Protein 1OZB (pdb70)

Radius of gyration: 33.84 Å; Cα contacts (8 Å, |Δi|>4): 2452; chains: 10; bounding box: 98×102×74 Å

Foldseek 3Di:
DDKFWDDKDWDDKDKDAPDPDCVVVDDQQKDKDKDWDKDWDADDQQKIKIKIWIKMWIAHPVVRHTRMIIITIIITIMRHDDDDPLRVLCCRQFVRNQVRVQVVQVVVQVRCVVSVDPGDRDDHDHRSVVSVVVVVVVVVVVPD/DKDKFFDDKDWPDKDKDAPDPPVVVVDPQAKDKDKDWDKDKDAPDQQKMKIWIKIWIWIAHPVPRHTRMIIITIIITIMRTDDDDPLRVLCCRQAVVNLVRVVVVQVVVQVRCVVSVDPGDRDDRDRRVVVSVVVVD/DDKFFDFKDWDDKDKDAPDPPVVVVDPQAKDKDKDWDKDWDAPDQQKIKIWIWIWMWIAHPVPRHTGMIIITIIITIMRHDDDDPLRVLCCRQAVRNQVRVVVVQVVVQVSCVVSVDPGDRDDHDRRSVVSVVVVD/DKDWDFKDWDDKDKDAPDPDVVVVDDQQKDKDKDWDKDWDAPDQQKIKIWIWIKMWIAHPVVRHTRMIIITIIITIMRHDDDDPLRVLCCRQPVRNQVRVVVVQVVVQVSCVVSVHPGDRDDRDHRVVVSVVVVD/DFKFWDDKDWPDKDKDAPDPPVVVVPDPAKDKDKDWDKDWDAPDQQKIKIWIWIWIWIAHPVVRHTGMIIITIIITIIRHDDDDPLRVLCCRQFVRVQVRVVVVQVVVQVSCVVSVHPGDRDDRDGRSVVSVVVVVVVVD/DWDKFFDFKDWPDKDKDAPDPPCVVVDPPQKDKDKDWDKDWDAPDQQKIKIWIKIWMWIAHPVVRHTRMIIITIIITIMRTDDDDPLRVLCCRQFVRNQVRVVVVQVVVQVRVVVSVDPGDRDDHDHRVVRSVVVVVVVVPVVVVVVD/DDDPPDADPDPWDKFWDDKDWPDKDKDAPDPPCVVVDDAAKDKDKDKDKDWDAPDQQKIKIWIWIKMWIAHPVPRHTRMIIITIIITIIRGGRDDPLRVLCCRQAVRVQVRVQVVQVVVQVSCVVSVHPGDRDDRDHSSVVSVVVVD/DDKFWDDKDWPDKDKDAPDPPVVVVDPQQKDKDKDWDKDWDAPDQQKIKIWIWIWIWIAHPVPRHTRMIIITIIITIIRHDDDDPLRVLCCRQFVRNQVRVVVVQVVVQVRCVVSVHPGDRDDRDHRVVVSVVVVD/DDQQPQCPPPPSDGCCRPVNPDDD/DDQQPQDPPPPRDRCCVPVNPPPD

Structure (mmCIF, N/CA/C/O backbone):
data_1OZB
#
_entry.id   1OZB
#
_cell.length_a   114.500
_cell.length_b   114.500
_cell.length_c   286.100
_cell.angle_alpha   90.00
_cell.angle_beta   90.00
_cell.angle_gamma   90.00
#
_symmetry.space_group_name_H-M   'P 41 21 2'
#
loop_
_entity.id
_entity.type
_entity.pdbx_description
1 polymer 'Protein-export protein secB'
2 polymer 'Preprotein translocase secA subunit'
3 non-polymer 'ZINC ION'
#
loop_
_atom_site.group_PDB
_atom_site.id
_atom_site.type_symbol
_atom_site.label_atom_id
_atom_site.label_alt_id
_atom_site.label_comp_id
_atom_site.label_asym_id
_atom_site.label_entity_id
_atom_site.label_seq_id
_atom_site.pdbx_PDB_ins_code
_atom_site.Cartn_x
_atom_site.Cartn_y
_atom_site.Cartn_z
_atom_site.occupancy
_atom_site.B_iso_or_equiv
_atom_site.auth_seq_id
_atom_site.auth_comp_id
_atom_site.auth_asym_id
_atom_site.auth_atom_id
_atom_site.pdbx_PDB_model_num
ATOM 1 N N . PRO A 1 16 ? 115.894 56.017 -282.212 1.00 78.71 16 PRO A N 1
ATOM 2 C CA . PRO A 1 16 ? 114.436 56.277 -282.391 1.00 78.71 16 PRO A CA 1
ATOM 3 C C . PRO A 1 16 ? 113.966 56.167 -283.854 1.00 78.71 16 PRO A C 1
ATOM 4 O O . PRO A 1 16 ? 112.893 55.610 -284.110 1.00 78.71 16 PRO A O 1
ATOM 6 N N . VAL A 1 17 ? 114.748 56.688 -284.808 1.00 70.39 17 VAL A N 1
ATOM 7 C CA . VAL A 1 17 ? 114.353 56.618 -286.224 1.00 70.39 17 VAL A CA 1
ATOM 8 C C . VAL A 1 17 ? 115.439 56.390 -287.294 1.00 70.39 17 VAL A C 1
ATOM 9 O O . VAL A 1 17 ? 116.446 57.102 -287.351 1.00 70.39 17 VAL A O 1
ATOM 13 N N . LEU A 1 18 ? 115.188 55.388 -288.144 1.00 76.42 18 LEU A N 1
ATOM 14 C CA . LEU A 1 18 ? 116.059 54.985 -289.255 1.00 76.42 18 LEU A CA 1
ATOM 15 C C . LEU A 1 18 ? 115.172 54.655 -290.452 1.00 76.42 18 LEU A C 1
ATOM 16 O O . LEU A 1 18 ? 114.521 53.609 -290.497 1.00 76.42 18 LEU A O 1
ATOM 21 N N . GLN A 1 19 ? 115.160 55.558 -291.421 1.00 52.48 19 GLN A N 1
ATOM 22 C CA . GLN A 1 19 ? 114.328 55.405 -292.602 1.00 52.48 19 GLN A CA 1
ATOM 23 C C . GLN A 1 19 ? 115.134 55.548 -293.882 1.00 52.48 19 GLN A C 1
ATOM 24 O O . GLN A 1 19 ? 116.024 56.389 -293.974 1.00 52.48 19 GLN A O 1
ATOM 30 N N . ILE A 1 20 ? 114.805 54.736 -294.878 1.00 54.45 20 ILE A N 1
ATOM 31 C CA . ILE A 1 20 ? 115.506 54.794 -296.151 1.00 54.45 20 ILE A CA 1
ATOM 32 C C . ILE A 1 20 ? 114.730 55.731 -297.089 1.00 54.45 20 ILE A C 1
ATOM 33 O O . ILE A 1 20 ? 113.551 55.516 -297.377 1.00 54.45 20 ILE A O 1
ATOM 38 N N . GLN A 1 21 ? 115.394 56.801 -297.516 1.00 57.00 21 GLN A N 1
ATOM 39 C CA . GLN A 1 21 ? 114.782 57.795 -298.388 1.00 57.00 21 GLN A CA 1
ATOM 40 C C . GLN A 1 21 ? 114.925 57.511 -299.871 1.00 57.00 21 GLN A C 1
ATOM 41 O O . GLN A 1 21 ? 113.967 57.642 -300.630 1.00 57.00 21 GLN A O 1
ATOM 47 N N . ARG A 1 22 ? 116.122 57.142 -300.299 1.00 41.46 22 ARG A N 1
ATOM 48 C CA . ARG A 1 22 ? 116.343 56.877 -301.708 1.00 41.46 22 ARG A CA 1
ATOM 49 C C . ARG A 1 22 ? 117.570 55.988 -301.896 1.00 41.46 22 ARG A C 1
ATOM 50 O O . ARG A 1 22 ? 118.567 56.144 -301.188 1.00 41.46 22 ARG A O 1
ATOM 58 N N . ILE A 1 23 ? 117.473 55.043 -302.833 1.00 31.59 23 ILE A N 1
ATOM 59 C CA . ILE A 1 23 ? 118.563 54.115 -303.154 1.00 31.59 23 ILE A CA 1
ATOM 60 C C . ILE A 1 23 ? 118.962 54.383 -304.606 1.00 31.59 23 ILE A C 1
ATOM 61 O O . ILE A 1 23 ? 118.134 54.258 -305.501 1.00 31.59 23 ILE A O 1
ATOM 66 N N . TYR A 1 24 ? 120.220 54.741 -304.842 1.00 28.20 24 TYR A N 1
ATOM 67 C CA . TYR A 1 24 ? 120.679 55.043 -306.191 1.00 28.20 24 TYR A CA 1
ATOM 68 C C . TYR A 1 24 ? 122.146 54.706 -306.375 1.00 28.20 24 TYR A C 1
ATOM 69 O O . TYR A 1 24 ? 122.881 54.516 -305.404 1.00 28.20 24 TYR A O 1
ATOM 78 N N . VAL A 1 25 ? 122.572 54.655 -307.629 1.00 32.97 25 VAL A N 1
ATOM 79 C CA . VAL A 1 25 ? 123.942 54.333 -307.979 1.00 32.97 25 VAL A CA 1
ATOM 80 C C . VAL A 1 25 ? 124.649 55.638 -308.335 1.00 32.97 25 VAL A C 1
ATOM 81 O O . VAL A 1 25 ? 124.121 56.429 -309.114 1.00 32.97 25 VAL A O 1
ATOM 85 N N . LYS A 1 26 ? 125.833 55.879 -307.783 1.00 42.34 26 LYS A N 1
ATOM 86 C CA . LYS A 1 26 ? 126.555 57.115 -308.090 1.00 42.34 26 LYS A CA 1
ATOM 87 C C . LYS A 1 26 ? 127.572 56.908 -309.202 1.00 42.34 26 LYS A C 1
ATOM 88 O O . LYS A 1 26 ? 127.842 57.816 -309.996 1.00 42.34 26 LYS A O 1
ATOM 94 N N . ASP A 1 27 ? 128.135 55.707 -309.264 1.00 35.50 27 ASP A N 1
ATOM 95 C CA . ASP A 1 27 ? 129.145 55.390 -310.270 1.00 35.50 27 ASP A CA 1
ATOM 96 C C . ASP A 1 27 ? 129.135 53.894 -310.570 1.00 35.50 27 ASP A C 1
ATOM 97 O O . ASP A 1 27 ? 128.999 53.067 -309.657 1.00 35.50 27 ASP A O 1
ATOM 102 N N . VAL A 1 28 ? 129.277 53.551 -311.847 1.00 29.68 28 VAL A N 1
ATOM 103 C CA . VAL A 1 28 ? 129.302 52.158 -312.259 1.00 29.68 28 VAL A CA 1
ATOM 104 C C . VAL A 1 28 ? 130.344 51.969 -313.341 1.00 29.68 28 VAL A C 1
ATOM 105 O O . VAL A 1 28 ? 130.484 52.814 -314.231 1.00 29.68 28 VAL A O 1
ATOM 109 N N . SER A 1 29 ? 131.059 50.853 -313.294 1.00 25.28 29 SER A N 1
ATOM 110 C CA . SER A 1 29 ? 132.055 50.586 -314.311 1.00 25.28 29 SER A CA 1
ATOM 111 C C . SER A 1 29 ? 132.223 49.088 -314.473 1.00 25.28 29 SER A C 1
ATOM 112 O O . SER A 1 29 ? 132.321 48.357 -313.482 1.00 25.28 29 SER A O 1
ATOM 115 N N . PHE A 1 30 ? 132.227 48.628 -315.721 1.00 23.47 30 PHE A N 1
ATOM 116 C CA . PHE A 1 30 ? 132.411 47.213 -316.001 1.00 23.47 30 PHE A CA 1
ATOM 117 C C . PHE A 1 30 ? 133.239 47.114 -317.260 1.00 23.47 30 PHE A C 1
ATOM 118 O O . PHE A 1 30 ? 132.885 47.712 -318.291 1.00 23.47 30 PHE A O 1
ATOM 126 N N . GLU A 1 31 ? 134.336 46.365 -317.195 1.00 52.77 31 GLU A N 1
ATOM 127 C CA . GLU A 1 31 ? 135.178 46.221 -318.364 1.00 52.77 31 GLU A CA 1
ATOM 128 C C . GLU A 1 31 ? 135.644 44.794 -318.567 1.00 52.77 31 GLU A C 1
ATOM 129 O O . GLU A 1 31 ? 135.984 44.096 -317.616 1.00 52.77 31 GLU A O 1
ATOM 135 N N . ALA A 1 32 ? 135.605 44.354 -319.821 1.00 31.36 32 ALA A N 1
ATOM 136 C CA . ALA A 1 32 ? 136.048 43.021 -320.203 1.00 31.36 32 ALA A CA 1
ATOM 137 C C . ALA A 1 32 ? 136.920 43.275 -321.427 1.00 31.36 32 ALA A C 1
ATOM 138 O O . ALA A 1 32 ? 136.493 43.087 -322.575 1.00 31.36 32 ALA A O 1
ATOM 140 N N . PRO A 1 33 ? 138.166 43.710 -321.187 1.00 47.30 33 PRO A N 1
ATOM 141 C CA . PRO A 1 33 ? 139.152 44.024 -322.221 1.00 47.30 33 PRO A CA 1
ATOM 142 C C . PRO A 1 33 ? 139.572 42.919 -323.161 1.00 47.30 33 PRO A C 1
ATOM 143 O O . PRO A 1 33 ? 139.805 43.189 -324.335 1.00 47.30 33 PRO A O 1
ATOM 147 N N . ASN A 1 34 ? 139.634 41.684 -322.673 1.00 47.57 34 ASN A N 1
ATOM 148 C CA . ASN A 1 34 ? 140.079 40.580 -323.505 1.00 47.57 34 ASN A CA 1
ATOM 149 C C . ASN A 1 34 ? 139.000 39.736 -324.186 1.00 47.57 34 ASN A C 1
ATOM 150 O O . ASN A 1 34 ? 139.121 38.516 -324.269 1.00 47.57 34 ASN A O 1
ATOM 155 N N . LEU A 1 35 ? 137.947 40.378 -324.679 1.00 48.99 35 LEU A N 1
ATOM 156 C CA . LEU A 1 35 ? 136.906 39.642 -325.384 1.00 48.99 35 LEU A CA 1
ATOM 157 C C . LEU A 1 35 ? 137.085 39.826 -326.890 1.00 48.99 35 LEU A C 1
ATOM 158 O O . LEU A 1 35 ? 137.586 40.858 -327.349 1.00 48.99 35 LEU A O 1
ATOM 163 N N . PRO A 1 36 ? 136.667 38.827 -327.678 1.00 51.87 36 PRO A N 1
ATOM 164 C CA . PRO A 1 36 ? 136.047 37.572 -327.256 1.00 51.87 36 PRO A CA 1
ATOM 165 C C . PRO A 1 36 ? 136.988 36.388 -327.026 1.00 51.87 36 PRO A C 1
ATOM 166 O O . PRO A 1 36 ? 136.542 35.334 -326.566 1.00 51.87 36 PRO A O 1
ATOM 170 N N . HIS A 1 37 ? 138.272 36.547 -327.344 1.00 46.53 37 HIS A N 1
ATOM 171 C CA . HIS A 1 37 ? 139.235 35.458 -327.184 1.00 46.53 37 HIS A CA 1
ATOM 172 C C . HIS A 1 37 ? 139.380 34.860 -325.788 1.00 46.53 37 HIS A C 1
ATOM 173 O O . HIS A 1 37 ? 139.687 33.676 -325.653 1.00 46.53 37 HIS A O 1
ATOM 180 N N . ILE A 1 38 ? 139.154 35.654 -324.748 1.00 35.82 38 ILE A N 1
ATOM 181 C CA . ILE A 1 38 ? 139.290 35.139 -323.388 1.00 35.82 38 ILE A CA 1
ATOM 182 C C . ILE A 1 38 ? 138.369 33.946 -323.163 1.00 35.82 38 ILE A C 1
ATOM 183 O O . ILE A 1 38 ? 138.600 33.139 -322.265 1.00 35.82 38 ILE A O 1
ATOM 188 N N . PHE A 1 39 ? 137.322 33.831 -323.969 1.00 63.38 39 PHE A N 1
ATOM 189 C CA . PHE A 1 39 ? 136.401 32.724 -323.788 1.00 63.38 39 PHE A CA 1
ATOM 190 C C . PHE A 1 39 ? 136.942 31.417 -324.312 1.00 63.38 39 PHE A C 1
ATOM 191 O O . PHE A 1 39 ? 136.294 30.380 -324.203 1.00 63.38 39 PHE A O 1
ATOM 199 N N . GLN A 1 40 ? 138.150 31.476 -324.858 1.00 58.07 40 GLN A N 1
ATOM 200 C CA . GLN A 1 40 ? 138.831 30.306 -325.400 1.00 58.07 40 GLN A CA 1
ATOM 201 C C . GLN A 1 40 ? 139.713 29.659 -324.350 1.00 58.07 40 GLN A C 1
ATOM 202 O O . GLN A 1 40 ? 140.172 28.534 -324.522 1.00 58.07 40 GLN A O 1
ATOM 208 N N . GLN A 1 41 ? 139.983 30.391 -323.280 1.00 59.17 41 GLN A N 1
ATOM 209 C CA . GLN A 1 41 ? 140.817 29.887 -322.209 1.00 59.17 41 GLN A CA 1
ATOM 210 C C . GLN A 1 41 ? 139.997 29.057 -321.227 1.00 59.17 41 GLN A C 1
ATOM 211 O O . GLN A 1 41 ? 138.764 29.132 -321.218 1.00 59.17 41 GLN A O 1
ATOM 217 N N . GLU A 1 42 ? 140.682 28.262 -320.410 1.00 49.49 42 GLU A N 1
ATOM 218 C CA . GLU A 1 42 ? 140.017 27.423 -319.415 1.00 49.49 42 GLU A CA 1
ATOM 219 C C . GLU A 1 42 ? 139.465 28.318 -318.316 1.00 49.49 42 GLU A C 1
ATOM 220 O O . GLU A 1 42 ? 140.222 29.071 -317.708 1.00 49.49 42 GLU A O 1
ATOM 226 N N . TRP A 1 43 ? 138.167 28.232 -318.042 1.00 55.96 43 TRP A N 1
ATOM 227 C CA . TRP A 1 43 ? 137.615 29.073 -317.010 1.00 55.96 43 TRP A CA 1
ATOM 228 C C . TRP A 1 43 ? 138.050 28.668 -315.589 1.00 55.96 43 TRP A C 1
ATOM 229 O O . TRP A 1 43 ? 137.331 27.984 -314.868 1.00 55.96 43 TRP A O 1
ATOM 240 N N . LYS A 1 44 ? 139.253 29.090 -315.214 1.00 46.87 44 LYS A N 1
ATOM 241 C CA . LYS A 1 44 ? 139.820 28.853 -313.881 1.00 46.87 44 LYS A CA 1
ATOM 242 C C . LYS A 1 44 ? 139.937 30.259 -313.274 1.00 46.87 44 LYS A C 1
ATOM 243 O O . LYS A 1 44 ? 141.015 30.855 -313.253 1.00 46.87 44 LYS A O 1
ATOM 249 N N . PRO A 1 45 ? 138.826 30.799 -312.770 1.00 40.55 45 PRO A N 1
ATOM 250 C CA . PRO A 1 45 ? 138.758 32.130 -312.177 1.00 40.55 45 PRO A CA 1
ATOM 251 C C . PRO A 1 45 ? 139.387 32.367 -310.824 1.00 40.55 45 PRO A C 1
ATOM 252 O O . PRO A 1 45 ? 139.301 31.533 -309.927 1.00 40.55 45 PRO A O 1
ATOM 256 N N . LYS A 1 46 ? 140.015 33.533 -310.695 1.00 47.80 46 LYS A N 1
ATOM 257 C CA . LYS A 1 46 ? 140.617 33.975 -309.452 1.00 47.80 46 LYS A CA 1
ATOM 258 C C . LYS A 1 46 ? 139.978 35.333 -309.198 1.00 47.80 46 LYS A C 1
ATOM 259 O O . LYS A 1 46 ? 140.213 36.291 -309.934 1.00 47.80 46 LYS A O 1
ATOM 265 N N . LEU A 1 47 ? 139.161 35.385 -308.149 1.00 34.28 47 LEU A N 1
ATOM 266 C CA . LEU A 1 47 ? 138.395 36.563 -307.773 1.00 34.28 47 LEU A CA 1
ATOM 267 C C . LEU A 1 47 ? 138.996 37.536 -306.754 1.00 34.28 47 LEU A C 1
ATOM 268 O O . LEU A 1 47 ? 139.318 37.148 -305.639 1.00 34.28 47 LEU A O 1
ATOM 273 N N . GLY A 1 48 ? 139.109 38.807 -307.140 1.00 44.53 48 GLY A N 1
ATOM 274 C CA . GLY A 1 48 ? 139.635 39.831 -306.251 1.00 44.53 48 GLY A CA 1
ATOM 275 C C . GLY A 1 48 ? 138.472 40.723 -305.861 1.00 44.53 48 GLY A C 1
ATOM 276 O O . GLY A 1 48 ? 137.838 41.310 -306.731 1.00 44.53 48 GLY A O 1
ATOM 277 N N . PHE A 1 49 ? 138.196 40.834 -304.564 1.00 38.50 49 PHE A N 1
ATOM 278 C CA . PHE A 1 49 ? 137.066 41.619 -304.062 1.00 38.50 49 PHE A CA 1
ATOM 279 C C . PHE A 1 49 ? 137.454 42.698 -303.069 1.00 38.50 49 PHE A C 1
ATOM 280 O O . PHE A 1 49 ? 137.919 42.391 -301.984 1.00 38.50 49 PHE A O 1
ATOM 288 N N . ASP A 1 50 ? 137.239 43.959 -303.419 1.00 58.93 50 ASP A N 1
ATOM 289 C CA . ASP A 1 50 ? 137.562 45.064 -302.521 1.00 58.93 50 ASP A CA 1
ATOM 290 C C . ASP A 1 50 ? 136.271 45.729 -302.080 1.00 58.93 50 ASP A C 1
ATOM 291 O O . ASP A 1 50 ? 135.328 45.829 -302.862 1.00 58.93 50 ASP A O 1
ATOM 296 N N . LEU A 1 51 ? 136.224 46.185 -300.833 1.00 43.23 51 LEU A N 1
ATOM 297 C CA . LEU A 1 51 ? 135.022 46.824 -300.310 1.00 43.23 51 LEU A CA 1
ATOM 298 C C . LEU A 1 51 ? 135.304 47.902 -299.279 1.00 43.23 51 LEU A C 1
ATOM 299 O O . LEU A 1 51 ? 136.252 47.797 -298.511 1.00 43.23 51 LEU A O 1
ATOM 304 N N . SER A 1 52 ? 134.473 48.940 -299.264 1.00 49.96 52 SER A N 1
ATOM 305 C CA . SER A 1 52 ? 134.623 50.037 -298.313 1.00 49.96 52 SER A CA 1
ATOM 306 C C . SER A 1 52 ? 133.364 50.874 -298.314 1.00 49.96 52 SER A C 1
ATOM 307 O O . SER A 1 52 ? 132.592 50.839 -299.269 1.00 49.96 52 SER A O 1
ATOM 310 N N . THR A 1 53 ? 133.167 51.631 -297.244 1.00 50.44 53 THR A N 1
ATOM 311 C CA . THR A 1 53 ? 132.005 52.490 -297.132 1.00 50.44 53 THR A CA 1
ATOM 312 C C . THR A 1 53 ? 132.416 53.904 -296.707 1.00 50.44 53 THR A C 1
ATOM 313 O O . THR A 1 53 ? 133.511 54.118 -296.203 1.00 50.44 53 THR A O 1
ATOM 317 N N . GLU A 1 54 ? 131.543 54.870 -296.944 1.00 45.12 54 GLU A N 1
ATOM 318 C CA . GLU A 1 54 ? 131.809 56.241 -296.563 1.00 45.12 54 GLU A CA 1
ATOM 319 C C . GLU A 1 54 ? 130.479 56.959 -296.381 1.00 45.12 54 GLU A C 1
ATOM 320 O O . GLU A 1 54 ? 129.526 56.683 -297.100 1.00 45.12 54 GLU A O 1
ATOM 326 N N . THR A 1 55 ? 130.411 57.857 -295.401 1.00 64.47 55 THR A N 1
ATOM 327 C CA . THR A 1 55 ? 129.183 58.588 -295.112 1.00 64.47 55 THR A CA 1
ATOM 328 C C . THR A 1 55 ? 129.335 60.090 -295.285 1.00 64.47 55 THR A C 1
ATOM 329 O O . THR A 1 55 ? 130.426 60.633 -295.182 1.00 64.47 55 THR A O 1
ATOM 333 N N . THR A 1 56 ? 128.221 60.757 -295.547 1.00 58.10 56 THR A N 1
ATOM 334 C CA . THR A 1 56 ? 128.208 62.195 -295.736 1.00 58.10 56 THR A CA 1
ATOM 335 C C . THR A 1 56 ? 126.874 62.717 -295.264 1.00 58.10 56 THR A C 1
ATOM 336 O O . THR A 1 56 ? 125.834 62.217 -295.681 1.00 58.10 56 THR A O 1
ATOM 340 N N . GLN A 1 57 ? 126.899 63.703 -294.377 1.00 59.64 57 GLN A N 1
ATOM 341 C CA . GLN A 1 57 ? 125.669 64.301 -293.894 1.00 59.64 57 GLN A CA 1
ATOM 342 C C . GLN A 1 57 ? 125.200 65.161 -295.056 1.00 59.64 57 GLN A C 1
ATOM 343 O O . GLN A 1 57 ? 125.966 65.978 -295.573 1.00 59.64 57 GLN A O 1
ATOM 349 N N . VAL A 1 58 ? 123.952 64.969 -295.472 1.00 45.80 58 VAL A N 1
ATOM 350 C CA . VAL A 1 58 ? 123.411 65.699 -296.606 1.00 45.80 58 VAL A CA 1
ATOM 351 C C . VAL A 1 58 ? 122.233 66.586 -296.232 1.00 45.80 58 VAL A C 1
ATOM 352 O O . VAL A 1 58 ? 121.645 67.252 -297.083 1.00 45.80 58 VAL A O 1
ATOM 356 N N . GLY A 1 59 ? 121.905 66.608 -294.948 1.00 43.69 59 GLY A N 1
ATOM 357 C CA . GLY A 1 59 ? 120.809 67.431 -294.482 1.00 43.69 59 GLY A CA 1
ATOM 358 C C . GLY A 1 59 ? 120.597 67.200 -293.004 1.00 43.69 59 GLY A C 1
ATOM 359 O O . GLY A 1 59 ? 121.396 66.524 -292.354 1.00 43.69 59 GLY A O 1
ATOM 360 N N . ASP A 1 60 ? 119.534 67.757 -292.447 1.00 79.66 60 ASP A N 1
ATOM 361 C CA . ASP A 1 60 ? 119.296 67.527 -291.038 1.00 79.66 60 ASP A CA 1
ATOM 362 C C . ASP A 1 60 ? 118.781 66.104 -290.876 1.00 79.66 60 ASP A C 1
ATOM 363 O O . ASP A 1 60 ? 117.733 65.737 -291.411 1.00 79.66 60 ASP A O 1
ATOM 368 N N . ASP A 1 61 ? 119.558 65.299 -290.159 1.00 62.61 61 ASP A N 1
ATOM 369 C CA . ASP A 1 61 ? 119.222 63.903 -289.923 1.00 62.61 61 ASP A CA 1
ATOM 370 C C . ASP A 1 61 ? 119.186 63.110 -291.228 1.00 62.61 61 ASP A C 1
ATOM 371 O O . ASP A 1 61 ? 118.661 61.995 -291.282 1.00 62.61 61 ASP A O 1
ATOM 376 N N . LEU A 1 62 ? 119.773 63.694 -292.270 1.00 63.43 62 LEU A N 1
ATOM 377 C CA . LEU A 1 62 ? 119.839 63.084 -293.593 1.00 63.43 62 LEU A CA 1
ATOM 378 C C . LEU A 1 62 ? 121.275 62.709 -293.902 1.00 63.43 62 LEU A C 1
ATOM 379 O O . LEU A 1 62 ? 122.143 63.579 -293.954 1.00 63.43 62 LEU A O 1
ATOM 384 N N . TYR A 1 63 ? 121.526 61.421 -294.120 1.00 51.63 63 TYR A N 1
ATOM 385 C CA . TYR A 1 63 ? 122.876 60.954 -294.416 1.00 51.63 63 TYR A CA 1
ATOM 386 C C . TYR A 1 63 ? 122.928 60.107 -295.665 1.00 51.63 63 TYR A C 1
ATOM 387 O O . TYR A 1 63 ? 122.065 59.268 -295.891 1.00 51.63 63 TYR A O 1
ATOM 396 N N . GLU A 1 64 ? 123.939 60.337 -296.488 1.00 42.80 64 GLU A N 1
ATOM 397 C CA . GLU A 1 64 ? 124.110 59.538 -297.686 1.00 42.80 64 GLU A CA 1
ATOM 398 C C . GLU A 1 64 ? 125.200 58.532 -297.365 1.00 42.80 64 GLU A C 1
ATOM 399 O O . GLU A 1 64 ? 126.335 58.921 -297.079 1.00 42.80 64 GLU A O 1
ATOM 405 N N . VAL A 1 65 ? 124.848 57.247 -297.375 1.00 46.37 65 VAL A N 1
ATOM 406 C CA . VAL A 1 65 ? 125.823 56.188 -297.123 1.00 46.37 65 VAL A CA 1
ATOM 407 C C . VAL A 1 65 ? 126.186 55.578 -298.470 1.00 46.37 65 VAL A C 1
ATOM 408 O O . VAL A 1 65 ? 125.312 55.213 -299.253 1.00 46.37 65 VAL A O 1
ATOM 412 N N . VAL A 1 66 ? 127.479 55.475 -298.740 1.00 33.60 66 VAL A N 1
ATOM 413 C CA . VAL A 1 66 ? 127.949 54.930 -300.001 1.00 33.60 66 VAL A CA 1
ATOM 414 C C . VAL A 1 66 ? 128.757 53.655 -299.807 1.00 33.60 66 VAL A C 1
ATOM 415 O O . VAL A 1 66 ? 129.697 53.616 -299.027 1.00 33.60 66 VAL A O 1
ATOM 419 N N . LEU A 1 67 ? 128.372 52.612 -300.526 1.00 34.49 67 LEU A N 1
ATOM 420 C CA . LEU A 1 67 ? 129.033 51.314 -300.475 1.00 34.49 67 LEU A CA 1
ATOM 421 C C . LEU A 1 67 ? 129.880 51.166 -301.740 1.00 34.49 67 LEU A C 1
ATOM 422 O O . LEU A 1 67 ? 129.356 51.162 -302.854 1.00 34.49 67 LEU A O 1
ATOM 427 N N . ASN A 1 68 ? 131.195 51.066 -301.565 1.00 31.08 68 ASN A N 1
ATOM 428 C CA . ASN A 1 68 ? 132.119 50.931 -302.686 1.00 31.08 68 ASN A CA 1
ATOM 429 C C . ASN A 1 68 ? 132.508 49.484 -302.837 1.00 31.08 68 ASN A C 1
ATOM 430 O O . ASN A 1 68 ? 133.054 48.893 -301.916 1.00 31.08 68 ASN A O 1
ATOM 435 N N . ILE A 1 69 ? 132.249 48.924 -304.010 1.00 25.30 69 ILE A N 1
ATOM 436 C CA . ILE A 1 69 ? 132.577 47.542 -304.277 1.00 25.30 69 ILE A CA 1
ATOM 437 C C . ILE A 1 69 ? 133.420 47.472 -305.535 1.00 25.30 69 ILE A C 1
ATOM 438 O O . ILE A 1 69 ? 133.097 48.089 -306.544 1.00 25.30 69 ILE A O 1
ATOM 443 N N . SER A 1 70 ? 134.514 46.724 -305.455 1.00 38.28 70 SER A N 1
ATOM 444 C CA . SER A 1 70 ? 135.416 46.544 -306.580 1.00 38.28 70 SER A CA 1
ATOM 445 C C . SER A 1 70 ? 135.624 45.053 -306.738 1.00 38.28 70 SER A C 1
ATOM 446 O O . SER A 1 70 ? 135.938 44.361 -305.775 1.00 38.28 70 SER A O 1
ATOM 449 N N . VAL A 1 71 ? 135.436 44.558 -307.953 1.00 32.46 71 VAL A N 1
ATOM 450 C CA . VAL A 1 71 ? 135.579 43.132 -308.217 1.00 32.46 71 VAL A CA 1
ATOM 451 C C . VAL A 1 71 ? 136.381 42.893 -309.479 1.00 32.46 71 VAL A C 1
ATOM 452 O O . VAL A 1 71 ? 136.089 43.465 -310.530 1.00 32.46 71 VAL A O 1
ATOM 456 N N . GLU A 1 72 ? 137.396 42.046 -309.370 1.00 43.18 72 GLU A N 1
ATOM 457 C CA . GLU A 1 72 ? 138.244 41.742 -310.507 1.00 43.18 72 GLU A CA 1
ATOM 458 C C . GLU A 1 72 ? 138.435 40.241 -310.613 1.00 43.18 72 GLU A C 1
ATOM 459 O O . GLU A 1 72 ? 138.790 39.588 -309.643 1.00 43.18 72 GLU A O 1
ATOM 465 N N . THR A 1 73 ? 138.189 39.697 -311.797 1.00 25.56 73 THR A N 1
ATOM 466 C CA . THR A 1 73 ? 138.340 38.264 -312.035 1.00 25.56 73 THR A CA 1
ATOM 467 C C . THR A 1 73 ? 139.394 38.032 -313.115 1.00 25.56 73 THR A C 1
ATOM 468 O O . THR A 1 73 ? 139.328 38.623 -314.205 1.00 25.56 73 THR A O 1
ATOM 472 N N . THR A 1 74 ? 140.355 37.164 -312.815 1.00 41.42 74 THR A N 1
ATOM 473 C CA . THR A 1 74 ? 141.390 36.834 -313.780 1.00 41.42 74 THR A CA 1
ATOM 474 C C . THR A 1 74 ? 141.443 35.318 -313.883 1.00 41.42 74 THR A C 1
ATOM 475 O O . THR A 1 74 ? 141.028 34.628 -312.947 1.00 41.42 74 THR A O 1
ATOM 479 N N . LEU A 1 75 ? 141.899 34.804 -315.029 1.00 41.81 75 LEU A N 1
ATOM 480 C CA . LEU A 1 75 ? 142.035 33.351 -315.228 1.00 41.81 75 LEU A CA 1
ATOM 481 C C . LEU A 1 75 ? 143.427 32.997 -314.734 1.00 41.81 75 LEU A C 1
ATOM 482 O O . LEU A 1 75 ? 144.401 33.619 -315.159 1.00 41.81 75 LEU A O 1
ATOM 487 N N . GLU A 1 76 ? 143.545 31.995 -313.865 1.00 58.47 76 GLU A N 1
ATOM 488 C CA . GLU A 1 76 ? 144.866 31.682 -313.336 1.00 58.47 76 GLU A CA 1
ATOM 489 C C . GLU A 1 76 ? 145.941 31.118 -314.255 1.00 58.47 76 GLU A C 1
ATOM 490 O O . GLU A 1 76 ? 147.076 31.558 -314.164 1.00 58.47 76 GLU A O 1
ATOM 496 N N . ASP A 1 77 ? 145.629 30.182 -315.146 1.00 68.70 77 ASP A N 1
ATOM 497 C CA . ASP A 1 77 ? 146.686 29.647 -316.012 1.00 68.70 77 ASP A CA 1
ATOM 498 C C . ASP A 1 77 ? 147.033 30.571 -317.174 1.00 68.70 77 ASP A C 1
ATOM 499 O O . ASP A 1 77 ? 147.391 30.120 -318.250 1.00 68.70 77 ASP A O 1
ATOM 504 N N . SER A 1 78 ? 146.958 31.873 -316.927 1.00 44.16 78 SER A N 1
ATOM 505 C CA . SER A 1 78 ? 147.250 32.884 -317.944 1.00 44.16 78 SER A CA 1
ATOM 506 C C . SER A 1 78 ? 147.385 34.292 -317.357 1.00 44.16 78 SER A C 1
ATOM 507 O O . SER A 1 78 ? 148.036 35.159 -317.938 1.00 44.16 78 SER A O 1
ATOM 510 N N . GLY A 1 79 ? 146.752 34.523 -316.213 1.00 44.37 79 GLY A N 1
ATOM 511 C CA . GLY A 1 79 ? 146.820 35.830 -315.594 1.00 44.37 79 GLY A CA 1
ATOM 512 C C . GLY A 1 79 ? 145.947 36.895 -316.253 1.00 44.37 79 GLY A C 1
ATOM 513 O O . GLY A 1 79 ? 145.770 37.971 -315.687 1.00 44.37 79 GLY A O 1
ATOM 514 N N . ASP A 1 80 ? 145.405 36.607 -317.441 1.00 33.86 80 ASP A N 1
ATOM 515 C CA . ASP A 1 80 ? 144.550 37.547 -318.159 1.00 33.86 80 ASP A CA 1
ATOM 516 C C . ASP A 1 80 ? 143.322 37.984 -317.364 1.00 33.86 80 ASP A C 1
ATOM 517 O O . ASP A 1 80 ? 142.726 37.189 -316.632 1.00 33.86 80 ASP A O 1
ATOM 522 N N . VAL A 1 81 ? 142.939 39.251 -317.505 1.00 32.87 81 VAL A N 1
ATOM 523 C CA . VAL A 1 81 ? 141.756 39.741 -316.801 1.00 32.87 81 VAL A CA 1
ATOM 524 C C . VAL A 1 81 ? 140.506 39.380 -317.592 1.00 32.87 81 VAL A C 1
ATOM 525 O O . VAL A 1 81 ? 140.399 39.683 -318.783 1.00 32.87 81 VAL A O 1
ATOM 529 N N . ALA A 1 82 ? 139.572 38.713 -316.922 1.00 29.07 82 ALA A N 1
ATOM 530 C CA . ALA A 1 82 ? 138.306 38.331 -317.544 1.00 29.07 82 ALA A CA 1
ATOM 531 C C . ALA A 1 82 ? 137.413 39.592 -317.523 1.00 29.07 82 ALA A C 1
ATOM 532 O O . ALA A 1 82 ? 136.899 40.030 -318.556 1.00 29.07 82 ALA A O 1
ATOM 534 N N . PHE A 1 83 ? 137.254 40.176 -316.340 1.00 23.58 83 PHE A N 1
ATOM 535 C CA . PHE A 1 83 ? 136.484 41.401 -316.201 1.00 23.58 83 PHE A CA 1
ATOM 536 C C . PHE A 1 83 ? 136.771 42.104 -314.871 1.00 23.58 83 PHE A C 1
ATOM 537 O O . PHE A 1 83 ? 137.183 41.478 -313.889 1.00 23.58 83 PHE A O 1
ATOM 545 N N . ILE A 1 84 ? 136.555 43.414 -314.861 1.00 40.64 84 ILE A N 1
ATOM 546 C CA . ILE A 1 84 ? 136.741 44.217 -313.670 1.00 40.64 84 ILE A CA 1
ATOM 547 C C . ILE A 1 84 ? 135.456 45.004 -313.522 1.00 40.64 84 ILE A C 1
ATOM 548 O O . ILE A 1 84 ? 134.943 45.576 -314.490 1.00 40.64 84 ILE A O 1
ATOM 553 N N . CYS A 1 85 ? 134.929 45.014 -312.308 1.00 20.08 85 CYS A N 1
ATOM 554 C CA . CYS A 1 85 ? 133.678 45.681 -312.036 1.00 20.08 85 CYS A CA 1
ATOM 555 C C . CYS A 1 85 ? 133.749 46.550 -310.783 1.00 20.08 85 CYS A C 1
ATOM 556 O O . CYS A 1 85 ? 134.061 46.063 -309.701 1.00 20.08 85 CYS A O 1
ATOM 559 N N . GLU A 1 86 ? 133.457 47.836 -310.933 1.00 31.12 86 GLU A N 1
ATOM 560 C CA . GLU A 1 86 ? 133.474 48.767 -309.809 1.00 31.12 86 GLU A CA 1
ATOM 561 C C . GLU A 1 86 ? 132.108 49.413 -309.652 1.00 31.12 86 GLU A C 1
ATOM 562 O O . GLU A 1 86 ? 131.535 49.935 -310.604 1.00 31.12 86 GLU A O 1
ATOM 568 N N . VAL A 1 87 ? 131.593 49.401 -308.440 1.00 25.43 87 VAL A N 1
ATOM 569 C CA . VAL A 1 87 ? 130.287 49.957 -308.220 1.00 25.43 87 VAL A CA 1
ATOM 570 C C . VAL A 1 87 ? 130.243 50.818 -306.978 1.00 25.43 87 VAL A C 1
ATOM 571 O O . VAL A 1 87 ? 130.875 50.499 -305.964 1.00 25.43 87 VAL A O 1
ATOM 575 N N . LYS A 1 88 ? 129.512 51.925 -307.082 1.00 32.22 88 LYS A N 1
ATOM 576 C CA . LYS A 1 88 ? 129.332 52.834 -305.971 1.00 32.22 88 LYS A CA 1
ATOM 577 C C . LYS A 1 88 ? 127.823 52.879 -305.733 1.00 32.22 88 LYS A C 1
ATOM 578 O O . LYS A 1 88 ? 127.108 53.655 -306.364 1.00 32.22 88 LYS A O 1
ATOM 584 N N . GLN A 1 89 ? 127.347 52.005 -304.845 1.00 42.41 89 GLN A N 1
ATOM 585 C CA . GLN A 1 89 ? 125.928 51.904 -304.507 1.00 42.41 89 GLN A CA 1
ATOM 586 C C . GLN A 1 89 ? 125.672 52.803 -303.322 1.00 42.41 89 GLN A C 1
ATOM 587 O O . GLN A 1 89 ? 126.363 52.695 -302.320 1.00 42.41 89 GLN A O 1
ATOM 593 N N . ALA A 1 90 ? 124.670 53.671 -303.417 1.00 27.63 90 ALA A N 1
ATOM 594 C CA . ALA A 1 90 ? 124.403 54.597 -302.332 1.00 27.63 90 ALA A CA 1
ATOM 595 C C . ALA A 1 90 ? 122.943 54.668 -301.921 1.00 27.63 90 ALA A C 1
ATOM 596 O O . ALA A 1 90 ? 122.061 54.206 -302.642 1.00 27.63 90 ALA A O 1
ATOM 598 N N . GLY A 1 91 ? 122.704 55.252 -300.748 1.00 28.39 91 GLY A N 1
ATOM 599 C CA . GLY A 1 91 ? 121.359 55.407 -300.245 1.00 28.39 91 GLY A CA 1
ATOM 600 C C . GLY A 1 91 ? 121.331 56.607 -299.327 1.00 28.39 91 GLY A C 1
ATOM 601 O O . GLY A 1 91 ? 122.331 56.908 -298.663 1.00 28.39 91 GLY A O 1
ATOM 602 N N . VAL A 1 92 ? 120.203 57.313 -299.303 1.00 50.81 92 VAL A N 1
ATOM 603 C CA . VAL A 1 92 ? 120.047 58.469 -298.437 1.00 50.81 92 VAL A CA 1
ATOM 604 C C . VAL A 1 92 ? 119.152 58.006 -297.304 1.00 50.81 92 VAL A C 1
ATOM 605 O O . VAL A 1 92 ? 118.049 57.523 -297.543 1.00 50.81 92 VAL A O 1
ATOM 609 N N . PHE A 1 93 ? 119.642 58.127 -296.075 1.00 39.17 93 PHE A N 1
ATOM 610 C CA . PHE A 1 93 ? 118.887 57.693 -294.900 1.00 39.17 93 PHE A CA 1
ATOM 611 C C . PHE A 1 93 ? 118.551 58.803 -293.931 1.00 39.17 93 PHE A C 1
ATOM 612 O O . PHE A 1 93 ? 119.300 59.767 -293.806 1.00 39.17 93 PHE A O 1
ATOM 620 N N . THR A 1 94 ? 117.424 58.651 -293.242 1.00 55.45 94 THR A N 1
ATOM 621 C CA . THR A 1 94 ? 117.012 59.600 -292.220 1.00 55.45 94 THR A CA 1
ATOM 622 C C . THR A 1 94 ? 117.369 58.878 -290.936 1.00 55.45 94 THR A C 1
ATOM 623 O O . THR A 1 94 ? 116.773 57.850 -290.621 1.00 55.45 94 THR A O 1
ATOM 627 N N . ILE A 1 95 ? 118.354 59.395 -290.212 1.00 55.72 95 ILE A N 1
ATOM 628 C CA . ILE A 1 95 ? 118.785 58.762 -288.969 1.00 55.72 95 ILE A CA 1
ATOM 629 C C . ILE A 1 95 ? 118.815 59.753 -287.815 1.00 55.72 95 ILE A C 1
ATOM 630 O O . ILE A 1 95 ? 119.350 60.852 -287.948 1.00 55.72 95 ILE A O 1
ATOM 635 N N . SER A 1 96 ? 118.238 59.371 -286.683 1.00 66.44 96 SER A N 1
ATOM 636 C CA . SER A 1 96 ? 118.259 60.248 -285.520 1.00 66.44 96 SER A CA 1
ATOM 637 C C . SER A 1 96 ? 117.890 59.542 -284.222 1.00 66.44 96 SER A C 1
ATOM 638 O O . SER A 1 96 ? 117.152 58.553 -284.225 1.00 66.44 96 SER A O 1
ATOM 641 N N . GLY A 1 97 ? 118.429 60.053 -283.118 1.00 91.09 97 GLY A N 1
ATOM 642 C CA . GLY A 1 97 ? 118.155 59.482 -281.813 1.00 91.09 97 GLY A CA 1
ATOM 643 C C . GLY A 1 97 ? 119.086 58.345 -281.453 1.00 91.09 97 GLY A C 1
ATOM 644 O O . GLY A 1 97 ? 118.655 57.344 -280.879 1.00 91.09 97 GLY A O 1
ATOM 645 N N . LEU A 1 98 ? 120.365 58.505 -281.779 1.00 58.86 98 LEU A N 1
ATOM 646 C CA . LEU A 1 98 ? 121.369 57.479 -281.505 1.00 58.86 98 LEU A CA 1
ATOM 647 C C . LEU A 1 98 ? 122.646 58.030 -280.868 1.00 58.86 98 LEU A C 1
ATOM 648 O O . LEU A 1 98 ? 123.174 59.053 -281.304 1.00 58.86 98 LEU A O 1
ATOM 653 N N . GLU A 1 99 ? 123.149 57.338 -279.851 1.00 89.36 99 GLU A N 1
ATOM 654 C CA . GLU A 1 99 ? 124.383 57.755 -279.195 1.00 89.36 99 GLU A CA 1
ATOM 655 C C . GLU A 1 99 ? 125.532 57.595 -280.195 1.00 89.36 99 GLU A C 1
ATOM 656 O O . GLU A 1 99 ? 125.431 56.817 -281.138 1.00 89.36 99 GLU A O 1
ATOM 662 N N . ASP A 1 100 ? 126.619 58.330 -279.988 1.00 50.60 100 ASP A N 1
ATOM 663 C CA . ASP A 1 100 ? 127.784 58.270 -280.870 1.00 50.60 100 ASP A CA 1
ATOM 664 C C . ASP A 1 100 ? 128.149 56.889 -281.403 1.00 50.60 100 ASP A C 1
ATOM 665 O O . ASP A 1 100 ? 128.405 56.728 -282.594 1.00 50.60 100 ASP A O 1
ATOM 670 N N . VAL A 1 101 ? 128.194 55.896 -280.524 1.00 61.76 101 VAL A N 1
ATOM 671 C CA . VAL A 1 101 ? 128.541 54.547 -280.946 1.00 61.76 101 VAL A CA 1
ATOM 672 C C . VAL A 1 101 ? 127.409 53.896 -281.742 1.00 61.76 101 VAL A C 1
ATOM 673 O O . VAL A 1 101 ? 127.660 53.314 -282.795 1.00 61.76 101 VAL A O 1
ATOM 677 N N . GLN A 1 102 ? 126.173 53.998 -281.252 1.00 88.59 102 GLN A N 1
ATOM 678 C CA . GLN A 1 102 ? 125.016 53.429 -281.954 1.00 88.59 102 GLN A CA 1
ATOM 679 C C . GLN A 1 102 ? 124.954 53.978 -283.382 1.00 88.59 102 GLN A C 1
ATOM 680 O O . GLN A 1 102 ? 124.649 53.252 -284.329 1.00 88.59 102 GLN A O 1
ATOM 686 N N . MET A 1 103 ? 125.235 55.273 -283.516 1.00 79.46 103 MET A N 1
ATOM 687 C CA . MET A 1 103 ? 125.224 55.965 -284.804 1.00 79.46 103 MET A CA 1
ATOM 688 C C . MET A 1 103 ? 126.345 55.464 -285.707 1.00 79.46 103 MET A C 1
ATOM 689 O O . MET A 1 103 ? 126.153 55.299 -286.910 1.00 79.46 103 MET A O 1
ATOM 694 N N . ALA A 1 104 ? 127.518 55.229 -285.128 1.00 46.57 104 ALA A N 1
ATOM 695 C CA . ALA A 1 104 ? 128.662 54.739 -285.897 1.00 46.57 104 ALA A CA 1
ATOM 696 C C . ALA A 1 104 ? 128.380 53.350 -286.433 1.00 46.57 104 ALA A C 1
ATOM 697 O O . ALA A 1 104 ? 128.767 53.015 -287.552 1.00 46.57 104 ALA A O 1
ATOM 699 N N . HIS A 1 105 ? 127.712 52.537 -285.629 1.00 48.76 105 HIS A N 1
ATOM 700 C CA . HIS A 1 105 ? 127.386 51.189 -286.053 1.00 48.76 105 HIS A CA 1
ATOM 701 C C . HIS A 1 105 ? 126.360 51.249 -287.174 1.00 48.76 105 HIS A C 1
ATOM 702 O O . HIS A 1 105 ? 126.433 50.484 -288.132 1.00 48.76 105 HIS A O 1
ATOM 709 N N . CYS A 1 106 ? 125.415 52.175 -287.053 1.00 51.68 106 CYS A N 1
ATOM 710 C CA . CYS A 1 106 ? 124.376 52.359 -288.053 1.00 51.68 106 CYS A CA 1
ATOM 711 C C . CYS A 1 106 ? 124.961 52.798 -289.405 1.00 51.68 106 CYS A C 1
ATOM 712 O O . CYS A 1 106 ? 124.569 52.286 -290.450 1.00 51.68 106 CYS A O 1
ATOM 715 N N . LEU A 1 107 ? 125.919 53.722 -289.384 1.00 47.20 107 LEU A N 1
ATOM 716 C CA . LEU A 1 107 ? 126.511 54.225 -290.623 1.00 47.20 107 LEU A CA 1
ATOM 717 C C . LEU A 1 107 ? 127.548 53.323 -291.280 1.00 47.20 107 LEU A C 1
ATOM 718 O O . LEU A 1 107 ? 127.759 53.399 -292.496 1.00 47.20 107 LEU A O 1
ATOM 723 N N . THR A 1 108 ? 128.207 52.477 -290.494 1.00 42.36 108 THR A N 1
ATOM 724 C CA . THR A 1 108 ? 129.240 51.596 -291.048 1.00 42.36 108 THR A CA 1
ATOM 725 C C . THR A 1 108 ? 128.847 50.131 -291.141 1.00 42.36 108 THR A C 1
ATOM 726 O O . THR A 1 108 ? 129.575 49.332 -291.729 1.00 42.36 108 THR A O 1
ATOM 730 N N . SER A 1 109 ? 127.704 49.780 -290.559 1.00 48.87 109 SER A N 1
ATOM 731 C CA . SER A 1 109 ? 127.228 48.399 -290.578 1.00 48.87 109 SER A CA 1
ATOM 732 C C . SER A 1 109 ? 125.779 48.240 -291.056 1.00 48.87 109 SER A C 1
ATOM 733 O O . SER A 1 109 ? 125.528 47.630 -292.091 1.00 48.87 109 SER A O 1
ATOM 736 N N . GLN A 1 110 ? 124.833 48.785 -290.293 1.00 43.68 110 GLN A N 1
ATOM 737 C CA . GLN A 1 110 ? 123.415 48.689 -290.625 1.00 43.68 110 GLN A CA 1
ATOM 738 C C . GLN A 1 110 ? 123.054 49.176 -292.019 1.00 43.68 110 GLN A C 1
ATOM 739 O O . GLN A 1 110 ? 122.459 48.433 -292.801 1.00 43.68 110 GLN A O 1
ATOM 745 N N . CYS A 1 111 ? 123.400 50.422 -292.326 1.00 31.29 111 CYS A N 1
ATOM 746 C CA . CYS A 1 111 ? 123.083 50.994 -293.625 1.00 31.29 111 CYS A CA 1
ATOM 747 C C . CYS A 1 111 ? 123.818 50.282 -294.777 1.00 31.29 111 CYS A C 1
ATOM 748 O O . CYS A 1 111 ? 123.197 49.893 -295.780 1.00 31.29 111 CYS A O 1
ATOM 751 N N . PRO A 1 112 ? 125.147 50.106 -294.655 1.00 43.39 112 PRO A N 1
ATOM 752 C CA . PRO A 1 112 ? 125.892 49.430 -295.717 1.00 43.39 112 PRO A CA 1
ATOM 753 C C . PRO A 1 112 ? 125.268 48.072 -295.983 1.00 43.39 112 PRO A C 1
ATOM 754 O O . PRO A 1 112 ? 125.204 47.609 -297.117 1.00 43.39 112 PRO A O 1
ATOM 758 N N . ASN A 1 113 ? 124.789 47.437 -294.925 1.00 42.55 113 ASN A N 1
ATOM 759 C CA . ASN A 1 113 ? 124.199 46.119 -295.070 1.00 42.55 113 ASN A CA 1
ATOM 760 C C . ASN A 1 113 ? 122.885 46.138 -295.842 1.00 42.55 113 ASN A C 1
ATOM 761 O O . ASN A 1 113 ? 122.546 45.164 -296.527 1.00 42.55 113 ASN A O 1
ATOM 766 N N . MET A 1 114 ? 122.138 47.232 -295.732 1.00 29.26 114 MET A N 1
ATOM 767 C CA . MET A 1 114 ? 120.887 47.335 -296.466 1.00 29.26 114 MET A CA 1
ATOM 768 C C . MET A 1 114 ? 121.201 47.544 -297.949 1.00 29.26 114 MET A C 1
ATOM 769 O O . MET A 1 114 ? 120.467 47.051 -298.820 1.00 29.26 114 MET A O 1
ATOM 774 N N . LEU A 1 115 ? 122.305 48.246 -298.228 1.00 35.94 115 LEU A N 1
ATOM 775 C CA . LEU A 1 115 ? 122.715 48.533 -299.599 1.00 35.94 115 LEU A CA 1
ATOM 776 C C . LEU A 1 115 ? 123.426 47.396 -300.318 1.00 35.94 115 LEU A C 1
ATOM 777 O O . LEU A 1 115 ? 123.439 47.360 -301.546 1.00 35.94 115 LEU A O 1
ATOM 782 N N . PHE A 1 116 ? 124.011 46.465 -299.571 1.00 42.08 116 PHE A N 1
ATOM 783 C CA . PHE A 1 116 ? 124.744 45.380 -300.205 1.00 42.08 116 PHE A CA 1
ATOM 784 C C . PHE A 1 116 ? 123.970 44.580 -301.246 1.00 42.08 116 PHE A C 1
ATOM 785 O O . PHE A 1 116 ? 124.414 44.451 -302.397 1.00 42.08 116 PHE A O 1
ATOM 793 N N . PRO A 1 117 ? 122.804 44.037 -300.867 1.00 33.94 117 PRO A N 1
ATOM 794 C CA . PRO A 1 117 ? 122.010 43.245 -301.811 1.00 33.94 117 PRO A CA 1
ATOM 795 C C . PRO A 1 117 ? 121.687 43.965 -303.119 1.00 33.94 117 PRO A C 1
ATOM 796 O O . PRO A 1 117 ? 121.527 43.332 -304.167 1.00 33.94 117 PRO A O 1
ATOM 800 N N . TYR A 1 118 ? 121.611 45.286 -303.074 1.00 27.93 118 TYR A N 1
ATOM 801 C CA . TYR A 1 118 ? 121.363 46.026 -304.296 1.00 27.93 118 TYR A CA 1
ATOM 802 C C . TYR A 1 118 ? 122.650 46.022 -305.122 1.00 27.93 118 TYR A C 1
ATOM 803 O O . TYR A 1 118 ? 122.610 45.819 -306.333 1.00 27.93 118 TYR A O 1
ATOM 812 N N . ALA A 1 119 ? 123.790 46.218 -304.466 1.00 24.07 119 ALA A N 1
ATOM 813 C CA . ALA A 1 119 ? 125.071 46.208 -305.159 1.00 24.07 119 ALA A CA 1
ATOM 814 C C . ALA A 1 119 ? 125.312 44.797 -305.714 1.00 24.07 119 ALA A C 1
ATOM 815 O O . ALA A 1 119 ? 125.839 44.614 -306.823 1.00 24.07 119 ALA A O 1
ATOM 817 N N . ARG A 1 120 ? 124.917 43.793 -304.937 1.00 37.90 120 ARG A N 1
ATOM 818 C CA . ARG A 1 120 ? 125.094 42.404 -305.363 1.00 37.90 120 ARG A CA 1
ATOM 819 C C . ARG A 1 120 ? 124.448 42.192 -306.711 1.00 37.90 120 ARG A C 1
ATOM 820 O O . ARG A 1 120 ? 125.079 41.718 -307.657 1.00 37.90 120 ARG A O 1
ATOM 828 N N . GLU A 1 121 ? 123.166 42.536 -306.774 1.00 17.56 121 GLU A N 1
ATOM 829 C CA . GLU A 1 121 ? 122.382 42.382 -308.001 1.00 17.56 121 GLU A CA 1
ATOM 830 C C . GLU A 1 121 ? 122.947 43.176 -309.168 1.00 17.56 121 GLU A C 1
ATOM 831 O O . GLU A 1 121 ? 122.879 42.709 -310.302 1.00 17.56 121 GLU A O 1
ATOM 837 N N . LEU A 1 122 ? 123.501 44.361 -308.893 1.00 19.79 122 LEU A N 1
ATOM 838 C CA . LEU A 1 122 ? 124.092 45.196 -309.933 1.00 19.79 122 LEU A CA 1
ATOM 839 C C . LEU A 1 122 ? 125.301 44.485 -310.517 1.00 19.79 122 LEU A C 1
ATOM 840 O O . LEU A 1 122 ? 125.419 44.379 -311.739 1.00 19.79 122 LEU A O 1
ATOM 845 N N . VAL A 1 123 ? 126.184 43.991 -309.646 1.00 31.94 123 VAL A N 1
ATOM 846 C CA . VAL A 1 123 ? 127.396 43.291 -310.079 1.00 31.94 123 VAL A CA 1
ATOM 847 C C . VAL A 1 123 ? 127.004 42.093 -310.924 1.00 31.94 123 VAL A C 1
ATOM 848 O O . VAL A 1 123 ? 127.561 41.850 -311.997 1.00 31.94 123 VAL A O 1
ATOM 852 N N . SER A 1 124 ? 126.027 41.358 -310.408 1.00 23.39 124 SER A N 1
ATOM 853 C CA . SER A 1 124 ? 125.492 40.154 -311.018 1.00 23.39 124 SER A CA 1
ATOM 854 C C . SER A 1 124 ? 125.006 40.451 -312.439 1.00 23.39 124 SER A C 1
ATOM 855 O O . SER A 1 124 ? 125.364 39.769 -313.417 1.00 23.39 124 SER A O 1
ATOM 858 N N . ASN A 1 125 ? 124.182 41.491 -312.536 1.00 28.82 125 ASN A N 1
ATOM 859 C CA . ASN A 1 125 ? 123.589 41.937 -313.792 1.00 28.82 125 ASN A CA 1
ATOM 860 C C . ASN A 1 125 ? 124.677 42.262 -314.827 1.00 28.82 125 ASN A C 1
ATOM 861 O O . ASN A 1 125 ? 124.616 41.787 -315.968 1.00 28.82 125 ASN A O 1
ATOM 866 N N . LEU A 1 126 ? 125.664 43.065 -314.428 1.00 36.88 126 LEU A N 1
ATOM 867 C CA . LEU A 1 126 ? 126.750 43.449 -315.321 1.00 36.88 126 LEU A CA 1
ATOM 868 C C . LEU A 1 126 ? 127.589 42.260 -315.771 1.00 36.88 126 LEU A C 1
ATOM 869 O O . LEU A 1 126 ? 127.915 42.153 -316.951 1.00 36.88 126 LEU A O 1
ATOM 874 N N . VAL A 1 127 ? 127.935 41.370 -314.841 1.00 32.65 127 VAL A N 1
ATOM 875 C CA . VAL A 1 127 ? 128.732 40.202 -315.190 1.00 32.65 127 VAL A CA 1
ATOM 876 C C . VAL A 1 127 ? 127.988 39.353 -316.222 1.00 32.65 127 VAL A C 1
ATOM 877 O O . VAL A 1 127 ? 128.573 38.857 -317.179 1.00 32.65 127 VAL A O 1
ATOM 881 N N . ASN A 1 128 ? 126.688 39.203 -316.038 1.00 42.06 128 ASN A N 1
ATOM 882 C CA . ASN A 1 128 ? 125.903 38.416 -316.967 1.00 42.06 128 ASN A CA 1
ATOM 883 C C . ASN A 1 128 ? 125.950 39.017 -318.379 1.00 42.06 128 ASN A C 1
ATOM 884 O O . ASN A 1 128 ? 125.965 38.289 -319.375 1.00 42.06 128 ASN A O 1
ATOM 889 N N . ARG A 1 129 ? 125.975 40.345 -318.457 1.00 48.03 129 ARG A N 1
ATOM 890 C CA . ARG A 1 129 ? 126.012 41.047 -319.733 1.00 48.03 129 ARG A CA 1
ATOM 891 C C . ARG A 1 129 ? 127.295 40.765 -320.500 1.00 48.03 129 ARG A C 1
ATOM 892 O O . ARG A 1 129 ? 127.367 40.976 -321.713 1.00 48.03 129 ARG A O 1
ATOM 900 N N . GLY A 1 130 ? 128.322 40.308 -319.794 1.00 38.46 130 GLY A N 1
ATOM 901 C CA . GLY A 1 130 ? 129.567 39.990 -320.461 1.00 38.46 130 GLY A CA 1
ATOM 902 C C . GLY A 1 130 ? 129.588 38.511 -320.801 1.00 38.46 130 GLY A C 1
ATOM 903 O O . GLY A 1 130 ? 130.571 38.003 -321.331 1.00 38.46 130 GLY A O 1
ATOM 904 N N . THR A 1 131 ? 128.477 37.832 -320.508 1.00 31.34 131 THR A N 1
ATOM 905 C CA . THR A 1 131 ? 128.301 36.392 -320.726 1.00 31.34 131 THR A CA 1
ATOM 906 C C . THR A 1 131 ? 129.290 35.551 -319.941 1.00 31.34 131 THR A C 1
ATOM 907 O O . THR A 1 131 ? 129.699 34.504 -320.399 1.00 31.34 131 THR A O 1
ATOM 911 N N . PHE A 1 132 ? 129.676 36.010 -318.756 1.00 32.45 132 PHE A N 1
ATOM 912 C CA . PHE A 1 132 ? 130.591 35.240 -317.908 1.00 32.45 132 PHE A CA 1
ATOM 913 C C . PHE A 1 132 ? 129.739 34.419 -316.946 1.00 32.45 132 PHE A C 1
ATOM 914 O O . PHE A 1 132 ? 128.582 34.750 -316.681 1.00 32.45 132 PHE A O 1
ATOM 922 N N . PRO A 1 133 ? 130.290 33.328 -316.416 1.00 38.86 133 PRO A N 1
ATOM 923 C CA . PRO A 1 133 ? 129.458 32.563 -315.488 1.00 38.86 133 PRO A CA 1
ATOM 924 C C . PRO A 1 133 ? 129.041 33.438 -314.308 1.00 38.86 133 PRO A C 1
ATOM 925 O O . PRO A 1 133 ? 129.798 34.280 -313.853 1.00 38.86 133 PRO A O 1
ATOM 929 N N . ALA A 1 134 ? 127.820 33.233 -313.836 1.00 34.08 134 ALA A N 1
ATOM 930 C CA . ALA A 1 134 ? 127.252 33.989 -312.725 1.00 34.08 134 ALA A CA 1
ATOM 931 C C . ALA A 1 134 ? 128.186 34.246 -311.555 1.00 34.08 134 ALA A C 1
ATOM 932 O O . ALA A 1 134 ? 128.931 33.380 -311.133 1.00 34.08 134 ALA A O 1
ATOM 934 N N . LEU A 1 135 ? 128.117 35.463 -311.040 1.00 41.91 135 LEU A N 1
ATOM 935 C CA . LEU A 1 135 ? 128.908 35.900 -309.898 1.00 41.91 135 LEU A CA 1
ATOM 936 C C . LEU A 1 135 ? 127.948 36.552 -308.915 1.00 41.91 135 LEU A C 1
ATOM 937 O O . LEU A 1 135 ? 127.489 37.676 -309.132 1.00 41.91 135 LEU A O 1
ATOM 942 N N . ASN A 1 136 ? 127.634 35.840 -307.840 1.00 37.77 136 ASN A N 1
ATOM 943 C CA . ASN A 1 136 ? 126.729 36.354 -306.819 1.00 37.77 136 ASN A CA 1
ATOM 944 C C . ASN A 1 136 ? 127.516 36.557 -305.545 1.00 37.77 136 ASN A C 1
ATOM 945 O O . ASN A 1 136 ? 127.701 35.620 -304.783 1.00 37.77 136 ASN A O 1
ATOM 950 N N . LEU A 1 137 ? 127.985 37.782 -305.327 1.00 34.42 137 LEU A N 1
ATOM 951 C CA . LEU A 1 137 ? 128.781 38.127 -304.154 1.00 34.42 137 LEU A CA 1
ATOM 952 C C . LEU A 1 137 ? 128.280 37.468 -302.883 1.00 34.42 137 LEU A C 1
ATOM 953 O O . LEU A 1 137 ? 127.096 37.544 -302.588 1.00 34.42 137 LEU A O 1
ATOM 958 N N . SER A 1 138 ? 129.171 36.822 -302.129 1.00 35.60 138 SER A N 1
ATOM 959 C CA . SER A 1 138 ? 128.775 36.177 -300.872 1.00 35.60 138 SER A CA 1
ATOM 960 C C . SER A 1 138 ? 128.483 37.240 -299.825 1.00 35.60 138 SER A C 1
ATOM 961 O O . SER A 1 138 ? 129.030 38.338 -299.873 1.00 35.60 138 SER A O 1
ATOM 964 N N . PRO A 1 139 ? 127.594 36.932 -298.876 1.00 37.03 139 PRO A N 1
ATOM 965 C CA . PRO A 1 139 ? 127.243 37.887 -297.828 1.00 37.03 139 PRO A CA 1
ATOM 966 C C . PRO A 1 139 ? 128.447 38.413 -297.102 1.00 37.03 139 PRO A C 1
ATOM 967 O O . PRO A 1 139 ? 129.418 37.694 -296.869 1.00 37.03 139 PRO A O 1
ATOM 971 N N . VAL A 1 140 ? 128.381 39.684 -296.745 1.00 67.13 140 VAL A N 1
ATOM 972 C CA . VAL A 1 140 ? 129.469 40.293 -296.017 1.00 67.13 140 VAL A CA 1
ATOM 973 C C . VAL A 1 140 ? 128.998 40.680 -294.628 1.00 67.13 140 VAL A C 1
ATOM 974 O O . VAL A 1 140 ? 127.866 41.131 -294.441 1.00 67.13 140 VAL A O 1
ATOM 978 N N . ASN A 1 141 ? 129.871 40.474 -293.650 1.00 49.67 141 ASN A N 1
ATOM 979 C CA . ASN A 1 141 ? 129.561 40.818 -292.276 1.00 49.67 141 ASN A CA 1
ATOM 980 C C . ASN A 1 141 ? 130.116 42.207 -292.073 1.00 49.67 141 ASN A C 1
ATOM 981 O O . ASN A 1 141 ? 131.335 42.400 -292.046 1.00 49.67 141 ASN A O 1
ATOM 986 N N . PHE A 1 142 ? 129.220 43.179 -291.957 1.00 65.84 142 PHE A N 1
ATOM 987 C CA . PHE A 1 142 ? 129.651 44.548 -291.776 1.00 65.84 142 PHE A CA 1
ATOM 988 C C . PHE A 1 142 ? 129.989 44.839 -290.329 1.00 65.84 142 PHE A C 1
ATOM 989 O O . PHE A 1 142 ? 130.801 45.721 -290.049 1.00 65.84 142 PHE A O 1
ATOM 997 N N . ASP A 1 143 ? 129.382 44.099 -289.405 1.00 63.23 143 ASP A N 1
ATOM 998 C CA . ASP A 1 143 ? 129.681 44.317 -288.002 1.00 63.23 143 ASP A CA 1
ATOM 999 C C . ASP A 1 143 ? 131.188 44.351 -287.863 1.00 63.23 143 ASP A C 1
ATOM 1000 O O . ASP A 1 143 ? 131.740 45.178 -287.146 1.00 63.23 143 ASP A O 1
ATOM 1005 N N . ALA A 1 144 ? 131.854 43.450 -288.567 1.00 55.94 144 ALA A N 1
ATOM 1006 C CA . ALA A 1 144 ? 133.298 43.387 -288.515 1.00 55.94 144 ALA A CA 1
ATOM 1007 C C . ALA A 1 144 ? 133.942 44.687 -289.000 1.00 55.94 144 ALA A C 1
ATOM 1008 O O . ALA A 1 144 ? 134.945 45.124 -288.436 1.00 55.94 144 ALA A O 1
ATOM 1010 N N . LEU A 1 145 ? 133.381 45.302 -290.042 1.00 60.36 145 LEU A N 1
ATOM 1011 C CA . LEU A 1 145 ? 133.929 46.562 -290.557 1.00 60.36 145 LEU A CA 1
ATOM 1012 C C . LEU A 1 145 ? 133.708 47.659 -289.529 1.00 60.36 145 LEU A C 1
ATOM 1013 O O . LEU A 1 145 ? 134.489 48.609 -289.437 1.00 60.36 145 LEU A O 1
ATOM 1018 N N . PHE A 1 146 ? 132.623 47.525 -288.772 1.00 67.79 146 PHE A N 1
ATOM 1019 C CA . PHE A 1 146 ? 132.276 48.479 -287.731 1.00 67.79 146 PHE A CA 1
ATOM 1020 C C . PHE A 1 146 ? 133.330 48.424 -286.639 1.00 67.79 146 PHE A C 1
ATOM 1021 O O . PHE A 1 146 ? 133.714 49.447 -286.083 1.00 67.79 146 PHE A O 1
ATOM 1029 N N . VAL A 1 147 ? 133.781 47.216 -286.327 1.00 52.45 147 VAL A N 1
ATOM 1030 C CA . VAL A 1 147 ? 134.806 47.018 -285.315 1.00 52.45 147 VAL A CA 1
ATOM 1031 C C . VAL A 1 147 ? 136.125 47.636 -285.767 1.00 52.45 147 VAL A C 1
ATOM 1032 O O . VAL A 1 147 ? 136.877 48.156 -284.951 1.00 52.45 147 VAL A O 1
ATOM 1036 N N . GLU A 1 148 ? 136.407 47.572 -287.064 1.00 53.76 148 GLU A N 1
ATOM 1037 C CA . GLU A 1 148 ? 137.633 48.153 -287.595 1.00 53.76 148 GLU A CA 1
ATOM 1038 C C . GLU A 1 148 ? 137.550 49.661 -287.415 1.00 53.76 148 GLU A C 1
ATOM 1039 O O . GLU A 1 148 ? 138.524 50.304 -287.029 1.00 53.76 148 GLU A O 1
ATOM 1045 N N . TYR A 1 149 ? 136.380 50.226 -287.689 1.00 76.74 149 TYR A N 1
ATOM 1046 C CA . TYR A 1 149 ? 136.203 51.664 -287.548 1.00 76.74 149 TYR A CA 1
ATOM 1047 C C . TYR A 1 149 ? 136.533 52.093 -286.125 1.00 76.74 149 TYR A C 1
ATOM 1048 O O . TYR A 1 149 ? 137.323 53.013 -285.909 1.00 76.74 149 TYR A O 1
ATOM 1057 N N . MET A 1 150 ? 135.920 51.420 -285.157 1.00 70.28 150 MET A N 1
ATOM 1058 C CA . MET A 1 150 ? 136.140 51.722 -283.751 1.00 70.28 150 MET A CA 1
ATOM 1059 C C . MET A 1 150 ? 137.624 51.681 -283.424 1.00 70.28 150 MET A C 1
ATOM 1060 O O . MET A 1 150 ? 138.210 52.690 -283.026 1.00 70.28 150 MET A O 1
ATOM 1065 N N . ASN A 1 151 ? 138.219 50.505 -283.602 1.00 90.55 151 ASN A N 1
ATOM 1066 C CA . ASN A 1 151 ? 139.632 50.286 -283.334 1.00 90.55 151 ASN A CA 1
ATOM 1067 C C . ASN A 1 151 ? 140.561 51.307 -283.990 1.00 90.55 151 ASN A C 1
ATOM 1068 O O . ASN A 1 151 ? 141.571 51.690 -283.401 1.00 90.55 151 ASN A O 1
ATOM 1073 N N . ARG A 1 152 ? 140.222 51.756 -285.195 1.00 69.31 152 ARG A N 1
ATOM 1074 C CA . ARG A 1 152 ? 141.047 52.740 -285.902 1.00 69.31 152 ARG A CA 1
ATOM 1075 C C . ARG A 1 152 ? 140.844 54.135 -285.323 1.00 69.31 152 ARG A C 1
ATOM 1076 O O . ARG A 1 152 ? 141.672 55.033 -285.511 1.00 69.31 152 ARG A O 1
ATOM 1078 N N . GLN A 1 153 ? 139.732 54.310 -284.620 1.00 96.96 153 GLN A N 1
ATOM 1079 C CA . GLN A 1 153 ? 139.407 55.590 -284.012 1.00 96.96 153 GLN A CA 1
ATOM 1080 C C . GLN A 1 153 ? 140.030 55.690 -282.625 1.00 96.96 153 GLN A C 1
ATOM 1081 O O . GLN A 1 153 ? 140.466 56.761 -282.205 1.00 96.96 153 GLN A O 1
ATOM 1087 N N . GLN A 1 154 ? 140.061 54.566 -281.916 1.00 90.28 154 GLN A N 1
ATOM 1088 C CA . GLN A 1 154 ? 140.648 54.514 -280.584 1.00 90.28 154 GLN A CA 1
ATOM 1089 C C . GLN A 1 154 ? 142.143 54.750 -280.773 1.00 90.28 154 GLN A C 1
ATOM 1090 O O . GLN A 1 154 ? 142.872 55.003 -279.813 1.00 90.28 154 GLN A O 1
ATOM 1096 N N . ALA A 1 155 ? 142.587 54.659 -282.025 1.00 114.26 155 ALA A N 1
ATOM 1097 C CA . ALA A 1 155 ? 143.990 54.850 -282.375 1.00 114.26 155 ALA A CA 1
ATOM 1098 C C . ALA A 1 155 ? 144.297 56.295 -282.756 1.00 114.26 155 ALA A C 1
ATOM 1099 O O . ALA A 1 155 ? 145.337 56.831 -282.374 1.00 114.26 155 ALA A O 1
ATOM 1101 N N . GLU A 1 156 ? 143.398 56.922 -283.511 1.00 133.37 156 GLU A N 1
ATOM 1102 C CA . GLU A 1 156 ? 143.591 58.310 -283.928 1.00 133.37 156 GLU A CA 1
ATOM 1103 C C . GLU A 1 156 ? 143.290 59.287 -282.784 1.00 133.37 156 GLU A C 1
ATOM 1104 O O . GLU A 1 156 ? 144.071 60.206 -282.527 1.00 133.37 156 GLU A O 1
ATOM 1106 N N . ASN A 1 157 ? 142.167 59.086 -282.094 1.00 146.14 157 ASN A N 1
ATOM 1107 C CA . ASN A 1 157 ? 141.789 59.959 -280.981 1.00 146.14 157 ASN A CA 1
ATOM 1108 C C . ASN A 1 157 ? 142.813 59.848 -279.856 1.00 146.14 157 ASN A C 1
ATOM 1109 O O . ASN A 1 157 ? 142.795 60.634 -278.909 1.00 146.14 157 ASN A O 1
ATOM 1111 N N . ALA A 1 158 ? 143.707 58.868 -279.969 1.00 119.14 158 ALA A N 1
ATOM 1112 C CA . ALA A 1 158 ? 144.747 58.651 -278.968 1.00 119.14 158 ALA A CA 1
ATOM 1113 C C . ALA A 1 158 ? 146.131 58.944 -279.545 1.00 119.14 158 ALA A C 1
ATOM 1114 O O . ALA A 1 158 ? 146.936 58.035 -279.745 1.00 119.14 158 ALA A O 1
ATOM 1116 N N . GLU A 1 159 ? 146.401 60.220 -279.806 1.00 147.60 159 GLU A N 1
ATOM 1117 C CA . GLU A 1 159 ? 147.685 60.635 -280.361 1.00 147.60 159 GLU A CA 1
ATOM 1118 C C . GLU A 1 159 ? 148.407 61.628 -279.441 1.00 147.60 159 GLU A C 1
ATOM 1119 O O . GLU A 1 159 ? 149.592 61.375 -279.127 1.00 147.60 159 GLU A O 1
ATOM 1121 N N . GLN B 1 15 ? 125.652 30.062 -350.678 1.00 72.26 15 GLN B N 1
ATOM 1122 C CA . GLN B 1 15 ? 124.485 30.819 -350.133 1.00 72.26 15 GLN B CA 1
ATOM 1123 C C . GLN B 1 15 ? 124.908 31.602 -348.895 1.00 72.26 15 GLN B C 1
ATOM 1124 O O . GLN B 1 15 ? 125.323 31.016 -347.892 1.00 72.26 15 GLN B O 1
ATOM 1126 N N . PRO B 1 16 ? 124.787 32.943 -348.947 1.00 75.31 16 PRO B N 1
ATOM 1127 C CA . PRO B 1 16 ? 125.151 33.853 -347.853 1.00 75.31 16 PRO B CA 1
ATOM 1128 C C . PRO B 1 16 ? 124.623 33.477 -346.479 1.00 75.31 16 PRO B C 1
ATOM 1129 O O . PRO B 1 16 ? 123.530 32.930 -346.343 1.00 75.31 16 PRO B O 1
ATOM 1133 N N . VAL B 1 17 ? 125.415 33.778 -345.459 1.00 59.87 17 VAL B N 1
ATOM 1134 C CA . VAL B 1 17 ? 125.020 33.479 -344.093 1.00 59.87 17 VAL B CA 1
ATOM 1135 C C . VAL B 1 17 ? 125.393 34.585 -343.104 1.00 59.87 17 VAL B C 1
ATOM 1136 O O . VAL B 1 17 ? 126.469 35.181 -343.173 1.00 59.87 17 VAL B O 1
ATOM 1140 N N . LEU B 1 18 ? 124.465 34.858 -342.197 1.00 49.39 18 LEU B N 1
ATOM 1141 C CA . LEU B 1 18 ? 124.628 35.871 -341.160 1.00 49.39 18 LEU B CA 1
ATOM 1142 C C . LEU B 1 18 ? 124.077 35.266 -339.883 1.00 49.39 18 LEU B C 1
ATOM 1143 O O . LEU B 1 18 ? 122.862 35.165 -339.710 1.00 49.39 18 LEU B O 1
ATOM 1148 N N . GLN B 1 19 ? 124.981 34.869 -338.995 1.00 48.71 19 GLN B N 1
ATOM 1149 C CA . GLN B 1 19 ? 124.611 34.240 -337.735 1.00 48.71 19 GLN B CA 1
ATOM 1150 C C . GLN B 1 19 ? 125.185 34.975 -336.526 1.00 48.71 19 GLN B C 1
ATOM 1151 O O . GLN B 1 19 ? 126.301 35.488 -336.566 1.00 48.71 19 GLN B O 1
ATOM 1157 N N . ILE B 1 20 ? 124.414 35.015 -335.449 1.00 44.95 20 ILE B N 1
ATOM 1158 C CA . ILE B 1 20 ? 124.847 35.667 -334.220 1.00 44.95 20 ILE B CA 1
ATOM 1159 C C . ILE B 1 20 ? 125.495 34.610 -333.332 1.00 44.95 20 ILE B C 1
ATOM 1160 O O . ILE B 1 20 ? 124.835 33.649 -332.941 1.00 44.95 20 ILE B O 1
ATOM 1165 N N . GLN B 1 21 ? 126.783 34.777 -333.025 1.00 35.14 21 GLN B N 1
ATOM 1166 C CA . GLN B 1 21 ? 127.503 33.823 -332.177 1.00 35.14 21 GLN B CA 1
ATOM 1167 C C . GLN B 1 21 ? 127.440 34.191 -330.699 1.00 35.14 21 GLN B C 1
ATOM 1168 O O . GLN B 1 21 ? 127.204 33.334 -329.844 1.00 35.14 21 GLN B O 1
ATOM 1174 N N . ARG B 1 22 ? 127.665 35.468 -330.400 1.00 48.37 22 ARG B N 1
ATOM 1175 C CA . ARG B 1 22 ? 127.639 35.932 -329.024 1.00 48.37 22 ARG B CA 1
ATOM 1176 C C . ARG B 1 22 ? 127.378 37.433 -328.934 1.00 48.37 22 ARG B C 1
ATOM 1177 O O . ARG B 1 22 ? 127.813 38.203 -329.784 1.00 48.37 22 ARG B O 1
ATOM 1185 N N . ILE B 1 23 ? 126.655 37.837 -327.897 1.00 22.72 23 ILE B N 1
ATOM 1186 C CA . ILE B 1 23 ? 126.364 39.239 -327.664 1.00 22.72 23 ILE B CA 1
ATOM 1187 C C . ILE B 1 23 ? 126.920 39.517 -326.273 1.00 22.72 23 ILE B C 1
ATOM 1188 O O . ILE B 1 23 ? 126.537 38.841 -325.318 1.00 22.72 23 ILE B O 1
ATOM 1193 N N . TYR B 1 24 ? 127.811 40.499 -326.145 1.00 33.70 24 TYR B N 1
ATOM 1194 C CA . TYR B 1 24 ? 128.399 40.811 -324.848 1.00 33.70 24 TYR B CA 1
ATOM 1195 C C . TYR B 1 24 ? 128.800 42.262 -324.743 1.00 33.70 24 TYR B C 1
ATOM 1196 O O . TYR B 1 24 ? 128.877 42.963 -325.746 1.00 33.70 24 TYR B O 1
ATOM 1205 N N . VAL B 1 25 ? 129.056 42.712 -323.521 1.00 33.73 25 VAL B N 1
ATOM 1206 C CA . VAL B 1 25 ? 129.463 44.085 -323.298 1.00 33.73 25 VAL B CA 1
ATOM 1207 C C . VAL B 1 25 ? 130.949 44.118 -323.010 1.00 33.73 25 VAL B C 1
ATOM 1208 O O . VAL B 1 25 ? 131.418 43.405 -322.135 1.00 33.73 25 VAL B O 1
ATOM 1212 N N . LYS B 1 26 ? 131.690 44.946 -323.740 1.00 30.90 26 LYS B N 1
ATOM 1213 C CA . LYS B 1 26 ? 133.132 45.042 -323.538 1.00 30.90 26 LYS B CA 1
ATOM 1214 C C . LYS B 1 26 ? 133.475 46.089 -322.488 1.00 30.90 26 LYS B C 1
ATOM 1215 O O . LYS B 1 26 ? 134.459 45.938 -321.760 1.00 30.90 26 LYS B O 1
ATOM 1221 N N . ASP B 1 27 ? 132.647 47.133 -322.394 1.00 32.72 27 ASP B N 1
ATOM 1222 C CA . ASP B 1 27 ? 132.882 48.216 -321.445 1.00 32.72 27 ASP B CA 1
ATOM 1223 C C . ASP B 1 27 ? 131.612 49.025 -321.122 1.00 32.72 27 ASP B C 1
ATOM 1224 O O . ASP B 1 27 ? 130.785 49.301 -321.994 1.00 32.72 27 ASP B O 1
ATOM 1229 N N . VAL B 1 28 ? 131.459 49.398 -319.855 1.00 26.05 28 VAL B N 1
ATOM 1230 C CA . VAL B 1 28 ? 130.305 50.182 -319.417 1.00 26.05 28 VAL B CA 1
ATOM 1231 C C . VAL B 1 28 ? 130.774 51.202 -318.406 1.00 26.05 28 VAL B C 1
ATOM 1232 O O . VAL B 1 28 ? 131.638 50.912 -317.576 1.00 26.05 28 VAL B O 1
ATOM 1236 N N . SER B 1 29 ? 130.159 52.377 -318.455 1.00 29.88 29 SER B N 1
ATOM 1237 C CA . SER B 1 29 ? 130.463 53.462 -317.534 1.00 29.88 29 SER B CA 1
ATOM 1238 C C . SER B 1 29 ? 129.205 54.262 -317.304 1.00 29.88 29 SER B C 1
ATOM 1239 O O . SER B 1 29 ? 128.491 54.586 -318.257 1.00 29.88 29 SER B O 1
ATOM 1242 N N . PHE B 1 30 ? 128.929 54.576 -316.045 1.00 27.17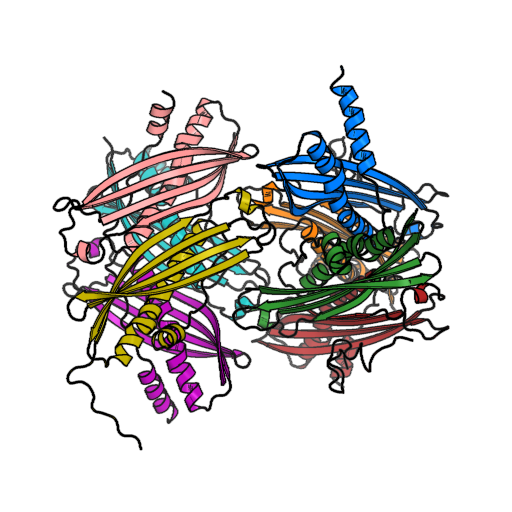 30 PHE B N 1
ATOM 1243 C CA . PHE B 1 30 ? 127.782 55.404 -315.717 1.00 27.17 30 PHE B CA 1
ATOM 1244 C C . PHE B 1 30 ? 128.194 56.223 -314.524 1.00 27.17 30 PHE B C 1
ATOM 1245 O O . PHE B 1 30 ? 128.610 55.666 -313.504 1.00 27.17 30 PHE B O 1
ATOM 1253 N N . GLU B 1 31 ? 128.074 57.540 -314.652 1.00 36.32 31 GLU B N 1
ATOM 1254 C CA . GLU B 1 31 ? 128.466 58.441 -313.585 1.00 36.32 31 GLU B CA 1
ATOM 1255 C C . GLU B 1 31 ? 127.405 59.476 -313.280 1.00 36.32 31 GLU B C 1
ATOM 1256 O O . GLU B 1 31 ? 126.840 60.082 -314.188 1.00 36.32 31 GLU B O 1
ATOM 1262 N N . ALA B 1 32 ? 127.149 59.668 -311.989 1.00 27.27 32 ALA B N 1
ATOM 1263 C CA . ALA B 1 32 ? 126.178 60.633 -311.505 1.00 27.27 32 ALA B CA 1
ATOM 1264 C C . ALA B 1 32 ? 126.900 61.446 -310.433 1.00 27.27 32 ALA B C 1
ATOM 1265 O O . ALA B 1 32 ? 126.690 61.246 -309.231 1.00 27.27 32 ALA B O 1
ATOM 1267 N N . PRO B 1 33 ? 127.735 62.401 -310.862 1.00 38.94 33 PRO B N 1
ATOM 1268 C CA . PRO B 1 33 ? 128.573 63.333 -310.093 1.00 38.94 33 PRO B CA 1
ATOM 1269 C C . PRO B 1 33 ? 127.900 64.106 -308.969 1.00 38.94 33 PRO B C 1
ATOM 1270 O O . PRO B 1 33 ? 128.351 64.085 -307.824 1.00 38.94 33 PRO B O 1
ATOM 1274 N N . ASN B 1 34 ? 126.822 64.798 -309.327 1.00 44.97 34 ASN B N 1
ATOM 1275 C CA . ASN B 1 34 ? 126.102 65.678 -308.413 1.00 44.97 34 ASN B CA 1
ATOM 1276 C C . ASN B 1 34 ? 124.936 65.119 -307.597 1.00 44.97 34 ASN B C 1
ATOM 1277 O O . ASN B 1 34 ? 123.925 65.797 -307.418 1.00 44.97 34 ASN B O 1
ATOM 1282 N N . LEU B 1 35 ? 125.063 63.896 -307.095 1.00 29.52 35 LEU B N 1
ATOM 1283 C CA . LEU B 1 35 ? 124.000 63.297 -306.277 1.00 29.52 35 LEU B CA 1
ATOM 1284 C C . LEU B 1 35 ? 124.340 63.460 -304.796 1.00 29.52 35 LEU B C 1
ATOM 1285 O O . LEU B 1 35 ? 125.508 63.434 -304.411 1.00 29.52 35 LEU B O 1
ATOM 1290 N N . PRO B 1 36 ? 123.328 63.626 -303.938 1.00 53.37 36 PRO B N 1
ATOM 1291 C CA . PRO B 1 36 ? 121.903 63.669 -304.269 1.00 53.37 36 PRO B CA 1
ATOM 1292 C C . PRO B 1 36 ? 121.316 65.055 -304.502 1.00 53.37 36 PRO B C 1
ATOM 1293 O O . PRO B 1 36 ? 120.136 65.169 -304.826 1.00 53.37 36 PRO B O 1
ATOM 1297 N N . HIS B 1 37 ? 122.115 66.105 -304.345 1.00 59.18 37 HIS B N 1
ATOM 1298 C CA . HIS B 1 37 ? 121.584 67.449 -304.526 1.00 59.18 37 HIS B CA 1
ATOM 1299 C C . HIS B 1 37 ? 120.982 67.766 -305.896 1.00 59.18 37 HIS B C 1
ATOM 1300 O O . HIS 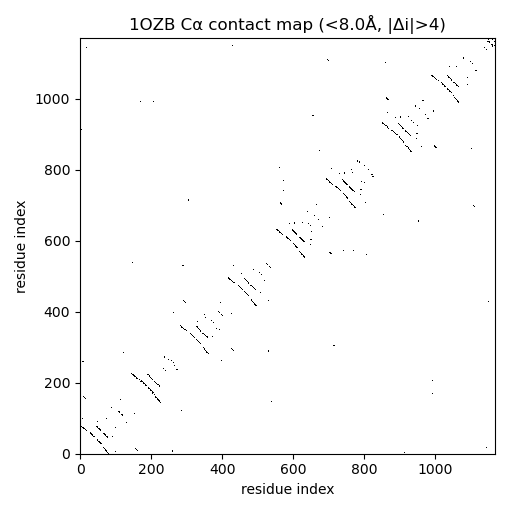B 1 37 ? 120.028 68.533 -305.976 1.00 59.18 37 HIS B O 1
ATOM 1307 N N . ILE B 1 38 ? 121.512 67.187 -306.969 1.00 51.27 38 ILE B N 1
ATOM 1308 C CA . ILE B 1 38 ? 120.975 67.463 -308.303 1.00 51.27 38 ILE B CA 1
ATOM 1309 C C . ILE B 1 38 ? 119.472 67.172 -308.341 1.00 51.27 38 ILE B C 1
ATOM 1310 O O . ILE B 1 38 ? 118.746 67.708 -309.188 1.00 51.27 38 ILE B O 1
ATOM 1315 N N . PHE B 1 39 ? 119.015 66.316 -307.427 1.00 59.91 39 PHE B N 1
ATOM 1316 C CA . PHE B 1 39 ? 117.603 65.936 -307.350 1.00 59.91 39 PHE B CA 1
ATOM 1317 C C . PHE B 1 39 ? 116.707 67.083 -306.909 1.00 59.91 39 PHE B C 1
ATOM 1318 O O . PHE B 1 39 ? 115.488 66.965 -306.952 1.00 59.91 39 PHE B O 1
ATOM 1326 N N . GLN B 1 40 ? 117.310 68.181 -306.466 1.00 60.08 40 GLN B N 1
ATOM 1327 C CA . GLN B 1 40 ? 116.555 69.339 -306.005 1.00 60.08 40 GLN B CA 1
ATOM 1328 C C . GLN B 1 40 ? 116.318 70.358 -307.093 1.00 60.08 40 GLN B C 1
ATOM 1329 O O . GLN B 1 40 ? 115.499 71.255 -306.932 1.00 60.08 40 GLN B O 1
ATOM 1335 N N . GLN B 1 41 ? 117.052 70.239 -308.188 1.00 44.64 41 GLN B N 1
ATOM 1336 C CA . GLN B 1 41 ? 116.895 71.162 -309.300 1.00 44.64 41 GLN B CA 1
ATOM 1337 C C . GLN B 1 41 ? 115.676 70.743 -310.106 1.00 44.64 41 GLN B C 1
ATOM 1338 O O . GLN B 1 41 ? 115.175 69.627 -309.958 1.00 44.64 41 GLN B O 1
ATOM 1344 N N . GLU B 1 42 ? 115.189 71.636 -310.954 1.00 56.13 42 GLU B N 1
ATOM 1345 C CA . GLU B 1 42 ? 114.041 71.292 -311.764 1.00 56.13 42 GLU B CA 1
ATOM 1346 C C . GLU B 1 42 ? 114.538 70.425 -312.898 1.00 56.13 42 GLU B C 1
ATOM 1347 O O . GLU B 1 42 ? 115.499 70.763 -313.584 1.00 56.13 42 GLU B O 1
ATOM 1353 N N . TRP B 1 43 ? 113.894 69.283 -313.067 1.00 42.00 43 TRP B N 1
ATOM 1354 C CA . TRP B 1 43 ? 114.273 68.356 -314.105 1.00 42.00 43 TRP B CA 1
ATOM 1355 C C . TRP B 1 43 ? 113.987 68.888 -315.509 1.00 42.00 43 TRP B C 1
ATOM 1356 O O . TRP B 1 43 ? 112.953 68.572 -316.098 1.00 42.00 43 TRP B O 1
ATOM 1367 N N . LYS B 1 44 ? 114.896 69.706 -316.032 1.00 48.56 44 LYS B N 1
ATOM 1368 C CA . LYS B 1 44 ? 114.766 70.248 -317.378 1.00 48.56 44 LYS B CA 1
ATOM 1369 C C . LYS B 1 44 ? 116.001 69.698 -318.088 1.00 48.56 44 LYS B C 1
ATOM 1370 O O . LYS B 1 44 ? 117.009 70.376 -318.223 1.00 48.56 44 LYS B O 1
ATOM 1376 N N . PRO B 1 45 ? 115.926 68.450 -318.556 1.00 49.95 45 PRO B N 1
ATOM 1377 C CA . PRO B 1 45 ? 117.015 67.752 -319.242 1.00 49.95 45 PRO B CA 1
ATOM 1378 C C . PRO B 1 45 ? 117.419 68.173 -320.633 1.00 49.95 45 PRO B C 1
ATOM 1379 O O . PRO B 1 45 ? 116.576 68.501 -321.458 1.00 49.95 45 PRO B O 1
ATOM 1383 N N . LYS B 1 46 ? 118.727 68.132 -320.873 1.00 47.79 46 LYS B N 1
ATOM 1384 C CA . LYS B 1 46 ? 119.334 68.447 -322.162 1.00 47.79 46 LYS B CA 1
ATOM 1385 C C . LYS B 1 46 ? 120.202 67.218 -322.459 1.00 47.79 46 LYS B C 1
ATOM 1386 O O . LYS B 1 46 ? 121.235 67.003 -321.812 1.00 47.79 46 LYS B O 1
ATOM 1392 N N . LEU B 1 47 ? 119.767 66.410 -323.427 1.00 43.58 47 LEU B N 1
ATOM 1393 C CA . LEU B 1 47 ? 120.450 65.171 -323.793 1.00 43.58 47 LEU B CA 1
ATOM 1394 C C . LEU B 1 47 ? 121.486 65.227 -324.918 1.00 43.58 47 LEU B C 1
ATOM 1395 O O . LEU B 1 47 ? 121.175 65.625 -326.035 1.00 43.58 47 LEU B O 1
ATOM 1400 N N . GLY B 1 48 ? 122.710 64.796 -324.614 1.00 51.55 48 GLY B N 1
ATOM 1401 C CA . GLY B 1 48 ? 123.777 64.743 -325.602 1.00 51.55 48 GLY B CA 1
ATOM 1402 C C . GLY B 1 48 ? 123.947 63.271 -325.941 1.00 51.55 48 GLY B C 1
ATOM 1403 O O . GLY B 1 48 ? 124.161 62.450 -325.041 1.00 51.55 48 GLY B O 1
ATOM 1404 N N . PHE B 1 49 ? 123.866 62.930 -327.226 1.00 40.96 49 PHE B N 1
ATOM 1405 C CA . PHE B 1 49 ? 123.947 61.537 -327.652 1.00 40.96 49 PHE B CA 1
ATOM 1406 C C . PHE B 1 49 ? 124.968 61.287 -328.765 1.00 40.96 49 PHE B C 1
ATOM 1407 O O . PHE B 1 49 ? 124.831 61.807 -329.864 1.00 40.96 49 PHE B O 1
ATOM 1415 N N . ASP B 1 50 ? 125.995 60.492 -328.483 1.00 54.68 50 ASP B N 1
ATOM 1416 C CA . ASP B 1 50 ? 127.000 60.189 -329.496 1.00 54.68 50 ASP B CA 1
ATOM 1417 C C . ASP B 1 50 ? 126.983 58.701 -329.825 1.00 54.68 50 ASP B C 1
ATOM 1418 O O . ASP B 1 50 ? 126.774 57.860 -328.946 1.00 54.68 50 ASP B O 1
ATOM 1423 N N . LEU B 1 51 ? 127.196 58.377 -331.096 1.00 36.61 51 LEU B N 1
ATOM 1424 C CA . LEU B 1 51 ? 127.180 56.987 -331.539 1.00 36.61 51 LEU B CA 1
ATOM 1425 C C . LEU B 1 51 ? 128.232 56.670 -332.616 1.00 36.61 51 LEU B C 1
ATOM 1426 O O . LEU B 1 51 ? 128.584 57.519 -333.448 1.00 36.61 51 LEU B O 1
ATOM 1431 N N . SER B 1 52 ? 128.734 55.441 -332.606 1.00 40.97 52 SER B N 1
ATOM 1432 C CA . SER B 1 52 ? 129.722 55.033 -333.595 1.00 40.97 52 SER B CA 1
ATOM 1433 C C . SER B 1 52 ? 129.899 53.525 -333.557 1.00 40.97 52 SER B C 1
ATOM 1434 O O . SER B 1 52 ? 129.603 52.885 -332.554 1.00 40.97 52 SER B O 1
ATOM 1437 N N . THR B 1 53 ? 130.384 52.962 -334.656 1.00 43.18 53 THR B N 1
ATOM 1438 C CA . THR B 1 53 ? 130.604 51.524 -334.719 1.00 43.18 53 THR B CA 1
ATOM 1439 C C . THR B 1 53 ? 131.980 51.198 -335.281 1.00 43.18 53 THR B C 1
ATOM 1440 O O . THR B 1 53 ? 132.610 52.021 -335.941 1.00 43.18 53 THR B O 1
ATOM 1444 N N . GLU B 1 54 ? 132.448 49.991 -335.002 1.00 47.83 54 GLU B N 1
ATOM 1445 C CA . GLU B 1 54 ? 133.750 49.549 -335.468 1.00 47.83 54 GLU B CA 1
ATOM 1446 C C . GLU B 1 54 ? 133.739 48.036 -335.542 1.00 47.83 54 GLU B C 1
ATOM 1447 O O . GLU B 1 54 ? 133.151 47.360 -334.697 1.00 47.83 54 GLU B O 1
ATOM 1453 N N . THR B 1 55 ? 134.401 47.507 -336.561 1.00 59.33 55 THR B N 1
ATOM 1454 C CA . THR B 1 55 ? 134.446 46.073 -336.768 1.00 59.33 55 THR B CA 1
ATOM 1455 C C . THR B 1 55 ? 135.864 45.528 -336.743 1.00 59.33 55 THR B C 1
ATOM 1456 O O . THR B 1 55 ? 136.828 46.254 -336.965 1.00 59.33 55 THR B O 1
ATOM 1460 N N . THR B 1 56 ? 135.980 44.242 -336.459 1.00 55.33 56 THR B N 1
ATOM 1461 C CA . THR B 1 56 ? 137.268 43.583 -336.418 1.00 55.33 56 THR B CA 1
ATOM 1462 C C . THR B 1 56 ? 137.056 42.113 -336.699 1.00 55.33 56 THR B C 1
ATOM 1463 O O . THR B 1 56 ? 136.201 41.476 -336.086 1.00 55.33 56 THR B O 1
ATOM 1467 N N . GLN B 1 57 ? 137.814 41.573 -337.648 1.00 48.86 57 GLN B N 1
ATOM 1468 C CA . GLN B 1 57 ? 137.673 40.162 -337.943 1.00 48.86 57 GLN B CA 1
ATOM 1469 C C . GLN B 1 57 ? 138.410 39.429 -336.836 1.00 48.86 57 GLN B C 1
ATOM 1470 O O . GLN B 1 57 ? 139.559 39.734 -336.517 1.00 48.86 57 GLN B O 1
ATOM 1476 N N . VAL B 1 58 ? 137.726 38.472 -336.235 1.00 63.91 58 VAL B N 1
ATOM 1477 C CA . VAL B 1 58 ? 138.296 37.729 -335.131 1.00 63.91 58 VAL B CA 1
ATOM 1478 C C . VAL B 1 58 ? 138.473 36.251 -335.471 1.00 63.91 58 VAL B C 1
ATOM 1479 O O . VAL B 1 58 ? 138.848 35.445 -334.616 1.00 63.91 58 VAL B O 1
ATOM 1483 N N . GLY B 1 59 ? 138.209 35.900 -336.726 1.00 52.54 59 GLY B N 1
ATOM 1484 C CA . GLY B 1 59 ? 138.342 34.517 -337.155 1.00 52.54 59 GLY B CA 1
ATOM 1485 C C . GLY B 1 59 ? 137.912 34.362 -338.598 1.00 52.54 59 GLY B C 1
ATOM 1486 O O . GLY B 1 59 ? 137.676 35.351 -339.285 1.00 52.54 59 GLY B O 1
ATOM 1487 N N . ASP B 1 60 ? 137.826 33.126 -339.071 1.00 70.56 60 ASP B N 1
ATOM 1488 C CA . ASP B 1 60 ? 137.392 32.887 -340.441 1.00 70.56 60 ASP B CA 1
ATOM 1489 C C . ASP B 1 60 ? 135.894 33.121 -340.483 1.00 70.56 60 ASP B C 1
ATOM 1490 O O . ASP B 1 60 ? 135.138 32.383 -339.849 1.00 70.56 60 ASP B O 1
ATOM 1495 N N . ASP B 1 61 ? 135.457 34.139 -341.216 1.00 68.22 61 ASP B N 1
ATOM 1496 C CA . ASP B 1 61 ? 134.026 34.429 -341.306 1.00 68.22 61 ASP B CA 1
ATOM 1497 C C . ASP B 1 61 ? 133.468 34.900 -339.968 1.00 68.22 61 ASP B C 1
ATOM 1498 O O . ASP B 1 61 ? 132.257 34.947 -339.794 1.00 68.22 61 ASP B O 1
ATOM 1503 N N . LEU B 1 62 ? 134.345 35.222 -339.022 1.00 40.88 62 LEU B N 1
ATOM 1504 C CA . LEU B 1 62 ? 133.920 35.683 -337.706 1.00 40.88 62 LEU B CA 1
ATOM 1505 C C . LEU B 1 62 ? 134.343 37.114 -337.501 1.00 40.88 62 LEU B C 1
ATOM 1506 O O . LEU B 1 62 ? 135.531 37.429 -337.558 1.00 40.88 62 LEU B O 1
ATOM 1511 N N . TYR B 1 63 ? 133.367 37.982 -337.261 1.00 50.32 63 TYR B N 1
ATOM 1512 C CA . TYR B 1 63 ? 133.653 39.389 -337.064 1.00 50.32 63 TYR B CA 1
ATOM 1513 C C . TYR B 1 63 ? 133.021 39.879 -335.782 1.00 50.32 63 TYR B C 1
ATOM 1514 O O . TYR B 1 63 ? 131.913 39.473 -335.433 1.00 50.32 63 TYR B O 1
ATOM 1523 N N . GLU B 1 64 ? 133.737 40.744 -335.075 1.00 53.47 64 GLU B N 1
ATOM 1524 C CA . GLU B 1 64 ? 133.221 41.318 -333.848 1.00 53.47 64 GLU B CA 1
ATOM 1525 C C . GLU B 1 64 ? 132.779 42.722 -334.201 1.00 53.47 64 GLU B C 1
ATOM 1526 O O . GLU B 1 64 ? 133.608 43.556 -334.576 1.00 53.47 64 GLU B O 1
ATOM 1532 N N . VAL B 1 65 ? 131.480 42.987 -334.110 1.00 46.63 65 VAL B N 1
ATOM 1533 C CA . VAL B 1 65 ? 130.998 44.324 -334.396 1.00 46.63 65 VAL B CA 1
ATOM 1534 C C . VAL B 1 65 ? 130.773 44.996 -333.049 1.00 46.63 65 VAL B C 1
ATOM 1535 O O . VAL B 1 65 ? 130.222 44.400 -332.123 1.00 46.63 65 VAL B O 1
ATOM 1539 N N . VAL B 1 66 ? 131.229 46.236 -332.940 1.00 42.15 66 VAL B N 1
ATOM 1540 C CA . VAL B 1 66 ? 131.119 46.981 -331.702 1.00 42.15 66 VAL B CA 1
ATOM 1541 C C . VAL B 1 66 ? 130.309 48.262 -331.877 1.00 42.15 66 VAL B C 1
ATOM 1542 O O . VAL B 1 66 ? 130.582 49.063 -332.755 1.00 42.15 66 VAL B O 1
ATOM 1546 N N . LEU B 1 67 ? 129.300 48.438 -331.034 1.00 28.55 67 LEU B N 1
ATOM 1547 C CA . LEU B 1 67 ? 128.455 49.625 -331.062 1.00 28.55 67 LEU B CA 1
ATOM 1548 C C . LEU B 1 67 ? 128.792 50.504 -329.871 1.00 28.55 67 LEU B C 1
ATOM 1549 O O . LEU B 1 67 ? 128.623 50.096 -328.728 1.00 28.55 67 LEU B O 1
ATOM 1554 N N . ASN B 1 68 ? 129.286 51.706 -330.140 1.00 36.74 68 ASN B N 1
ATOM 1555 C CA . ASN B 1 68 ? 129.639 52.633 -329.075 1.00 36.74 68 ASN B CA 1
ATOM 1556 C C . ASN B 1 68 ? 128.572 53.695 -328.922 1.00 36.74 68 ASN B C 1
ATOM 1557 O O . ASN B 1 68 ? 128.209 54.383 -329.872 1.00 36.74 68 ASN B O 1
ATOM 1562 N N . ILE B 1 69 ? 128.065 53.828 -327.711 1.00 24.71 69 ILE B N 1
ATOM 1563 C CA . ILE B 1 69 ? 127.041 54.808 -327.450 1.00 24.71 69 ILE B CA 1
ATOM 1564 C C . ILE B 1 69 ? 127.446 55.627 -326.242 1.00 24.71 69 ILE B C 1
ATOM 1565 O O . ILE B 1 69 ? 127.838 55.090 -325.208 1.00 24.71 69 ILE B O 1
ATOM 1570 N N . SER B 1 70 ? 127.372 56.941 -326.398 1.00 36.53 70 SER B N 1
ATOM 1571 C CA . SER B 1 70 ? 127.743 57.868 -325.345 1.00 36.53 70 SER B CA 1
ATOM 1572 C C . SER B 1 70 ? 126.544 58.768 -325.078 1.00 36.53 70 SER B C 1
ATOM 1573 O O . SER B 1 70 ? 125.975 59.341 -325.995 1.00 36.53 70 SER B O 1
ATOM 1576 N N . VAL B 1 71 ? 126.171 58.891 -323.813 1.00 41.65 71 VAL B N 1
ATOM 1577 C CA . VAL B 1 71 ? 125.028 59.691 -323.431 1.00 41.65 71 VAL B CA 1
ATOM 1578 C C . VAL B 1 71 ? 125.328 60.615 -322.261 1.00 41.65 71 VAL B C 1
ATOM 1579 O O . VAL B 1 71 ? 125.817 60.178 -321.228 1.00 41.65 71 VAL B O 1
ATOM 1583 N N . GLU B 1 72 ? 125.021 61.894 -322.425 1.00 34.89 72 GLU B N 1
ATOM 1584 C CA . GLU B 1 72 ? 125.253 62.882 -321.381 1.00 34.89 72 GLU B CA 1
ATOM 1585 C C . GLU B 1 72 ? 124.002 63.738 -321.190 1.00 34.89 72 GLU B C 1
ATOM 1586 O O . GLU B 1 72 ? 123.482 64.309 -322.131 1.00 34.89 72 GLU B O 1
ATOM 1592 N N . THR B 1 73 ? 123.509 63.830 -319.970 1.00 37.23 73 THR B N 1
ATOM 1593 C CA . THR B 1 73 ? 122.325 64.632 -319.729 1.00 37.23 73 THR B CA 1
ATOM 1594 C C . THR B 1 73 ? 122.620 65.715 -318.713 1.00 37.23 73 THR B C 1
ATOM 1595 O O . THR B 1 73 ? 123.134 65.442 -317.613 1.00 37.23 73 THR B O 1
ATOM 1599 N N . THR B 1 74 ? 122.299 66.947 -319.094 1.00 43.50 74 THR B N 1
ATOM 1600 C CA . THR B 1 74 ? 122.508 68.087 -318.216 1.00 43.50 74 THR B CA 1
ATOM 1601 C C . THR B 1 74 ? 121.189 68.792 -317.984 1.00 43.50 74 THR B C 1
ATOM 1602 O O . THR B 1 74 ? 120.273 68.685 -318.795 1.00 43.50 74 THR B O 1
ATOM 1606 N N . LEU B 1 75 ? 121.092 69.483 -316.853 1.00 45.87 75 LEU B N 1
ATOM 1607 C CA . LEU B 1 75 ? 119.913 70.261 -316.480 1.00 45.87 75 LEU B CA 1
ATOM 1608 C C . LEU B 1 75 ? 120.147 71.682 -317.040 1.00 45.87 75 LEU B C 1
ATOM 1609 O O . LEU B 1 75 ? 121.137 72.326 -316.693 1.00 45.87 75 LEU B O 1
ATOM 1614 N N . GLU B 1 76 ? 119.243 72.171 -317.885 1.00 60.51 76 GLU B N 1
ATOM 1615 C CA . GLU B 1 76 ? 119.398 73.483 -318.521 1.00 60.51 76 GLU B CA 1
ATOM 1616 C C . GLU B 1 76 ? 119.567 74.735 -317.672 1.00 60.51 76 GLU B C 1
ATOM 1617 O O . GLU B 1 76 ? 120.473 75.533 -317.918 1.00 60.51 76 GLU B O 1
ATOM 1623 N N . ASP B 1 77 ? 118.722 74.935 -316.676 1.00 86.63 77 ASP B N 1
ATOM 1624 C CA . ASP B 1 77 ? 118.875 76.152 -315.897 1.00 86.63 77 ASP B CA 1
ATOM 1625 C C . ASP B 1 77 ? 119.962 76.091 -314.826 1.00 86.63 77 ASP B C 1
ATOM 1626 O O . ASP B 1 77 ? 119.821 76.668 -313.746 1.00 86.63 77 ASP B O 1
ATOM 1631 N N . SER B 1 78 ? 121.056 75.396 -315.132 1.00 59.15 78 SER B N 1
ATOM 1632 C CA . SER B 1 78 ? 122.184 75.307 -314.202 1.00 59.15 78 SER B CA 1
ATOM 1633 C C . SER B 1 78 ? 123.422 74.742 -314.884 1.00 59.15 78 SER B C 1
ATOM 1634 O O . SER B 1 78 ? 124.547 74.983 -314.443 1.00 59.15 78 SER B O 1
ATOM 1637 N N . GLY B 1 79 ? 123.215 73.993 -315.961 1.00 61.48 79 GLY B N 1
ATOM 1638 C CA . GLY B 1 79 ? 124.340 73.418 -316.677 1.00 61.48 79 GLY B CA 1
ATOM 1639 C C . GLY B 1 79 ? 124.946 72.193 -316.011 1.00 61.48 79 GLY B C 1
ATOM 1640 O O . GLY B 1 79 ? 125.809 71.544 -316.599 1.00 61.48 79 GLY B O 1
ATOM 1641 N N . ASP B 1 80 ? 124.497 71.881 -314.793 1.00 51.56 80 ASP B N 1
ATOM 1642 C CA . ASP B 1 80 ? 124.981 70.720 -314.037 1.00 51.56 80 ASP B CA 1
ATOM 1643 C C . ASP B 1 80 ? 124.788 69.388 -314.763 1.00 51.56 80 ASP B C 1
ATOM 1644 O O . ASP B 1 80 ? 123.779 69.187 -315.443 1.00 51.56 80 ASP B O 1
ATOM 1649 N N . VAL B 1 81 ? 125.740 68.470 -314.598 1.00 37.90 81 VAL B N 1
ATOM 1650 C CA . VAL B 1 81 ? 125.622 67.156 -315.227 1.00 37.90 81 VAL B CA 1
ATOM 1651 C C . VAL B 1 81 ? 124.740 66.287 -314.353 1.00 37.90 81 VAL B C 1
ATOM 1652 O O . VAL B 1 81 ? 124.979 66.161 -313.154 1.00 37.90 81 VAL B O 1
ATOM 1656 N N . ALA B 1 82 ? 123.707 65.703 -314.948 1.00 32.57 82 ALA B N 1
ATOM 1657 C CA . ALA B 1 82 ? 122.816 64.828 -314.197 1.00 32.57 82 ALA B CA 1
ATOM 1658 C C . ALA B 1 82 ? 123.465 63.438 -314.199 1.00 32.57 82 ALA B C 1
ATOM 1659 O O . ALA B 1 82 ? 123.605 62.790 -313.149 1.00 32.57 82 ALA B O 1
ATOM 1661 N N . PHE B 1 83 ? 123.884 63.006 -315.389 1.00 23.29 83 PHE B N 1
ATOM 1662 C CA . PHE B 1 83 ? 124.545 61.723 -315.547 1.00 23.29 83 PHE B CA 1
ATOM 1663 C C . PHE B 1 83 ? 125.230 61.565 -316.914 1.00 23.29 83 PHE B C 1
ATOM 1664 O O . PHE B 1 83 ? 124.815 62.177 -317.912 1.00 23.29 83 PHE B O 1
ATOM 1672 N N . ILE B 1 84 ? 126.294 60.755 -316.928 1.00 43.04 84 ILE B N 1
ATOM 1673 C CA . ILE B 1 84 ? 127.046 60.449 -318.140 1.00 43.04 84 ILE B CA 1
ATOM 1674 C C . ILE B 1 84 ? 127.007 58.931 -318.237 1.00 43.04 84 ILE B C 1
ATOM 1675 O O . ILE B 1 84 ? 127.227 58.249 -317.240 1.00 43.04 84 ILE B O 1
ATOM 1680 N N . CYS B 1 85 ? 126.749 58.402 -319.427 1.00 25.45 85 CYS B N 1
ATOM 1681 C CA . CYS B 1 85 ? 126.708 56.965 -319.602 1.00 25.45 85 CYS B CA 1
ATOM 1682 C C . CYS B 1 85 ? 127.333 56.566 -320.931 1.00 25.45 85 CYS B C 1
ATOM 1683 O O . CYS B 1 85 ? 126.914 57.041 -321.986 1.00 25.45 85 CYS B O 1
ATOM 1686 N N . GLU B 1 86 ? 128.346 55.703 -320.874 1.00 46.68 86 GLU B N 1
ATOM 1687 C CA . GLU B 1 86 ? 129.019 55.225 -322.072 1.00 46.68 86 GLU B CA 1
ATOM 1688 C C . GLU B 1 86 ? 128.936 53.718 -322.090 1.00 46.68 86 GLU B C 1
ATOM 1689 O O . GLU B 1 86 ? 129.229 53.063 -321.093 1.00 46.68 86 GLU B O 1
ATOM 1695 N N . VAL B 1 87 ? 128.525 53.174 -323.228 1.00 35.38 87 VAL B N 1
ATOM 1696 C CA . VAL B 1 87 ? 128.387 51.734 -323.405 1.00 35.38 87 VAL B CA 1
ATOM 1697 C C . VAL B 1 87 ? 129.085 51.246 -324.671 1.00 35.38 87 VAL B C 1
ATOM 1698 O O . VAL B 1 87 ? 128.992 51.876 -325.733 1.00 35.38 87 VAL B O 1
ATOM 1702 N N . LYS B 1 88 ? 129.788 50.127 -324.552 1.00 44.37 88 LYS B N 1
ATOM 1703 C CA . LYS B 1 88 ? 130.480 49.532 -325.683 1.00 44.37 88 LYS B CA 1
ATOM 1704 C C . LYS B 1 88 ? 129.851 48.145 -325.832 1.00 44.37 88 LYS B C 1
ATOM 1705 O O . LYS B 1 88 ? 130.304 47.156 -325.254 1.00 44.37 88 LYS B O 1
ATOM 1711 N N . GLN B 1 89 ? 128.771 48.102 -326.596 1.00 31.60 89 GLN B N 1
ATOM 1712 C CA . GLN B 1 89 ? 128.024 46.882 -326.816 1.00 31.60 89 GLN B CA 1
ATOM 1713 C C . GLN B 1 89 ? 128.590 46.164 -328.028 1.00 31.60 89 GLN B C 1
ATOM 1714 O O . GLN B 1 89 ? 128.738 46.761 -329.085 1.00 31.60 89 GLN B O 1
ATOM 1720 N N . ALA B 1 90 ? 128.892 44.880 -327.884 1.00 23.04 90 ALA B N 1
ATOM 1721 C CA . ALA B 1 90 ? 129.465 44.130 -328.991 1.00 23.04 90 ALA B CA 1
ATOM 1722 C C . ALA B 1 90 ? 128.803 42.792 -329.273 1.00 23.04 90 ALA B C 1
ATOM 1723 O O . ALA B 1 90 ? 128.013 42.287 -328.471 1.00 23.04 90 ALA B O 1
ATOM 1725 N N . GLY B 1 91 ? 129.148 42.227 -330.427 1.00 49.08 91 GLY B N 1
ATOM 1726 C CA . GLY B 1 91 ? 128.618 40.939 -330.823 1.00 49.08 91 GLY B CA 1
ATOM 1727 C C . GLY B 1 91 ? 129.562 40.268 -331.801 1.00 49.08 91 GLY B C 1
ATOM 1728 O O . GLY B 1 91 ? 130.231 40.953 -332.568 1.00 49.08 91 GLY B O 1
ATOM 1729 N N . VAL B 1 92 ? 129.652 38.942 -331.749 1.00 43.87 92 VAL B N 1
ATOM 1730 C CA . VAL B 1 92 ? 130.493 38.194 -332.681 1.00 43.87 92 VAL B CA 1
ATOM 1731 C C . VAL B 1 92 ? 129.536 37.568 -333.685 1.00 43.87 92 VAL B C 1
ATOM 1732 O O . VAL B 1 92 ? 128.626 36.822 -333.306 1.00 43.87 92 VAL B O 1
ATOM 1736 N N . PHE B 1 93 ? 129.724 37.871 -334.965 1.00 55.29 93 PHE B N 1
ATOM 1737 C CA . PHE B 1 93 ? 128.841 37.320 -335.984 1.00 55.29 93 PHE B CA 1
ATOM 1738 C C . PHE B 1 93 ? 129.600 36.504 -337.001 1.00 55.29 93 PHE B C 1
ATOM 1739 O O . PHE B 1 93 ? 130.775 36.750 -337.256 1.00 55.29 93 PHE B O 1
ATOM 1747 N N . THR B 1 94 ? 128.903 35.528 -337.571 1.00 54.04 94 THR B N 1
ATOM 1748 C CA . THR B 1 94 ? 129.436 34.679 -338.620 1.00 54.04 94 THR B CA 1
ATOM 1749 C C . THR B 1 94 ? 128.852 35.268 -339.900 1.00 54.04 94 THR B C 1
ATOM 1750 O O . THR B 1 94 ? 127.645 35.212 -340.114 1.00 54.04 94 THR B O 1
ATOM 1754 N N . ILE B 1 95 ? 129.698 35.855 -340.737 1.00 55.36 95 ILE B N 1
ATOM 1755 C CA . ILE B 1 95 ? 129.219 36.441 -341.978 1.00 55.36 95 ILE B CA 1
ATOM 1756 C C . ILE B 1 95 ? 130.034 35.962 -343.176 1.00 55.36 95 ILE B C 1
ATOM 1757 O O . ILE B 1 95 ? 131.269 35.961 -343.151 1.00 55.36 95 ILE B O 1
ATOM 1762 N N . SER B 1 96 ? 129.336 35.560 -344.231 1.00 82.24 96 SER B N 1
ATOM 1763 C CA . SER B 1 96 ? 130.011 35.084 -345.427 1.00 82.24 96 SER B CA 1
ATOM 1764 C C . SER B 1 96 ? 129.096 35.092 -346.644 1.00 82.24 96 SER B C 1
ATOM 1765 O O . SER B 1 96 ? 127.881 34.964 -346.522 1.00 82.24 96 SER B O 1
ATOM 1768 N N . GLY B 1 97 ? 129.699 35.250 -347.818 1.00 61.83 97 GLY B N 1
ATOM 1769 C CA . GLY B 1 97 ? 128.943 35.249 -349.055 1.00 61.83 97 GLY B CA 1
ATOM 1770 C C . GLY B 1 97 ? 128.356 36.582 -349.457 1.00 61.83 97 GLY B C 1
ATOM 1771 O O . GLY B 1 97 ? 127.245 36.629 -349.962 1.00 61.83 97 GLY B O 1
ATOM 1772 N N . LEU B 1 98 ? 129.090 37.667 -349.250 1.00 83.08 98 LEU B N 1
ATOM 1773 C CA . LEU B 1 98 ? 128.579 38.984 -349.615 1.00 83.08 98 LEU B CA 1
ATOM 1774 C C . LEU B 1 98 ? 129.618 39.779 -350.379 1.00 83.08 98 LEU B C 1
ATOM 1775 O O . LEU B 1 98 ? 130.812 39.702 -350.082 1.00 83.08 98 LEU B O 1
ATOM 1780 N N . GLU B 1 99 ? 129.161 40.559 -351.351 1.00 58.56 99 GLU B N 1
ATOM 1781 C CA . GLU B 1 99 ? 130.073 41.376 -352.136 1.00 58.56 99 GLU B CA 1
ATOM 1782 C C . GLU B 1 99 ? 130.534 42.543 -351.273 1.00 58.56 99 GLU B C 1
ATOM 1783 O O . GLU B 1 99 ? 129.842 42.932 -350.340 1.00 58.56 99 GLU B O 1
ATOM 1789 N N . ASP B 1 100 ? 131.699 43.096 -351.583 1.00 115.88 100 ASP B N 1
ATOM 1790 C CA . ASP B 1 100 ? 132.256 44.198 -350.808 1.00 115.88 100 ASP B CA 1
ATOM 1791 C C . ASP B 1 100 ? 131.249 45.212 -350.263 1.00 115.88 100 ASP B C 1
ATOM 1792 O O . ASP B 1 100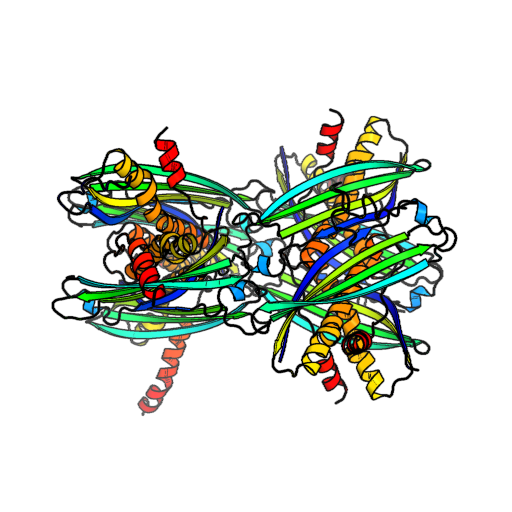 ? 131.317 45.589 -349.094 1.00 115.88 100 ASP B O 1
ATOM 1797 N N . VAL B 1 101 ? 130.315 45.644 -351.102 1.00 93.34 101 VAL B N 1
ATOM 1798 C CA . VAL B 1 101 ? 129.307 46.615 -350.692 1.00 93.34 101 VAL B CA 1
ATOM 1799 C C . VAL B 1 101 ? 128.299 45.994 -349.722 1.00 93.34 101 VAL B C 1
ATOM 1800 O O . VAL B 1 101 ? 127.969 46.584 -348.692 1.00 93.34 101 VAL B O 1
ATOM 1804 N N . GLN B 1 102 ? 127.810 44.807 -350.075 1.00 73.02 102 GLN B N 1
ATOM 1805 C CA . GLN B 1 102 ? 126.856 44.061 -349.259 1.00 73.02 102 GLN B CA 1
ATOM 1806 C C . GLN B 1 102 ? 127.417 43.865 -347.847 1.00 73.02 102 GLN B C 1
ATOM 1807 O O . GLN B 1 102 ? 126.734 44.085 -346.845 1.00 73.02 102 GLN B O 1
ATOM 1813 N N . MET B 1 103 ? 128.672 43.435 -347.782 1.00 67.48 103 MET B N 1
ATOM 1814 C CA . MET B 1 103 ? 129.333 43.188 -346.509 1.00 67.48 103 MET B CA 1
ATOM 1815 C C . MET B 1 103 ? 129.491 44.479 -345.701 1.00 67.48 103 MET B C 1
ATOM 1816 O O . MET B 1 103 ? 129.299 44.478 -344.489 1.00 67.48 103 MET B O 1
ATOM 1821 N N . ALA B 1 104 ? 129.833 45.577 -346.368 1.00 74.18 104 ALA B N 1
ATOM 1822 C CA . ALA B 1 104 ? 130.007 46.847 -345.673 1.00 74.18 104 ALA B CA 1
ATOM 1823 C C . ALA B 1 104 ? 128.703 47.300 -345.034 1.00 74.18 104 ALA B C 1
ATOM 1824 O O . ALA B 1 104 ? 128.707 47.881 -343.948 1.00 74.18 104 ALA B O 1
ATOM 1826 N N . HIS B 1 105 ? 127.589 47.039 -345.713 1.00 71.44 105 HIS B N 1
ATOM 1827 C CA . HIS B 1 105 ? 126.279 47.413 -345.194 1.00 71.44 105 HIS B CA 1
ATOM 1828 C C . HIS B 1 105 ? 125.954 46.542 -343.987 1.00 71.44 105 HIS B C 1
ATOM 1829 O O . HIS B 1 105 ? 125.396 47.011 -342.989 1.00 71.44 105 HIS B O 1
ATOM 1836 N N . CYS B 1 106 ? 126.326 45.271 -344.085 1.00 54.25 106 CYS B N 1
ATOM 1837 C CA . CYS B 1 106 ? 126.093 44.309 -343.018 1.00 54.25 106 CYS B CA 1
ATOM 1838 C C . CYS B 1 106 ? 126.889 44.648 -341.751 1.00 54.25 106 CYS B C 1
ATOM 1839 O O . CYS B 1 106 ? 126.394 44.497 -340.640 1.00 54.25 106 CYS B O 1
ATOM 1842 N N . LEU B 1 107 ? 128.113 45.132 -341.917 1.00 48.27 107 LEU B N 1
ATOM 1843 C CA . LEU B 1 107 ? 128.949 45.453 -340.767 1.00 48.27 107 LEU B CA 1
ATOM 1844 C C . LEU B 1 107 ? 128.734 46.831 -340.172 1.00 48.27 107 LEU B C 1
ATOM 1845 O O . LEU B 1 107 ? 129.034 47.037 -338.997 1.00 48.27 107 LEU B O 1
ATOM 1850 N N . THR B 1 108 ? 128.210 47.766 -340.962 1.00 55.37 108 THR B N 1
ATOM 1851 C CA . THR B 1 108 ? 127.986 49.130 -340.472 1.00 55.37 108 THR B CA 1
ATOM 1852 C C . THR B 1 108 ? 126.526 49.473 -340.221 1.00 55.37 108 THR B C 1
ATOM 1853 O O . THR B 1 108 ? 126.222 50.507 -339.632 1.00 55.37 108 THR B O 1
ATOM 1857 N N . SER B 1 109 ? 125.622 48.615 -340.669 1.00 63.42 109 SER B N 1
ATOM 1858 C CA . SER B 1 109 ? 124.207 48.874 -340.476 1.00 63.42 109 SER B CA 1
ATOM 1859 C C . SER B 1 109 ? 123.459 47.679 -339.907 1.00 63.42 109 SER B C 1
ATOM 1860 O O . SER B 1 109 ? 122.886 47.762 -338.821 1.00 63.42 109 SER B O 1
ATOM 1863 N N . GLN B 1 110 ? 123.460 46.571 -340.641 1.00 39.66 110 GLN B N 1
ATOM 1864 C CA . GLN B 1 110 ? 122.761 45.381 -340.184 1.00 39.66 110 GLN B CA 1
ATOM 1865 C C . GLN B 1 110 ? 123.111 44.961 -338.757 1.00 39.66 110 GLN B C 1
ATOM 1866 O O . GLN B 1 110 ? 122.241 44.894 -337.884 1.00 39.66 110 GLN B O 1
ATOM 1872 N N . CYS B 1 111 ? 124.385 44.653 -338.534 1.00 33.06 111 CYS B N 1
ATOM 1873 C CA . CYS B 1 111 ? 124.835 44.213 -337.229 1.00 33.06 111 CYS B CA 1
ATOM 1874 C C . CYS B 1 111 ? 124.636 45.253 -336.130 1.00 33.06 111 CYS B C 1
ATOM 1875 O O . CYS B 1 111 ? 124.057 44.953 -335.074 1.00 33.06 111 CYS B O 1
ATOM 1878 N N . PRO B 1 112 ? 125.109 46.488 -336.352 1.00 44.49 112 PRO B N 1
ATOM 1879 C CA . PRO B 1 112 ? 124.930 47.499 -335.317 1.00 44.49 112 PRO B CA 1
ATOM 1880 C C . PRO B 1 112 ? 123.465 47.598 -334.948 1.00 44.49 112 PRO B C 1
ATOM 1881 O O . PRO B 1 112 ? 123.108 47.796 -333.789 1.00 44.49 112 PRO B O 1
ATOM 1885 N N . ASN B 1 113 ? 122.608 47.436 -335.939 1.00 43.97 113 ASN B N 1
ATOM 1886 C CA . ASN B 1 113 ? 121.189 47.521 -335.688 1.00 43.97 113 ASN B CA 1
ATOM 1887 C C . ASN B 1 113 ? 120.698 46.393 -334.775 1.00 43.97 113 ASN B C 1
ATOM 1888 O O . ASN B 1 113 ? 119.785 46.585 -333.975 1.00 43.97 113 ASN B O 1
ATOM 1893 N N . MET B 1 114 ? 121.291 45.214 -334.894 1.00 33.12 114 MET B N 1
ATOM 1894 C CA . MET B 1 114 ? 120.890 44.101 -334.048 1.00 33.12 114 MET B CA 1
ATOM 1895 C C . MET B 1 114 ? 121.367 44.351 -332.613 1.00 33.12 114 MET B C 1
ATOM 1896 O O . MET B 1 114 ? 120.724 43.941 -331.641 1.00 33.12 114 MET B O 1
ATOM 1901 N N . LEU B 1 115 ? 122.490 45.048 -332.493 1.00 34.31 115 LEU B N 1
ATOM 1902 C CA . LEU B 1 115 ? 123.079 45.349 -331.199 1.00 34.31 115 LEU B CA 1
ATOM 1903 C C . LEU B 1 115 ? 122.411 46.502 -330.462 1.00 34.31 115 LEU B C 1
ATOM 1904 O O . LEU B 1 115 ? 122.397 46.539 -329.236 1.00 34.31 115 LEU B O 1
ATOM 1909 N N . PHE B 1 116 ? 121.857 47.442 -331.211 1.00 35.80 116 PHE B N 1
ATOM 1910 C CA . PHE B 1 116 ? 121.244 48.614 -330.616 1.00 35.80 116 PHE B CA 1
ATOM 1911 C C . PHE B 1 116 ? 120.272 48.355 -329.467 1.00 35.80 116 PHE B C 1
ATOM 1912 O O . PHE B 1 116 ? 120.469 48.850 -328.355 1.00 35.80 116 PHE B O 1
ATOM 1920 N N . PRO B 1 117 ? 119.204 47.585 -329.714 1.00 26.16 117 PRO B N 1
ATOM 1921 C CA . PRO B 1 117 ? 118.293 47.364 -328.594 1.00 26.16 117 PRO B CA 1
ATOM 1922 C C . PRO B 1 117 ? 118.968 46.866 -327.308 1.00 26.16 117 PRO B C 1
ATOM 1923 O O . PRO B 1 117 ? 118.514 47.190 -326.204 1.00 26.16 117 PRO B O 1
ATOM 1927 N N . TYR B 1 118 ? 120.050 46.102 -327.441 1.00 32.66 118 TYR B N 1
ATOM 1928 C CA . TYR B 1 118 ? 120.774 45.617 -326.273 1.00 32.66 118 TYR B CA 1
ATOM 1929 C C . TYR B 1 118 ? 121.397 46.800 -325.559 1.00 32.66 118 TYR B C 1
ATOM 1930 O O . TYR B 1 118 ? 121.296 46.936 -324.343 1.00 32.66 118 TYR B O 1
ATOM 1939 N N . ALA B 1 119 ? 122.060 47.656 -326.318 1.00 28.95 119 ALA B N 1
ATOM 1940 C CA . ALA B 1 119 ? 122.687 48.833 -325.741 1.00 28.95 119 ALA B CA 1
ATOM 1941 C C . ALA B 1 119 ? 121.646 49.757 -325.134 1.00 28.95 119 ALA B C 1
ATOM 1942 O O . ALA B 1 119 ? 121.872 50.349 -324.073 1.00 28.95 119 ALA B O 1
ATOM 1944 N N . ARG B 1 120 ? 120.513 49.890 -325.821 1.00 25.58 120 ARG B N 1
ATOM 1945 C CA . ARG B 1 120 ? 119.442 50.754 -325.353 1.00 25.58 120 ARG B CA 1
ATOM 1946 C C . ARG B 1 120 ? 118.998 50.327 -323.947 1.00 25.58 120 ARG B C 1
ATOM 1947 O O . ARG B 1 120 ? 118.895 51.162 -323.042 1.00 25.58 120 ARG B O 1
ATOM 1955 N N . GLU B 1 121 ? 118.764 49.022 -323.781 1.00 29.65 121 GLU B N 1
ATOM 1956 C CA . GLU B 1 121 ? 118.321 48.455 -322.514 1.00 29.65 121 GLU B CA 1
ATOM 1957 C C . GLU B 1 121 ? 119.373 48.652 -321.428 1.00 29.65 121 GLU B C 1
ATOM 1958 O O . GLU B 1 121 ? 119.025 48.844 -320.265 1.00 29.65 121 GLU B O 1
ATOM 1964 N N . LEU B 1 122 ? 120.656 48.604 -321.799 1.00 24.32 122 LEU B N 1
ATOM 1965 C CA . LEU B 1 122 ? 121.721 48.787 -320.812 1.00 24.32 122 LEU B CA 1
ATOM 1966 C C . LEU B 1 122 ? 121.731 50.221 -320.343 1.00 24.32 122 LEU B C 1
ATOM 1967 O O . LEU B 1 122 ? 121.891 50.488 -319.154 1.00 24.32 122 LEU B O 1
ATOM 1972 N N . VAL B 1 123 ? 121.563 51.150 -321.275 1.00 33.49 123 VAL B N 1
ATOM 1973 C CA . VAL B 1 123 ? 121.519 52.554 -320.900 1.00 33.49 123 VAL B CA 1
ATOM 1974 C C . VAL B 1 123 ? 120.308 52.810 -319.999 1.00 33.49 123 VAL B C 1
ATOM 1975 O O . VAL B 1 123 ? 120.442 53.438 -318.952 1.00 33.49 123 VAL B O 1
ATOM 1979 N N . SER B 1 124 ? 119.132 52.323 -320.388 1.00 24.81 124 SER B N 1
ATOM 1980 C CA . SER B 1 124 ? 117.951 52.541 -319.566 1.00 24.81 124 SER B CA 1
ATOM 1981 C C . SER B 1 124 ? 118.099 51.907 -318.175 1.00 24.81 124 SER B C 1
ATOM 1982 O O . SER B 1 124 ? 117.683 52.476 -317.158 1.00 24.81 124 SER B O 1
ATOM 1985 N N . ASN B 1 125 ? 118.706 50.735 -318.124 1.00 17.27 125 ASN B N 1
ATOM 1986 C CA . ASN B 1 125 ? 118.884 50.025 -316.874 1.00 17.27 125 ASN B CA 1
ATOM 1987 C C . ASN B 1 125 ? 119.719 50.871 -315.911 1.00 17.27 125 ASN B C 1
ATOM 1988 O O . ASN B 1 125 ? 119.315 51.117 -314.765 1.00 17.27 125 ASN B O 1
ATOM 1993 N N . LEU B 1 126 ? 120.874 51.334 -316.392 1.00 31.11 126 LEU B N 1
ATOM 1994 C CA . LEU B 1 126 ? 121.777 52.150 -315.585 1.00 31.11 126 LEU B CA 1
ATOM 1995 C C . LEU B 1 126 ? 121.168 53.480 -315.145 1.00 31.11 126 LEU B C 1
ATOM 1996 O O . LEU B 1 126 ? 121.325 53.888 -313.993 1.00 31.11 126 LEU B O 1
ATOM 2001 N N . VAL B 1 127 ? 120.479 54.166 -316.053 1.00 24.67 127 VAL B N 1
ATOM 2002 C CA . VAL B 1 127 ? 119.877 55.441 -315.686 1.00 24.67 127 VAL B CA 1
ATOM 2003 C C . VAL B 1 127 ? 118.851 55.235 -314.581 1.00 24.67 127 VAL B C 1
ATOM 2004 O O . VAL B 1 127 ? 118.829 55.982 -313.606 1.00 24.67 127 VAL B O 1
ATOM 2008 N N . ASN B 1 128 ? 118.018 54.206 -314.716 1.00 27.30 128 ASN B N 1
ATOM 2009 C CA . ASN B 1 128 ? 117.015 53.908 -313.701 1.00 27.30 128 ASN B CA 1
ATOM 2010 C C . ASN B 1 128 ? 117.697 53.649 -312.348 1.00 27.30 128 ASN B C 1
ATOM 2011 O O . ASN B 1 128 ? 117.144 53.986 -311.314 1.00 27.30 128 ASN B O 1
ATOM 2016 N N . ARG B 1 129 ? 118.894 53.066 -312.354 1.00 32.27 129 ARG B N 1
ATOM 2017 C CA . ARG B 1 129 ? 119.592 52.795 -311.107 1.00 32.27 129 ARG B CA 1
ATOM 2018 C C . ARG B 1 129 ? 120.053 54.076 -310.425 1.00 32.27 129 ARG B C 1
ATOM 2019 O O . ARG B 1 129 ? 120.330 54.080 -309.225 1.00 32.27 129 ARG B O 1
ATOM 2027 N N . GLY B 1 130 ? 120.130 55.164 -311.184 1.00 31.52 130 GLY B N 1
ATOM 2028 C CA . GLY B 1 130 ? 120.512 56.430 -310.587 1.00 31.52 130 GLY B CA 1
ATOM 2029 C C . GLY B 1 130 ? 119.250 57.186 -310.200 1.00 31.52 130 GLY B C 1
ATOM 2030 O O . GLY B 1 130 ? 119.307 58.338 -309.794 1.00 31.52 130 GLY B O 1
ATOM 2031 N N . THR B 1 131 ? 118.110 56.501 -310.316 1.00 25.63 131 THR B N 1
ATOM 2032 C CA . THR B 1 131 ? 116.774 57.028 -310.035 1.00 25.63 131 THR B CA 1
ATOM 2033 C C . THR B 1 131 ? 116.458 58.280 -310.828 1.00 25.63 131 THR B C 1
ATOM 2034 O O . THR B 1 131 ? 115.876 59.227 -310.319 1.00 25.63 131 THR B O 1
ATOM 2038 N N . PHE B 1 132 ? 116.849 58.285 -312.088 1.00 38.96 132 PHE B N 1
ATOM 2039 C CA . PHE B 1 132 ? 116.557 59.420 -312.938 1.00 38.96 132 PHE B CA 1
ATOM 2040 C C . PHE B 1 132 ? 115.351 59.001 -313.752 1.00 38.96 132 PHE B C 1
ATOM 2041 O O . PHE B 1 132 ? 115.091 57.813 -313.921 1.00 38.96 132 PHE B O 1
ATOM 2049 N N . PRO B 1 133 ? 114.578 59.965 -314.248 1.00 24.13 133 PRO B N 1
ATOM 2050 C CA . PRO B 1 133 ? 113.430 59.531 -315.043 1.00 24.13 133 PRO B CA 1
ATOM 2051 C C . PRO B 1 133 ? 113.872 58.740 -316.292 1.00 24.13 133 PRO B C 1
ATOM 2052 O O . PRO B 1 133 ? 114.893 59.035 -316.909 1.00 24.13 133 PRO B O 1
ATOM 2056 N N . ALA B 1 134 ? 113.097 57.721 -316.639 1.00 37.85 134 ALA B N 1
ATOM 2057 C CA . ALA B 1 134 ? 113.376 56.858 -317.791 1.00 37.85 134 ALA B CA 1
ATOM 2058 C C . ALA B 1 134 ? 113.978 57.517 -319.030 1.00 37.85 134 ALA B C 1
ATOM 2059 O O . ALA B 1 134 ? 113.565 58.593 -319.430 1.00 37.85 134 ALA B O 1
ATOM 2061 N N . LEU B 1 135 ? 114.966 56.854 -319.626 1.00 44.92 135 LEU B N 1
ATOM 2062 C CA . LEU B 1 135 ? 115.593 57.324 -320.854 1.00 44.92 135 LEU B CA 1
ATOM 2063 C C . LEU B 1 135 ? 115.713 56.142 -321.784 1.00 44.92 135 LEU B C 1
ATOM 2064 O O . LEU B 1 135 ? 116.579 55.285 -321.614 1.00 44.92 135 LEU B O 1
ATOM 2069 N N . ASN B 1 136 ? 114.820 56.087 -322.762 1.00 35.33 136 ASN B N 1
ATOM 2070 C CA . ASN B 1 136 ? 114.853 55.011 -323.736 1.00 35.33 136 ASN B CA 1
ATOM 2071 C C . ASN B 1 136 ? 115.254 55.621 -325.058 1.00 35.33 136 ASN B C 1
ATOM 2072 O O . ASN B 1 136 ? 114.437 56.262 -325.725 1.00 35.33 136 ASN B O 1
ATOM 2077 N N . LEU B 1 137 ? 116.520 55.435 -325.426 1.00 33.13 137 LEU B N 1
ATOM 2078 C CA . LEU B 1 137 ? 117.039 55.973 -326.679 1.00 33.13 137 LEU B CA 1
ATOM 2079 C C . LEU B 1 137 ? 116.106 55.719 -327.856 1.00 33.13 137 LEU B C 1
ATOM 2080 O O . LEU B 1 137 ? 115.599 54.616 -328.035 1.00 33.13 137 LEU B O 1
ATOM 2085 N N . SER B 1 138 ? 115.868 56.757 -328.649 1.00 43.35 138 SER B N 1
ATOM 2086 C CA . SER B 1 138 ? 115.005 56.645 -329.819 1.00 43.35 138 SER B CA 1
ATOM 2087 C C . SER B 1 138 ? 115.681 55.789 -330.876 1.00 43.35 138 SER B C 1
ATOM 2088 O O . SER B 1 138 ? 116.905 55.729 -330.944 1.00 43.35 138 SER B O 1
ATOM 2091 N N . PRO B 1 139 ? 114.887 55.129 -331.727 1.00 42.64 139 PRO B N 1
ATOM 2092 C CA . PRO B 1 139 ? 115.412 54.272 -332.792 1.00 42.64 139 PRO B CA 1
ATOM 2093 C C . PRO B 1 139 ? 116.447 55.002 -333.644 1.00 42.64 139 PRO B C 1
ATOM 2094 O O . PRO B 1 139 ? 116.309 56.193 -333.922 1.00 42.64 139 PRO B O 1
ATOM 2098 N N . VAL B 1 140 ? 117.490 54.284 -334.044 1.00 56.39 140 VAL B N 1
ATOM 2099 C CA . VAL B 1 140 ? 118.539 54.861 -334.871 1.00 56.39 140 VAL B CA 1
ATOM 2100 C C . VAL B 1 140 ? 118.487 54.227 -336.249 1.00 56.39 140 VAL B C 1
ATOM 2101 O O . VAL B 1 140 ? 118.423 53.005 -336.377 1.00 56.39 140 VAL B O 1
ATOM 2105 N N . ASN B 1 141 ? 118.475 55.069 -337.276 1.00 70.15 141 ASN B N 1
ATOM 2106 C CA . ASN B 1 141 ? 118.446 54.599 -338.652 1.00 70.15 141 ASN B CA 1
ATOM 2107 C C . ASN B 1 141 ? 119.906 54.438 -339.053 1.00 70.15 141 ASN B C 1
ATOM 2108 O O . ASN B 1 141 ? 120.556 55.411 -339.444 1.00 70.15 141 ASN B O 1
ATOM 2113 N N . PHE B 1 142 ? 120.422 53.215 -338.941 1.00 82.98 142 PHE B N 1
ATOM 2114 C CA . PHE B 1 142 ? 121.820 52.946 -339.259 1.00 82.98 142 PHE B CA 1
ATOM 2115 C C . PHE B 1 142 ? 122.193 53.049 -340.730 1.00 82.98 142 PHE B C 1
ATOM 2116 O O . PHE B 1 142 ? 123.377 53.074 -341.063 1.00 82.98 142 PHE B O 1
ATOM 2124 N N . ASP B 1 143 ? 121.201 53.098 -341.615 1.00 93.28 143 ASP B N 1
ATOM 2125 C CA . ASP B 1 143 ? 121.504 53.219 -343.036 1.00 93.28 143 ASP B CA 1
ATOM 2126 C C . ASP B 1 143 ? 122.128 54.589 -343.291 1.00 93.28 143 ASP B C 1
ATOM 2127 O O . ASP B 1 143 ? 122.889 54.769 -344.242 1.00 93.28 143 ASP B O 1
ATOM 2132 N N . ALA B 1 144 ? 121.809 55.552 -342.431 1.00 154.65 144 ALA B N 1
ATOM 2133 C CA . ALA B 1 144 ? 122.373 56.888 -342.559 1.00 154.65 144 ALA B CA 1
ATOM 2134 C C . ALA B 1 144 ? 123.870 56.744 -342.322 1.00 154.65 144 ALA B C 1
ATOM 2135 O O . ALA B 1 144 ? 124.677 57.442 -342.934 1.00 154.65 144 ALA B O 1
ATOM 2137 N N . LEU B 1 145 ? 124.227 55.821 -341.431 1.00 112.19 145 LEU B N 1
ATOM 2138 C CA . LEU B 1 145 ? 125.627 55.560 -341.101 1.00 112.19 145 LEU B CA 1
ATOM 2139 C C . LEU B 1 145 ? 126.329 54.743 -342.181 1.00 112.19 145 LEU B C 1
ATOM 2140 O O . LEU B 1 145 ? 127.553 54.616 -342.169 1.00 112.19 145 LEU B O 1
ATOM 2145 N N . PHE B 1 146 ? 125.556 54.177 -343.103 1.00 165.09 146 PHE B N 1
ATOM 2146 C CA . PHE B 1 146 ? 126.126 53.383 -344.187 1.00 165.09 146 PHE B CA 1
ATOM 2147 C C . PHE B 1 146 ? 126.518 54.311 -345.327 1.00 165.09 146 PHE B C 1
ATOM 2148 O O . PHE B 1 146 ? 127.609 54.203 -345.887 1.00 165.09 146 PHE B O 1
ATOM 2156 N N . VAL B 1 147 ? 125.613 55.224 -345.660 1.00 130.93 147 VAL B N 1
ATOM 2157 C CA . VAL B 1 147 ? 125.843 56.190 -346.722 1.00 130.93 147 VAL B CA 1
ATOM 2158 C C . VAL B 1 147 ? 127.110 56.991 -346.431 1.00 130.93 147 VAL B C 1
ATOM 2159 O O . VAL B 1 147 ? 127.877 57.308 -347.339 1.00 130.93 147 VAL B O 1
ATOM 2163 N N . GLU B 1 148 ? 127.326 57.305 -345.158 1.00 120.14 148 GLU B N 1
ATOM 2164 C CA . GLU B 1 148 ? 128.501 58.057 -344.734 1.00 120.14 148 GLU B CA 1
ATOM 2165 C C . GLU B 1 148 ? 129.766 57.224 -344.912 1.00 120.14 148 GLU B C 1
ATOM 2166 O O . GLU B 1 148 ? 130.784 57.721 -345.391 1.00 120.14 148 GLU B O 1
ATOM 2172 N N . TYR B 1 149 ? 129.693 55.957 -344.517 1.00 114.69 149 TYR B N 1
ATOM 2173 C CA . TYR B 1 149 ? 130.828 55.045 -344.620 1.00 114.69 149 TYR B CA 1
ATOM 2174 C C . TYR B 1 149 ? 131.308 54.842 -346.049 1.00 114.69 149 TYR B C 1
ATOM 2175 O O . TYR B 1 149 ? 132.509 54.761 -346.299 1.00 114.69 149 TYR B O 1
ATOM 2184 N N . MET B 1 150 ? 130.367 54.740 -346.981 1.00 162.57 150 MET B N 1
ATOM 2185 C CA . MET B 1 150 ? 130.704 54.527 -348.381 1.00 162.57 150 MET B CA 1
ATOM 2186 C C . MET B 1 150 ? 131.611 55.609 -348.955 1.00 162.57 150 MET B C 1
ATOM 2187 O O . MET B 1 150 ? 132.614 55.308 -349.606 1.00 162.57 150 MET B O 1
ATOM 2192 N N . ASN B 1 151 ? 131.263 56.867 -348.711 1.00 142.28 151 ASN B N 1
ATOM 2193 C CA . ASN B 1 151 ? 132.056 57.976 -349.220 1.00 142.28 151 ASN B CA 1
ATOM 2194 C C . ASN B 1 151 ? 133.436 57.997 -348.572 1.00 142.28 151 ASN B C 1
ATOM 2195 O O . ASN B 1 151 ? 134.426 57.701 -349.276 1.00 142.28 151 ASN B O 1
ATOM 2200 N N . PRO C 1 16 ? 127.803 26.714 -288.828 1.00 73.81 16 PRO C N 1
ATOM 2201 C CA . PRO C 1 16 ? 126.914 27.851 -289.206 1.00 73.81 16 PRO C CA 1
ATOM 2202 C C . PRO C 1 16 ? 127.253 28.327 -290.625 1.00 73.81 16 PRO C C 1
ATOM 2203 O O . PRO C 1 16 ? 128.338 28.860 -290.858 1.00 73.81 16 PRO C O 1
ATOM 2205 N N . VAL C 1 17 ? 126.331 28.136 -291.573 1.00 72.32 17 VAL C N 1
ATOM 2206 C CA . VAL C 1 17 ? 126.579 28.536 -292.967 1.00 72.32 17 VAL C CA 1
ATOM 2207 C C . VAL C 1 17 ? 125.405 29.142 -293.754 1.00 72.32 17 VAL C C 1
ATOM 2208 O O . VAL C 1 17 ? 124.234 28.838 -293.506 1.00 72.32 17 VAL C O 1
ATOM 2212 N N . LEU C 1 18 ? 125.745 29.987 -294.726 1.00 50.33 18 LEU C N 1
ATOM 2213 C CA . LEU C 1 18 ? 124.750 30.634 -295.580 1.00 50.33 18 LEU C CA 1
ATOM 2214 C C . LEU C 1 18 ? 125.407 31.075 -296.869 1.00 50.33 18 LEU C C 1
ATOM 2215 O O . LEU C 1 18 ? 126.060 32.117 -296.907 1.00 50.33 18 LEU C O 1
ATOM 2220 N N . GLN C 1 19 ? 125.225 30.278 -297.919 1.00 58.09 19 GLN C N 1
ATOM 2221 C CA . GLN C 1 19 ? 125.813 30.562 -299.226 1.00 58.09 19 GLN C CA 1
ATOM 2222 C C . GLN C 1 19 ? 124.774 30.579 -300.346 1.00 58.09 19 GLN C C 1
ATOM 2223 O O . GLN C 1 19 ? 123.797 29.825 -300.327 1.00 58.09 19 GLN C O 1
ATOM 2229 N N . ILE C 1 20 ? 124.998 31.450 -301.323 1.00 41.12 20 ILE C N 1
ATOM 2230 C CA . ILE C 1 20 ? 124.101 31.557 -302.463 1.00 41.12 20 ILE C CA 1
ATOM 2231 C C . ILE C 1 20 ? 124.642 30.671 -303.571 1.00 41.12 20 ILE C C 1
ATOM 2232 O O . ILE C 1 20 ? 125.744 30.896 -304.063 1.00 41.12 20 ILE C O 1
ATOM 2237 N N . GLN C 1 21 ? 123.872 29.658 -303.953 1.00 30.06 21 GLN C N 1
ATOM 2238 C CA . GLN C 1 21 ? 124.274 28.738 -305.020 1.00 30.06 21 GLN C CA 1
ATOM 2239 C C . GLN C 1 21 ? 123.845 29.214 -306.396 1.00 30.06 21 GLN C C 1
ATOM 2240 O O . GLN C 1 21 ? 124.614 29.139 -307.348 1.00 30.06 21 GLN C O 1
ATOM 2246 N N . ARG C 1 22 ? 122.610 29.694 -306.505 1.00 45.05 22 ARG C N 1
ATOM 2247 C CA . ARG C 1 22 ? 122.109 30.146 -307.787 1.00 45.05 22 ARG C CA 1
ATOM 2248 C C . ARG C 1 22 ? 120.890 31.043 -307.604 1.00 45.05 22 ARG C C 1
ATOM 2249 O O . ARG C 1 22 ? 120.085 30.830 -306.708 1.00 45.05 22 ARG C O 1
ATOM 2257 N N . ILE C 1 23 ? 120.775 32.064 -308.444 1.00 29.97 23 ILE C N 1
ATOM 2258 C CA . ILE C 1 23 ? 119.630 32.964 -308.401 1.00 29.97 23 ILE C CA 1
ATOM 2259 C C . ILE C 1 23 ? 119.010 32.977 -309.802 1.00 29.97 23 ILE C C 1
ATOM 2260 O O . ILE C 1 23 ? 119.697 33.252 -310.784 1.00 29.97 23 ILE C O 1
ATOM 2265 N N . TYR C 1 24 ? 117.722 32.659 -309.895 1.00 35.16 24 TYR C N 1
ATOM 2266 C CA . TYR C 1 24 ? 117.058 32.591 -311.194 1.00 35.16 24 TYR C CA 1
ATOM 2267 C C . TYR C 1 24 ? 115.568 32.857 -311.077 1.00 35.16 24 TYR C C 1
ATOM 2268 O O . TYR C 1 24 ? 115.020 32.870 -309.971 1.00 35.16 24 TYR C O 1
ATOM 2277 N N . VAL C 1 25 ? 114.913 33.070 -312.215 1.00 29.34 25 VAL C N 1
ATOM 2278 C CA . VAL C 1 25 ? 113.486 33.305 -312.191 1.00 29.34 25 VAL C CA 1
ATOM 2279 C C . VAL C 1 25 ? 112.769 32.050 -312.645 1.00 29.34 25 VAL C C 1
ATOM 2280 O O . VAL C 1 25 ? 113.170 31.413 -313.619 1.00 29.34 25 VAL C O 1
ATOM 2284 N N . LYS C 1 26 ? 111.710 31.684 -311.938 1.00 29.96 26 LYS C N 1
ATOM 2285 C CA . LYS C 1 26 ? 110.959 30.493 -312.299 1.00 29.96 26 LYS C CA 1
ATOM 2286 C C . LYS C 1 26 ? 109.749 30.858 -313.149 1.00 29.96 26 LYS C C 1
ATOM 2287 O O . LYS C 1 26 ? 109.341 30.089 -314.016 1.00 29.96 26 LYS C O 1
ATOM 2293 N N . ASP C 1 27 ? 109.188 32.040 -312.923 1.00 39.21 27 ASP C N 1
ATOM 2294 C CA . ASP C 1 27 ? 108.021 32.455 -313.686 1.00 39.21 27 ASP C CA 1
ATOM 2295 C C . ASP C 1 27 ? 107.926 33.974 -313.773 1.00 39.21 27 ASP C C 1
ATOM 2296 O O . ASP C 1 27 ? 108.186 34.676 -312.796 1.00 39.21 27 ASP C O 1
ATOM 2301 N N . VAL C 1 28 ? 107.564 34.478 -314.950 1.00 26.35 28 VAL C N 1
ATOM 2302 C CA . VAL C 1 28 ? 107.423 35.909 -315.141 1.00 26.35 28 VAL C CA 1
ATOM 2303 C C . VAL C 1 28 ? 106.246 36.196 -316.058 1.00 26.35 28 VAL C C 1
ATOM 2304 O O . VAL C 1 28 ? 106.020 35.471 -317.044 1.00 26.35 28 VAL C O 1
ATOM 2308 N N . SER C 1 29 ? 105.512 37.264 -315.737 1.00 25.03 29 SER C N 1
ATOM 2309 C CA . SER C 1 29 ? 104.356 37.706 -316.528 1.00 25.03 29 SER C CA 1
ATOM 2310 C C . SER C 1 29 ? 104.202 39.229 -316.502 1.00 25.03 29 SER C C 1
ATOM 2311 O O . SER C 1 29 ? 104.234 39.851 -315.439 1.00 25.03 29 SER C O 1
ATOM 2314 N N . PHE C 1 30 ? 104.042 39.830 -317.674 1.00 33.68 30 PHE C N 1
ATOM 2315 C CA . PHE C 1 30 ? 103.804 41.266 -317.760 1.00 33.68 30 PHE C CA 1
ATOM 2316 C C . PHE C 1 30 ? 102.709 41.443 -318.799 1.00 33.68 30 PHE C C 1
ATOM 2317 O O . PHE C 1 30 ? 102.808 40.891 -319.902 1.00 33.68 30 PHE C O 1
ATOM 2325 N N . GLU C 1 31 ? 101.664 42.193 -318.443 1.00 39.12 31 GLU C N 1
ATOM 2326 C CA . GLU C 1 31 ? 100.553 42.438 -319.357 1.00 39.12 31 GLU C CA 1
ATOM 2327 C C . GLU C 1 31 ? 100.127 43.888 -319.344 1.00 39.12 31 GLU C C 1
ATOM 2328 O O . GLU C 1 31 ? 99.982 44.499 -318.286 1.00 39.12 31 GLU C O 1
ATOM 2334 N N . ALA C 1 32 ? 99.917 44.423 -320.539 1.00 32.71 32 ALA C N 1
ATOM 2335 C CA . ALA C 1 32 ? 99.470 45.797 -320.743 1.00 32.71 32 ALA C CA 1
ATOM 2336 C C . ALA C 1 32 ? 98.328 45.691 -321.751 1.00 32.71 32 ALA C C 1
ATOM 2337 O O . ALA C 1 32 ? 98.512 45.978 -322.940 1.00 32.71 32 ALA C O 1
ATOM 2339 N N . PRO C 1 33 ? 97.136 45.278 -321.286 1.00 47.44 33 PRO C N 1
ATOM 2340 C CA . PRO C 1 33 ? 95.893 45.081 -322.044 1.00 47.44 33 PRO C CA 1
ATOM 2341 C C . PRO C 1 33 ? 95.402 46.248 -322.893 1.00 47.44 33 PRO C C 1
ATOM 2342 O O . PRO C 1 33 ? 95.094 46.084 -324.071 1.00 47.44 33 PRO C O 1
ATOM 2346 N N . ASN C 1 34 ? 95.338 47.428 -322.291 1.00 44.63 34 ASN C N 1
ATOM 2347 C CA . ASN C 1 34 ? 94.808 48.591 -322.976 1.00 44.63 34 ASN C CA 1
ATOM 2348 C C . ASN C 1 34 ? 95.771 49.516 -323.686 1.00 44.63 34 ASN C C 1
ATOM 2349 O O . ASN C 1 34 ? 95.660 50.738 -323.584 1.00 44.63 34 ASN C O 1
ATOM 2354 N N . LEU C 1 35 ? 96.706 48.940 -324.424 1.00 32.42 35 LEU C N 1
ATOM 2355 C CA . LEU C 1 35 ? 97.662 49.756 -325.171 1.00 32.42 35 LEU C CA 1
ATOM 2356 C C . LEU C 1 35 ? 97.251 49.747 -326.638 1.00 32.42 35 LEU C C 1
ATOM 2357 O O . LEU C 1 35 ? 96.716 48.754 -327.128 1.00 32.42 35 LEU C O 1
ATOM 2362 N N . PRO C 1 36 ? 97.503 50.842 -327.365 1.00 41.44 36 PRO C N 1
ATOM 2363 C CA . PRO C 1 36 ? 98.146 52.080 -326.916 1.00 41.44 36 PRO C CA 1
ATOM 2364 C C . PRO C 1 36 ? 97.258 53.198 -326.354 1.00 41.44 36 PRO C C 1
ATOM 2365 O O . PRO C 1 36 ? 97.778 54.180 -325.811 1.00 41.44 36 PRO C O 1
ATOM 2369 N N . HIS C 1 37 ? 95.939 53.060 -326.463 1.00 50.90 37 HIS C N 1
ATOM 2370 C CA . HIS C 1 37 ? 95.036 54.105 -325.979 1.00 50.90 37 HIS C CA 1
ATOM 2371 C C . HIS C 1 37 ? 95.167 54.539 -324.519 1.00 50.90 37 HIS C C 1
ATOM 2372 O O . HIS C 1 37 ? 94.949 55.705 -324.210 1.00 50.90 37 HIS C O 1
ATOM 2379 N N . ILE C 1 38 ? 95.525 53.629 -323.621 1.00 33.44 38 ILE C N 1
ATOM 2380 C CA . ILE C 1 38 ? 95.662 53.988 -322.208 1.00 33.44 38 ILE C CA 1
ATOM 2381 C C . ILE C 1 38 ? 96.656 55.145 -322.055 1.00 33.44 38 ILE C C 1
ATOM 2382 O O . ILE C 1 38 ? 96.616 55.885 -321.072 1.00 33.44 38 ILE C O 1
ATOM 2387 N N . PHE C 1 39 ? 97.551 55.286 -323.030 1.00 57.88 39 PHE C N 1
ATOM 2388 C CA . PHE C 1 39 ? 98.554 56.350 -323.021 1.00 57.88 39 PHE C CA 1
ATOM 2389 C C . PHE C 1 39 ? 97.949 57.733 -323.158 1.00 57.88 39 PHE C C 1
ATOM 2390 O O . PHE C 1 39 ? 98.643 58.734 -323.000 1.00 57.88 39 PHE C O 1
ATOM 2398 N N . GLN C 1 40 ? 96.664 57.798 -323.482 1.00 55.37 40 GLN C N 1
ATOM 2399 C CA . GLN C 1 40 ? 96.007 59.087 -323.641 1.00 55.37 40 GLN C CA 1
ATOM 2400 C C . GLN C 1 40 ? 95.294 59.555 -322.378 1.00 55.37 40 GLN C C 1
ATOM 2401 O O . GLN C 1 40 ? 94.876 60.705 -322.293 1.00 55.37 40 GLN C O 1
ATOM 2407 N N . GLN C 1 41 ? 95.156 58.669 -321.398 1.00 47.48 41 GLN C N 1
ATOM 2408 C CA . GLN C 1 41 ? 94.515 59.043 -320.146 1.00 47.48 41 GLN C CA 1
ATOM 2409 C C . GLN C 1 41 ? 95.526 59.787 -319.292 1.00 47.48 41 GLN C C 1
ATOM 2410 O O . GLN C 1 41 ? 96.721 59.743 -319.567 1.00 47.48 41 GLN C O 1
ATOM 2416 N N . GLU C 1 42 ? 95.059 60.475 -318.261 1.00 56.97 42 GLU C N 1
ATOM 2417 C CA . GLU C 1 42 ? 95.980 61.184 -317.391 1.00 56.97 42 GLU C CA 1
ATOM 2418 C C . GLU C 1 42 ? 96.622 60.140 -316.489 1.00 56.97 42 GLU C C 1
ATOM 2419 O O . GLU C 1 42 ? 95.928 59.323 -315.881 1.00 56.97 42 GLU C O 1
ATOM 2425 N N . TRP C 1 43 ? 97.949 60.162 -316.415 1.00 45.99 43 TRP C N 1
ATOM 2426 C CA . TRP C 1 43 ? 98.685 59.212 -315.597 1.00 45.99 43 TRP C CA 1
ATOM 2427 C C . TRP C 1 43 ? 98.516 59.467 -314.120 1.00 45.99 43 TRP C C 1
ATOM 2428 O O . TRP C 1 43 ? 99.357 60.103 -313.499 1.00 45.99 43 TRP C O 1
ATOM 2439 N N . LYS C 1 44 ? 97.422 58.971 -313.562 1.00 44.84 44 LYS C N 1
ATOM 2440 C CA . LYS C 1 44 ? 97.151 59.103 -312.139 1.00 44.84 44 LYS C CA 1
ATOM 2441 C C . LYS C 1 44 ? 97.073 57.652 -311.648 1.00 44.84 44 LYS C C 1
ATOM 2442 O O . LYS C 1 44 ? 95.997 57.078 -311.503 1.00 44.84 44 LYS C O 1
ATOM 2448 N N . PRO C 1 45 ? 98.240 57.038 -311.413 1.00 46.43 45 PRO C N 1
ATOM 2449 C CA . PRO C 1 45 ? 98.427 55.656 -310.956 1.00 46.43 45 PRO C CA 1
ATOM 2450 C C . PRO C 1 45 ? 97.994 55.237 -309.561 1.00 46.43 45 PRO C C 1
ATOM 2451 O O . PRO C 1 45 ? 98.223 55.951 -308.595 1.00 46.43 45 PRO C O 1
ATOM 2455 N N . LYS C 1 46 ? 97.392 54.050 -309.488 1.00 41.64 46 LYS C N 1
ATOM 2456 C CA . LYS C 1 46 ? 96.948 53.416 -308.244 1.00 41.64 46 LYS C CA 1
ATOM 2457 C C . LYS C 1 46 ? 97.659 52.054 -308.241 1.00 41.64 46 LYS C C 1
ATOM 2458 O O . LYS C 1 46 ? 97.315 51.159 -309.002 1.00 41.64 46 LYS C O 1
ATOM 2464 N N . LEU C 1 47 ? 98.652 51.893 -307.383 1.00 33.82 47 LEU C N 1
ATOM 2465 C CA . LEU C 1 47 ? 99.407 50.655 -307.354 1.00 33.82 47 LEU C CA 1
ATOM 2466 C C . LEU C 1 47 ? 98.969 49.603 -306.357 1.00 33.82 47 LEU C C 1
ATOM 2467 O O . LEU C 1 47 ? 98.812 49.885 -305.179 1.00 33.82 47 LEU C O 1
ATOM 2472 N N . GLY C 1 48 ? 98.807 48.378 -306.842 1.00 41.21 48 GLY C N 1
ATOM 2473 C CA . GLY C 1 48 ? 98.435 47.269 -305.984 1.00 41.21 48 GLY C CA 1
ATOM 2474 C C . GLY C 1 48 ? 99.660 46.381 -305.919 1.00 41.21 48 GLY C C 1
ATOM 2475 O O . GLY C 1 48 ? 100.161 45.964 -306.954 1.00 41.21 48 GLY C O 1
ATOM 2476 N N . PHE C 1 49 ? 100.142 46.084 -304.719 1.00 42.80 49 PHE C N 1
ATOM 2477 C CA . PHE C 1 49 ? 101.351 45.285 -304.562 1.00 42.80 49 PHE C CA 1
ATOM 2478 C C . PHE C 1 49 ? 101.171 44.112 -303.607 1.00 42.80 49 PHE C C 1
ATOM 2479 O O . PHE C 1 49 ? 100.870 44.307 -302.440 1.00 42.80 49 PHE C O 1
ATOM 2487 N N . ASP C 1 50 ? 101.355 42.895 -304.110 1.00 48.30 50 ASP C N 1
ATOM 2488 C CA . ASP C 1 50 ? 101.216 41.688 -303.296 1.00 48.30 50 ASP C CA 1
ATOM 2489 C C . ASP C 1 50 ? 102.548 40.972 -303.239 1.00 48.30 50 ASP C C 1
ATOM 2490 O O . ASP C 1 50 ? 103.264 40.912 -304.233 1.00 48.30 50 ASP C O 1
ATOM 2495 N N . LEU C 1 51 ? 102.870 40.425 -302.071 1.00 48.06 51 LEU C N 1
ATOM 2496 C CA . LEU C 1 51 ? 104.132 39.724 -301.865 1.00 48.06 51 LEU C CA 1
ATOM 2497 C C . LEU C 1 51 ? 103.989 38.502 -300.963 1.00 48.06 51 LEU C C 1
ATOM 2498 O O . LEU C 1 51 ? 103.137 38.463 -300.080 1.00 48.06 51 LEU C O 1
ATOM 2503 N N . SER C 1 52 ? 104.836 37.505 -301.190 1.00 55.24 52 SER C N 1
ATOM 2504 C CA . SER C 1 52 ? 104.822 36.286 -300.392 1.00 55.24 52 SER C CA 1
ATOM 2505 C C . SER C 1 52 ? 106.048 35.448 -300.712 1.00 55.24 52 SER C C 1
ATOM 2506 O O . SER C 1 52 ? 106.661 35.608 -301.766 1.00 55.24 52 SER C O 1
ATOM 2509 N N . THR C 1 53 ? 106.410 34.555 -299.802 1.00 61.97 53 THR C N 1
ATOM 2510 C CA . THR C 1 53 ? 107.562 33.703 -300.022 1.00 61.97 53 THR C CA 1
ATOM 2511 C C . THR C 1 53 ? 107.241 32.264 -299.662 1.00 61.97 53 THR C C 1
ATOM 2512 O O . THR C 1 53 ? 106.269 31.990 -298.968 1.00 61.97 53 THR C O 1
ATOM 2516 N N . GLU C 1 54 ? 108.062 31.345 -300.148 1.00 41.64 54 GLU C N 1
ATOM 2517 C CA . GLU C 1 54 ? 107.876 29.927 -299.891 1.00 41.64 54 GLU C CA 1
ATOM 2518 C C . GLU C 1 54 ? 109.227 29.236 -300.039 1.00 41.64 54 GLU C C 1
ATOM 2519 O O . GLU C 1 54 ? 110.055 29.619 -300.867 1.00 41.64 54 GLU C O 1
ATOM 2525 N N . THR C 1 55 ? 109.459 28.219 -299.224 1.00 62.25 55 THR C N 1
ATOM 2526 C CA . THR C 1 55 ? 110.718 27.500 -299.281 1.00 62.25 55 THR C CA 1
ATOM 2527 C C . THR C 1 55 ? 110.515 26.016 -299.549 1.00 62.25 55 THR C C 1
ATOM 2528 O O . THR C 1 55 ? 109.460 25.454 -299.268 1.00 62.25 55 THR C O 1
ATOM 2532 N N . THR C 1 56 ? 111.542 25.394 -300.109 1.00 50.93 56 THR C N 1
ATOM 2533 C CA . THR C 1 56 ? 111.519 23.978 -300.437 1.00 50.93 56 THR C CA 1
ATOM 2534 C C . THR C 1 56 ? 112.923 23.434 -300.306 1.00 50.93 56 THR C C 1
ATOM 2535 O O . THR C 1 56 ? 113.850 23.983 -300.894 1.00 50.93 56 THR C O 1
ATOM 2539 N N . GLN C 1 57 ? 113.088 22.366 -299.533 1.00 51.85 57 GLN C N 1
ATOM 2540 C CA . GLN C 1 57 ? 114.403 21.760 -299.405 1.00 51.85 57 GLN C CA 1
ATOM 2541 C C . GLN C 1 57 ? 114.602 20.999 -300.713 1.00 51.85 57 GLN C C 1
ATOM 2542 O O . GLN C 1 57 ? 113.759 20.205 -301.123 1.00 51.85 57 GLN C O 1
ATOM 2548 N N . VAL C 1 58 ? 115.713 21.273 -301.378 1.00 48.48 58 VAL C N 1
ATOM 2549 C CA . VAL C 1 58 ? 115.988 20.661 -302.660 1.00 48.48 58 VAL C CA 1
ATOM 2550 C C . VAL C 1 58 ? 117.197 19.725 -302.592 1.00 48.48 58 VAL C C 1
ATOM 2551 O O . VAL C 1 58 ? 117.626 19.161 -303.606 1.00 48.48 58 VAL C O 1
ATOM 2555 N N . GLY C 1 59 ? 117.738 19.562 -301.387 1.00 40.62 59 GLY C N 1
ATOM 2556 C CA . GLY C 1 59 ? 118.891 18.695 -301.190 1.00 40.62 59 GLY C CA 1
ATOM 2557 C C . GLY C 1 59 ? 119.410 18.762 -299.762 1.00 40.62 59 GLY C C 1
ATOM 2558 O O . GLY C 1 59 ? 118.736 19.283 -298.871 1.00 40.62 59 GLY C O 1
ATOM 2559 N N . ASP C 1 60 ? 120.607 18.233 -299.529 1.00 81.71 60 ASP C N 1
ATOM 2560 C CA . ASP C 1 60 ? 121.196 18.267 -298.194 1.00 81.71 60 ASP C CA 1
ATOM 2561 C C . ASP C 1 60 ? 121.694 19.678 -297.945 1.00 81.71 60 ASP C C 1
ATOM 2562 O O . ASP C 1 60 ? 122.636 20.126 -298.599 1.00 81.71 60 ASP C O 1
ATOM 2567 N N . ASP C 1 61 ? 121.064 20.383 -297.014 1.00 79.31 61 ASP C N 1
ATOM 2568 C CA . ASP C 1 61 ? 121.485 21.747 -296.707 1.00 79.31 61 ASP C CA 1
ATOM 2569 C C . ASP C 1 61 ? 121.234 22.695 -297.885 1.00 79.31 61 ASP C C 1
ATOM 2570 O O . ASP C 1 61 ? 121.763 23.805 -297.923 1.00 79.31 61 ASP C O 1
ATOM 2575 N N . LEU C 1 62 ? 120.433 22.246 -298.846 1.00 63.93 62 LEU C N 1
ATOM 2576 C CA . LEU C 1 62 ? 120.103 23.044 -300.019 1.00 63.93 62 LEU C CA 1
ATOM 2577 C C . LEU C 1 62 ? 118.633 23.396 -300.019 1.00 63.93 62 LEU C C 1
ATOM 2578 O O . LEU C 1 62 ? 117.776 22.519 -300.044 1.00 63.93 62 LEU C O 1
ATOM 2583 N N . TYR C 1 63 ? 118.337 24.685 -300.001 1.00 51.29 63 TYR C N 1
ATOM 2584 C CA . TYR C 1 63 ? 116.953 25.119 -300.007 1.00 51.29 63 TYR C CA 1
ATOM 2585 C C . TYR C 1 63 ? 116.699 26.101 -301.131 1.00 51.29 63 TYR C C 1
ATOM 2586 O O . TYR C 1 63 ? 117.534 26.949 -301.428 1.00 51.29 63 TYR C O 1
ATOM 2595 N N . GLU C 1 64 ? 115.538 25.973 -301.758 1.00 60.60 64 GLU C N 1
ATOM 2596 C CA . GLU C 1 64 ? 115.160 26.876 -302.822 1.00 60.60 64 GLU C CA 1
ATOM 2597 C C . GLU C 1 64 ? 114.179 27.846 -302.202 1.00 60.60 64 GLU C C 1
ATOM 2598 O O . GLU C 1 64 ? 113.103 27.444 -301.781 1.00 60.60 64 GLU C O 1
ATOM 2604 N N . VAL C 1 65 ? 114.556 29.115 -302.120 1.00 48.90 65 VAL C N 1
ATOM 2605 C CA . VAL C 1 65 ? 113.668 30.120 -301.561 1.00 48.90 65 VAL C CA 1
ATOM 2606 C C . VAL C 1 65 ? 113.044 30.893 -302.717 1.00 48.90 65 VAL C C 1
ATOM 2607 O O . VAL C 1 65 ? 113.737 31.362 -303.615 1.00 48.90 65 VAL C O 1
ATOM 2611 N N . VAL C 1 66 ? 111.730 31.030 -302.683 1.00 44.34 66 VAL C N 1
ATOM 2612 C CA . VAL C 1 66 ? 111.010 31.699 -303.743 1.00 44.34 66 VAL C CA 1
ATOM 2613 C C . VAL C 1 66 ? 110.313 32.970 -303.279 1.00 44.34 66 VAL C C 1
ATOM 2614 O O . VAL C 1 66 ? 109.544 32.942 -302.324 1.00 44.34 66 VAL C O 1
ATOM 2618 N N . LEU C 1 67 ? 110.593 34.084 -303.950 1.00 36.47 67 LEU C N 1
ATOM 2619 C CA . LEU C 1 67 ? 109.951 35.357 -303.626 1.00 36.47 67 LEU C CA 1
ATOM 2620 C C . LEU C 1 67 ? 108.892 35.630 -304.695 1.00 36.47 67 LEU C C 1
ATOM 2621 O O . LEU C 1 67 ? 109.211 35.700 -305.885 1.00 36.47 67 LEU C O 1
ATOM 2626 N N . ASN C 1 68 ? 107.635 35.756 -304.271 1.00 33.83 68 ASN C N 1
ATOM 2627 C CA . ASN C 1 68 ? 106.533 36.004 -305.196 1.00 33.83 68 ASN C CA 1
ATOM 2628 C C . ASN C 1 68 ? 106.111 37.456 -305.110 1.00 33.83 68 ASN C C 1
ATOM 2629 O O . ASN C 1 68 ? 105.726 37.932 -304.047 1.00 33.83 68 ASN C O 1
ATOM 2634 N N . ILE C 1 69 ? 106.178 38.158 -306.236 1.00 32.01 69 ILE C N 1
ATOM 2635 C CA . ILE C 1 69 ? 105.810 39.566 -306.289 1.00 32.01 69 ILE C CA 1
ATOM 2636 C C . ILE C 1 69 ? 104.718 39.781 -307.314 1.00 32.01 69 ILE C C 1
ATOM 2637 O O . ILE C 1 69 ? 104.868 39.385 -308.470 1.00 32.01 69 ILE C O 1
ATOM 2642 N N . SER C 1 70 ? 103.631 40.419 -306.894 1.00 29.41 70 SER C N 1
ATOM 2643 C CA . SER C 1 70 ? 102.518 40.710 -307.789 1.00 29.41 70 SER C CA 1
ATOM 2644 C C . SER C 1 70 ? 102.279 42.211 -307.761 1.00 29.41 70 SER C C 1
ATOM 2645 O O . SER C 1 70 ? 102.187 42.823 -306.693 1.00 29.41 70 SER C O 1
ATOM 2648 N N . VAL C 1 71 ? 102.170 42.802 -308.942 1.00 28.50 71 VAL C N 1
ATOM 2649 C CA . VAL C 1 71 ? 101.986 44.233 -309.033 1.00 28.50 71 VAL C CA 1
ATOM 2650 C C . VAL C 1 71 ? 100.949 44.606 -310.078 1.00 28.50 71 VAL C C 1
ATOM 2651 O O . VAL C 1 71 ? 100.998 44.129 -311.203 1.00 28.50 71 VAL C O 1
ATOM 2655 N N . GLU C 1 72 ? 99.996 45.443 -309.692 1.00 43.71 72 GLU C N 1
ATOM 2656 C CA . GLU C 1 72 ? 98.977 45.897 -310.624 1.00 43.71 72 GLU C CA 1
ATOM 2657 C C . GLU C 1 72 ? 98.773 47.418 -310.511 1.00 43.71 72 GLU C C 1
ATOM 2658 O O . GLU C 1 72 ? 98.570 47.962 -309.420 1.00 43.71 72 GLU C O 1
ATOM 2664 N N . THR C 1 73 ? 98.832 48.105 -311.644 1.00 34.48 73 THR C N 1
ATOM 2665 C CA . THR C 1 73 ? 98.649 49.546 -311.655 1.00 34.48 73 THR C CA 1
ATOM 2666 C C . THR C 1 73 ? 97.429 49.926 -312.475 1.00 34.48 73 THR C C 1
ATOM 2667 O O . THR C 1 73 ? 97.291 49.530 -313.635 1.00 34.48 73 THR C O 1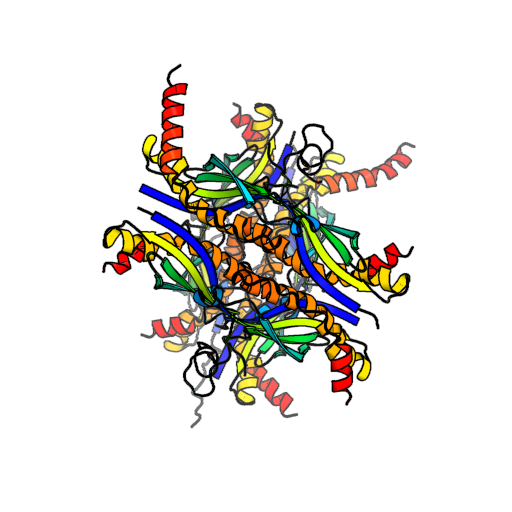
ATOM 2671 N N . THR C 1 74 ? 96.547 50.705 -311.873 1.00 55.21 74 THR C N 1
ATOM 2672 C CA . THR C 1 74 ? 95.366 51.170 -312.573 1.00 55.21 74 THR C CA 1
ATOM 2673 C C . THR C 1 74 ? 95.358 52.682 -312.514 1.00 55.21 74 THR C C 1
ATOM 2674 O O . THR C 1 74 ? 95.987 53.287 -311.638 1.00 55.21 74 THR C O 1
ATOM 2678 N N . LEU C 1 75 ? 94.671 53.292 -313.469 1.00 55.19 75 LEU C N 1
ATOM 2679 C CA . LEU C 1 75 ? 94.570 54.743 -313.525 1.00 55.19 75 LEU C CA 1
ATOM 2680 C C . LEU C 1 75 ? 93.261 55.098 -312.812 1.00 55.19 75 LEU C C 1
ATOM 2681 O O . LEU C 1 75 ? 92.200 54.606 -313.189 1.00 55.19 75 LEU C O 1
ATOM 2686 N N . GLU C 1 76 ? 93.336 55.937 -311.778 1.00 63.85 76 GLU C N 1
ATOM 2687 C CA . GLU C 1 76 ? 92.153 56.280 -310.979 1.00 63.85 76 GLU C CA 1
ATOM 2688 C C . GLU C 1 76 ? 90.932 56.880 -311.676 1.00 63.85 76 GLU C C 1
ATOM 2689 O O . GLU C 1 76 ? 89.802 56.448 -311.429 1.00 63.85 76 GLU C O 1
ATOM 2695 N N . ASP C 1 77 ? 91.165 57.872 -312.530 1.00 63.53 77 ASP C N 1
ATOM 2696 C CA . ASP C 1 77 ? 90.105 58.551 -313.288 1.00 63.53 77 ASP C CA 1
ATOM 2697 C C . ASP C 1 77 ? 89.353 57.662 -314.293 1.00 63.53 77 ASP C C 1
ATOM 2698 O O . ASP C 1 77 ? 88.693 58.192 -315.184 1.00 63.53 77 ASP C O 1
ATOM 2703 N N . SER C 1 78 ? 89.465 56.339 -314.193 1.00 62.35 78 SER C N 1
ATOM 2704 C CA . SER C 1 78 ? 88.770 55.467 -315.139 1.00 62.35 78 SER C CA 1
ATOM 2705 C C . SER C 1 78 ? 88.794 54.014 -314.705 1.00 62.35 78 SER C C 1
ATOM 2706 O O . SER C 1 78 ? 88.003 53.208 -315.191 1.00 62.35 78 SER C O 1
ATOM 2709 N N . GLY C 1 79 ? 89.704 53.684 -313.793 1.00 47.74 79 GLY C N 1
ATOM 2710 C CA . GLY C 1 79 ? 89.805 52.321 -313.302 1.00 47.74 79 GLY C CA 1
ATOM 2711 C C . GLY C 1 79 ? 90.472 51.331 -314.244 1.00 47.74 79 GLY C C 1
ATOM 2712 O O . GLY C 1 79 ? 90.715 50.180 -313.863 1.00 47.74 79 GLY C O 1
ATOM 2713 N N . ASP C 1 80 ? 90.772 51.760 -315.469 1.00 51.26 80 ASP C N 1
ATOM 2714 C CA . ASP C 1 80 ? 91.413 50.875 -316.435 1.00 51.26 80 ASP C CA 1
ATOM 2715 C C . ASP C 1 80 ? 92.757 50.362 -315.910 1.00 51.26 80 ASP C C 1
ATOM 2716 O O . ASP C 1 80 ? 93.456 51.055 -315.142 1.00 51.26 80 ASP C O 1
ATOM 2721 N N . VAL C 1 81 ? 93.125 49.151 -316.314 1.00 36.07 81 VAL C N 1
ATOM 2722 C CA . VAL C 1 81 ? 94.409 48.607 -315.885 1.00 36.07 81 VAL C CA 1
ATOM 2723 C C . VAL C 1 81 ? 95.506 49.078 -316.834 1.00 36.07 81 VAL C C 1
ATOM 2724 O O . VAL C 1 81 ? 95.382 48.976 -318.059 1.00 36.07 81 VAL C O 1
ATOM 2728 N N . ALA C 1 82 ? 96.563 49.637 -316.255 1.00 33.82 82 ALA C N 1
ATOM 2729 C CA . ALA C 1 82 ? 97.683 50.119 -317.045 1.00 33.82 82 ALA C CA 1
ATOM 2730 C C . ALA C 1 82 ? 98.525 48.901 -317.342 1.00 33.82 82 ALA C C 1
ATOM 2731 O O . ALA C 1 82 ? 98.781 48.600 -318.496 1.00 33.82 82 ALA C O 1
ATOM 2733 N N . PHE C 1 83 ? 98.925 48.182 -316.300 1.00 26.09 83 PHE C N 1
ATOM 2734 C CA . PHE C 1 83 ? 99.731 46.981 -316.481 1.00 26.09 83 PHE C CA 1
ATOM 2735 C C . PHE C 1 83 ? 99.641 46.090 -315.256 1.00 26.09 83 PHE C C 1
ATOM 2736 O O . PHE C 1 83 ? 99.293 46.561 -314.160 1.00 26.09 83 PHE C O 1
ATOM 2744 N N . ILE C 1 84 ? 99.956 44.812 -315.453 1.00 33.29 84 ILE C N 1
ATOM 2745 C CA . ILE C 1 84 ? 99.953 43.825 -314.391 1.00 33.29 84 ILE C CA 1
ATOM 2746 C C . ILE C 1 84 ? 101.268 43.073 -314.528 1.00 33.29 84 ILE C C 1
ATOM 2747 O O . ILE C 1 84 ? 101.622 42.632 -315.627 1.00 33.29 84 ILE C O 1
ATOM 2752 N N . CYS C 1 85 ? 102.003 42.932 -313.430 1.00 23.16 85 CYS C N 1
ATOM 2753 C CA . CYS C 1 85 ? 103.266 42.230 -313.488 1.00 23.16 85 CYS C CA 1
ATOM 2754 C C . CYS C 1 85 ? 103.437 41.257 -312.320 1.00 23.16 85 CYS C C 1
ATOM 2755 O O . CYS C 1 85 ? 103.297 41.636 -311.154 1.00 23.16 85 CYS C O 1
ATOM 2758 N N . GLU C 1 86 ? 103.716 39.996 -312.643 1.00 35.90 86 GLU C N 1
ATOM 2759 C CA . GLU C 1 86 ? 103.919 38.955 -311.641 1.00 35.90 86 GLU C CA 1
ATOM 2760 C C . GLU C 1 86 ? 105.303 38.357 -311.830 1.00 35.90 86 GLU C C 1
ATOM 2761 O O . GLU C 1 86 ? 105.679 37.974 -312.939 1.00 35.90 86 GLU C O 1
ATOM 2767 N N . VAL C 1 87 ? 106.057 38.261 -310.746 1.00 26.83 87 VAL C N 1
ATOM 2768 C CA . VAL C 1 87 ? 107.384 37.672 -310.808 1.00 26.83 87 VAL C CA 1
ATOM 2769 C C . VAL C 1 87 ? 107.605 36.638 -309.704 1.00 26.83 87 VAL C C 1
ATOM 2770 O O . VAL C 1 87 ? 107.196 36.824 -308.556 1.00 26.83 87 VAL C O 1
ATOM 2774 N N . LYS C 1 88 ? 108.231 35.531 -310.082 1.00 33.55 88 LYS C N 1
ATOM 2775 C CA . LYS C 1 88 ? 108.556 34.460 -309.158 1.00 33.55 88 LYS C CA 1
ATOM 2776 C C . LYS C 1 88 ? 110.070 34.387 -309.164 1.00 33.55 88 LYS C C 1
ATOM 2777 O O . LYS C 1 88 ? 110.658 33.670 -309.958 1.00 33.55 88 LYS C O 1
ATOM 2783 N N . GLN C 1 89 ? 110.697 35.161 -308.292 1.00 27.13 89 GLN C N 1
ATOM 2784 C CA . GLN C 1 89 ? 112.148 35.190 -308.195 1.00 27.13 89 GLN C CA 1
ATOM 2785 C C . GLN C 1 89 ? 112.582 34.130 -307.202 1.00 27.13 89 GLN C C 1
ATOM 2786 O O . GLN C 1 89 ? 112.001 34.010 -306.136 1.00 27.13 89 GLN C O 1
ATOM 2792 N N . ALA C 1 90 ? 113.600 33.359 -307.542 1.00 30.29 90 ALA C N 1
ATOM 2793 C CA . ALA C 1 90 ? 114.064 32.324 -306.636 1.00 30.29 90 ALA C CA 1
ATOM 2794 C C . ALA C 1 90 ? 115.580 32.235 -306.526 1.00 30.29 90 ALA C C 1
ATOM 2795 O O . ALA C 1 90 ? 116.333 32.892 -307.242 1.00 30.29 90 ALA C O 1
ATOM 2797 N N . GLY C 1 91 ? 116.021 31.412 -305.599 1.00 46.34 91 GLY C N 1
ATOM 2798 C CA . GLY C 1 91 ? 117.436 31.233 -305.416 1.00 46.34 91 GLY C CA 1
ATOM 2799 C C . GLY C 1 91 ? 117.635 29.966 -304.627 1.00 46.34 91 GLY C C 1
ATOM 2800 O O . GLY C 1 91 ? 116.768 29.580 -303.835 1.00 46.34 91 GLY C O 1
ATOM 2801 N N . VAL C 1 92 ? 118.753 29.293 -304.865 1.00 48.01 92 VAL C N 1
ATOM 2802 C CA . VAL C 1 92 ? 119.072 28.076 -304.129 1.00 48.01 92 VAL C CA 1
ATOM 2803 C C . VAL C 1 92 ? 120.191 28.441 -303.175 1.00 48.01 92 VAL C C 1
ATOM 2804 O O . VAL C 1 92 ? 121.225 28.945 -303.596 1.00 48.01 92 VAL C O 1
ATOM 2808 N N . PHE C 1 93 ? 119.977 28.197 -301.890 1.00 52.54 93 PHE C N 1
ATOM 2809 C CA . PHE C 1 93 ? 120.982 28.519 -300.888 1.00 52.54 93 PHE C CA 1
ATOM 2810 C C . PHE C 1 93 ? 121.446 27.306 -300.118 1.00 52.54 93 PHE C C 1
ATOM 2811 O O . PHE C 1 93 ? 120.696 26.351 -299.942 1.00 52.54 93 PHE C O 1
ATOM 2819 N N . THR C 1 94 ? 122.693 27.357 -299.662 1.00 45.24 94 THR C N 1
ATOM 2820 C CA . THR C 1 94 ? 123.266 26.300 -298.836 1.00 45.24 94 THR C CA 1
ATOM 2821 C C . THR C 1 94 ? 123.136 26.867 -297.431 1.00 45.24 94 THR C C 1
ATOM 2822 O O . THR C 1 94 ? 123.785 27.865 -297.107 1.00 45.24 94 THR C O 1
ATOM 2826 N N . ILE C 1 95 ? 122.297 26.253 -296.605 1.00 67.66 95 ILE C N 1
ATOM 2827 C CA . ILE C 1 95 ? 122.096 26.741 -295.248 1.00 67.66 95 ILE C CA 1
ATOM 2828 C C . ILE C 1 95 ? 122.263 25.631 -294.219 1.00 67.66 95 ILE C C 1
ATOM 2829 O O . ILE C 1 95 ? 121.693 24.550 -294.367 1.00 67.66 95 ILE C O 1
ATOM 2834 N N . SER C 1 96 ? 123.035 25.896 -293.170 1.00 69.79 96 SER C N 1
ATOM 2835 C CA . SER C 1 96 ? 123.239 24.888 -292.139 1.00 69.79 96 SER C CA 1
ATOM 2836 C C . SER C 1 96 ? 123.793 25.457 -290.846 1.00 69.79 96 SER C C 1
ATOM 2837 O O . SER C 1 96 ? 124.495 26.467 -290.844 1.00 69.79 96 SER C O 1
ATOM 2840 N N . GLY C 1 97 ? 123.468 24.790 -289.744 1.00 74.52 97 GLY C N 1
ATOM 2841 C CA . GLY C 1 97 ? 123.957 25.216 -288.449 1.00 74.52 97 GLY C CA 1
ATOM 2842 C C . GLY C 1 97 ? 123.134 26.284 -287.770 1.00 74.52 97 GLY C C 1
ATOM 2843 O O . GLY C 1 97 ? 123.689 27.219 -287.195 1.00 74.52 97 GLY C O 1
ATOM 2844 N N . LEU C 1 98 ? 121.815 26.159 -287.825 1.00 76.76 98 LEU C N 1
ATOM 2845 C CA . LEU C 1 98 ? 120.954 27.150 -287.186 1.00 76.76 98 LEU C CA 1
ATOM 2846 C C . LEU C 1 98 ? 119.801 26.507 -286.429 1.00 76.76 98 LEU C C 1
ATOM 2847 O O . LEU C 1 98 ? 119.230 25.510 -286.879 1.00 76.76 98 LEU C O 1
ATOM 2852 N N . GLU C 1 99 ? 119.461 27.083 -285.279 1.00 80.06 99 GLU C N 1
ATOM 2853 C CA . GLU C 1 99 ? 118.355 26.580 -284.469 1.00 80.06 99 GLU C CA 1
ATOM 2854 C C . GLU C 1 99 ? 117.046 26.829 -285.207 1.00 80.06 99 GLU C C 1
ATOM 2855 O O . GLU C 1 99 ? 116.957 27.742 -286.018 1.00 80.06 99 GLU C O 1
ATOM 2861 N N . ASP C 1 100 ? 116.030 26.026 -284.914 1.00 99.27 100 ASP C N 1
ATOM 2862 C CA . ASP C 1 100 ? 114.733 26.166 -285.567 1.00 99.27 100 ASP C CA 1
ATOM 2863 C C . ASP C 1 100 ? 114.293 27.602 -285.836 1.00 99.27 100 ASP C C 1
ATOM 2864 O O . ASP C 1 100 ? 113.816 27.909 -286.928 1.00 99.27 100 ASP C O 1
ATOM 2869 N N . VAL C 1 101 ? 114.447 28.477 -284.847 1.00 104.74 101 VAL C N 1
ATOM 2870 C CA . VAL C 1 101 ? 114.039 29.874 -284.995 1.00 104.74 101 VAL C CA 1
ATOM 2871 C C . VAL C 1 101 ? 114.963 30.629 -285.949 1.00 104.74 101 VAL C C 1
ATOM 2872 O O . VAL C 1 101 ? 114.509 31.334 -286.851 1.00 104.74 101 VAL C O 1
ATOM 2876 N N . GLN C 1 102 ? 116.263 30.474 -285.734 1.00 87.90 102 GLN C N 1
ATOM 2877 C CA . GLN C 1 102 ? 117.280 31.119 -286.558 1.00 87.90 102 GLN C CA 1
ATOM 2878 C C . GLN C 1 102 ? 117.058 30.774 -288.034 1.00 87.90 102 GLN C C 1
ATOM 2879 O O . GLN C 1 102 ? 117.130 31.633 -288.912 1.00 87.90 102 GLN C O 1
ATOM 2885 N N . MET C 1 103 ? 116.800 29.497 -288.288 1.00 86.14 103 MET C N 1
ATOM 2886 C CA . MET C 1 103 ? 116.584 29.000 -289.634 1.00 86.14 103 MET C CA 1
ATOM 2887 C C . MET C 1 103 ? 115.304 29.580 -290.221 1.00 86.14 103 MET C C 1
ATOM 2888 O O . MET C 1 103 ? 115.261 29.937 -291.396 1.00 86.14 103 MET C O 1
ATOM 2893 N N . ALA C 1 104 ? 114.263 29.679 -289.402 1.00 71.83 104 ALA C N 1
ATOM 2894 C CA . ALA C 1 104 ? 112.982 30.216 -289.856 1.00 71.83 104 ALA C CA 1
ATOM 2895 C C . ALA C 1 104 ? 113.148 31.661 -290.307 1.00 71.83 104 ALA C C 1
ATOM 2896 O O . ALA C 1 104 ? 112.539 32.106 -291.283 1.00 71.83 104 ALA C O 1
ATOM 2898 N N . HIS C 1 105 ? 113.982 32.388 -289.580 1.00 82.33 105 HIS C N 1
ATOM 2899 C CA . HIS C 1 105 ? 114.248 33.777 -289.896 1.00 82.33 105 HIS C CA 1
ATOM 2900 C C . HIS C 1 105 ? 115.041 33.887 -291.194 1.00 82.33 105 HIS C C 1
ATOM 2901 O O . HIS C 1 105 ? 114.784 34.759 -292.024 1.00 82.33 105 HIS C O 1
ATOM 2908 N N . CYS C 1 106 ? 116.000 32.985 -291.360 1.00 57.14 106 CYS C N 1
ATOM 2909 C CA . CYS C 1 106 ? 116.840 32.956 -292.545 1.00 57.14 106 CYS C CA 1
ATOM 2910 C C . CYS C 1 106 ? 116.056 32.605 -293.821 1.00 57.14 106 CYS C C 1
ATOM 2911 O O . CYS C 1 106 ? 116.348 33.126 -294.901 1.00 57.14 106 CYS C O 1
ATOM 2914 N N . LEU C 1 107 ? 115.052 31.741 -293.691 1.00 56.31 107 LEU C N 1
ATOM 2915 C CA . LEU C 1 107 ? 114.257 31.323 -294.833 1.00 56.31 107 LEU C CA 1
ATOM 2916 C C . LEU C 1 107 ? 113.129 32.267 -295.192 1.00 56.31 107 LEU C C 1
ATOM 2917 O O . LEU C 1 107 ? 112.726 32.330 -296.355 1.00 56.31 107 LEU C O 1
ATOM 2922 N N . THR C 1 108 ? 112.622 33.005 -294.211 1.00 53.76 108 THR C N 1
ATOM 2923 C CA . THR C 1 108 ? 111.511 33.913 -294.466 1.00 53.76 108 THR C CA 1
ATOM 2924 C C . THR C 1 108 ? 111.876 35.381 -294.488 1.00 53.76 108 THR C C 1
ATOM 2925 O O . THR C 1 108 ? 111.059 36.220 -294.854 1.00 53.76 108 THR C O 1
ATOM 2929 N N . SER C 1 109 ? 113.095 35.702 -294.088 1.00 46.63 109 SER C N 1
ATOM 2930 C CA . SER C 1 109 ? 113.522 37.092 -294.079 1.00 46.63 109 SER C CA 1
ATOM 2931 C C . SER C 1 109 ? 114.860 37.308 -294.772 1.00 46.63 109 SER C C 1
ATOM 2932 O O . SER C 1 109 ? 114.926 38.036 -295.758 1.00 46.63 109 SER C O 1
ATOM 2935 N N . GLN C 1 110 ? 115.916 36.678 -294.252 1.00 48.28 110 GLN C N 1
ATOM 2936 C CA . GLN C 1 110 ? 117.267 36.817 -294.796 1.00 48.28 110 GLN C CA 1
ATOM 2937 C C . GLN C 1 110 ? 117.374 36.539 -296.286 1.00 48.28 110 GLN C C 1
ATOM 2938 O O . GLN C 1 110 ? 117.833 37.388 -297.060 1.00 48.28 110 GLN C O 1
ATOM 2944 N N . CYS C 1 111 ? 116.969 35.339 -296.688 1.00 32.96 111 CYS C N 1
ATOM 2945 C CA . CYS C 1 111 ? 117.039 34.959 -298.090 1.00 32.96 111 CYS C CA 1
ATOM 2946 C C . CYS C 1 111 ? 116.088 35.768 -298.981 1.00 32.96 111 CYS C C 1
ATOM 2947 O O . CYS C 1 111 ? 116.496 36.270 -300.027 1.00 32.96 111 CYS C O 1
ATOM 2950 N N . PRO C 1 112 ? 114.810 35.897 -298.593 1.00 49.02 112 PRO C N 1
ATOM 2951 C CA . PRO C 1 112 ? 113.891 36.677 -299.422 1.00 49.02 112 PRO C CA 1
ATOM 2952 C C . PRO C 1 112 ? 114.466 38.066 -299.641 1.00 49.02 112 PRO C C 1
ATOM 2953 O O . PRO C 1 112 ? 114.343 38.647 -300.716 1.00 49.02 112 PRO C O 1
ATOM 2957 N N . ASN C 1 113 ? 115.112 38.586 -298.611 1.00 30.81 113 ASN C N 1
ATOM 2958 C CA . ASN C 1 113 ? 115.700 39.908 -298.692 1.00 30.81 113 ASN C CA 1
ATOM 2959 C C . ASN C 1 113 ? 116.813 39.985 -299.729 1.00 30.81 113 ASN C C 1
ATOM 2960 O O . ASN C 1 113 ? 116.994 41.017 -300.373 1.00 30.81 113 ASN C O 1
ATOM 2965 N N . MET C 1 114 ? 117.576 38.910 -299.877 1.00 38.79 114 MET C N 1
ATOM 2966 C CA . MET C 1 114 ? 118.645 38.914 -300.857 1.00 38.79 114 MET C CA 1
ATOM 2967 C C . MET C 1 114 ? 118.081 38.885 -302.280 1.00 38.79 114 MET C C 1
ATOM 2968 O O . MET C 1 114 ? 118.668 39.449 -303.213 1.00 38.79 114 MET C O 1
ATOM 2973 N N . LEU C 1 115 ? 116.930 38.241 -302.433 1.00 32.13 115 LEU C N 1
ATOM 2974 C CA . LEU C 1 115 ? 116.266 38.110 -303.720 1.00 32.13 115 LEU C CA 1
ATOM 2975 C C . LEU C 1 115 ? 115.460 39.332 -304.161 1.00 32.13 115 LEU C C 1
ATOM 2976 O O . LEU C 1 115 ? 115.247 39.546 -305.353 1.00 32.13 115 LEU C O 1
ATOM 2981 N N . PHE C 1 116 ? 114.993 40.120 -303.206 1.00 28.20 116 PHE C N 1
ATOM 2982 C CA . PHE C 1 116 ? 114.171 41.276 -303.522 1.00 28.20 116 PHE C CA 1
ATOM 2983 C C . PHE C 1 116 ? 114.735 42.233 -304.578 1.00 28.20 116 PHE C C 1
ATOM 2984 O O . PHE C 1 116 ? 114.045 42.581 -305.548 1.00 28.20 116 PHE C O 1
ATOM 2992 N N . PRO C 1 117 ? 115.982 42.700 -304.399 1.00 26.38 117 PRO C N 1
ATOM 2993 C CA . PRO C 1 117 ? 116.491 43.613 -305.423 1.00 26.38 117 PRO C CA 1
ATOM 2994 C C . PRO C 1 117 ? 116.503 43.017 -306.833 1.00 26.38 117 PRO C C 1
ATOM 2995 O O . PRO C 1 117 ? 116.388 43.747 -307.817 1.00 26.38 117 PRO C O 1
ATOM 2999 N N . TYR C 1 118 ? 116.636 41.700 -306.948 1.00 34.29 118 TYR C N 1
ATOM 3000 C CA . TYR C 1 118 ? 116.611 41.074 -308.273 1.00 34.29 118 TYR C CA 1
ATOM 3001 C C . TYR C 1 118 ? 115.210 41.194 -308.840 1.00 34.29 118 TYR C C 1
ATOM 3002 O O . TYR C 1 118 ? 115.004 41.530 -310.003 1.00 34.29 118 TYR C O 1
ATOM 3011 N N . ALA C 1 119 ? 114.234 40.864 -308.015 1.00 28.78 119 ALA C N 1
ATOM 3012 C CA . ALA C 1 119 ? 112.855 40.939 -308.447 1.00 28.78 119 ALA C CA 1
ATOM 3013 C C . ALA C 1 119 ? 112.466 42.395 -308.720 1.00 28.78 119 ALA C C 1
ATOM 3014 O O . ALA C 1 119 ? 111.687 42.681 -309.615 1.00 28.78 119 ALA C O 1
ATOM 3016 N N . ARG C 1 120 ? 113.014 43.315 -307.939 1.00 35.04 120 ARG C N 1
ATOM 3017 C CA . ARG C 1 120 ? 112.712 44.722 -308.129 1.00 35.04 120 ARG C CA 1
ATOM 3018 C C . ARG C 1 120 ? 113.176 45.136 -309.515 1.00 35.04 120 ARG C C 1
ATOM 3019 O O . ARG C 1 120 ? 112.423 45.772 -310.252 1.00 35.04 120 ARG C O 1
ATOM 3027 N N . GLU C 1 121 ? 114.406 44.749 -309.872 1.00 24.34 121 GLU C N 1
ATOM 3028 C CA . GLU C 1 121 ? 114.996 45.080 -311.176 1.00 24.34 121 GLU C CA 1
ATOM 3029 C C . GLU C 1 121 ? 114.166 44.503 -312.311 1.00 24.34 121 GLU C C 1
ATOM 3030 O O . GLU C 1 121 ? 113.966 45.154 -313.325 1.00 24.34 121 GLU C O 1
ATOM 3036 N N . LEU C 1 122 ? 113.687 43.276 -312.147 1.00 34.70 122 LEU C N 1
ATOM 3037 C CA . LEU C 1 122 ? 112.901 42.640 -313.194 1.00 34.70 122 LEU C CA 1
ATOM 3038 C C . LEU C 1 122 ? 111.585 43.361 -313.390 1.00 34.70 122 LEU C C 1
ATOM 3039 O O . LEU C 1 122 ? 111.158 43.566 -314.519 1.00 34.70 122 LEU C O 1
ATOM 3044 N N . VAL C 1 123 ? 110.935 43.746 -312.294 1.00 35.00 123 VAL C N 1
ATOM 3045 C CA . VAL C 1 123 ? 109.683 44.477 -312.406 1.00 35.00 123 VAL C CA 1
ATOM 3046 C C . VAL C 1 123 ? 109.937 45.808 -313.087 1.00 35.00 123 VAL C C 1
ATOM 3047 O O . VAL C 1 123 ? 109.211 46.177 -313.993 1.00 35.00 123 VAL C O 1
ATOM 3051 N N . SER C 1 124 ? 110.960 46.537 -312.659 1.00 30.86 124 SER C N 1
ATOM 3052 C CA . SER C 1 124 ? 111.241 47.825 -313.284 1.00 30.86 124 SER C CA 1
ATOM 3053 C C . SER C 1 124 ? 111.614 47.678 -314.757 1.00 30.86 124 SER C C 1
ATOM 3054 O O . SER C 1 124 ? 111.233 48.514 -315.583 1.00 30.86 124 SER C O 1
ATOM 3057 N N . ASN C 1 125 ? 112.337 46.608 -315.083 1.00 24.32 125 ASN C N 1
ATOM 3058 C CA . ASN C 1 125 ? 112.769 46.345 -316.443 1.00 24.32 125 ASN C CA 1
ATOM 3059 C C . ASN C 1 125 ? 111.569 46.111 -317.361 1.00 24.32 125 ASN C C 1
ATOM 3060 O O . ASN C 1 125 ? 111.505 46.680 -318.450 1.00 24.32 125 ASN C O 1
ATOM 3065 N N . LEU C 1 126 ? 110.627 45.273 -316.929 1.00 47.19 126 LEU C N 1
ATOM 3066 C CA . LEU C 1 126 ? 109.442 44.986 -317.734 1.00 47.19 126 LEU C CA 1
ATOM 3067 C C . LEU C 1 126 ? 108.502 46.196 -317.847 1.00 47.19 126 LEU C C 1
ATOM 3068 O O . LEU C 1 126 ? 107.941 46.465 -318.909 1.00 47.19 126 LEU C O 1
ATOM 3073 N N . VAL C 1 127 ? 108.334 46.930 -316.756 1.00 27.86 127 VAL C N 1
ATOM 3074 C CA . VAL C 1 127 ? 107.480 48.094 -316.788 1.00 27.86 127 VAL C CA 1
ATOM 3075 C C . VAL C 1 127 ? 107.999 49.107 -317.801 1.00 27.86 127 VAL C C 1
ATOM 3076 O O . VAL C 1 127 ? 107.229 49.709 -318.551 1.00 27.86 127 VAL C O 1
ATOM 3080 N N . ASN C 1 128 ? 109.311 49.289 -317.832 1.00 23.59 128 ASN C N 1
ATOM 3081 C CA . ASN C 1 128 ? 109.900 50.220 -318.770 1.00 23.59 128 ASN C CA 1
ATOM 3082 C C . ASN C 1 128 ? 109.683 49.744 -320.216 1.00 23.59 128 ASN C C 1
ATOM 3083 O O . ASN C 1 128 ? 109.583 50.553 -321.136 1.00 23.59 128 ASN C O 1
ATOM 3088 N N . ARG C 1 129 ? 109.596 48.435 -320.423 1.00 35.33 129 ARG C N 1
ATOM 3089 C CA . ARG C 1 129 ? 109.405 47.927 -321.771 1.00 35.33 129 ARG C CA 1
ATOM 3090 C C . ARG C 1 129 ? 108.018 48.265 -322.268 1.00 35.33 129 ARG C C 1
ATOM 3091 O O . ARG C 1 129 ? 107.753 48.228 -323.468 1.00 35.33 129 ARG C O 1
ATOM 3099 N N . GLY C 1 130 ? 107.137 48.610 -321.335 1.00 37.88 130 GLY C N 1
ATOM 3100 C CA . GLY C 1 130 ? 105.784 48.969 -321.703 1.00 37.88 130 GLY C CA 1
ATOM 3101 C C . GLY C 1 130 ? 105.681 50.470 -321.864 1.00 37.88 130 GLY C C 1
ATOM 3102 O O . GLY C 1 130 ? 104.605 51.017 -322.114 1.00 37.88 130 GLY C O 1
ATOM 3103 N N . THR C 1 131 ? 106.831 51.126 -321.729 1.00 29.02 131 THR C N 1
ATOM 3104 C CA . THR C 1 131 ? 106.967 52.578 -321.816 1.00 29.02 131 THR C CA 1
ATOM 3105 C C . THR C 1 131 ? 106.133 53.342 -320.800 1.00 29.02 131 THR C C 1
ATOM 3106 O O . THR C 1 131 ? 105.644 54.428 -321.072 1.00 29.02 131 THR C O 1
ATOM 3110 N N . PHE C 1 132 ? 105.974 52.770 -319.614 1.00 34.68 132 PHE C N 1
ATOM 3111 C CA . PHE C 1 132 ? 105.242 53.445 -318.548 1.00 34.68 132 PHE C CA 1
ATOM 3112 C C . PHE C 1 132 ? 106.267 54.134 -317.656 1.00 34.68 132 PHE C C 1
ATOM 3113 O O . PHE C 1 132 ? 107.448 53.787 -317.656 1.00 34.68 132 PHE C O 1
ATOM 3121 N N . PRO C 1 133 ? 105.844 55.141 -316.901 1.00 32.33 133 PRO C N 1
ATOM 3122 C CA . PRO C 1 133 ? 106.858 55.769 -316.054 1.00 32.33 133 PRO C CA 1
ATOM 3123 C C . PRO C 1 133 ? 107.461 54.790 -315.048 1.00 32.33 133 PRO C C 1
ATOM 3124 O O . PRO C 1 133 ? 106.775 53.935 -314.509 1.00 32.33 133 PRO C O 1
ATOM 3128 N N . ALA C 1 134 ? 108.760 54.926 -314.824 1.00 35.32 134 ALA C N 1
ATOM 3129 C CA . ALA C 1 134 ? 109.512 54.067 -313.917 1.00 35.32 134 ALA C CA 1
ATOM 3130 C C . ALA C 1 134 ? 108.774 53.648 -312.653 1.00 35.32 134 ALA C C 1
ATOM 3131 O O . ALA C 1 134 ? 108.073 54.450 -312.051 1.00 35.32 134 ALA C O 1
ATOM 3133 N N . LEU C 1 135 ? 108.941 52.378 -312.276 1.00 47.46 135 LEU C N 1
ATOM 3134 C CA . LEU C 1 135 ? 108.351 51.800 -311.067 1.00 47.46 135 LEU C CA 1
ATOM 3135 C C . LEU C 1 135 ? 109.409 51.000 -310.332 1.00 47.46 135 LEU C C 1
ATOM 3136 O O . LEU C 1 135 ? 109.711 49.868 -310.688 1.00 47.46 135 LEU C O 1
ATOM 3141 N N . ASN C 1 136 ? 109.972 51.596 -309.300 1.00 32.83 136 ASN C N 1
ATOM 3142 C CA . ASN C 1 136 ? 110.980 50.924 -308.511 1.00 32.83 136 ASN C CA 1
ATOM 3143 C C . ASN C 1 136 ? 110.386 50.620 -307.146 1.00 32.83 136 ASN C C 1
ATOM 3144 O O . ASN C 1 136 ? 110.281 51.509 -306.303 1.00 32.83 136 ASN C O 1
ATOM 3149 N N . LEU C 1 137 ? 109.989 49.366 -306.942 1.00 36.16 137 LEU C N 1
ATOM 3150 C CA . LEU C 1 137 ? 109.392 48.944 -305.681 1.00 36.16 137 LEU C CA 1
ATOM 3151 C C . LEU C 1 137 ? 110.210 49.437 -304.497 1.00 36.16 137 LEU C C 1
ATOM 3152 O O . LEU C 1 137 ? 111.435 49.327 -304.497 1.00 36.16 137 LEU C O 1
ATOM 3157 N N . SER C 1 138 ? 109.528 50.004 -303.502 1.00 46.72 138 SER C N 1
ATOM 3158 C CA . SER C 1 138 ? 110.184 50.501 -302.291 1.00 46.72 138 SER C CA 1
ATOM 3159 C C . SER C 1 138 ? 110.665 49.325 -301.459 1.00 46.72 138 SER C C 1
ATOM 3160 O O . SER C 1 138 ? 110.092 48.234 -301.521 1.00 46.72 138 SER C O 1
ATOM 3163 N N . PRO C 1 139 ? 111.718 49.533 -300.660 1.00 38.77 139 PRO C N 1
ATOM 3164 C CA . PRO C 1 139 ? 112.283 48.479 -299.808 1.00 38.77 139 PRO C CA 1
ATOM 3165 C C . PRO C 1 139 ? 111.249 47.776 -298.930 1.00 38.77 139 PRO C C 1
ATOM 3166 O O . PRO C 1 139 ? 110.346 48.411 -298.397 1.00 38.77 139 PRO C O 1
ATOM 3170 N N . VAL C 1 140 ? 111.380 46.464 -298.791 1.00 58.43 140 VAL C N 1
ATOM 3171 C CA . VAL C 1 140 ? 110.459 45.692 -297.966 1.00 58.43 140 VAL C CA 1
ATOM 3172 C C . VAL C 1 140 ? 111.216 45.236 -296.736 1.00 58.43 140 VAL C C 1
ATOM 3173 O O . VAL C 1 140 ? 112.306 44.692 -296.858 1.00 58.43 140 VAL C O 1
ATOM 3177 N N . ASN C 1 141 ? 110.670 45.475 -295.551 1.00 71.01 141 ASN C N 1
ATOM 3178 C CA . ASN C 1 141 ? 111.342 45.033 -294.334 1.00 71.01 141 ASN C CA 1
ATOM 3179 C C . ASN C 1 141 ? 110.847 43.626 -294.074 1.00 71.01 141 ASN C C 1
ATOM 3180 O O . ASN C 1 141 ? 109.761 43.436 -293.527 1.00 71.01 141 ASN C O 1
ATOM 3185 N N . PHE C 1 142 ? 111.636 42.640 -294.478 1.00 73.41 142 PHE C N 1
ATOM 3186 C CA . PHE C 1 142 ? 111.234 41.259 -294.299 1.00 73.41 142 PHE C CA 1
ATOM 3187 C C . PHE C 1 142 ? 111.289 40.785 -292.847 1.00 73.41 142 PHE C C 1
ATOM 3188 O O . PHE C 1 142 ? 110.556 39.868 -292.464 1.00 73.41 142 PHE C O 1
ATOM 3196 N N . ASP C 1 143 ? 112.144 41.400 -292.034 1.00 89.19 143 ASP C N 1
ATOM 3197 C CA . ASP C 1 143 ? 112.217 41.014 -290.629 1.00 89.19 143 ASP C CA 1
ATOM 3198 C C . ASP C 1 143 ? 110.835 41.230 -290.018 1.00 89.19 143 ASP C C 1
ATOM 3199 O O . ASP C 1 143 ? 110.459 40.579 -289.046 1.00 89.19 143 ASP C O 1
ATOM 3204 N N . ALA C 1 144 ? 110.078 42.145 -290.617 1.00 111.40 144 ALA C N 1
ATOM 3205 C CA . ALA C 1 144 ? 108.732 42.460 -290.164 1.00 111.40 144 ALA C CA 1
ATOM 3206 C C . ALA C 1 144 ? 107.763 41.392 -290.657 1.00 111.40 144 ALA C C 1
ATOM 3207 O O . ALA C 1 144 ? 106.824 41.028 -289.957 1.00 111.40 144 ALA C O 1
ATOM 3209 N N . LEU C 1 145 ? 107.992 40.897 -291.868 1.00 95.81 145 LEU C N 1
ATOM 3210 C CA . LEU C 1 145 ? 107.145 39.853 -292.442 1.00 95.81 145 LEU C CA 1
ATOM 3211 C C . LEU C 1 145 ? 107.462 38.515 -291.774 1.00 95.81 145 LEU C C 1
ATOM 3212 O O . LEU C 1 145 ? 106.781 37.511 -292.005 1.00 95.81 145 LEU C O 1
ATOM 3217 N N . PHE C 1 146 ? 108.510 38.515 -290.953 1.00 125.34 146 PHE C N 1
ATOM 3218 C CA . PHE C 1 146 ? 108.935 37.328 -290.214 1.00 125.34 146 PHE C CA 1
ATOM 3219 C C . PHE C 1 146 ? 108.083 37.240 -288.954 1.00 125.34 146 PHE C C 1
ATOM 3220 O O . PHE C 1 146 ? 107.690 36.152 -288.532 1.00 125.34 146 PHE C O 1
ATOM 3228 N N . VAL C 1 147 ? 107.801 38.400 -288.364 1.00 199.23 147 VAL C N 1
ATOM 3229 C CA . VAL C 1 147 ? 106.981 38.479 -287.161 1.00 199.23 147 VAL C CA 1
ATOM 3230 C C . VAL C 1 147 ? 105.588 37.950 -287.483 1.00 199.23 147 VAL C C 1
ATOM 3231 O O . VAL C 1 147 ? 105.025 37.160 -286.726 1.00 199.23 147 VAL C O 1
ATOM 3235 N N . GLU C 1 148 ? 105.038 38.391 -288.612 1.00 99.28 148 GLU C N 1
ATOM 3236 C CA . GLU C 1 148 ? 103.715 37.955 -289.050 1.00 99.28 148 GLU C CA 1
ATOM 3237 C C . GLU C 1 148 ? 103.695 36.453 -289.310 1.00 99.28 148 GLU C C 1
ATOM 3238 O O . GLU C 1 148 ? 102.646 35.888 -289.610 1.00 99.28 148 GLU C O 1
ATOM 3244 N N . TYR C 1 149 ? 104.857 35.813 -289.213 1.00 195.18 149 TYR C N 1
ATOM 3245 C CA . TYR C 1 149 ? 104.957 34.377 -289.446 1.00 195.18 149 TYR C CA 1
ATOM 3246 C C . TYR C 1 149 ? 104.875 33.593 -288.143 1.00 195.18 149 TYR C C 1
ATOM 3247 O O . TYR C 1 149 ? 104.240 32.539 -288.078 1.00 195.18 149 TYR C O 1
ATOM 3256 N N . MET C 1 150 ? 105.529 34.112 -287.109 1.00 194.67 150 MET C N 1
ATOM 3257 C CA . MET C 1 150 ? 105.531 33.471 -285.801 1.00 194.67 150 MET C CA 1
ATOM 3258 C C . MET C 1 150 ? 104.108 33.418 -285.247 1.00 194.67 150 MET C C 1
ATOM 3259 O O . MET C 1 150 ? 103.766 32.537 -284.456 1.00 194.67 150 MET C O 1
ATOM 3264 N N . ASN C 1 151 ? 103.285 34.369 -285.678 1.00 202.16 151 ASN C N 1
ATOM 3265 C CA . ASN C 1 151 ? 101.894 34.462 -285.247 1.00 202.16 151 ASN C CA 1
ATOM 3266 C C . ASN C 1 151 ? 101.015 33.440 -285.976 1.00 202.16 151 ASN C C 1
ATOM 3267 O O . ASN C 1 151 ? 100.075 33.863 -286.684 1.00 202.16 151 ASN C O 1
ATOM 3272 N N . VAL D 1 17 ? 105.309 57.897 -346.596 1.00 70.07 17 VAL D N 1
ATOM 3273 C CA . VAL D 1 17 ? 105.787 58.195 -345.210 1.00 70.07 17 VAL D CA 1
ATOM 3274 C C . VAL D 1 17 ? 105.753 56.998 -344.259 1.00 70.07 17 VAL D C 1
ATOM 3275 O O . VAL D 1 17 ? 104.782 56.237 -344.221 1.00 70.07 17 VAL D O 1
ATOM 3279 N N . LEU D 1 18 ? 106.823 56.852 -343.482 1.00 70.13 18 LEU D N 1
ATOM 3280 C CA . LEU D 1 18 ? 106.945 55.754 -342.523 1.00 70.13 18 LEU D CA 1
ATOM 3281 C C . LEU D 1 18 ? 107.756 56.191 -341.309 1.00 70.13 18 LEU D C 1
ATOM 3282 O O . LEU D 1 18 ? 108.979 56.276 -341.362 1.00 70.13 18 LEU D O 1
ATOM 3287 N N . GLN D 1 19 ? 107.059 56.481 -340.218 1.00 72.54 19 GLN D N 1
ATOM 3288 C CA . GLN D 1 19 ? 107.712 56.922 -338.998 1.00 72.54 19 GLN D CA 1
ATOM 3289 C C . GLN D 1 19 ? 107.285 56.077 -337.803 1.00 72.54 19 GLN D C 1
ATOM 3290 O O . GLN D 1 19 ? 106.138 55.639 -337.703 1.00 72.54 19 GLN D O 1
ATOM 3296 N N . ILE D 1 20 ? 108.230 55.850 -336.901 1.00 44.37 20 ILE D N 1
ATOM 3297 C CA . ILE D 1 20 ? 107.984 55.062 -335.706 1.00 44.37 20 ILE D CA 1
ATOM 3298 C C . ILE D 1 20 ? 107.537 56.017 -334.595 1.00 44.37 20 ILE D C 1
ATOM 3299 O O . ILE D 1 20 ? 108.261 56.947 -334.235 1.00 44.37 20 ILE D O 1
ATOM 3304 N N . GLN D 1 21 ? 106.334 55.811 -334.070 1.00 56.48 21 GLN D N 1
ATOM 3305 C CA . GLN D 1 21 ? 105.844 56.690 -333.014 1.00 56.48 21 GLN D CA 1
ATOM 3306 C C . GLN D 1 21 ? 106.155 56.169 -331.620 1.00 56.48 21 GLN D C 1
ATOM 3307 O O . GLN D 1 21 ? 106.511 56.935 -330.734 1.00 56.48 21 GLN D O 1
ATOM 3313 N N . ARG D 1 22 ? 106.018 54.870 -331.414 1.00 50.19 22 ARG D N 1
ATOM 3314 C CA . ARG D 1 22 ? 106.294 54.317 -330.106 1.00 50.19 22 ARG D CA 1
ATOM 3315 C C . ARG D 1 22 ? 106.482 52.808 -330.187 1.00 50.19 22 ARG D C 1
ATOM 3316 O O . ARG D 1 22 ? 105.825 52.124 -330.968 1.00 50.19 22 ARG D O 1
ATOM 3324 N N . ILE D 1 23 ? 107.403 52.294 -329.387 1.00 44.21 23 ILE D N 1
ATOM 3325 C CA . ILE D 1 23 ? 107.683 50.871 -329.362 1.00 44.21 23 ILE D CA 1
ATOM 3326 C C . ILE D 1 23 ? 107.442 50.415 -327.941 1.00 44.21 23 ILE D C 1
ATOM 3327 O O . ILE D 1 23 ? 108.003 50.983 -327.001 1.00 44.21 23 ILE D O 1
ATOM 3332 N N . TYR D 1 24 ? 106.599 49.401 -327.776 1.00 32.08 24 TYR D N 1
ATOM 3333 C CA . TYR D 1 24 ? 106.285 48.897 -326.437 1.00 32.08 24 TYR D CA 1
ATOM 3334 C C . TYR D 1 24 ? 105.922 47.420 -326.430 1.00 32.08 24 TYR D C 1
ATOM 3335 O O . TYR D 1 24 ? 105.688 46.811 -327.463 1.00 32.08 24 TYR D O 1
ATOM 3344 N N . VAL D 1 25 ? 105.892 46.852 -325.238 1.00 33.16 25 VAL D N 1
ATOM 3345 C CA . VAL D 1 25 ? 105.545 45.457 -325.048 1.00 33.16 25 VAL D CA 1
ATOM 3346 C C . VAL D 1 25 ? 104.090 45.370 -324.571 1.00 33.16 25 VAL D C 1
ATOM 3347 O O . VAL D 1 25 ? 103.695 46.063 -323.635 1.00 33.16 25 VAL D O 1
ATOM 3351 N N . LYS D 1 26 ? 103.288 44.521 -325.196 1.00 36.20 26 LYS D N 1
ATOM 3352 C CA . LYS D 1 26 ? 101.898 44.399 -324.783 1.00 36.20 26 LYS D CA 1
ATOM 3353 C C . LYS D 1 26 ? 101.728 43.225 -323.843 1.00 36.20 26 LYS D C 1
ATOM 3354 O O . LYS D 1 26 ? 100.908 43.269 -322.936 1.00 36.20 26 LYS D O 1
ATOM 3360 N N . ASP D 1 27 ? 102.516 42.178 -324.052 1.00 25.91 27 ASP D N 1
ATOM 3361 C CA . ASP D 1 27 ? 102.418 40.984 -323.227 1.00 25.91 27 ASP D CA 1
ATOM 3362 C C . ASP D 1 27 ? 103.753 40.240 -323.183 1.00 25.91 27 ASP D C 1
ATOM 3363 O O . ASP D 1 27 ? 104.447 40.143 -324.184 1.00 25.91 27 ASP D O 1
ATOM 3368 N N . VAL D 1 28 ? 104.110 39.712 -322.024 1.00 28.00 28 VAL D N 1
ATOM 3369 C CA . VAL D 1 28 ? 105.370 38.986 -321.880 1.00 28.00 28 VAL D CA 1
ATOM 3370 C C . VAL D 1 28 ? 105.198 37.830 -320.923 1.00 28.00 28 VAL D C 1
ATOM 3371 O O . VAL D 1 28 ? 104.529 37.958 -319.903 1.00 28.00 28 VAL D O 1
ATOM 3375 N N . SER D 1 29 ? 105.816 36.707 -321.242 1.00 32.65 29 SER D N 1
ATOM 3376 C CA . SER D 1 29 ? 105.739 35.546 -320.375 1.00 32.65 29 SER D CA 1
ATOM 3377 C C . SER D 1 29 ? 107.010 34.708 -320.454 1.00 32.65 29 SER D C 1
ATOM 3378 O O . SER D 1 29 ? 107.488 34.404 -321.555 1.00 32.65 29 SER D O 1
ATOM 3381 N N . PHE D 1 30 ? 107.565 34.353 -319.295 1.00 29.33 30 PHE D N 1
ATOM 3382 C CA . PHE D 1 30 ? 108.761 33.508 -319.238 1.00 29.33 30 PHE D CA 1
ATOM 3383 C C . PHE D 1 30 ? 108.529 32.499 -318.127 1.00 29.33 30 PHE D C 1
ATOM 3384 O O . PHE D 1 30 ? 108.196 32.879 -316.997 1.00 29.33 30 PHE D O 1
ATOM 3392 N N . GLU D 1 31 ? 108.694 31.219 -318.433 1.00 38.72 31 GLU D N 1
ATOM 3393 C CA . GLU D 1 31 ? 108.494 30.202 -317.418 1.00 38.72 31 GLU D CA 1
ATOM 3394 C C . GLU D 1 31 ? 109.535 29.093 -317.488 1.00 38.72 31 GLU D C 1
ATOM 3395 O O . GLU D 1 31 ? 109.874 28.601 -318.567 1.00 38.72 31 GLU D O 1
ATOM 3401 N N . ALA D 1 32 ? 110.072 28.727 -316.330 1.00 41.67 32 ALA D N 1
ATOM 3402 C CA . ALA D 1 32 ? 111.045 27.647 -316.243 1.00 41.67 32 ALA D CA 1
ATOM 3403 C C . ALA D 1 32 ? 110.563 26.804 -315.068 1.00 41.67 32 ALA D C 1
ATOM 3404 O O . ALA D 1 32 ? 111.032 26.934 -313.934 1.00 41.67 32 ALA D O 1
ATOM 3406 N N . PRO D 1 33 ? 109.596 25.923 -315.339 1.00 67.67 33 PRO D N 1
ATOM 3407 C CA . PRO D 1 33 ? 108.957 25.013 -314.388 1.00 67.67 33 PRO D CA 1
ATOM 3408 C C . PRO D 1 33 ? 109.854 24.058 -313.624 1.00 67.67 33 PRO D C 1
ATOM 3409 O O . PRO D 1 33 ? 109.690 23.874 -312.420 1.00 67.67 33 PRO D O 1
ATOM 3413 N N . ASN D 1 34 ? 110.811 23.465 -314.320 1.00 53.97 34 ASN D N 1
ATOM 3414 C CA . ASN D 1 34 ? 111.679 22.470 -313.724 1.00 53.97 34 ASN D CA 1
ATOM 3415 C C . ASN D 1 34 ? 112.985 22.946 -313.074 1.00 53.97 34 ASN D C 1
ATOM 3416 O O . ASN D 1 34 ? 114.023 22.287 -313.199 1.00 53.97 34 ASN D O 1
ATOM 3421 N N . LEU D 1 35 ? 112.941 24.075 -312.373 1.00 55.28 35 LEU D N 1
ATOM 3422 C CA . LEU D 1 35 ? 114.137 24.568 -311.702 1.00 55.28 35 LEU D CA 1
ATOM 3423 C C . LEU D 1 35 ? 114.013 24.173 -310.242 1.00 55.28 35 LEU D C 1
ATOM 3424 O O . LEU D 1 35 ? 112.907 24.090 -309.706 1.00 55.28 35 LEU D O 1
ATOM 3429 N N . PRO D 1 36 ? 115.141 23.957 -309.561 1.00 54.05 36 PRO D N 1
ATOM 3430 C CA . PRO D 1 36 ? 116.526 24.051 -310.008 1.00 54.05 36 PRO D CA 1
ATOM 3431 C C . PRO D 1 36 ? 117.095 22.766 -310.571 1.00 54.05 36 PRO D C 1
ATOM 3432 O O . PRO D 1 36 ? 118.184 22.775 -311.144 1.00 54.05 36 PRO D O 1
ATOM 3436 N N . HIS D 1 37 ? 116.387 21.659 -310.396 1.00 59.48 37 HIS D N 1
ATOM 3437 C CA . HIS D 1 37 ? 116.889 20.364 -310.867 1.00 59.48 37 HIS D CA 1
ATOM 3438 C C . HIS D 1 37 ? 117.275 20.246 -312.343 1.00 59.48 37 HIS D C 1
ATOM 3439 O O . HIS D 1 37 ? 118.231 19.549 -312.682 1.00 59.48 37 HIS D O 1
ATOM 3446 N N . ILE D 1 38 ? 116.545 20.916 -313.224 1.00 48.02 38 ILE D N 1
ATOM 3447 C CA . ILE D 1 38 ? 116.861 20.848 -314.649 1.00 48.02 38 ILE D CA 1
ATOM 3448 C C . ILE D 1 38 ? 118.321 21.229 -314.921 1.00 48.02 38 ILE D C 1
ATOM 3449 O O . ILE D 1 38 ? 118.879 20.872 -315.960 1.00 48.02 38 ILE D O 1
ATOM 3454 N N . PHE D 1 39 ? 118.929 21.966 -313.999 1.00 74.04 39 PHE D N 1
ATOM 3455 C CA . PHE D 1 39 ? 120.314 22.393 -314.173 1.00 74.04 39 PHE D CA 1
ATOM 3456 C C . PHE D 1 39 ? 121.285 21.238 -313.997 1.00 74.04 39 PHE D C 1
ATOM 3457 O O . PHE D 1 39 ? 122.490 21.395 -314.205 1.00 74.04 39 PHE D O 1
ATOM 3465 N N . GLN D 1 40 ? 120.759 20.080 -313.616 1.00 61.24 40 GLN D N 1
ATOM 3466 C CA . GLN D 1 40 ? 121.589 18.905 -313.397 1.00 61.24 40 GLN D CA 1
ATOM 3467 C C . GLN D 1 40 ? 121.639 18.017 -314.626 1.00 61.24 40 GLN D C 1
ATOM 3468 O O . GLN D 1 40 ? 122.475 17.126 -314.725 1.00 61.24 40 GLN D O 1
ATOM 3474 N N . GLN D 1 41 ? 120.739 18.266 -315.566 1.00 46.16 41 GLN D N 1
ATOM 3475 C CA . GLN D 1 41 ? 120.691 17.486 -316.801 1.00 46.16 41 GLN D CA 1
ATOM 3476 C C . GLN D 1 41 ? 121.764 17.986 -317.775 1.00 46.16 41 GLN D C 1
ATOM 3477 O O . GLN D 1 41 ? 122.310 19.076 -317.595 1.00 46.16 41 GLN D O 1
ATOM 3483 N N . GLU D 1 42 ? 122.068 17.187 -318.795 1.00 48.71 42 GLU D N 1
ATOM 3484 C CA . GLU D 1 42 ? 123.055 17.580 -319.800 1.00 48.71 42 GLU D CA 1
ATOM 3485 C C . GLU D 1 42 ? 122.379 18.635 -320.653 1.00 48.71 42 GLU D C 1
ATOM 3486 O O . GLU D 1 42 ? 121.304 18.384 -321.193 1.00 48.71 42 GLU D O 1
ATOM 3492 N N . TRP D 1 43 ? 122.996 19.799 -320.808 1.00 46.62 43 TRP D N 1
ATOM 3493 C CA . TRP D 1 43 ? 122.384 20.830 -321.634 1.00 46.62 43 TRP D CA 1
ATOM 3494 C C . TRP D 1 43 ? 122.428 20.490 -323.128 1.00 46.62 43 TRP D C 1
ATOM 3495 O O . TRP D 1 43 ? 123.297 20.954 -323.862 1.00 46.62 43 TRP D O 1
ATOM 3506 N N . LYS D 1 44 ? 121.489 19.660 -323.566 1.00 50.81 44 LYS D N 1
ATOM 3507 C CA . LYS D 1 44 ? 121.371 19.292 -324.973 1.00 50.81 44 LYS D CA 1
ATOM 3508 C C . LYS D 1 44 ? 120.017 19.874 -325.370 1.00 50.81 44 LYS D C 1
ATOM 3509 O O . LYS D 1 44 ? 119.002 19.181 -325.370 1.00 50.81 44 LYS D O 1
ATOM 3515 N N . PRO D 1 45 ? 119.990 21.178 -325.684 1.00 77.96 45 PRO D N 1
ATOM 3516 C CA . PRO D 1 45 ? 118.791 21.922 -326.074 1.00 77.96 45 PRO D CA 1
ATOM 3517 C C . PRO D 1 45 ? 118.141 21.678 -327.432 1.00 77.96 45 PRO D C 1
ATOM 3518 O O . PRO D 1 45 ? 118.816 21.524 -328.448 1.00 77.96 45 PRO D O 1
ATOM 3522 N N . LYS D 1 46 ? 116.809 21.658 -327.413 1.00 56.64 46 LYS D N 1
ATOM 3523 C CA . LYS D 1 46 ? 115.974 21.496 -328.596 1.00 56.64 46 LYS D CA 1
ATOM 3524 C C . LYS D 1 46 ? 115.075 22.726 -328.579 1.00 56.64 46 LYS D C 1
ATOM 3525 O O . LYS D 1 46 ? 114.194 22.855 -327.729 1.00 56.64 46 LYS D O 1
ATOM 3531 N N . LEU D 1 47 ? 115.308 23.624 -329.525 1.00 45.51 47 LEU D N 1
ATOM 3532 C CA . LEU D 1 47 ? 114.579 24.885 -329.621 1.00 45.51 47 LEU D CA 1
ATOM 3533 C C . LEU D 1 47 ? 113.342 24.926 -330.540 1.00 45.51 47 LEU D C 1
ATOM 3534 O O . LEU D 1 47 ? 113.420 24.625 -331.730 1.00 45.51 47 LEU D O 1
ATOM 3539 N N . GLY D 1 48 ? 112.199 25.304 -329.973 1.00 45.44 48 GLY D N 1
ATOM 3540 C CA . GLY D 1 48 ? 110.980 25.415 -330.753 1.00 45.44 48 GLY D CA 1
ATOM 3541 C C . GLY D 1 48 ? 110.706 26.895 -330.903 1.00 45.44 48 GLY D C 1
ATOM 3542 O O . GLY D 1 48 ? 110.600 27.588 -329.898 1.00 45.44 48 GLY D O 1
ATOM 3543 N N . PHE D 1 49 ? 110.607 27.382 -332.139 1.00 47.73 49 PHE D N 1
ATOM 3544 C CA . PHE D 1 49 ? 110.370 28.802 -332.391 1.00 47.73 49 PHE D CA 1
ATOM 3545 C C . PHE D 1 49 ? 109.129 29.096 -333.225 1.00 47.73 49 PHE D C 1
ATOM 3546 O O . PHE D 1 49 ? 109.020 28.645 -334.357 1.00 47.73 49 PHE D O 1
ATOM 3554 N N . ASP D 1 50 ? 108.204 29.872 -332.672 1.00 46.45 50 ASP D N 1
ATOM 3555 C CA . ASP D 1 50 ? 106.983 30.234 -333.385 1.00 46.45 50 ASP D CA 1
ATOM 3556 C C . ASP D 1 50 ? 106.918 31.745 -333.546 1.00 46.45 50 ASP D C 1
ATOM 3557 O O . ASP D 1 50 ? 107.255 32.489 -332.621 1.00 46.45 50 ASP D O 1
ATOM 3562 N N . LEU D 1 51 ? 106.482 32.203 -334.713 1.00 34.65 51 LEU D N 1
ATOM 3563 C CA . LEU D 1 51 ? 106.368 33.635 -334.950 1.00 34.65 51 LEU D CA 1
ATOM 3564 C C . LEU D 1 51 ? 105.180 33.990 -335.853 1.00 34.65 51 LEU D C 1
ATOM 3565 O O . LEU D 1 51 ? 104.762 33.196 -336.701 1.00 34.65 51 LEU D O 1
ATOM 3570 N N . SER D 1 52 ? 104.640 35.189 -335.647 1.00 35.7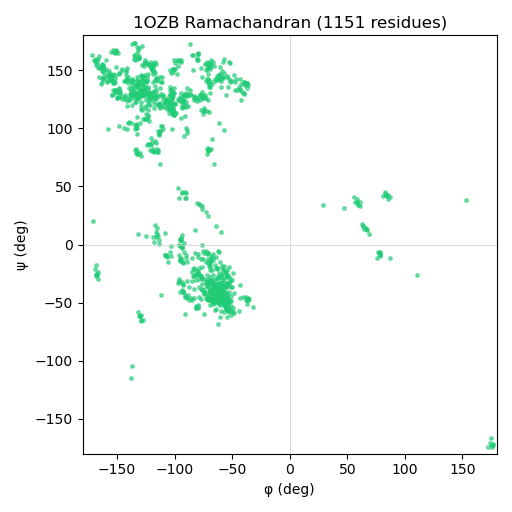4 52 SER D N 1
ATOM 3571 C CA . SER D 1 52 ? 103.519 35.711 -336.434 1.00 35.74 52 SER D CA 1
ATOM 3572 C C . SER D 1 52 ? 103.306 37.188 -336.137 1.00 35.74 52 SER D C 1
ATOM 3573 O O . SER D 1 52 ? 103.714 37.694 -335.091 1.00 35.74 52 SER D O 1
ATOM 3576 N N . THR D 1 53 ? 102.667 37.891 -337.059 1.00 48.58 53 THR D N 1
ATOM 3577 C CA . THR D 1 53 ? 102.413 39.302 -336.844 1.00 48.58 53 THR D CA 1
ATOM 3578 C C . THR D 1 53 ? 100.964 39.625 -337.126 1.00 48.58 53 THR D C 1
ATOM 3579 O O . THR D 1 53 ? 100.259 38.852 -337.766 1.00 48.58 53 THR D O 1
ATOM 3583 N N . GLU D 1 54 ? 100.519 40.769 -336.625 1.00 49.81 54 GLU D N 1
ATOM 3584 C CA . GLU D 1 54 ? 99.154 41.228 -336.835 1.00 49.81 54 GLU D CA 1
ATOM 3585 C C . GLU D 1 54 ? 99.123 42.745 -336.749 1.00 49.81 54 GLU D C 1
ATOM 3586 O O . GLU D 1 54 ? 99.815 43.332 -335.929 1.00 49.81 54 GLU D O 1
ATOM 3592 N N . THR D 1 55 ? 98.338 43.378 -337.615 1.00 47.62 55 THR D N 1
ATOM 3593 C CA . THR D 1 55 ? 98.239 44.833 -337.641 1.00 47.62 55 THR D CA 1
ATOM 3594 C C . THR D 1 55 ? 96.850 45.328 -337.300 1.00 47.62 55 THR D C 1
ATOM 3595 O O . THR D 1 55 ? 95.863 44.617 -337.475 1.00 47.62 55 THR D O 1
ATOM 3599 N N . THR D 1 56 ? 96.784 46.558 -336.810 1.00 55.39 56 THR D N 1
ATOM 3600 C CA . THR D 1 56 ? 95.521 47.168 -336.439 1.00 55.39 56 THR D CA 1
ATOM 3601 C C . THR D 1 56 ? 95.646 48.657 -336.645 1.00 55.39 56 THR D C 1
ATOM 3602 O O . THR D 1 56 ? 96.621 49.253 -336.209 1.00 55.39 56 THR D O 1
ATOM 3606 N N . GLN D 1 57 ? 94.681 49.266 -337.323 1.00 62.29 57 GLN D N 1
ATOM 3607 C CA . GLN D 1 57 ? 94.750 50.707 -337.519 1.00 62.29 57 GLN D CA 1
ATOM 3608 C C . GLN D 1 57 ? 94.238 51.312 -336.224 1.00 62.29 57 GLN D C 1
ATOM 3609 O O . GLN D 1 57 ? 93.159 50.958 -335.757 1.00 62.29 57 GLN D O 1
ATOM 3615 N N . VAL D 1 58 ? 95.022 52.200 -335.623 1.00 54.92 58 VAL D N 1
ATOM 3616 C CA . VAL D 1 58 ? 94.615 52.825 -334.363 1.00 54.92 58 VAL D CA 1
ATOM 3617 C C . VAL D 1 58 ? 94.396 54.322 -334.508 1.00 54.92 58 VAL D C 1
ATOM 3618 O O . VAL D 1 58 ? 94.215 55.022 -333.513 1.00 54.92 58 VAL D O 1
ATOM 3622 N N . GLY D 1 59 ? 94.415 54.809 -335.744 1.00 46.83 59 GLY D N 1
ATOM 3623 C CA . GLY D 1 59 ? 94.206 56.229 -335.991 1.00 46.83 59 GLY D CA 1
ATOM 3624 C C . GLY D 1 59 ? 94.378 56.555 -337.464 1.00 46.83 59 GLY D C 1
ATOM 3625 O O . GLY D 1 59 ? 94.530 55.652 -338.297 1.00 46.83 59 GLY D O 1
ATOM 3626 N N . ASP D 1 60 ? 94.337 57.834 -337.813 1.00 76.51 60 ASP D N 1
ATOM 3627 C CA . ASP D 1 60 ? 94.518 58.205 -339.208 1.00 76.51 60 ASP D CA 1
ATOM 3628 C C . ASP D 1 60 ? 95.993 58.040 -339.534 1.00 76.51 60 ASP D C 1
ATOM 3629 O O . ASP D 1 60 ? 96.844 58.725 -338.960 1.00 76.51 60 ASP D O 1
ATOM 3634 N N . ASP D 1 61 ? 96.295 57.119 -340.443 1.00 95.33 61 ASP D N 1
ATOM 3635 C CA . ASP D 1 61 ? 97.676 56.859 -340.836 1.00 95.33 61 ASP D CA 1
ATOM 3636 C C . ASP D 1 61 ? 98.493 56.277 -339.685 1.00 95.33 61 ASP D C 1
ATOM 3637 O O . ASP D 1 61 ? 99.718 56.233 -339.751 1.00 95.33 61 ASP D O 1
ATOM 3642 N N . LEU D 1 62 ? 97.814 55.842 -338.630 1.00 52.32 62 LEU D N 1
ATOM 3643 C CA . LEU D 1 62 ? 98.491 55.263 -337.479 1.00 52.32 62 LEU D CA 1
ATOM 3644 C C . LEU D 1 62 ? 98.170 53.795 -337.358 1.00 52.32 62 LEU D C 1
ATOM 3645 O O . LEU D 1 62 ? 97.007 53.421 -337.183 1.00 52.32 62 LEU D O 1
ATOM 3650 N N . TYR D 1 63 ? 99.197 52.957 -337.428 1.00 56.26 63 TYR D N 1
ATOM 3651 C CA . TYR D 1 63 ? 98.967 51.527 -337.316 1.00 56.26 63 TYR D CA 1
ATOM 3652 C C . TYR D 1 63 ? 99.782 50.903 -336.199 1.00 56.26 63 TYR D C 1
ATOM 3653 O O . TYR D 1 63 ? 100.923 51.284 -335.963 1.00 56.26 63 TYR D O 1
ATOM 3662 N N . GLU D 1 64 ? 99.177 49.958 -335.496 1.00 50.16 64 GLU D N 1
ATOM 3663 C CA . GLU D 1 64 ? 99.869 49.254 -334.437 1.00 50.16 64 GLU D CA 1
ATOM 3664 C C . GLU D 1 64 ? 100.260 47.910 -335.030 1.00 50.16 64 GLU D C 1
ATOM 3665 O O . GLU D 1 64 ? 99.402 47.108 -335.399 1.00 50.16 64 GLU D O 1
ATOM 3671 N N . VAL D 1 65 ? 101.557 47.674 -335.146 1.00 45.20 65 VAL D N 1
ATOM 3672 C CA . VAL D 1 65 ? 102.037 46.414 -335.669 1.00 45.20 65 VAL D CA 1
ATOM 3673 C C . VAL D 1 65 ? 102.535 45.594 -334.484 1.00 45.20 65 VAL D C 1
ATOM 3674 O O . VAL D 1 65 ? 103.303 46.077 -333.656 1.00 45.20 65 VAL D O 1
ATOM 3678 N N . VAL D 1 66 ? 102.076 44.354 -334.400 1.00 46.37 66 VAL D N 1
ATOM 3679 C CA . VAL D 1 66 ? 102.478 43.503 -333.306 1.00 46.37 66 VAL D CA 1
ATOM 3680 C C . VAL D 1 66 ? 103.199 42.250 -333.777 1.00 46.37 66 VAL D C 1
ATOM 3681 O O . VAL D 1 66 ? 102.720 41.517 -334.639 1.00 46.37 66 VAL D O 1
ATOM 3685 N N . LEU D 1 67 ? 104.371 42.031 -333.199 1.00 33.24 67 LEU D N 1
ATOM 3686 C CA . LEU D 1 67 ? 105.198 40.889 -333.513 1.00 33.24 67 LEU D CA 1
ATOM 3687 C C . LEU D 1 67 ? 105.010 39.878 -332.386 1.00 33.24 67 LEU D C 1
ATOM 3688 O O . LEU D 1 67 ? 105.308 40.178 -331.234 1.00 33.24 67 LEU D O 1
ATOM 3693 N N . ASN D 1 68 ? 104.493 38.697 -332.712 1.00 39.95 68 ASN D N 1
ATOM 3694 C CA . ASN D 1 68 ? 104.274 37.647 -331.715 1.00 39.95 68 ASN D CA 1
ATOM 3695 C C . ASN D 1 68 ? 105.368 36.588 -331.830 1.00 39.95 68 ASN D C 1
ATOM 3696 O O . ASN D 1 68 ? 105.569 35.992 -332.903 1.00 39.95 68 ASN D O 1
ATOM 3701 N N . ILE D 1 69 ? 106.073 36.356 -330.723 1.00 22.93 69 ILE D N 1
ATOM 3702 C CA . ILE D 1 69 ? 107.162 35.384 -330.713 1.00 22.93 69 ILE D CA 1
ATOM 3703 C C . ILE D 1 69 ? 107.006 34.384 -329.595 1.00 22.93 69 ILE D C 1
ATOM 3704 O O . ILE D 1 69 ? 106.767 34.749 -328.443 1.00 22.93 69 ILE D O 1
ATOM 3709 N N . SER D 1 70 ? 107.128 33.110 -329.933 1.00 32.55 70 SER D N 1
ATOM 3710 C CA . SER D 1 70 ? 107.038 32.073 -328.919 1.00 32.55 70 SER D CA 1
ATOM 3711 C C . SER D 1 70 ? 108.263 31.174 -329.047 1.00 32.55 70 SER D C 1
ATOM 3712 O O . SER D 1 70 ? 108.616 30.720 -330.140 1.00 32.55 70 SER D O 1
ATOM 3715 N N . VAL D 1 71 ? 108.918 30.927 -327.921 1.00 28.03 71 VAL D N 1
ATOM 3716 C CA . VAL D 1 71 ? 110.123 30.111 -327.899 1.00 28.03 71 VAL D CA 1
ATOM 3717 C C . VAL D 1 71 ? 110.055 29.091 -326.783 1.00 28.03 71 VAL D C 1
ATOM 3718 O O . VAL D 1 71 ? 109.793 29.438 -325.636 1.00 28.03 71 VAL D O 1
ATOM 3722 N N . GLU D 1 72 ? 110.288 27.831 -327.121 1.00 42.35 72 GLU D N 1
ATOM 3723 C CA . GLU D 1 72 ? 110.258 26.766 -326.137 1.00 42.35 72 GLU D CA 1
ATOM 3724 C C . GLU D 1 72 ? 111.500 25.912 -326.287 1.00 42.35 72 GLU D C 1
ATOM 3725 O O . GLU D 1 72 ? 111.792 25.440 -327.383 1.00 42.35 72 GLU D O 1
ATOM 3731 N N . THR D 1 73 ? 112.236 25.713 -325.194 1.00 43.11 73 THR D N 1
ATOM 3732 C CA . THR D 1 73 ? 113.446 24.894 -325.234 1.00 43.11 73 THR D CA 1
ATOM 3733 C C . THR D 1 73 ? 113.330 23.713 -324.296 1.00 43.11 73 THR D C 1
ATOM 3734 O O . THR D 1 73 ? 112.985 23.854 -323.120 1.00 43.11 73 THR D O 1
ATOM 3738 N N . THR D 1 74 ? 113.621 22.538 -324.828 1.00 48.45 74 THR D N 1
ATOM 3739 C CA . THR D 1 74 ? 113.576 21.324 -324.032 1.00 48.45 74 THR D CA 1
ATOM 3740 C C . THR D 1 74 ? 114.923 20.644 -324.172 1.00 48.45 74 THR D C 1
ATOM 3741 O O . THR D 1 74 ? 115.667 20.929 -325.107 1.00 48.45 74 THR D O 1
ATOM 3745 N N . LEU D 1 75 ? 115.251 19.782 -323.218 1.00 52.87 75 LEU D N 1
ATOM 3746 C CA . LEU D 1 75 ? 116.504 19.031 -323.246 1.00 52.87 75 LEU D CA 1
ATOM 3747 C C . LEU D 1 75 ? 116.164 17.674 -323.867 1.00 52.87 75 LEU D C 1
ATOM 3748 O O . LEU D 1 75 ? 115.275 16.967 -323.380 1.00 52.87 75 LEU D O 1
ATOM 3753 N N . GLU D 1 76 ? 116.863 17.304 -324.936 1.00 72.18 76 GLU D N 1
ATOM 3754 C CA . GLU D 1 76 ? 116.542 16.061 -325.637 1.00 72.18 76 GLU D CA 1
ATOM 3755 C C . GLU D 1 76 ? 116.599 14.732 -324.893 1.00 72.18 76 GLU D C 1
ATOM 3756 O O . GLU D 1 76 ? 115.689 13.917 -325.031 1.00 72.18 76 GLU D O 1
ATOM 3762 N N . ASP D 1 77 ? 117.637 14.493 -324.107 1.00 101.73 77 ASP D N 1
ATOM 3763 C CA . ASP D 1 77 ? 117.721 13.223 -323.401 1.00 101.73 77 ASP D CA 1
ATOM 3764 C C . ASP D 1 77 ? 116.806 13.103 -322.182 1.00 101.73 77 ASP D C 1
ATOM 3765 O O . ASP D 1 77 ? 117.139 12.401 -321.230 1.00 101.73 77 ASP D O 1
ATOM 3770 N N . SER D 1 78 ? 115.651 13.770 -322.218 1.00 58.43 78 SER D N 1
ATOM 3771 C CA . SER D 1 78 ? 114.692 13.714 -321.104 1.00 58.43 78 SER D CA 1
ATOM 3772 C C . SER D 1 78 ? 113.348 14.297 -321.504 1.00 58.43 78 SER D C 1
ATOM 3773 O O . SER D 1 78 ? 112.309 13.947 -320.934 1.00 58.43 78 SER D O 1
ATOM 3776 N N . GLY D 1 79 ? 113.382 15.204 -322.475 1.00 61.75 79 GLY D N 1
ATOM 3777 C CA . GLY D 1 79 ? 112.162 15.829 -322.948 1.00 61.75 79 GLY D CA 1
ATOM 3778 C C . GLY D 1 79 ? 111.631 16.935 -322.060 1.00 61.75 79 GLY D C 1
ATOM 3779 O O . GLY D 1 79 ? 110.710 17.639 -322.460 1.00 61.75 79 GLY D O 1
ATOM 3780 N N . ASP D 1 80 ? 112.200 17.092 -320.865 1.00 48.10 80 ASP D N 1
ATOM 3781 C CA . ASP D 1 80 ? 111.756 18.124 -319.931 1.00 48.10 80 ASP D CA 1
ATOM 3782 C C . ASP D 1 80 ? 111.941 19.544 -320.455 1.00 48.10 80 ASP D C 1
ATOM 3783 O O . ASP D 1 80 ? 112.920 19.847 -321.140 1.00 48.10 80 ASP D O 1
ATOM 3788 N N . VAL D 1 81 ? 110.987 20.412 -320.126 1.00 43.73 81 VAL D N 1
ATOM 3789 C CA . VAL D 1 81 ? 111.038 21.800 -320.559 1.00 43.73 81 VAL D CA 1
ATOM 3790 C C . VAL D 1 81 ? 112.038 22.602 -319.760 1.00 43.73 81 VAL D C 1
ATOM 3791 O O . VAL D 1 81 ? 111.982 22.633 -318.533 1.00 43.73 81 VAL D O 1
ATOM 3795 N N . ALA D 1 82 ? 112.955 23.258 -320.458 1.00 36.16 82 ALA D N 1
ATOM 3796 C CA . ALA D 1 82 ? 113.948 24.096 -319.786 1.00 36.16 82 ALA D CA 1
ATOM 3797 C C . ALA D 1 82 ? 113.255 25.428 -319.503 1.00 36.16 82 ALA D C 1
ATOM 3798 O O . ALA D 1 82 ? 113.225 25.907 -318.363 1.00 36.16 82 ALA D O 1
ATOM 3800 N N . PHE D 1 83 ? 112.680 26.007 -320.554 1.00 31.80 83 PHE D N 1
ATOM 3801 C CA . PHE D 1 83 ? 111.967 27.267 -320.432 1.00 31.80 83 PHE D CA 1
ATOM 3802 C C . PHE D 1 83 ? 111.045 27.551 -321.615 1.00 31.80 83 PHE D C 1
ATOM 3803 O O . PHE D 1 83 ? 111.243 27.033 -322.719 1.00 31.80 83 PHE D O 1
ATOM 3811 N N . ILE D 1 84 ? 110.025 28.365 -321.376 1.00 35.36 84 ILE D N 1
ATOM 3812 C CA . ILE D 1 84 ? 109.112 28.751 -322.434 1.00 35.36 84 ILE D CA 1
ATOM 3813 C C . ILE D 1 84 ? 109.022 30.255 -322.334 1.00 35.36 84 ILE D C 1
ATOM 3814 O O . ILE D 1 84 ? 108.859 30.807 -321.239 1.00 35.36 84 ILE D O 1
ATOM 3819 N N . CYS D 1 85 ? 109.137 30.932 -323.466 1.00 25.06 85 CYS D N 1
ATOM 3820 C CA . CYS D 1 85 ? 109.076 32.378 -323.463 1.00 25.06 85 CYS D CA 1
ATOM 3821 C C . CYS D 1 85 ? 108.157 32.862 -324.572 1.00 25.06 85 CYS D C 1
ATOM 3822 O O . CYS D 1 85 ? 108.301 32.462 -325.732 1.00 25.06 85 CYS D O 1
ATOM 3825 N N . GLU D 1 86 ? 107.208 33.721 -324.220 1.00 34.59 86 GLU D N 1
ATOM 3826 C CA . GLU D 1 86 ? 106.280 34.255 -325.206 1.00 34.59 86 GLU D CA 1
ATOM 3827 C C . GLU D 1 86 ? 106.316 35.768 -325.110 1.00 34.59 86 GLU D C 1
ATOM 3828 O O . GLU D 1 86 ? 106.224 36.338 -324.021 1.00 34.59 86 GLU D O 1
ATOM 3834 N N . VAL D 1 87 ? 106.458 36.420 -326.255 1.00 25.90 87 VAL D N 1
ATOM 3835 C CA . VAL D 1 87 ? 106.529 37.866 -326.290 1.00 25.90 87 VAL D CA 1
ATOM 3836 C C . VAL D 1 87 ? 105.633 38.456 -327.352 1.00 25.90 87 VAL D C 1
ATOM 3837 O O . VAL D 1 87 ? 105.485 37.903 -328.445 1.00 25.90 87 VAL D O 1
ATOM 3841 N N . LYS D 1 88 ? 105.023 39.584 -327.004 1.00 38.42 88 LYS D N 1
ATOM 3842 C CA . LYS D 1 88 ? 104.145 40.311 -327.898 1.00 38.42 88 LYS D CA 1
ATOM 3843 C C . LYS D 1 88 ? 104.760 41.705 -327.970 1.00 38.42 88 LYS D C 1
ATOM 3844 O O . LYS D 1 88 ? 104.395 42.585 -327.207 1.00 38.42 88 LYS D O 1
ATOM 3850 N N . GLN D 1 89 ? 105.717 41.884 -328.878 1.00 35.15 89 GLN D N 1
ATOM 3851 C CA . GLN D 1 89 ? 106.417 43.157 -329.054 1.00 35.15 89 GLN D CA 1
ATOM 3852 C C . GLN D 1 89 ? 105.691 43.971 -330.119 1.00 35.15 89 GLN D C 1
ATOM 3853 O O . GLN D 1 89 ? 105.416 43.468 -331.202 1.00 35.15 89 GLN D O 1
ATOM 3859 N N . ALA D 1 90 ? 105.368 45.220 -329.820 1.00 44.57 90 ALA D N 1
ATOM 3860 C CA . ALA D 1 90 ? 104.652 46.028 -330.791 1.00 44.57 90 ALA D CA 1
ATOM 3861 C C . ALA D 1 90 ? 105.189 47.436 -330.986 1.00 44.57 90 ALA D C 1
ATOM 3862 O O . ALA D 1 90 ? 106.090 47.891 -330.286 1.00 44.57 90 ALA D O 1
ATOM 3864 N N . GLY D 1 91 ? 104.620 48.125 -331.964 1.00 42.08 91 GLY D N 1
ATOM 3865 C CA . GLY D 1 91 ? 105.031 49.480 -332.250 1.00 42.08 91 GLY D CA 1
ATOM 3866 C C . GLY D 1 91 ? 103.915 50.197 -332.971 1.00 42.08 91 GLY D C 1
ATOM 3867 O O . GLY D 1 91 ? 103.130 49.577 -333.678 1.00 42.08 91 GLY D O 1
ATOM 3868 N N . VAL D 1 92 ? 103.826 51.502 -332.771 1.00 47.79 92 VAL D N 1
ATOM 3869 C CA . VAL D 1 92 ? 102.820 52.302 -333.439 1.00 47.79 92 VAL D CA 1
ATOM 3870 C C . VAL D 1 92 ? 103.573 53.046 -334.545 1.00 47.79 92 VAL D C 1
ATOM 3871 O O . VAL D 1 92 ? 104.539 53.756 -334.278 1.00 47.79 92 VAL D O 1
ATOM 3875 N N . PHE D 1 93 ? 103.150 52.853 -335.788 1.00 43.12 93 PHE D N 1
ATOM 3876 C CA . PHE D 1 93 ? 103.790 53.502 -336.935 1.00 43.12 93 PHE D CA 1
ATOM 3877 C C . PHE D 1 93 ? 102.853 54.453 -337.672 1.00 43.12 93 PHE D C 1
ATOM 3878 O O . PHE D 1 93 ? 101.639 54.221 -337.745 1.00 43.12 93 PHE D O 1
ATOM 3886 N N . THR D 1 94 ? 103.434 55.516 -338.221 1.00 71.34 94 THR D N 1
ATOM 3887 C CA . THR D 1 94 ? 102.695 56.477 -339.021 1.00 71.34 94 THR D CA 1
ATOM 3888 C C . THR D 1 94 ? 103.050 56.051 -340.445 1.00 71.34 94 THR D C 1
ATOM 3889 O O . THR D 1 94 ? 104.203 56.167 -340.863 1.00 71.34 94 THR D O 1
ATOM 3893 N N . ILE D 1 95 ? 102.066 55.532 -341.173 1.00 72.06 95 ILE D N 1
ATOM 3894 C CA . ILE D 1 95 ? 102.281 55.064 -342.539 1.00 72.06 95 ILE D CA 1
ATOM 3895 C C . ILE D 1 95 ? 101.298 55.701 -343.513 1.00 72.06 95 ILE D C 1
ATOM 3896 O O . ILE D 1 95 ? 100.091 55.698 -343.275 1.00 72.06 95 ILE D O 1
ATOM 3901 N N . SER D 1 96 ? 101.812 56.214 -344.627 1.00 99.51 96 SER D N 1
ATOM 3902 C CA . SER D 1 96 ? 100.961 56.853 -345.622 1.00 99.51 96 SER D CA 1
ATOM 3903 C C . SER D 1 96 ? 101.630 56.986 -346.982 1.00 99.51 96 SER D C 1
ATOM 3904 O O . SER D 1 96 ? 102.847 57.130 -347.077 1.00 99.51 96 SER D O 1
ATOM 3907 N N . GLY D 1 97 ? 100.818 56.944 -348.032 1.00 95.85 97 GLY D N 1
ATOM 3908 C CA . GLY D 1 97 ? 101.334 57.094 -349.380 1.00 95.85 97 GLY D CA 1
ATOM 3909 C C . GLY D 1 97 ? 101.874 55.830 -350.009 1.00 95.85 97 GLY D C 1
ATOM 3910 O O . GLY D 1 97 ? 102.915 55.863 -350.662 1.00 95.85 97 GLY D O 1
ATOM 3911 N N . LEU D 1 98 ? 101.166 54.721 -349.830 1.00 73.74 98 LEU D N 1
ATOM 3912 C CA . LEU D 1 98 ? 101.592 53.441 -350.387 1.00 73.74 98 LEU D CA 1
ATOM 3913 C C . LEU D 1 98 ? 100.448 52.694 -351.060 1.00 73.74 98 LEU D C 1
ATOM 3914 O O . LEU D 1 98 ? 99.341 52.629 -350.523 1.00 73.74 98 LEU D O 1
ATOM 3919 N N . GLU D 1 99 ? 100.719 52.109 -352.224 1.00 78.38 99 GLU D N 1
ATOM 3920 C CA . GLU D 1 99 ? 99.698 51.346 -352.939 1.00 78.38 99 GLU D CA 1
ATOM 3921 C C . GLU D 1 99 ? 99.412 50.088 -352.109 1.00 78.38 99 GLU D C 1
ATOM 3922 O O . GLU D 1 99 ? 100.238 49.686 -351.294 1.00 78.38 99 GLU D O 1
ATOM 3928 N N . ASP D 1 100 ? 98.252 49.470 -352.317 1.00 105.02 100 ASP D N 1
ATOM 3929 C CA . ASP D 1 100 ? 97.862 48.273 -351.565 1.00 105.02 100 ASP D CA 1
ATOM 3930 C C . ASP D 1 100 ? 98.957 47.235 -351.311 1.00 105.02 100 ASP D C 1
ATOM 3931 O O . ASP D 1 100 ? 99.082 46.728 -350.196 1.00 105.02 100 ASP D O 1
ATOM 3936 N N . VAL D 1 101 ? 99.745 46.916 -352.334 1.00 79.24 101 VAL D N 1
ATOM 3937 C CA . VAL D 1 101 ? 100.814 45.926 -352.200 1.00 79.24 101 VAL D CA 1
ATOM 3938 C C . VAL D 1 101 ? 101.989 46.457 -351.375 1.00 79.24 101 VAL D C 1
ATOM 3939 O O . VAL D 1 101 ? 102.481 45.772 -350.485 1.00 79.24 101 VAL D O 1
ATOM 3943 N N . GLN D 1 102 ? 102.438 47.674 -351.675 1.00 63.37 102 GLN D N 1
ATOM 3944 C CA . GLN D 1 102 ? 103.547 48.280 -350.941 1.00 63.37 102 GLN D CA 1
ATOM 3945 C C . GLN D 1 102 ? 103.194 48.418 -349.448 1.00 63.37 102 GLN D C 1
ATOM 3946 O O . GLN D 1 102 ? 104.038 48.204 -348.579 1.00 63.37 102 GLN D O 1
ATOM 3952 N N . MET D 1 103 ? 101.940 48.760 -349.165 1.00 112.37 103 MET D N 1
ATOM 3953 C CA . MET D 1 103 ? 101.447 48.904 -347.798 1.00 112.37 103 MET D CA 1
ATOM 3954 C C . MET D 1 103 ? 101.472 47.536 -347.107 1.00 112.37 103 MET D C 1
ATOM 3955 O O . MET D 1 103 ? 101.831 47.428 -345.935 1.00 112.37 103 MET D O 1
ATOM 3960 N N . ALA D 1 104 ? 101.090 46.495 -347.842 1.00 57.69 104 ALA D N 1
ATOM 3961 C CA . ALA D 1 104 ? 101.073 45.132 -347.311 1.00 57.69 104 ALA D CA 1
ATOM 3962 C C . ALA D 1 104 ? 102.474 44.673 -346.920 1.00 57.69 104 ALA D C 1
ATOM 3963 O O . ALA D 1 104 ? 102.665 43.997 -345.907 1.00 57.69 104 ALA D O 1
ATOM 3965 N N . HIS D 1 105 ? 103.457 45.027 -347.736 1.00 56.11 105 HIS D N 1
ATOM 3966 C CA . HIS D 1 105 ? 104.829 44.634 -347.452 1.00 56.11 105 HIS D CA 1
ATOM 3967 C C . HIS D 1 105 ? 105.312 45.383 -346.234 1.00 56.11 105 HIS D C 1
ATOM 3968 O O . HIS D 1 105 ? 105.999 44.826 -345.385 1.00 56.11 105 HIS D O 1
ATOM 3975 N N . CYS D 1 106 ? 104.944 46.651 -346.151 1.00 80.52 106 CYS D N 1
ATOM 3976 C CA . CYS D 1 106 ? 105.335 47.486 -345.029 1.00 80.52 106 CYS D CA 1
ATOM 3977 C C . CYS D 1 106 ? 104.779 46.969 -343.694 1.00 80.52 106 CYS D C 1
ATOM 3978 O O . CYS D 1 106 ? 105.473 46.994 -342.681 1.00 80.52 106 CYS D O 1
ATOM 3981 N N . LEU D 1 107 ? 103.541 46.480 -343.700 1.00 56.74 107 LEU D N 1
ATOM 3982 C CA . LEU D 1 107 ? 102.910 45.988 -342.480 1.00 56.74 107 LEU D CA 1
ATOM 3983 C C . LEU D 1 107 ? 103.301 44.575 -342.083 1.00 56.74 107 LEU D C 1
ATOM 3984 O O . LEU D 1 107 ? 103.309 44.240 -340.892 1.00 56.74 107 LEU D O 1
ATOM 3989 N N . THR D 1 108 ? 103.608 43.736 -343.066 1.00 62.49 108 THR D N 1
ATOM 3990 C CA . THR D 1 108 ? 103.955 42.351 -342.762 1.00 62.49 108 THR D CA 1
ATOM 3991 C C . THR D 1 108 ? 105.440 42.042 -342.823 1.00 62.49 108 THR D C 1
ATOM 3992 O O . THR D 1 108 ? 105.851 40.963 -342.413 1.00 62.49 108 THR D O 1
ATOM 3996 N N . SER D 1 109 ? 106.241 42.975 -343.331 1.00 54.14 109 SER D N 1
ATOM 3997 C CA . SER D 1 109 ? 107.679 42.750 -343.439 1.00 54.14 109 SER D CA 1
ATOM 3998 C C . SER D 1 109 ? 108.544 43.878 -342.869 1.00 54.14 109 SER D C 1
ATOM 3999 O O . SER D 1 109 ? 109.325 43.656 -341.943 1.00 54.14 109 SER D O 1
ATOM 4002 N N . GLN D 1 110 ? 108.412 45.077 -343.430 1.00 49.53 110 GLN D N 1
ATOM 4003 C CA . GLN D 1 110 ? 109.178 46.234 -342.974 1.00 49.53 110 GLN D CA 1
ATOM 4004 C C . GLN D 1 110 ? 109.068 46.523 -341.478 1.00 49.53 110 GLN D C 1
ATOM 4005 O O . GLN D 1 110 ? 110.079 46.605 -340.774 1.00 49.53 110 GLN D O 1
ATOM 4011 N N . CYS D 1 111 ? 107.838 46.712 -341.008 1.00 37.68 111 CYS D N 1
ATOM 4012 C CA . CYS D 1 111 ? 107.604 47.034 -339.612 1.00 37.68 111 CYS D CA 1
ATOM 4013 C C . CYS D 1 111 ? 107.979 45.875 -338.697 1.00 37.68 111 CYS D C 1
ATOM 4014 O O . CYS D 1 111 ? 108.723 46.052 -337.732 1.00 37.68 111 CYS D O 1
ATOM 4017 N N . PRO D 1 112 ? 107.474 44.669 -338.978 1.00 49.44 112 PRO D N 1
ATOM 4018 C CA . PRO D 1 112 ? 107.843 43.563 -338.099 1.00 49.44 112 PRO D CA 1
ATOM 4019 C C . PRO D 1 112 ? 109.355 43.460 -337.976 1.00 49.44 112 PRO D C 1
ATOM 4020 O O . PRO D 1 112 ? 109.894 43.103 -336.936 1.00 49.44 112 PRO D O 1
ATOM 4024 N N . ASN D 1 113 ? 110.034 43.803 -339.053 1.00 45.40 113 ASN D N 1
ATOM 4025 C CA . ASN D 1 113 ? 111.477 43.724 -339.093 1.00 45.40 113 ASN D CA 1
ATOM 4026 C C . ASN D 1 113 ? 112.136 44.759 -338.179 1.00 45.40 113 ASN D C 1
ATOM 4027 O O . ASN D 1 113 ? 113.206 44.511 -337.622 1.00 45.40 113 ASN D O 1
ATOM 4032 N N . MET D 1 114 ? 111.510 45.921 -338.032 1.00 41.21 114 MET D N 1
ATOM 4033 C CA . MET D 1 114 ? 112.058 46.955 -337.158 1.00 41.21 114 MET D CA 1
ATOM 4034 C C . MET D 1 114 ? 111.901 46.514 -335.699 1.00 41.21 114 MET D C 1
ATOM 4035 O O . MET D 1 114 ? 112.768 46.760 -334.863 1.00 41.21 114 MET D O 1
ATOM 4040 N N . LEU D 1 115 ? 110.793 45.838 -335.422 1.00 39.56 115 LEU D N 1
ATOM 4041 C CA . LEU D 1 115 ? 110.475 45.362 -334.095 1.00 39.56 115 LEU D CA 1
ATOM 4042 C C . LEU D 1 115 ? 111.256 44.127 -333.669 1.00 39.56 115 LEU D C 1
ATOM 4043 O O . LEU D 1 115 ? 111.493 43.935 -332.485 1.00 39.56 115 LEU D O 1
ATOM 4048 N N . PHE D 1 116 ? 111.659 43.286 -334.615 1.00 29.95 116 PHE D N 1
ATOM 4049 C CA . PHE D 1 116 ? 112.347 42.053 -334.244 1.00 29.95 116 PHE D CA 1
ATOM 4050 C C . PHE D 1 116 ? 113.505 42.195 -333.255 1.00 29.95 116 PHE D C 1
ATOM 4051 O O . PHE D 1 116 ? 113.469 41.584 -332.185 1.00 29.95 116 PHE D O 1
ATOM 4059 N N . PRO D 1 117 ? 114.539 42.996 -333.590 1.00 43.40 117 PRO D N 1
ATOM 4060 C CA . PRO D 1 117 ? 115.669 43.163 -332.678 1.00 43.40 117 PRO D CA 1
ATOM 4061 C C . PRO D 1 117 ? 115.286 43.555 -331.251 1.00 43.40 117 PRO D C 1
ATOM 4062 O O . PRO D 1 117 ? 115.999 43.217 -330.308 1.00 43.40 117 PRO D O 1
ATOM 4066 N N . TYR D 1 118 ? 114.168 44.251 -331.078 1.00 29.21 118 TYR D N 1
ATOM 4067 C CA . TYR D 1 118 ? 113.763 44.591 -329.727 1.00 29.21 118 TYR D CA 1
ATOM 4068 C C . TYR D 1 118 ? 113.218 43.331 -329.071 1.00 29.21 118 TYR D C 1
ATOM 4069 O O . TYR D 1 118 ? 113.470 43.077 -327.892 1.00 29.21 118 TYR D O 1
ATOM 4078 N N . ALA D 1 119 ? 112.497 42.522 -329.834 1.00 29.05 119 ALA D N 1
ATOM 4079 C CA . ALA D 1 119 ? 111.940 41.308 -329.274 1.00 29.05 119 ALA D CA 1
ATOM 4080 C C . ALA D 1 119 ? 113.078 40.335 -328.984 1.00 29.05 119 ALA D C 1
ATOM 4081 O O . ALA D 1 119 ? 113.031 39.568 -328.012 1.00 29.05 119 ALA D O 1
ATOM 4083 N N . ARG D 1 120 ? 114.105 40.375 -329.826 1.00 31.86 120 ARG D N 1
ATOM 4084 C CA . ARG D 1 120 ? 115.262 39.501 -329.657 1.00 31.86 120 ARG D CA 1
ATOM 4085 C C . ARG D 1 120 ? 115.927 39.770 -328.325 1.00 31.86 120 ARG D C 1
ATOM 4086 O O . ARG D 1 120 ? 116.250 38.855 -327.579 1.00 31.86 120 ARG D O 1
ATOM 4094 N N . GLU D 1 121 ? 116.142 41.047 -328.049 1.00 17.18 121 GLU D N 1
ATOM 4095 C CA . GLU D 1 121 ? 116.781 41.473 -326.819 1.00 17.18 121 GLU D CA 1
ATOM 4096 C C . GLU D 1 121 ? 115.930 41.117 -325.596 1.00 17.18 121 GLU D C 1
ATOM 4097 O O . GLU D 1 121 ? 116.480 40.787 -324.535 1.00 17.18 121 GLU D O 1
ATOM 4103 N N . LEU D 1 122 ? 114.604 41.163 -325.739 1.00 28.71 122 LEU D N 1
ATOM 4104 C CA . LEU D 1 122 ? 113.711 40.804 -324.630 1.00 28.71 122 LEU D CA 1
ATOM 4105 C C . LEU D 1 122 ? 113.855 39.325 -324.307 1.00 28.71 122 LEU D C 1
ATOM 4106 O O . LEU D 1 122 ? 114.019 38.948 -323.140 1.00 28.71 122 LEU D O 1
ATOM 4111 N N . VAL D 1 123 ? 113.779 38.484 -325.335 1.00 31.80 123 VAL D N 1
ATOM 4112 C CA . VAL D 1 123 ? 113.909 37.048 -325.110 1.00 31.80 123 VAL D CA 1
ATOM 4113 C C . VAL D 1 123 ? 115.252 36.764 -324.435 1.00 31.80 123 VAL D C 1
ATOM 4114 O O . VAL D 1 123 ? 115.335 36.055 -323.427 1.00 31.80 123 VAL D O 1
ATOM 4118 N N . SER D 1 124 ? 116.297 37.350 -325.002 1.00 39.03 124 SER D N 1
ATOM 4119 C CA . SER D 1 124 ? 117.668 37.210 -324.520 1.00 39.03 124 SER D CA 1
ATOM 4120 C C . SER D 1 124 ? 117.776 37.585 -323.031 1.00 39.03 124 SER D C 1
ATOM 4121 O O . SER D 1 124 ? 118.383 36.886 -322.223 1.00 39.03 124 SER D O 1
ATOM 4124 N N . ASN D 1 125 ? 117.165 38.711 -322.699 1.00 19.49 125 ASN D N 1
ATOM 4125 C CA . ASN D 1 125 ? 117.145 39.266 -321.356 1.00 19.49 125 ASN D CA 1
ATOM 4126 C C . ASN D 1 125 ? 116.489 38.302 -320.357 1.00 19.49 125 ASN D C 1
ATOM 4127 O O . ASN D 1 125 ? 117.031 38.036 -319.284 1.00 19.49 125 ASN D O 1
ATOM 4132 N N . LEU D 1 126 ? 115.314 37.785 -320.719 1.00 20.95 126 LEU D N 1
ATOM 4133 C CA . LEU D 1 126 ? 114.584 36.873 -319.852 1.00 20.95 126 LEU D CA 1
ATOM 4134 C C . LEU D 1 126 ? 115.307 35.539 -319.698 1.00 20.95 126 LEU D C 1
ATOM 4135 O O . LEU D 1 126 ? 115.378 34.991 -318.605 1.00 20.95 126 LEU D O 1
ATOM 4140 N N . VAL D 1 127 ? 115.837 35.014 -320.799 1.00 30.94 127 VAL D N 1
ATOM 4141 C CA . VAL D 1 127 ? 116.579 33.757 -320.748 1.00 30.94 127 VAL D CA 1
ATOM 4142 C C . VAL D 1 127 ? 117.705 33.884 -319.726 1.00 30.94 127 VAL D C 1
ATOM 4143 O O . VAL D 1 127 ? 117.919 32.985 -318.906 1.00 30.94 127 VAL D O 1
ATOM 4147 N N . ASN D 1 128 ? 118.417 35.010 -319.791 1.00 43.53 128 ASN D N 1
ATOM 4148 C CA . ASN D 1 128 ? 119.527 35.317 -318.881 1.00 43.53 128 ASN D CA 1
ATOM 4149 C C . ASN D 1 128 ? 119.086 35.252 -317.440 1.00 43.53 128 ASN D C 1
ATOM 4150 O O . ASN D 1 128 ? 119.816 34.777 -316.572 1.00 43.53 128 ASN D O 1
ATOM 4155 N N . ARG D 1 129 ? 117.900 35.795 -317.185 1.00 36.85 129 ARG D N 1
ATOM 4156 C CA . ARG D 1 129 ? 117.338 35.842 -315.844 1.00 36.85 129 ARG D CA 1
ATOM 4157 C C . ARG D 1 129 ? 117.127 34.441 -315.289 1.00 36.85 129 ARG D C 1
ATOM 4158 O O . ARG D 1 129 ? 117.092 34.258 -314.062 1.00 36.85 129 ARG D O 1
ATOM 4166 N N . GLY D 1 130 ? 116.976 33.456 -316.178 1.00 39.66 130 GLY D N 1
ATOM 4167 C CA . GLY D 1 130 ? 116.766 32.094 -315.731 1.00 39.66 130 GLY D CA 1
ATOM 4168 C C . GLY D 1 130 ? 118.088 31.368 -315.614 1.00 39.66 130 GLY D C 1
ATOM 4169 O O . GLY D 1 130 ? 118.136 30.189 -315.263 1.00 39.66 130 GLY D O 1
ATOM 4170 N N . THR D 1 131 ? 119.161 32.101 -315.902 1.00 50.10 131 THR D N 1
ATOM 4171 C CA . THR D 1 131 ? 120.544 31.620 -315.888 1.00 50.10 131 THR D CA 1
ATOM 4172 C C . THR D 1 131 ? 120.784 30.439 -316.824 1.00 50.10 131 THR D C 1
ATOM 4173 O O . THR D 1 131 ? 121.513 29.510 -316.502 1.00 50.10 131 THR D O 1
ATOM 4177 N N . PHE D 1 132 ? 120.159 30.497 -317.998 1.00 35.19 132 PHE D N 1
ATOM 4178 C CA . PHE D 1 132 ? 120.325 29.473 -319.020 1.00 35.19 132 PHE D CA 1
ATOM 4179 C C . PHE D 1 132 ? 121.364 30.007 -319.992 1.00 35.19 132 PHE D C 1
ATOM 4180 O O . PHE D 1 132 ? 121.604 31.212 -320.059 1.00 35.19 132 PHE D O 1
ATOM 4188 N N . PRO D 1 133 ? 122.009 29.125 -320.760 1.00 39.81 133 PRO D N 1
ATOM 4189 C CA . PRO D 1 133 ? 122.977 29.739 -321.659 1.00 39.81 133 PRO D CA 1
ATOM 4190 C C . PRO D 1 133 ? 122.261 30.620 -322.667 1.00 39.81 133 PRO D C 1
ATOM 4191 O O . PRO D 1 133 ? 121.176 30.295 -323.139 1.00 39.81 133 PRO D O 1
ATOM 4195 N N . ALA D 1 134 ? 122.880 31.754 -322.955 1.00 21.31 134 ALA D N 1
ATOM 4196 C CA . ALA D 1 134 ? 122.363 32.761 -323.869 1.00 21.31 134 ALA D CA 1
ATOM 4197 C C . ALA D 1 134 ? 121.693 32.238 -325.118 1.00 21.31 134 ALA D C 1
ATOM 4198 O O . ALA D 1 134 ? 122.142 31.260 -325.723 1.00 21.31 134 ALA D O 1
ATOM 4200 N N . LEU D 1 135 ? 120.596 32.904 -325.474 1.00 49.13 135 LEU D N 1
ATOM 4201 C CA . LEU D 1 135 ? 119.813 32.578 -326.654 1.00 49.13 135 LEU D CA 1
ATOM 4202 C C . LEU D 1 135 ? 119.545 33.868 -327.401 1.00 49.13 135 LEU D C 1
ATOM 4203 O O . LEU D 1 135 ? 118.789 34.727 -326.945 1.00 49.13 135 LEU D O 1
ATOM 4208 N N . ASN D 1 136 ? 120.189 33.998 -328.552 1.00 38.25 136 ASN D N 1
ATOM 4209 C CA . ASN D 1 136 ? 120.046 35.170 -329.397 1.00 38.25 136 ASN D CA 1
ATOM 4210 C C . ASN D 1 136 ? 119.362 34.730 -330.682 1.00 38.25 136 ASN D C 1
ATOM 4211 O O . ASN D 1 136 ? 120.023 34.252 -331.594 1.00 38.25 136 ASN D O 1
ATOM 4216 N N . LEU D 1 137 ? 118.045 34.891 -330.756 1.00 38.57 137 LEU D N 1
ATOM 4217 C CA . LEU D 1 137 ? 117.285 34.507 -331.949 1.00 38.57 137 LEU D CA 1
ATOM 4218 C C . LEU D 1 137 ? 117.985 34.890 -333.249 1.00 38.57 137 LEU D C 1
ATOM 4219 O O . LEU D 1 137 ? 118.436 36.017 -333.406 1.00 38.57 137 LEU D O 1
ATOM 4224 N N . SER D 1 138 ? 118.080 33.951 -334.183 1.00 33.01 138 SER D N 1
ATOM 4225 C CA . SER D 1 138 ? 118.726 34.240 -335.469 1.00 33.01 138 SER D CA 1
ATOM 4226 C C . SER D 1 138 ? 117.841 35.172 -336.254 1.00 33.01 138 SER D C 1
ATOM 4227 O O . SER D 1 138 ? 116.621 35.183 -336.076 1.00 33.01 138 SER D O 1
ATOM 4230 N N . PRO D 1 139 ? 118.435 35.958 -337.153 1.00 40.94 139 PRO D N 1
ATOM 4231 C CA . PRO D 1 139 ? 117.639 36.893 -337.947 1.00 40.94 139 PRO D CA 1
ATOM 4232 C C . PRO D 1 139 ? 116.500 36.197 -338.688 1.00 40.94 139 PRO D C 1
ATOM 4233 O O . PRO D 1 139 ? 116.629 35.049 -339.111 1.00 40.94 139 PRO D O 1
ATOM 4237 N N . VAL D 1 140 ? 115.373 36.887 -338.822 1.00 55.61 140 VAL D N 1
ATOM 4238 C CA . VAL D 1 140 ? 114.237 36.314 -339.528 1.00 55.61 140 VAL D CA 1
ATOM 4239 C C . VAL D 1 140 ? 114.005 37.043 -340.829 1.00 55.61 140 VAL D C 1
ATOM 4240 O O . VAL D 1 140 ? 114.124 38.275 -340.907 1.00 55.61 140 VAL D O 1
ATOM 4244 N N . ASN D 1 141 ? 113.677 36.252 -341.847 1.00 59.27 141 ASN D N 1
ATOM 4245 C CA . ASN D 1 141 ? 113.389 36.766 -343.171 1.00 59.27 141 ASN D CA 1
ATOM 4246 C C . ASN D 1 141 ? 111.899 37.035 -343.195 1.00 59.27 141 ASN D C 1
ATOM 4247 O O . ASN D 1 141 ? 111.091 36.114 -343.350 1.00 59.27 141 ASN D O 1
ATOM 4252 N N . PHE D 1 142 ? 111.542 38.301 -343.018 1.00 63.20 142 PHE D N 1
ATOM 4253 C CA . PHE D 1 142 ? 110.144 38.678 -343.002 1.00 63.20 142 PHE D CA 1
ATOM 4254 C C . PHE D 1 142 ? 109.521 38.775 -344.389 1.00 63.20 142 PHE D C 1
ATOM 4255 O O . PHE D 1 142 ? 108.299 38.703 -344.516 1.00 63.20 142 PHE D O 1
ATOM 4263 N N . ASP D 1 143 ? 110.347 38.923 -345.425 1.00 51.54 143 ASP D N 1
ATOM 4264 C CA . ASP D 1 143 ? 109.826 38.980 -346.797 1.00 51.54 143 ASP D CA 1
ATOM 4265 C C . ASP D 1 143 ? 109.080 37.675 -347.065 1.00 51.54 143 ASP D C 1
ATOM 4266 O O . ASP D 1 143 ? 108.180 37.624 -347.894 1.00 51.54 143 ASP D O 1
ATOM 4271 N N . ALA D 1 144 ? 109.466 36.623 -346.352 1.00 77.97 144 ALA D N 1
ATOM 4272 C CA . ALA D 1 144 ? 108.842 35.316 -346.508 1.00 77.97 144 ALA D CA 1
ATOM 4273 C C . ALA D 1 144 ? 107.395 35.343 -346.039 1.00 77.97 144 ALA D C 1
ATOM 4274 O O . ALA D 1 144 ? 106.525 34.752 -346.678 1.00 77.97 144 ALA D O 1
ATOM 4276 N N . LEU D 1 145 ? 107.143 36.021 -344.920 1.00 64.40 145 LEU D N 1
ATOM 4277 C CA . LEU D 1 145 ? 105.789 36.122 -344.381 1.00 64.40 145 LEU D CA 1
ATOM 4278 C C . LEU D 1 145 ? 104.960 37.063 -345.241 1.00 64.40 145 LEU D C 1
ATOM 4279 O O . LEU D 1 145 ? 103.739 37.100 -345.127 1.00 64.40 145 LEU D O 1
ATOM 4284 N N . PHE D 1 146 ? 105.631 37.834 -346.092 1.00 86.97 146 PHE D N 1
ATOM 4285 C CA . PHE D 1 146 ? 104.946 38.751 -346.994 1.00 86.97 146 PHE D CA 1
ATOM 4286 C C . PHE D 1 146 ? 104.423 37.927 -348.152 1.00 86.97 146 PHE D C 1
ATOM 4287 O O . PHE D 1 146 ? 103.287 38.098 -348.591 1.00 86.97 146 PHE D O 1
ATOM 4295 N N . VAL D 1 147 ? 105.278 37.047 -348.660 1.00 89.31 147 VAL D N 1
ATOM 4296 C CA . VAL D 1 147 ? 104.901 36.179 -349.762 1.00 89.31 147 VAL D CA 1
ATOM 4297 C C . VAL D 1 147 ? 103.734 35.315 -349.304 1.00 89.31 147 VAL D C 1
ATOM 4298 O O . VAL D 1 147 ? 102.715 35.229 -349.984 1.00 89.31 147 VAL D O 1
ATOM 4302 N N . GLU D 1 148 ? 103.885 34.688 -348.142 1.00 61.44 148 GLU D N 1
ATOM 4303 C CA . GLU D 1 148 ? 102.830 33.851 -347.575 1.00 61.44 148 GLU D CA 1
ATOM 4304 C C . GLU D 1 148 ? 101.516 34.621 -347.572 1.00 61.44 148 GLU D C 1
ATOM 4305 O O . GLU D 1 148 ? 100.446 34.052 -347.790 1.00 61.44 148 GLU D O 1
ATOM 4311 N N . TYR D 1 149 ? 101.610 35.920 -347.312 1.00 90.40 149 TYR D N 1
ATOM 4312 C CA . TYR D 1 149 ? 100.440 36.785 -347.275 1.00 90.40 149 TYR D CA 1
ATOM 4313 C C . TYR D 1 149 ? 99.797 36.794 -348.648 1.00 90.40 149 TYR D C 1
ATOM 4314 O O . TYR D 1 149 ? 98.698 36.266 -348.823 1.00 90.40 149 TYR D O 1
ATOM 4323 N N . MET D 1 150 ? 100.490 37.396 -349.614 1.00 79.68 150 MET D N 1
ATOM 4324 C CA . MET D 1 150 ? 100.012 37.482 -350.992 1.00 79.68 150 MET D CA 1
ATOM 4325 C C . MET D 1 150 ? 99.281 36.196 -351.409 1.00 79.68 150 MET D C 1
ATOM 4326 O O . MET D 1 150 ? 98.151 36.243 -351.906 1.00 79.68 150 MET D O 1
ATOM 4331 N N . ASN D 1 151 ? 99.925 35.050 -351.197 1.00 97.90 151 ASN D N 1
ATOM 4332 C CA . ASN D 1 151 ? 99.333 33.760 -351.537 1.00 97.90 151 ASN D CA 1
ATOM 4333 C C . ASN D 1 151 ? 98.073 33.480 -350.715 1.00 97.90 151 ASN D C 1
ATOM 4334 O O . ASN D 1 151 ? 97.350 34.440 -350.362 1.00 97.90 151 ASN D O 1
ATOM 4339 N N . PRO E 1 16 ? 74.736 52.316 -319.905 1.00 80.36 16 PRO E N 1
ATOM 4340 C CA . PRO E 1 16 ? 74.866 52.261 -318.421 1.00 80.36 16 PRO E CA 1
ATOM 4341 C C . PRO E 1 16 ? 76.252 52.745 -317.995 1.00 80.36 16 PRO E C 1
ATOM 4342 O O . PRO E 1 16 ? 76.675 52.505 -316.867 1.00 80.36 16 PRO E O 1
ATOM 4344 N N . VAL E 1 17 ? 76.953 53.429 -318.899 1.00 88.19 17 VAL E N 1
ATOM 4345 C CA . VAL E 1 17 ? 78.296 53.932 -318.603 1.00 88.19 17 VAL E CA 1
ATOM 4346 C C . VAL E 1 17 ? 78.547 55.356 -319.093 1.00 88.19 17 VAL E C 1
ATOM 4347 O O . VAL E 1 17 ? 78.481 55.638 -320.291 1.00 88.19 17 VAL E O 1
ATOM 4351 N N . LEU E 1 18 ? 78.858 56.240 -318.152 1.00 100.46 18 LEU E N 1
ATOM 4352 C CA . LEU E 1 18 ? 79.131 57.642 -318.450 1.00 100.46 18 LEU E CA 1
ATOM 4353 C C . LEU E 1 18 ? 80.272 58.102 -317.546 1.00 100.46 18 LEU E C 1
ATOM 4354 O O . LEU E 1 18 ? 80.048 58.419 -316.377 1.00 100.46 18 LEU E O 1
ATOM 4359 N N . GLN E 1 19 ? 81.491 58.130 -318.080 1.00 71.48 19 GLN E N 1
ATOM 4360 C CA . GLN E 1 19 ? 82.645 58.547 -317.293 1.00 71.48 19 GLN E CA 1
ATOM 4361 C C . GLN E 1 19 ? 83.476 59.608 -318.000 1.00 71.48 19 GLN E C 1
ATOM 4362 O O . GLN E 1 19 ? 83.608 59.597 -319.226 1.00 71.48 19 GLN E O 1
ATOM 4368 N N . ILE E 1 20 ? 84.033 60.529 -317.217 1.00 71.35 20 ILE E N 1
ATOM 4369 C CA . ILE E 1 20 ? 84.868 61.588 -317.772 1.00 71.35 20 ILE E CA 1
ATOM 4370 C C . ILE E 1 20 ? 86.316 61.122 -317.736 1.00 71.35 20 ILE E C 1
ATOM 4371 O O . ILE E 1 20 ? 86.841 60.776 -316.681 1.00 71.35 20 ILE E O 1
ATOM 4376 N N . GLN E 1 21 ? 86.967 61.106 -318.888 1.00 76.28 21 GLN E N 1
ATOM 4377 C CA . GLN E 1 21 ? 88.350 60.667 -318.932 1.00 76.28 21 GLN E CA 1
ATOM 4378 C C . GLN E 1 21 ? 89.345 61.822 -318.800 1.00 76.28 21 GLN E C 1
ATOM 4379 O O . GLN E 1 21 ? 90.366 61.703 -318.121 1.00 76.28 21 GLN E O 1
ATOM 4385 N N . ARG E 1 22 ? 89.054 62.945 -319.439 1.00 62.27 22 ARG E N 1
ATOM 4386 C CA . ARG E 1 22 ? 89.966 64.073 -319.378 1.00 62.27 22 ARG E CA 1
ATOM 4387 C C . ARG E 1 22 ? 89.250 65.345 -319.795 1.00 62.27 22 ARG E C 1
ATOM 4388 O O . ARG E 1 22 ? 88.409 65.338 -320.693 1.00 62.27 22 ARG E O 1
ATOM 4396 N N . ILE E 1 23 ? 89.583 66.433 -319.118 1.00 58.39 23 ILE E N 1
ATOM 4397 C CA . ILE E 1 23 ? 88.997 67.740 -319.391 1.00 58.39 23 ILE E CA 1
ATOM 4398 C C . ILE E 1 23 ? 90.128 68.651 -319.803 1.00 58.39 23 ILE E C 1
ATOM 4399 O O . ILE E 1 23 ? 91.082 68.823 -319.057 1.00 58.39 23 ILE E O 1
ATOM 4404 N N . TYR E 1 24 ? 90.029 69.245 -320.980 1.00 47.93 24 TYR E N 1
ATOM 4405 C CA . TYR E 1 24 ? 91.092 70.118 -321.432 1.00 47.93 24 TYR E CA 1
ATOM 4406 C C . TYR E 1 24 ? 90.593 71.206 -322.356 1.00 47.93 24 TYR E C 1
ATOM 4407 O O . TYR E 1 24 ? 89.469 71.159 -322.844 1.00 47.93 24 TYR E O 1
ATOM 4416 N N . VAL E 1 25 ? 91.438 72.195 -322.591 1.00 39.71 25 VAL E N 1
ATOM 4417 C CA . VAL E 1 25 ? 91.087 73.295 -323.466 1.00 39.71 25 VAL E CA 1
ATOM 4418 C C . VAL E 1 25 ? 91.759 73.094 -324.824 1.00 39.71 25 VAL E C 1
ATOM 4419 O O . VAL E 1 25 ? 92.956 72.817 -324.888 1.00 39.71 25 VAL E O 1
ATOM 4423 N N . LYS E 1 26 ? 90.997 73.216 -325.907 1.00 37.65 26 LYS E N 1
ATOM 4424 C CA . LYS E 1 26 ? 91.572 73.055 -327.236 1.00 37.65 26 LYS E CA 1
ATOM 4425 C C . LYS E 1 26 ? 91.984 74.410 -327.790 1.00 37.65 26 LYS E C 1
ATOM 4426 O O . LYS E 1 26 ? 92.960 74.511 -328.534 1.00 37.65 26 LYS E O 1
ATOM 4432 N N . ASP E 1 27 ? 91.248 75.456 -327.425 1.00 37.82 27 ASP E N 1
ATOM 4433 C CA . ASP E 1 27 ? 91.565 76.777 -327.926 1.00 37.82 27 ASP E CA 1
ATOM 4434 C C . ASP E 1 27 ? 91.076 77.869 -327.007 1.00 37.82 27 ASP E C 1
ATOM 4435 O O . ASP E 1 27 ? 90.001 77.766 -326.445 1.00 37.82 27 ASP E O 1
ATOM 4440 N N . VAL E 1 28 ? 91.865 78.925 -326.863 1.00 45.73 28 VAL E N 1
ATOM 4441 C CA . VAL E 1 28 ? 91.523 80.030 -325.984 1.00 45.73 28 VAL E CA 1
ATOM 4442 C C . VAL E 1 28 ? 91.936 81.325 -326.640 1.00 45.73 28 VAL E C 1
ATOM 4443 O O . VAL E 1 28 ? 92.979 81.387 -327.290 1.00 45.73 28 VAL E O 1
ATOM 4447 N N . SER E 1 29 ? 91.130 82.365 -326.448 1.00 64.01 29 SER E N 1
ATOM 4448 C CA . SER E 1 29 ? 91.414 83.660 -327.038 1.00 64.01 29 SER E CA 1
ATOM 4449 C C . SER E 1 29 ? 90.770 84.770 -326.218 1.00 64.01 29 SER E C 1
ATOM 4450 O O . SER E 1 29 ? 89.590 84.698 -325.896 1.00 64.01 29 SER E O 1
ATOM 4453 N N . PHE E 1 30 ? 91.550 85.783 -325.856 1.00 39.56 30 PHE E N 1
ATOM 4454 C CA . PHE E 1 30 ? 91.027 86.912 -325.088 1.00 39.56 30 PHE E CA 1
ATOM 4455 C C . PHE E 1 30 ? 91.658 88.165 -325.650 1.00 39.56 30 PHE E C 1
ATOM 4456 O O . PHE E 1 30 ? 92.873 88.263 -325.747 1.00 39.56 30 PHE E O 1
ATOM 4464 N N . GLU E 1 31 ? 90.834 89.136 -326.009 1.00 61.88 31 GLU E N 1
ATOM 4465 C CA . GLU E 1 31 ? 91.335 90.357 -326.617 1.00 61.88 31 GLU E CA 1
ATOM 4466 C C . GLU E 1 31 ? 90.710 91.627 -326.038 1.00 61.88 31 GLU E C 1
ATOM 4467 O O . GLU E 1 31 ? 89.502 91.721 -325.878 1.00 61.88 31 GLU E O 1
ATOM 4473 N N . ALA E 1 32 ? 91.549 92.600 -325.720 1.00 44.12 32 ALA E N 1
ATOM 4474 C CA . ALA E 1 32 ? 91.099 93.868 -325.167 1.00 44.12 32 ALA E CA 1
ATOM 4475 C C . ALA E 1 32 ? 91.836 94.945 -325.963 1.00 44.12 32 ALA E C 1
ATOM 4476 O O . ALA E 1 32 ? 92.828 95.513 -325.507 1.00 44.12 32 ALA E O 1
ATOM 4478 N N . PRO E 1 33 ? 91.331 95.251 -327.162 1.00 65.95 33 PRO E N 1
ATOM 4479 C CA . PRO E 1 33 ? 91.825 96.219 -328.145 1.00 65.95 33 PRO E CA 1
ATOM 4480 C C . PRO E 1 33 ? 92.049 97.646 -327.678 1.00 65.95 33 PRO E C 1
ATOM 4481 O O . PRO E 1 33 ? 93.106 98.227 -327.898 1.00 65.95 33 PRO E O 1
ATOM 4485 N N . ASN E 1 34 ? 91.041 98.217 -327.042 1.00 54.73 34 ASN E N 1
ATOM 4486 C CA . ASN E 1 34 ? 91.124 99.608 -326.613 1.00 54.73 34 ASN E CA 1
ATOM 4487 C C . ASN E 1 34 ? 91.659 99.898 -325.198 1.00 54.73 34 ASN E C 1
ATOM 4488 O O . ASN E 1 34 ? 91.081 100.720 -324.473 1.00 54.73 34 ASN E O 1
ATOM 4493 N N . LEU E 1 35 ? 92.751 99.240 -324.804 1.00 57.89 35 LEU E N 1
ATOM 4494 C CA . LEU E 1 35 ? 93.332 99.506 -323.493 1.00 57.89 35 LEU E CA 1
ATOM 4495 C C . LEU E 1 35 ? 94.540 100.414 -323.712 1.00 57.89 35 LEU E C 1
ATOM 4496 O O . LEU E 1 35 ? 95.182 100.364 -324.761 1.00 57.89 35 LEU E O 1
ATOM 4501 N N . PRO E 1 36 ? 94.867 101.254 -322.724 1.00 45.18 36 PRO E N 1
ATOM 4502 C CA . PRO E 1 36 ? 94.180 101.394 -321.434 1.00 45.18 36 PRO E CA 1
ATOM 4503 C C . PRO E 1 36 ? 93.096 102.474 -321.373 1.00 45.18 36 PRO E C 1
ATOM 4504 O O . PRO E 1 36 ? 92.420 102.620 -320.353 1.00 45.18 36 PRO E O 1
ATOM 4508 N N . HIS E 1 37 ? 92.915 103.224 -322.457 1.00 63.12 37 HIS E N 1
ATOM 4509 C CA . HIS E 1 37 ? 91.922 104.293 -322.444 1.00 63.12 37 HIS E CA 1
ATOM 4510 C C . HIS E 1 37 ? 90.471 103.918 -322.217 1.00 63.12 37 HIS E C 1
ATOM 4511 O O . HIS E 1 37 ? 89.745 104.690 -321.599 1.00 63.12 37 HIS E O 1
ATOM 4518 N N . ILE E 1 38 ? 90.028 102.755 -322.683 1.00 58.73 38 ILE E N 1
ATOM 4519 C CA . ILE E 1 38 ? 88.625 102.419 -322.484 1.00 58.73 38 ILE E CA 1
ATOM 4520 C C . ILE E 1 38 ? 88.264 102.356 -321.005 1.00 58.73 38 ILE E C 1
ATOM 4521 O O . ILE E 1 38 ? 87.090 102.372 -320.651 1.00 58.73 38 ILE E O 1
ATOM 4526 N N . PHE E 1 39 ? 89.279 102.302 -320.149 1.00 43.59 39 PHE E N 1
ATOM 4527 C CA . PHE E 1 39 ? 89.082 102.263 -318.703 1.00 43.59 39 PHE E CA 1
ATOM 4528 C C . PHE E 1 39 ? 88.591 103.629 -318.209 1.00 43.59 39 PHE E C 1
ATOM 4529 O O . PHE E 1 39 ? 88.249 103.780 -317.031 1.00 43.59 39 PHE E O 1
ATOM 4537 N N . GLN E 1 40 ? 88.576 104.622 -319.093 1.00 69.95 40 GLN E N 1
ATOM 4538 C CA . GLN E 1 40 ? 88.131 105.955 -318.712 1.00 69.95 40 GLN E CA 1
ATOM 4539 C C . GLN E 1 40 ? 86.653 106.184 -319.042 1.00 69.95 40 GLN E C 1
ATOM 4540 O O . GLN E 1 40 ? 86.050 107.164 -318.597 1.00 69.95 40 GLN E O 1
ATOM 4546 N N . GLN E 1 41 ? 86.076 105.278 -319.827 1.00 45.08 41 GLN E N 1
ATOM 4547 C CA . GLN E 1 41 ? 84.676 105.381 -320.219 1.00 45.08 41 GLN E CA 1
ATOM 4548 C C . GLN E 1 41 ? 83.793 104.874 -319.099 1.00 45.08 41 GLN E C 1
ATOM 4549 O O . GLN E 1 41 ? 84.257 104.138 -318.235 1.00 45.08 41 GLN E O 1
ATOM 4555 N N . GLU E 1 42 ? 82.530 105.289 -319.092 1.00 81.46 42 GLU E N 1
ATOM 4556 C CA . GLU E 1 42 ? 81.608 104.837 -318.059 1.00 81.46 42 GLU E CA 1
ATOM 4557 C C . GLU E 1 42 ? 81.360 103.364 -318.318 1.00 81.46 42 GLU E C 1
ATOM 4558 O O . GLU E 1 42 ? 81.050 102.970 -319.448 1.00 81.46 42 GLU E O 1
ATOM 4564 N N . TRP E 1 43 ? 81.485 102.551 -317.273 1.00 50.30 43 TRP E N 1
ATOM 4565 C CA . TRP E 1 43 ? 81.273 101.115 -317.407 1.00 50.30 43 TRP E CA 1
ATOM 4566 C C . TRP E 1 43 ? 79.799 100.735 -317.599 1.00 50.30 43 TRP E C 1
ATOM 4567 O O . TRP E 1 43 ? 79.139 100.285 -316.656 1.00 50.30 43 TRP E O 1
ATOM 4578 N N . LYS E 1 44 ? 79.292 100.928 -318.820 1.00 75.52 44 LYS E N 1
ATOM 4579 C CA . LYS E 1 44 ? 77.914 100.579 -319.176 1.00 75.52 44 LYS E CA 1
ATOM 4580 C C . LYS E 1 44 ? 78.046 99.450 -320.197 1.00 75.52 44 LYS E C 1
ATOM 4581 O O . LYS E 1 44 ? 77.957 99.671 -321.408 1.00 75.52 44 LYS E O 1
ATOM 4587 N N . PRO E 1 45 ? 78.262 98.217 -319.706 1.00 50.63 45 PRO E N 1
ATOM 4588 C CA . PRO E 1 45 ? 78.440 96.972 -320.463 1.00 50.63 45 PRO E CA 1
ATOM 4589 C C . PRO E 1 45 ? 77.268 96.370 -321.217 1.00 50.63 45 PRO E C 1
ATOM 4590 O O . PRO E 1 45 ? 76.170 96.271 -320.690 1.00 50.63 45 PRO E O 1
ATOM 4594 N N . LYS E 1 46 ? 77.523 95.946 -322.449 1.00 63.39 46 LYS E N 1
ATOM 4595 C CA . LYS E 1 46 ? 76.521 95.278 -323.270 1.00 63.39 46 LYS E CA 1
ATOM 4596 C C . LYS E 1 46 ? 77.187 93.971 -323.676 1.00 63.39 46 LYS E C 1
ATOM 4597 O O . LYS E 1 46 ? 78.115 93.950 -324.482 1.00 63.39 46 LYS E O 1
ATOM 4603 N N . LEU E 1 47 ? 76.714 92.878 -323.094 1.00 44.64 47 LEU E N 1
ATOM 4604 C CA . LEU E 1 47 ? 77.281 91.564 -323.351 1.00 44.64 47 LEU E CA 1
ATOM 4605 C C . LEU E 1 47 ? 76.665 90.727 -324.469 1.00 44.64 47 LEU E C 1
ATOM 4606 O O . LEU E 1 47 ? 75.465 90.526 -324.515 1.00 44.64 47 LEU E O 1
ATOM 4611 N N . GLY E 1 48 ? 77.513 90.243 -325.369 1.00 60.79 48 GLY E N 1
ATOM 4612 C CA . GLY E 1 48 ? 77.075 89.388 -326.461 1.00 60.79 48 GLY E CA 1
ATOM 4613 C C . GLY E 1 48 ? 77.589 87.986 -326.159 1.00 60.79 48 GLY E C 1
ATOM 4614 O O . GLY E 1 48 ? 78.796 87.773 -326.070 1.00 60.79 48 GLY E O 1
ATOM 4615 N N . PHE E 1 49 ? 76.683 87.026 -325.998 1.00 48.06 49 PHE E N 1
ATOM 4616 C CA . PHE E 1 49 ? 77.074 85.657 -325.662 1.00 48.06 49 PHE E CA 1
ATOM 4617 C C . PHE E 1 49 ? 76.624 84.604 -326.668 1.00 48.06 49 PHE E C 1
ATOM 4618 O O . PHE E 1 49 ? 75.442 84.437 -326.914 1.00 48.06 49 PHE E O 1
ATOM 4626 N N . ASP E 1 50 ? 77.578 83.891 -327.250 1.00 63.20 50 ASP E N 1
ATOM 4627 C CA . ASP E 1 50 ? 77.246 82.861 -328.216 1.00 63.20 50 ASP E CA 1
ATOM 4628 C C . ASP E 1 50 ? 77.741 81.520 -327.688 1.00 63.20 50 ASP E C 1
ATOM 4629 O O . ASP E 1 50 ? 78.764 81.455 -327.003 1.00 63.20 50 ASP E O 1
ATOM 4634 N N . LEU E 1 51 ? 77.009 80.454 -327.993 1.00 54.66 51 LEU E N 1
ATOM 4635 C CA . LEU E 1 51 ? 77.391 79.127 -327.533 1.00 54.66 51 LEU E CA 1
ATOM 4636 C C . LEU E 1 51 ? 76.939 78.034 -328.478 1.00 54.66 51 LEU E C 1
ATOM 4637 O O . LEU E 1 51 ? 75.958 78.182 -329.199 1.00 54.66 51 LEU E O 1
ATOM 4642 N N . SER E 1 52 ? 77.674 76.932 -328.478 1.00 60.61 52 SER E N 1
ATOM 4643 C CA . SER E 1 52 ? 77.330 75.782 -329.301 1.00 60.61 52 SER E CA 1
ATOM 4644 C C . SER E 1 52 ? 78.240 74.621 -328.933 1.00 60.61 52 SER E C 1
ATOM 4645 O O . SER E 1 52 ? 79.261 74.803 -328.278 1.00 60.61 52 SER E O 1
ATOM 4648 N N . THR E 1 53 ? 77.855 73.417 -329.328 1.00 30.41 53 THR E N 1
ATOM 4649 C CA . THR E 1 53 ? 78.658 72.259 -329.006 1.00 30.41 53 THR E CA 1
ATOM 4650 C C . THR E 1 53 ? 78.804 71.352 -330.197 1.00 30.41 53 THR E C 1
ATOM 4651 O O . THR E 1 53 ? 78.062 71.466 -331.162 1.00 30.41 53 THR E O 1
ATOM 4655 N N . GLU E 1 54 ? 79.788 70.465 -330.136 1.00 56.00 54 GLU E N 1
ATOM 4656 C CA . GLU E 1 54 ? 80.012 69.514 -331.206 1.00 56.00 54 GLU E CA 1
ATOM 4657 C C . GLU E 1 54 ? 80.702 68.292 -330.626 1.00 56.00 54 GLU E C 1
ATOM 4658 O O . GLU E 1 54 ? 81.502 68.399 -329.693 1.00 56.00 54 GLU E O 1
ATOM 4664 N N . THR E 1 55 ? 80.365 67.126 -331.168 1.00 46.80 55 THR E N 1
ATOM 4665 C CA . THR E 1 55 ? 80.926 65.867 -330.698 1.00 46.80 55 THR E CA 1
ATOM 4666 C C . THR E 1 55 ? 81.715 65.130 -331.789 1.00 46.80 55 THR E C 1
ATOM 4667 O O . THR E 1 55 ? 81.483 65.316 -332.984 1.00 46.80 55 THR E O 1
ATOM 4671 N N . THR E 1 56 ? 82.667 64.312 -331.355 1.00 51.52 56 THR E N 1
ATOM 4672 C CA . THR E 1 56 ? 83.511 63.540 -332.252 1.00 51.52 56 THR E CA 1
ATOM 4673 C C . THR E 1 56 ? 83.836 62.225 -331.577 1.00 51.52 56 THR E C 1
ATOM 4674 O O . THR E 1 56 ? 84.292 62.225 -330.437 1.00 51.52 56 THR E O 1
ATOM 4678 N N . GLN E 1 57 ? 83.600 61.106 -332.253 1.00 69.71 57 GLN E N 1
ATOM 4679 C CA . GLN E 1 57 ? 83.943 59.824 -331.646 1.00 69.71 57 GLN E CA 1
ATOM 4680 C C . GLN E 1 57 ? 85.457 59.747 -331.790 1.00 69.71 57 GLN E C 1
ATOM 4681 O O . GLN E 1 57 ? 85.991 59.923 -332.883 1.00 69.71 57 GLN E O 1
ATOM 4687 N N . VAL E 1 58 ? 86.142 59.491 -330.682 1.00 61.76 58 VAL E N 1
ATOM 4688 C CA . VAL E 1 58 ? 87.601 59.454 -330.657 1.00 61.76 58 VAL E CA 1
ATOM 4689 C C . VAL E 1 58 ? 88.153 58.051 -330.374 1.00 61.76 58 VAL E C 1
ATOM 4690 O O . VAL E 1 58 ? 89.365 57.845 -330.306 1.00 61.76 58 VAL E O 1
ATOM 4694 N N . GLY E 1 59 ? 87.245 57.097 -330.205 1.00 71.18 59 GLY E N 1
ATOM 4695 C CA . GLY E 1 59 ? 87.627 55.728 -329.928 1.00 71.18 59 GLY E CA 1
ATOM 4696 C C . GLY E 1 59 ? 86.405 54.875 -329.641 1.00 71.18 59 GLY E C 1
ATOM 4697 O O . GLY E 1 59 ? 85.268 55.309 -329.836 1.00 71.18 59 GLY E O 1
ATOM 4698 N N . ASP E 1 60 ? 86.631 53.649 -329.190 1.00 55.42 60 ASP E N 1
ATOM 4699 C CA . ASP E 1 60 ? 85.529 52.765 -328.869 1.00 55.42 60 ASP E CA 1
ATOM 4700 C C . ASP E 1 60 ? 84.898 53.284 -327.589 1.00 55.42 60 ASP E C 1
ATOM 4701 O O . ASP E 1 60 ? 85.537 53.297 -326.535 1.00 55.42 60 ASP E O 1
ATOM 4706 N N . ASP E 1 61 ? 83.650 53.725 -327.683 1.00 57.73 61 ASP E N 1
ATOM 4707 C CA . ASP E 1 61 ? 82.946 54.248 -326.521 1.00 57.73 61 ASP E CA 1
ATOM 4708 C C . ASP E 1 61 ? 83.592 55.517 -325.987 1.00 57.73 61 ASP E C 1
ATOM 4709 O O . ASP E 1 61 ? 83.286 55.946 -324.876 1.00 57.73 61 ASP E O 1
ATOM 4714 N N . LEU E 1 62 ? 84.489 56.111 -326.773 1.00 56.41 62 LEU E N 1
ATOM 4715 C CA . LEU E 1 62 ? 85.166 57.346 -326.370 1.00 56.41 62 LEU E CA 1
ATOM 4716 C C . LEU E 1 62 ? 84.765 58.518 -327.251 1.00 56.41 62 LEU E C 1
ATOM 4717 O O . LEU E 1 62 ? 84.993 58.513 -328.466 1.00 56.41 62 LEU E O 1
ATOM 4722 N N . TYR E 1 63 ? 84.174 59.532 -326.629 1.00 53.61 63 TYR E N 1
ATOM 4723 C CA . TYR E 1 63 ? 83.735 60.700 -327.375 1.00 53.61 63 TYR E CA 1
ATOM 4724 C C . TYR E 1 63 ? 84.314 61.979 -326.819 1.00 53.61 63 TYR E C 1
ATOM 4725 O O . TYR E 1 63 ? 84.423 62.154 -325.608 1.00 53.61 63 TYR E O 1
ATOM 4734 N N . GLU E 1 64 ? 84.698 62.864 -327.726 1.00 52.52 64 GLU E N 1
ATOM 4735 C CA . GLU E 1 64 ? 85.252 64.149 -327.357 1.00 52.52 64 GLU E CA 1
ATOM 4736 C C . GLU E 1 64 ? 84.115 65.143 -327.531 1.00 52.52 64 GLU E C 1
ATOM 4737 O O . GLU E 1 64 ? 83.632 65.356 -328.647 1.00 52.52 64 GLU E O 1
ATOM 4743 N N . VAL E 1 65 ? 83.680 65.738 -326.429 1.00 46.76 65 VAL E N 1
ATOM 4744 C CA . VAL E 1 65 ? 82.603 66.716 -326.468 1.00 46.76 65 VAL E CA 1
ATOM 4745 C C . VAL E 1 65 ? 83.217 68.113 -326.345 1.00 46.76 65 VAL E C 1
ATOM 4746 O O . VAL E 1 65 ? 83.894 68.404 -325.370 1.00 46.76 65 VAL E O 1
ATOM 4750 N N . VAL E 1 66 ? 82.988 68.970 -327.332 1.00 40.04 66 VAL E N 1
ATOM 4751 C CA . VAL E 1 66 ? 83.531 70.329 -327.301 1.00 40.04 66 VAL E CA 1
ATOM 4752 C C . VAL E 1 66 ? 82.463 71.417 -327.086 1.00 40.04 66 VAL E C 1
ATOM 4753 O O . VAL E 1 66 ? 81.461 71.491 -327.802 1.00 40.04 66 VAL E O 1
ATOM 4757 N N . LEU E 1 67 ? 82.703 72.264 -326.096 1.00 56.48 67 LEU E N 1
ATOM 4758 C CA . LEU E 1 67 ? 81.807 73.360 -325.761 1.00 56.48 67 LEU E CA 1
ATOM 4759 C C . LEU E 1 67 ? 82.418 74.655 -326.309 1.00 56.48 67 LEU E C 1
ATOM 4760 O O . LEU E 1 67 ? 83.498 75.046 -325.894 1.00 56.48 67 LEU E O 1
ATOM 4765 N N . ASN E 1 68 ? 81.742 75.301 -327.255 1.00 46.79 68 ASN E N 1
ATOM 4766 C CA . ASN E 1 68 ? 82.229 76.552 -327.851 1.00 46.79 68 ASN E CA 1
ATOM 4767 C C . ASN E 1 68 ? 81.527 77.753 -327.226 1.00 46.79 68 ASN E C 1
ATOM 4768 O O . ASN E 1 68 ? 80.306 77.879 -327.301 1.00 46.79 68 ASN E O 1
ATOM 4773 N N . ILE E 1 69 ? 82.300 78.650 -326.633 1.00 57.21 69 ILE E N 1
ATOM 4774 C CA . ILE E 1 69 ? 81.732 79.823 -325.998 1.00 57.21 69 ILE E CA 1
ATOM 4775 C C . ILE E 1 69 ? 82.384 81.099 -326.514 1.00 57.21 69 ILE E C 1
ATOM 4776 O O . ILE E 1 69 ? 83.598 81.210 -326.538 1.00 57.21 69 ILE E O 1
ATOM 4781 N N . SER E 1 70 ? 81.559 82.047 -326.951 1.00 51.60 70 SER E N 1
ATOM 4782 C CA . SER E 1 70 ? 82.026 83.338 -327.464 1.00 51.60 70 SER E CA 1
ATOM 4783 C C . SER E 1 70 ? 81.386 84.433 -326.632 1.00 51.60 70 SER E C 1
ATOM 4784 O O . SER E 1 70 ? 80.172 84.465 -326.447 1.00 51.60 70 SER E O 1
ATOM 4787 N N . VAL E 1 71 ? 82.208 85.340 -326.136 1.00 56.68 71 VAL E N 1
ATOM 4788 C CA . VAL E 1 71 ? 81.725 86.421 -325.303 1.00 56.68 71 VAL E CA 1
ATOM 4789 C C . VAL E 1 71 ? 82.299 87.744 -325.773 1.00 56.68 71 VAL E C 1
ATOM 4790 O O . VAL E 1 71 ? 83.505 87.885 -325.899 1.00 56.68 71 VAL E O 1
ATOM 4794 N N . GLU E 1 72 ? 81.431 88.713 -326.038 1.00 76.44 72 GLU E N 1
ATOM 4795 C CA . GLU E 1 72 ? 81.873 90.026 -326.482 1.00 76.44 72 GLU E CA 1
ATOM 4796 C C . GLU E 1 72 ? 81.214 91.100 -325.641 1.00 76.44 72 GLU E C 1
ATOM 4797 O O . GLU E 1 72 ? 79.997 91.127 -325.526 1.00 76.44 72 GLU E O 1
ATOM 4803 N N . THR E 1 73 ? 82.016 91.987 -325.062 1.00 47.94 73 THR E N 1
ATOM 4804 C CA . THR E 1 73 ? 81.485 93.050 -324.222 1.00 47.94 73 THR E CA 1
ATOM 4805 C C . THR E 1 73 ? 81.813 94.407 -324.816 1.00 47.94 73 THR E C 1
ATOM 4806 O O . THR E 1 73 ? 82.968 94.693 -325.097 1.00 47.94 73 THR E O 1
ATOM 4810 N N . THR E 1 74 ? 80.798 95.242 -325.003 1.00 46.25 74 THR E N 1
ATOM 4811 C CA . THR E 1 74 ? 81.006 96.587 -325.520 1.00 46.25 74 THR E CA 1
ATOM 4812 C C . THR E 1 74 ? 80.362 97.562 -324.541 1.00 46.25 74 THR E C 1
ATOM 4813 O O . THR E 1 74 ? 79.482 97.183 -323.768 1.00 46.25 74 THR E O 1
ATOM 4817 N N . LEU E 1 75 ? 80.827 98.808 -324.554 1.00 64.09 75 LEU E N 1
ATOM 4818 C CA . LEU E 1 75 ? 80.260 99.845 -323.695 1.00 64.09 75 LEU E CA 1
ATOM 4819 C C . LEU E 1 75 ? 79.267 100.614 -324.568 1.00 64.09 75 LEU E C 1
ATOM 4820 O O . LEU E 1 75 ? 79.610 101.095 -325.656 1.00 64.09 75 LEU E O 1
ATOM 4825 N N . GLU E 1 76 ? 78.027 100.701 -324.096 1.00 99.20 76 GLU E N 1
ATOM 4826 C CA . GLU E 1 76 ? 76.954 101.340 -324.855 1.00 99.20 76 GLU E CA 1
ATOM 4827 C C . GLU E 1 76 ? 77.098 102.781 -325.335 1.00 99.20 76 GLU E C 1
ATOM 4828 O O . GLU E 1 76 ? 76.863 103.060 -326.512 1.00 99.20 76 GLU E O 1
ATOM 4834 N N . ASP E 1 77 ? 77.474 103.702 -324.457 1.00 77.74 77 ASP E N 1
ATOM 4835 C CA . ASP E 1 77 ? 77.598 105.089 -324.891 1.00 77.74 77 ASP E CA 1
ATOM 4836 C C . ASP E 1 77 ? 78.849 105.391 -325.709 1.00 77.74 77 ASP E C 1
ATOM 4837 O O . ASP E 1 77 ? 79.389 106.495 -325.644 1.00 77.74 77 ASP E O 1
ATOM 4842 N N . SER E 1 78 ? 79.290 104.416 -326.500 1.00 81.44 78 SER E N 1
ATOM 4843 C CA . SER E 1 78 ? 80.479 104.578 -327.340 1.00 81.44 78 SER E CA 1
ATOM 4844 C C . SER E 1 78 ? 80.587 103.468 -328.375 1.00 81.44 78 SER E C 1
ATOM 4845 O O . SER E 1 78 ? 81.149 103.666 -329.454 1.00 81.44 78 SER E O 1
ATOM 4848 N N . GLY E 1 79 ? 80.058 102.296 -328.027 1.00 81.38 79 GLY E N 1
ATOM 4849 C CA . GLY E 1 79 ? 80.096 101.158 -328.927 1.00 81.38 79 GLY E CA 1
ATOM 4850 C C . GLY E 1 79 ? 81.442 100.465 -328.963 1.00 81.38 79 GLY E C 1
ATOM 4851 O O . GLY E 1 79 ? 81.588 99.411 -329.575 1.00 81.38 79 GLY E O 1
ATOM 4852 N N . ASP E 1 80 ? 82.423 101.067 -328.303 1.00 82.45 80 ASP E N 1
ATOM 4853 C CA . ASP E 1 80 ? 83.777 100.534 -328.237 1.00 82.45 80 ASP E CA 1
ATOM 4854 C C . ASP E 1 80 ? 83.795 99.135 -327.619 1.00 82.45 80 ASP E C 1
ATOM 4855 O O . ASP E 1 80 ? 83.017 98.843 -326.708 1.00 82.45 80 ASP E O 1
ATOM 4860 N N . VAL E 1 81 ? 84.686 98.280 -328.117 1.00 60.89 81 VAL E N 1
ATOM 4861 C CA . VAL E 1 81 ? 84.817 96.918 -327.606 1.00 60.89 81 VAL E CA 1
ATOM 4862 C C . VAL E 1 81 ? 85.642 96.915 -326.321 1.00 60.89 81 VAL E C 1
ATOM 4863 O O . VAL E 1 81 ? 86.761 97.424 -326.292 1.00 60.89 81 VAL E O 1
ATOM 4867 N N . ALA E 1 82 ? 85.089 96.355 -325.255 1.00 50.28 82 ALA E N 1
ATOM 4868 C CA . ALA E 1 82 ? 85.809 96.290 -323.995 1.00 50.28 82 ALA E CA 1
ATOM 4869 C C . ALA E 1 82 ? 86.737 95.098 -324.113 1.00 50.28 82 ALA E C 1
ATOM 4870 O O . ALA E 1 82 ? 87.950 95.219 -323.938 1.00 50.28 82 ALA E O 1
ATOM 4872 N N . PHE E 1 83 ? 86.148 93.949 -324.429 1.00 53.98 83 PHE E N 1
ATOM 4873 C CA . PHE E 1 83 ? 86.899 92.720 -324.598 1.00 53.98 83 PHE E CA 1
ATOM 4874 C C . PHE E 1 83 ? 86.122 91.639 -325.358 1.00 53.98 83 PHE E C 1
ATOM 4875 O O . PHE E 1 83 ? 84.889 91.626 -325.373 1.00 53.98 83 PHE E O 1
ATOM 4883 N N . ILE E 1 84 ? 86.862 90.743 -326.000 1.00 63.67 84 ILE E N 1
ATOM 4884 C CA . ILE E 1 84 ? 86.286 89.635 -326.754 1.00 63.67 84 ILE E CA 1
ATOM 4885 C C . ILE E 1 84 ? 86.941 88.389 -326.193 1.00 63.67 84 ILE E C 1
ATOM 4886 O O . ILE E 1 84 ? 88.151 88.359 -326.019 1.00 63.67 84 ILE E O 1
ATOM 4891 N N . CYS E 1 85 ? 86.160 87.358 -325.914 1.00 56.37 85 CYS E N 1
ATOM 4892 C CA . CYS E 1 85 ? 86.732 86.143 -325.362 1.00 56.37 85 CYS E CA 1
ATOM 4893 C C . CYS E 1 85 ? 86.092 84.912 -325.970 1.00 56.37 85 CYS E C 1
ATOM 4894 O O . CYS E 1 85 ? 84.878 84.753 -325.932 1.00 56.37 85 CYS E O 1
ATOM 4897 N N . GLU E 1 86 ? 86.912 84.041 -326.540 1.00 48.67 86 GLU E N 1
ATOM 4898 C CA . GLU E 1 86 ? 86.414 82.819 -327.149 1.00 48.67 86 GLU E CA 1
ATOM 4899 C C . GLU E 1 86 ? 87.096 81.618 -326.519 1.00 48.67 86 GLU E C 1
ATOM 4900 O O . GLU E 1 86 ? 88.311 81.590 -326.336 1.00 48.67 86 GLU E O 1
ATOM 4906 N N . VAL E 1 87 ? 86.293 80.625 -326.173 1.00 37.67 87 VAL E N 1
ATOM 4907 C CA . VAL E 1 87 ? 86.785 79.440 -325.508 1.00 37.67 87 VAL E CA 1
ATOM 4908 C C . VAL E 1 87 ? 86.269 78.148 -326.121 1.00 37.67 87 VAL E C 1
ATOM 4909 O O . VAL E 1 87 ? 85.104 78.035 -326.481 1.00 37.67 87 VAL E O 1
ATOM 4913 N N . LYS E 1 88 ? 87.157 77.175 -326.241 1.00 42.32 88 LYS E N 1
ATOM 4914 C CA . LYS E 1 88 ? 86.809 75.878 -326.782 1.00 42.32 88 LYS E CA 1
ATOM 4915 C C . LYS E 1 88 ? 87.143 74.899 -325.682 1.00 42.32 88 LYS E C 1
ATOM 4916 O O . LYS E 1 88 ? 88.240 74.372 -325.644 1.00 42.32 88 LYS E O 1
ATOM 4922 N N . GLN E 1 89 ? 86.204 74.678 -324.772 1.00 45.23 89 GLN E N 1
ATOM 4923 C CA . GLN E 1 89 ? 86.401 73.764 -323.653 1.00 45.23 89 GLN E CA 1
ATOM 4924 C C . GLN E 1 89 ? 85.937 72.376 -324.075 1.00 45.23 89 GLN E C 1
ATOM 4925 O O . GLN E 1 89 ? 84.833 72.224 -324.602 1.00 45.23 89 GLN E O 1
ATOM 4931 N N . ALA E 1 90 ? 86.774 71.363 -323.849 1.00 35.42 90 ALA E N 1
ATOM 4932 C CA . ALA E 1 90 ? 86.418 70.009 -324.237 1.00 35.42 90 ALA E CA 1
ATOM 4933 C C . ALA E 1 90 ? 86.653 68.990 -323.168 1.00 35.42 90 ALA E C 1
ATOM 4934 O O . ALA E 1 90 ? 87.272 69.269 -322.143 1.00 35.42 90 ALA E O 1
ATOM 4936 N N . GLY E 1 91 ? 86.137 67.794 -323.424 1.00 42.75 91 GLY E N 1
ATOM 4937 C CA . GLY E 1 91 ? 86.278 66.691 -322.494 1.00 42.75 91 GLY E CA 1
ATOM 4938 C C . GLY E 1 91 ? 86.135 65.387 -323.246 1.00 42.75 91 GLY E C 1
ATOM 4939 O O . GLY E 1 91 ? 85.404 65.302 -324.240 1.00 42.75 91 GLY E O 1
ATOM 4940 N N . VAL E 1 92 ? 86.864 64.374 -322.804 1.00 43.48 92 VAL E N 1
ATOM 4941 C CA . VAL E 1 92 ? 86.770 63.074 -323.436 1.00 43.48 92 VAL E CA 1
ATOM 4942 C C . VAL E 1 92 ? 85.979 62.208 -322.481 1.00 43.48 92 VAL E C 1
ATOM 4943 O O . VAL E 1 92 ? 86.356 62.071 -321.315 1.00 43.48 92 VAL E O 1
ATOM 4947 N N . PHE E 1 93 ? 84.865 61.657 -322.955 1.00 58.51 93 PHE E N 1
ATOM 4948 C CA . PHE E 1 93 ? 84.050 60.812 -322.094 1.00 58.51 93 PHE E CA 1
ATOM 4949 C C . PHE E 1 93 ? 83.889 59.400 -322.639 1.00 58.51 93 PHE E C 1
ATOM 4950 O O . PHE E 1 93 ? 83.943 59.170 -323.853 1.00 58.51 93 PHE E O 1
ATOM 4958 N N . THR E 1 94 ? 83.682 58.464 -321.718 1.00 62.22 94 THR E N 1
ATOM 4959 C CA . THR E 1 94 ? 83.437 57.070 -322.055 1.00 62.22 94 THR E CA 1
ATOM 4960 C C . THR E 1 94 ? 81.924 56.949 -321.926 1.00 62.22 94 THR E C 1
ATOM 4961 O O . THR E 1 94 ? 81.373 57.095 -320.834 1.00 62.22 94 THR E O 1
ATOM 4965 N N . ILE E 1 95 ? 81.253 56.704 -323.044 1.00 75.34 95 ILE E N 1
ATOM 4966 C CA . ILE E 1 95 ? 79.800 56.602 -323.051 1.00 75.34 95 ILE E CA 1
ATOM 4967 C C . ILE E 1 95 ? 79.345 55.320 -323.729 1.00 75.34 95 ILE E C 1
ATOM 4968 O O . ILE E 1 95 ? 79.772 55.012 -324.842 1.00 75.34 95 ILE E O 1
ATOM 4973 N N . SER E 1 96 ? 78.463 54.581 -323.065 1.00 80.43 96 SER E N 1
ATOM 4974 C CA . SER E 1 96 ? 77.969 53.330 -323.626 1.00 80.43 96 SER E CA 1
ATOM 4975 C C . SER E 1 96 ? 76.669 52.844 -322.993 1.00 80.43 96 SER E C 1
ATOM 4976 O O . SER E 1 96 ? 76.402 53.103 -321.817 1.00 80.43 96 SER E O 1
ATOM 4979 N N . GLY E 1 97 ? 75.873 52.133 -323.790 1.00 83.21 97 GLY E N 1
ATOM 4980 C CA . GLY E 1 97 ? 74.622 51.572 -323.313 1.00 83.21 97 GLY E CA 1
ATOM 4981 C C . GLY E 1 97 ? 73.448 52.521 -323.309 1.00 83.21 97 GLY E C 1
ATOM 4982 O O . GLY E 1 97 ? 72.686 52.574 -322.341 1.00 83.21 97 GLY E O 1
ATOM 4983 N N . LEU E 1 98 ? 73.288 53.264 -324.395 1.00 63.07 98 LEU E N 1
ATOM 4984 C CA . LEU E 1 98 ? 72.196 54.220 -324.479 1.00 63.07 98 LEU E CA 1
ATOM 4985 C C . LEU E 1 98 ? 71.523 54.170 -325.838 1.00 63.07 98 LEU E C 1
ATOM 4986 O O . LEU E 1 98 ? 72.189 54.009 -326.860 1.00 63.07 98 LEU E O 1
ATOM 4991 N N . GLU E 1 99 ? 70.199 54.310 -325.846 1.00 72.95 99 GLU E N 1
ATOM 4992 C CA . GLU E 1 99 ? 69.458 54.303 -327.098 1.00 72.95 99 GLU E CA 1
ATOM 4993 C C . GLU E 1 99 ? 69.729 55.612 -327.832 1.00 72.95 99 GLU E C 1
ATOM 4994 O O . GLU E 1 99 ? 70.070 56.616 -327.215 1.00 72.95 99 GLU E O 1
ATOM 5000 N N . ASP E 1 100 ? 69.581 55.597 -329.149 1.00 67.61 100 ASP E N 1
ATOM 5001 C CA . ASP E 1 100 ? 69.844 56.780 -329.954 1.00 67.61 100 ASP E CA 1
ATOM 5002 C C . ASP E 1 100 ? 69.449 58.113 -329.336 1.00 67.61 100 ASP E C 1
ATOM 5003 O O . ASP E 1 100 ? 70.237 59.052 -329.354 1.00 67.61 100 ASP E O 1
ATOM 5008 N N . VAL E 1 101 ? 68.244 58.202 -328.783 1.00 124.48 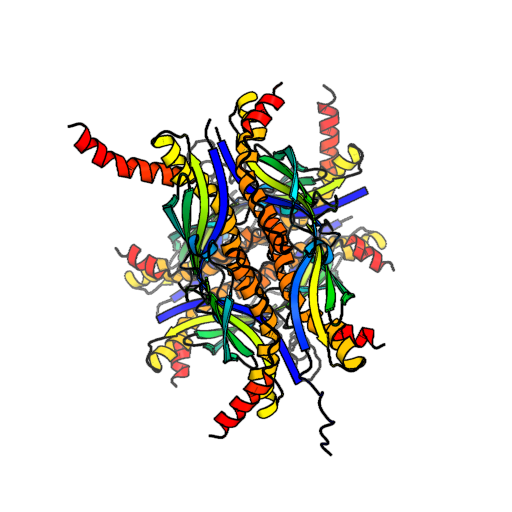101 VAL E N 1
ATOM 5009 C CA . VAL E 1 101 ? 67.794 59.453 -328.180 1.00 124.48 101 VAL E CA 1
ATOM 5010 C C . VAL E 1 101 ? 68.531 59.758 -326.876 1.00 124.48 101 VAL E C 1
ATOM 5011 O O . VAL E 1 101 ? 68.982 60.883 -326.665 1.00 124.48 101 VAL E O 1
ATOM 5015 N N . GLN E 1 102 ? 68.650 58.759 -326.006 1.00 81.71 102 GLN E N 1
ATOM 5016 C CA . GLN E 1 102 ? 69.343 58.931 -324.729 1.00 81.71 102 GLN E CA 1
ATOM 5017 C C . GLN E 1 102 ? 70.789 59.386 -324.967 1.00 81.71 102 GLN E C 1
ATOM 5018 O O . GLN E 1 102 ? 71.321 60.227 -324.235 1.00 81.71 102 GLN E O 1
ATOM 5024 N N . MET E 1 103 ? 71.412 58.825 -326.000 1.00 67.10 103 MET E N 1
ATOM 5025 C CA . MET E 1 103 ? 72.783 59.153 -326.354 1.00 67.10 103 MET E CA 1
ATOM 5026 C C . MET E 1 103 ? 72.876 60.586 -326.863 1.00 67.10 103 MET E C 1
ATOM 5027 O O . MET E 1 103 ? 73.794 61.325 -326.501 1.00 67.10 103 MET E O 1
ATOM 5032 N N . ALA E 1 104 ? 71.924 60.976 -327.704 1.00 59.68 104 ALA E N 1
ATOM 5033 C CA . ALA E 1 104 ? 71.897 62.327 -328.260 1.00 59.68 104 ALA E CA 1
ATOM 5034 C C . ALA E 1 104 ? 71.757 63.368 -327.149 1.00 59.68 104 ALA E C 1
ATOM 5035 O O . ALA E 1 104 ? 72.334 64.455 -327.220 1.00 59.68 104 ALA E O 1
ATOM 5037 N N . HIS E 1 105 ? 70.992 63.022 -326.123 1.00 44.49 105 HIS E N 1
ATOM 5038 C CA . HIS E 1 105 ? 70.794 63.909 -325.000 1.00 44.49 105 HIS E CA 1
ATOM 5039 C C . HIS E 1 105 ? 72.090 64.011 -324.189 1.00 44.49 105 HIS E C 1
ATOM 5040 O O . HIS E 1 105 ? 72.468 65.086 -323.707 1.00 44.49 105 HIS E O 1
ATOM 5047 N N . CYS E 1 106 ? 72.771 62.883 -324.052 1.00 62.24 106 CYS E N 1
ATOM 5048 C CA . CYS E 1 106 ? 74.022 62.822 -323.313 1.00 62.24 106 CYS E CA 1
ATOM 5049 C C . CYS E 1 106 ? 75.113 63.671 -323.986 1.00 62.24 106 CYS E C 1
ATOM 5050 O O . CYS E 1 106 ? 75.860 64.389 -323.321 1.00 62.24 106 CYS E O 1
ATOM 5053 N N . LEU E 1 107 ? 75.185 63.592 -325.310 1.00 44.45 107 LEU E N 1
ATOM 5054 C CA . LEU E 1 107 ? 76.191 64.316 -326.081 1.00 44.45 107 LEU E CA 1
ATOM 5055 C C . LEU E 1 107 ? 75.936 65.805 -326.283 1.00 44.45 107 LEU E C 1
ATOM 5056 O O . LEU E 1 107 ? 76.878 66.582 -326.454 1.00 44.45 107 LEU E O 1
ATOM 5061 N N . THR E 1 108 ? 74.669 66.205 -326.268 1.00 65.96 108 THR E N 1
ATOM 5062 C CA . THR E 1 108 ? 74.322 67.600 -326.497 1.00 65.96 108 THR E CA 1
ATOM 5063 C C . THR E 1 108 ? 73.832 68.368 -325.276 1.00 65.96 108 THR E C 1
ATOM 5064 O O . THR E 1 108 ? 73.699 69.590 -325.322 1.00 65.96 108 THR E O 1
ATOM 5068 N N . SER E 1 109 ? 73.589 67.655 -324.182 1.00 43.19 109 SER E N 1
ATOM 5069 C CA . SER E 1 109 ? 73.105 68.274 -322.956 1.00 43.19 109 SER E CA 1
ATOM 5070 C C . SER E 1 109 ? 73.921 67.888 -321.711 1.00 43.19 109 SER E C 1
ATOM 5071 O O . SER E 1 109 ? 74.581 68.736 -321.110 1.00 43.19 109 SER E O 1
ATOM 5074 N N . GLN E 1 110 ? 73.880 66.613 -321.335 1.00 78.94 110 GLN E N 1
ATOM 5075 C CA . GLN E 1 110 ? 74.593 66.132 -320.153 1.00 78.94 110 GLN E CA 1
ATOM 5076 C C . GLN E 1 110 ? 76.079 66.482 -320.130 1.00 78.94 110 GLN E C 1
ATOM 5077 O O . GLN E 1 110 ? 76.569 67.084 -319.172 1.00 78.94 110 GLN E O 1
ATOM 5083 N N . CYS E 1 111 ? 76.796 66.107 -321.182 1.00 56.32 111 CYS E N 1
ATOM 5084 C CA . CYS E 1 111 ? 78.220 66.389 -321.259 1.00 56.32 111 CYS E CA 1
ATOM 5085 C C . CYS E 1 111 ? 78.529 67.882 -321.316 1.00 56.32 111 CYS E C 1
ATOM 5086 O O . CYS E 1 111 ? 79.279 68.394 -320.478 1.00 56.32 111 CYS E O 1
ATOM 5089 N N . PRO E 1 112 ? 77.962 68.606 -322.299 1.00 53.37 112 PRO E N 1
ATOM 5090 C CA . PRO E 1 112 ? 78.256 70.042 -322.360 1.00 53.37 112 PRO E CA 1
ATOM 5091 C C . PRO E 1 112 ? 77.997 70.707 -321.013 1.00 53.37 112 PRO E C 1
ATOM 5092 O O . PRO E 1 112 ? 78.668 71.659 -320.624 1.00 53.37 112 PRO E O 1
ATOM 5096 N N . ASN E 1 113 ? 77.028 70.165 -320.297 1.00 30.61 113 ASN E N 1
ATOM 5097 C CA . ASN E 1 113 ? 76.640 70.659 -318.990 1.00 30.61 113 ASN E CA 1
ATOM 5098 C C . ASN E 1 113 ? 77.739 70.444 -317.940 1.00 30.61 113 ASN E C 1
ATOM 5099 O O . ASN E 1 113 ? 77.903 71.251 -317.020 1.00 30.61 113 ASN E O 1
ATOM 5104 N N . MET E 1 114 ? 78.483 69.351 -318.057 1.00 50.94 114 MET E N 1
ATOM 5105 C CA . MET E 1 114 ? 79.544 69.100 -317.097 1.00 50.94 114 MET E CA 1
ATOM 5106 C C . MET E 1 114 ? 80.711 70.017 -317.431 1.00 50.94 114 MET E C 1
ATOM 5107 O O . MET E 1 114 ? 81.448 70.448 -316.541 1.00 50.94 114 MET E O 1
ATOM 5112 N N . LEU E 1 115 ? 80.838 70.340 -318.716 1.00 46.57 115 LEU E N 1
ATOM 5113 C CA . LEU E 1 115 ? 81.915 71.180 -319.210 1.00 46.57 115 LEU E CA 1
ATOM 5114 C C . LEU E 1 115 ? 81.742 72.673 -319.001 1.00 46.57 115 LEU E C 1
ATOM 5115 O O . LEU E 1 115 ? 82.730 73.412 -318.919 1.00 46.57 115 LEU E O 1
ATOM 5120 N N . PHE E 1 116 ? 80.498 73.126 -318.907 1.00 56.28 116 PHE E N 1
ATOM 5121 C CA . PHE E 1 116 ? 80.250 74.547 -318.761 1.00 56.28 116 PHE E CA 1
ATOM 5122 C C . PHE E 1 116 ? 80.936 75.241 -317.591 1.00 56.28 116 PHE E C 1
ATOM 5123 O O . PHE E 1 116 ? 81.640 76.229 -317.790 1.00 56.28 116 PHE E O 1
ATOM 5131 N N . PRO E 1 117 ? 80.744 74.750 -316.359 1.00 75.64 117 PRO E N 1
ATOM 5132 C CA . PRO E 1 117 ? 81.398 75.412 -315.226 1.00 75.64 117 PRO E CA 1
ATOM 5133 C C . PRO E 1 117 ? 82.912 75.582 -315.386 1.00 75.64 117 PRO E C 1
ATOM 5134 O O . PRO E 1 117 ? 83.502 76.512 -314.833 1.00 75.64 117 PRO E O 1
ATOM 5138 N N . TYR E 1 118 ? 83.541 74.702 -316.153 1.00 56.25 118 TYR E N 1
ATOM 5139 C CA . TYR E 1 118 ? 84.969 74.841 -316.372 1.00 56.25 118 TYR E CA 1
ATOM 5140 C C . TYR E 1 118 ? 85.186 76.005 -317.346 1.00 56.25 118 TYR E C 1
ATOM 5141 O O . TYR E 1 118 ? 86.056 76.846 -317.135 1.00 56.25 118 TYR E O 1
ATOM 5150 N N . ALA E 1 119 ? 84.366 76.071 -318.390 1.00 51.24 119 ALA E N 1
ATOM 5151 C CA . ALA E 1 119 ? 84.461 77.144 -319.367 1.00 51.24 119 ALA E CA 1
ATOM 5152 C C . ALA E 1 119 ? 84.132 78.481 -318.708 1.00 51.24 119 ALA E C 1
ATOM 5153 O O . ALA E 1 119 ? 84.709 79.515 -319.050 1.00 51.24 119 ALA E O 1
ATOM 5155 N N . ARG E 1 120 ? 83.203 78.462 -317.760 1.00 62.77 120 ARG E N 1
ATOM 5156 C CA . ARG E 1 120 ? 82.825 79.693 -317.083 1.00 62.77 120 ARG E CA 1
ATOM 5157 C C . ARG E 1 120 ? 83.996 80.255 -316.294 1.00 62.77 120 ARG E C 1
ATOM 5158 O O . ARG E 1 120 ? 84.264 81.452 -316.353 1.00 62.77 120 ARG E O 1
ATOM 5166 N N . GLU E 1 121 ? 84.694 79.392 -315.561 1.00 38.37 121 GLU E N 1
ATOM 5167 C CA . GLU E 1 121 ? 85.837 79.820 -314.769 1.00 38.37 121 GLU E CA 1
ATOM 5168 C C . GLU E 1 121 ? 86.960 80.331 -315.674 1.00 38.37 121 GLU E C 1
ATOM 5169 O O . GLU E 1 121 ? 87.658 81.287 -315.319 1.00 38.37 121 GLU E O 1
ATOM 5175 N N . LEU E 1 122 ? 87.129 79.716 -316.843 1.00 52.77 122 LEU E N 1
ATOM 5176 C CA . LEU E 1 122 ? 88.155 80.160 -317.788 1.00 52.77 122 LEU E CA 1
ATOM 5177 C C . LEU E 1 122 ? 87.867 81.593 -318.243 1.00 52.77 122 LEU E C 1
ATOM 5178 O O . LEU E 1 122 ? 88.758 82.442 -318.245 1.00 52.77 122 LEU E O 1
ATOM 5183 N N . VAL E 1 123 ? 86.621 81.849 -318.639 1.00 37.31 123 VAL E N 1
ATOM 5184 C CA . VAL E 1 123 ? 86.202 83.171 -319.102 1.00 37.31 123 VAL E CA 1
ATOM 5185 C C . VAL E 1 123 ? 86.384 84.176 -317.973 1.00 37.31 123 VAL E C 1
ATOM 5186 O O . VAL E 1 123 ? 86.925 85.267 -318.175 1.00 37.31 123 VAL E O 1
ATOM 5190 N N . SER E 1 124 ? 85.947 83.792 -316.779 1.00 32.56 124 SER E N 1
ATOM 5191 C CA . SER E 1 124 ? 86.065 84.660 -315.615 1.00 32.56 124 SER E CA 1
ATOM 5192 C C . SER E 1 124 ? 87.537 84.998 -315.331 1.00 32.56 124 SER E C 1
ATOM 5193 O O . SER E 1 124 ? 87.881 86.152 -315.085 1.00 32.56 124 SER E O 1
ATOM 5196 N N . ASN E 1 125 ? 88.393 83.976 -315.385 1.00 48.56 125 ASN E N 1
ATOM 5197 C CA . ASN E 1 125 ? 89.841 84.094 -315.163 1.00 48.56 125 ASN E CA 1
ATOM 5198 C C . ASN E 1 125 ? 90.451 85.121 -316.127 1.00 48.56 125 ASN E C 1
ATOM 5199 O O . ASN E 1 125 ? 91.131 86.056 -315.703 1.00 48.56 125 ASN E O 1
ATOM 5204 N N . LEU E 1 126 ? 90.207 84.934 -317.426 1.00 47.55 126 LEU E N 1
ATOM 5205 C CA . LEU E 1 126 ? 90.722 85.837 -318.456 1.00 47.55 126 LEU E CA 1
ATOM 5206 C C . LEU E 1 126 ? 90.200 87.266 -318.305 1.00 47.55 126 LEU E C 1
ATOM 5207 O O . LEU E 1 126 ? 90.968 88.214 -318.431 1.00 47.55 126 LEU E O 1
ATOM 5212 N N . VAL E 1 127 ? 88.898 87.424 -318.055 1.00 60.26 127 VAL E N 1
ATOM 5213 C CA . VAL E 1 127 ? 88.317 88.755 -317.875 1.00 60.26 127 VAL E CA 1
ATOM 5214 C C . VAL E 1 127 ? 89.055 89.452 -316.737 1.00 60.26 127 VAL E C 1
ATOM 5215 O O . VAL E 1 127 ? 89.416 90.620 -316.853 1.00 60.26 127 VAL E O 1
ATOM 5219 N N . ASN E 1 128 ? 89.277 88.725 -315.643 1.00 45.65 128 ASN E N 1
ATOM 5220 C CA . ASN E 1 128 ? 90.001 89.250 -314.481 1.00 45.65 128 ASN E CA 1
ATOM 5221 C C . ASN E 1 128 ? 91.368 89.810 -314.870 1.00 45.65 128 ASN E C 1
ATOM 5222 O O . ASN E 1 128 ? 91.798 90.848 -314.372 1.00 45.65 128 ASN E O 1
ATOM 5227 N N . ARG E 1 129 ? 92.067 89.073 -315.727 1.00 52.55 129 ARG E N 1
ATOM 5228 C CA . ARG E 1 129 ? 93.399 89.460 -316.159 1.00 52.55 129 ARG E CA 1
ATOM 5229 C C . ARG E 1 129 ? 93.385 90.737 -316.954 1.00 52.55 129 ARG E C 1
ATOM 5230 O O . ARG E 1 129 ? 94.432 91.353 -317.145 1.00 52.55 129 ARG E O 1
ATOM 5238 N N . GLY E 1 130 ? 92.212 91.122 -317.446 1.00 39.24 130 GLY E N 1
ATOM 5239 C CA . GLY E 1 130 ? 92.119 92.352 -318.208 1.00 39.24 130 GLY E CA 1
ATOM 5240 C C . GLY E 1 130 ? 91.738 93.476 -317.271 1.00 39.24 130 GLY E C 1
ATOM 5241 O O . GLY E 1 130 ? 91.645 94.627 -317.689 1.00 39.24 130 GLY E O 1
ATOM 5242 N N . THR E 1 131 ? 91.544 93.119 -316.001 1.00 51.20 131 THR E N 1
ATOM 5243 C CA . THR E 1 131 ? 91.131 94.023 -314.932 1.00 51.20 131 THR E CA 1
ATOM 5244 C C . THR E 1 131 ? 89.760 94.660 -315.186 1.00 51.20 131 THR E C 1
ATOM 5245 O O . THR E 1 131 ? 89.516 95.828 -314.868 1.00 51.20 131 THR E O 1
ATOM 5249 N N . PHE E 1 132 ? 88.868 93.868 -315.769 1.00 54.10 132 PHE E N 1
ATOM 5250 C CA . PHE E 1 132 ? 87.514 94.303 -316.038 1.00 54.10 132 PHE E CA 1
ATOM 5251 C C . PHE E 1 132 ? 86.663 93.784 -314.885 1.00 54.10 132 PHE E C 1
ATOM 5252 O O . PHE E 1 132 ? 87.025 92.801 -314.240 1.00 54.10 132 PHE E O 1
ATOM 5260 N N . PRO E 1 133 ? 85.543 94.453 -314.578 1.00 43.02 133 PRO E N 1
ATOM 5261 C CA . PRO E 1 133 ? 84.770 93.885 -313.469 1.00 43.02 133 PRO E CA 1
ATOM 5262 C C . PRO E 1 133 ? 84.324 92.451 -313.802 1.00 43.02 133 PRO E C 1
ATOM 5263 O O . PRO E 1 133 ? 84.022 92.116 -314.957 1.00 43.02 133 PRO E O 1
ATOM 5267 N N . ALA E 1 134 ? 84.319 91.609 -312.775 1.00 51.16 134 ALA E N 1
ATOM 5268 C CA . ALA E 1 134 ? 83.956 90.200 -312.900 1.00 51.16 134 ALA E CA 1
ATOM 5269 C C . ALA E 1 134 ? 82.788 89.870 -313.835 1.00 51.16 134 ALA E C 1
ATOM 5270 O O . ALA E 1 134 ? 81.783 90.577 -313.893 1.00 51.16 134 ALA E O 1
ATOM 5272 N N . LEU E 1 135 ? 82.946 88.776 -314.571 1.00 53.84 135 LEU E N 1
ATOM 5273 C CA . LEU E 1 135 ? 81.940 88.290 -315.503 1.00 53.84 135 LEU E CA 1
ATOM 5274 C C . LEU E 1 135 ? 81.805 86.799 -315.264 1.00 53.84 135 LEU E C 1
ATOM 5275 O O . LEU E 1 135 ? 82.656 86.019 -315.662 1.00 53.84 135 LEU E O 1
ATOM 5280 N N . ASN E 1 136 ? 80.734 86.411 -314.595 1.00 61.56 136 ASN E N 1
ATOM 5281 C CA . ASN E 1 136 ? 80.497 85.012 -314.303 1.00 61.56 136 ASN E CA 1
ATOM 5282 C C . ASN E 1 136 ? 79.265 84.588 -315.072 1.00 61.56 136 ASN E C 1
ATOM 5283 O O . ASN E 1 136 ? 78.151 84.773 -314.598 1.00 61.56 136 ASN E O 1
ATOM 5288 N N . LEU E 1 137 ? 79.466 84.025 -316.260 1.00 57.44 137 LEU E N 1
ATOM 5289 C CA . LEU E 1 137 ? 78.346 83.610 -317.090 1.00 57.44 137 LEU E CA 1
ATOM 5290 C C . LEU E 1 137 ? 77.243 82.890 -316.320 1.00 57.44 137 LEU E C 1
ATOM 5291 O O . LEU E 1 137 ? 77.497 82.026 -315.474 1.00 57.44 137 LEU E O 1
ATOM 5296 N N . SER E 1 138 ? 76.009 83.283 -316.618 1.00 49.24 138 SER E N 1
ATOM 5297 C CA . SER E 1 138 ? 74.828 82.721 -315.987 1.00 49.24 138 SER E CA 1
ATOM 5298 C C . SER E 1 138 ? 74.610 81.278 -316.433 1.00 49.24 138 SER E C 1
ATOM 5299 O O . SER E 1 138 ? 74.964 80.899 -317.551 1.00 49.24 138 SER E O 1
ATOM 5302 N N . PRO E 1 139 ? 74.003 80.460 -315.564 1.00 36.27 139 PRO E N 1
ATOM 5303 C CA . PRO E 1 139 ? 73.722 79.044 -315.831 1.00 36.27 139 PRO E CA 1
ATOM 5304 C C . PRO E 1 139 ? 73.105 78.871 -317.196 1.00 36.27 139 PRO E C 1
ATOM 5305 O O . PRO E 1 139 ? 72.302 79.694 -317.612 1.00 36.27 139 PRO E O 1
ATOM 5309 N N . VAL E 1 140 ? 73.469 77.806 -317.892 1.00 44.53 140 VAL E N 1
ATOM 5310 C CA . VAL E 1 140 ? 72.913 77.562 -319.210 1.00 44.53 140 VAL E CA 1
ATOM 5311 C C . VAL E 1 140 ? 72.249 76.196 -319.209 1.00 44.53 140 VAL E C 1
ATOM 5312 O O . VAL E 1 140 ? 72.708 75.298 -318.522 1.00 44.53 140 VAL E O 1
ATOM 5316 N N . ASN E 1 141 ? 71.167 76.028 -319.957 1.00 53.85 141 ASN E N 1
ATOM 5317 C CA . ASN E 1 141 ? 70.521 74.726 -320.001 1.00 53.85 141 ASN E CA 1
ATOM 5318 C C . ASN E 1 141 ? 70.582 74.204 -321.423 1.00 53.85 141 ASN E C 1
ATOM 5319 O O . ASN E 1 141 ? 70.016 74.803 -322.348 1.00 53.85 141 ASN E O 1
ATOM 5324 N N . PHE E 1 142 ? 71.264 73.076 -321.593 1.00 50.65 142 PHE E N 1
ATOM 5325 C CA . PHE E 1 142 ? 71.427 72.501 -322.916 1.00 50.65 142 PHE E CA 1
ATOM 5326 C C . PHE E 1 142 ? 70.285 71.609 -323.407 1.00 50.65 142 PHE E C 1
ATOM 5327 O O . PHE E 1 142 ? 70.238 71.260 -324.593 1.00 50.65 142 PHE E O 1
ATOM 5335 N N . ASP E 1 143 ? 69.363 71.241 -322.520 1.00 56.13 143 ASP E N 1
ATOM 5336 C CA . ASP E 1 143 ? 68.247 70.409 -322.951 1.00 56.13 143 ASP E CA 1
ATOM 5337 C C . ASP E 1 143 ? 67.605 71.089 -324.156 1.00 56.13 143 ASP E C 1
ATOM 5338 O O . ASP E 1 143 ? 67.242 70.443 -325.143 1.00 56.13 143 ASP E O 1
ATOM 5343 N N . ALA E 1 144 ? 67.498 72.409 -324.078 1.00 53.04 144 ALA E N 1
ATOM 5344 C CA . ALA E 1 144 ? 66.923 73.190 -325.158 1.00 53.04 144 ALA E CA 1
ATOM 5345 C C . ALA E 1 144 ? 67.599 72.809 -326.475 1.00 53.04 144 ALA E C 1
ATOM 5346 O O . ALA E 1 144 ? 66.932 72.544 -327.477 1.00 53.04 144 ALA E O 1
ATOM 5348 N N . LEU E 1 145 ? 68.928 72.778 -326.466 1.00 70.71 145 LEU E N 1
ATOM 5349 C CA . LEU E 1 145 ? 69.687 72.426 -327.662 1.00 70.71 145 LEU E CA 1
ATOM 5350 C C . LEU E 1 145 ? 69.339 71.022 -328.150 1.00 70.71 145 LEU E C 1
ATOM 5351 O O . LEU E 1 145 ? 68.926 70.839 -329.295 1.00 70.71 145 LEU E O 1
ATOM 5356 N N . PHE E 1 146 ? 69.515 70.038 -327.271 1.00 46.79 146 PHE E N 1
ATOM 5357 C CA . PHE E 1 146 ? 69.221 68.649 -327.588 1.00 46.79 146 PHE E CA 1
ATOM 5358 C C . PHE E 1 146 ? 68.000 68.584 -328.471 1.00 46.79 146 PHE E C 1
ATOM 5359 O O . PHE E 1 146 ? 68.001 67.898 -329.490 1.00 46.79 146 PHE E O 1
ATOM 5367 N N . VAL E 1 147 ? 66.958 69.309 -328.069 1.00 42.44 147 VAL E N 1
ATOM 5368 C CA . VAL E 1 147 ? 65.714 69.365 -328.829 1.00 42.44 147 VAL E CA 1
ATOM 5369 C C . VAL E 1 147 ? 65.996 69.934 -330.216 1.00 42.44 147 VAL E C 1
ATOM 5370 O O . VAL E 1 147 ? 65.805 69.243 -331.216 1.00 42.44 147 VAL E O 1
ATOM 5374 N N . GLU E 1 148 ? 66.462 71.183 -330.283 1.00 63.55 148 GLU E N 1
ATOM 5375 C CA . GLU E 1 148 ? 66.772 71.806 -331.577 1.00 63.55 148 GLU E CA 1
ATOM 5376 C C . GLU E 1 148 ? 67.632 70.874 -332.426 1.00 63.55 148 GLU E C 1
ATOM 5377 O O . GLU E 1 148 ? 67.639 70.957 -333.650 1.00 63.55 148 GLU E O 1
ATOM 5383 N N . TYR E 1 149 ? 68.351 69.982 -331.756 1.00 82.16 149 TYR E N 1
ATOM 5384 C CA . TYR E 1 149 ? 69.205 69.010 -332.424 1.00 82.16 149 TYR E CA 1
ATOM 5385 C C . TYR E 1 149 ? 68.297 67.952 -333.038 1.00 82.16 149 TYR E C 1
ATOM 5386 O O . TYR E 1 149 ? 68.289 67.750 -334.249 1.00 82.16 149 TYR E O 1
ATOM 5395 N N . MET E 1 150 ? 67.531 67.291 -332.178 1.00 68.42 150 MET E N 1
ATOM 5396 C CA . MET E 1 150 ? 66.591 66.252 -332.577 1.00 68.42 150 MET E CA 1
ATOM 5397 C C . MET E 1 150 ? 65.672 66.658 -333.710 1.00 68.42 150 MET E C 1
ATOM 5398 O O . MET E 1 150 ? 65.225 65.812 -334.486 1.00 68.42 150 MET E O 1
ATOM 5403 N N . ASN E 1 151 ? 65.366 67.946 -333.787 1.00 114.51 151 ASN E N 1
ATOM 5404 C CA . ASN E 1 151 ? 64.490 68.438 -334.835 1.00 114.51 151 ASN E CA 1
ATOM 5405 C C . ASN E 1 151 ? 65.250 68.535 -336.148 1.00 114.51 151 ASN E C 1
ATOM 5406 O O . ASN E 1 151 ? 64.707 68.225 -337.209 1.00 114.51 151 ASN E O 1
ATOM 5411 N N . ARG E 1 152 ? 66.509 68.954 -336.072 1.00 83.34 152 ARG E N 1
ATOM 5412 C CA . ARG E 1 152 ? 67.337 69.077 -337.267 1.00 83.34 152 ARG E CA 1
ATOM 5413 C C . ARG E 1 152 ? 67.622 67.691 -337.819 1.00 83.34 152 ARG E C 1
ATOM 5414 O O . ARG E 1 152 ? 67.726 67.504 -339.033 1.00 83.34 152 ARG E O 1
ATOM 5416 N N . GLN E 1 153 ? 67.747 66.722 -336.916 1.00 103.37 153 GLN E N 1
ATOM 5417 C CA . GLN E 1 153 ? 68.014 65.344 -337.305 1.00 103.37 153 GLN E CA 1
ATOM 5418 C C . GLN E 1 153 ? 66.831 64.805 -338.098 1.00 103.37 153 GLN E C 1
ATOM 5419 O O . GLN E 1 153 ? 67.015 64.161 -339.130 1.00 103.37 153 GLN E O 1
ATOM 5421 N N . GLN E 1 154 ? 65.621 65.085 -337.620 1.00 97.94 154 GLN E N 1
ATOM 5422 C CA . GLN E 1 154 ? 64.397 64.626 -338.279 1.00 97.94 154 GLN E CA 1
ATOM 5423 C C . GLN E 1 154 ? 64.352 65.007 -339.759 1.00 97.94 154 GLN E C 1
ATOM 5424 O O . GLN E 1 154 ? 63.605 64.413 -340.540 1.00 97.94 154 GLN E O 1
ATOM 5426 N N . ALA E 1 155 ? 65.156 65.997 -340.137 1.00 120.50 155 ALA E N 1
ATOM 5427 C CA . ALA E 1 155 ? 65.214 66.457 -341.519 1.00 120.50 155 ALA E CA 1
ATOM 5428 C C . ALA E 1 155 ? 66.231 65.648 -342.324 1.00 120.50 155 ALA E C 1
ATOM 5429 O O . ALA E 1 155 ? 65.822 64.986 -343.302 1.00 120.50 155 ALA E O 1
ATOM 5431 N N . GLN F 1 15 ? 112.659 114.496 -307.134 1.00 88.93 15 GLN F N 1
ATOM 5432 C CA . GLN F 1 15 ? 113.461 113.236 -307.164 1.00 88.93 15 GLN F CA 1
ATOM 5433 C C . GLN F 1 15 ? 113.274 112.494 -308.493 1.00 88.93 15 GLN F C 1
ATOM 5434 O O . GLN F 1 15 ? 113.599 113.016 -309.560 1.00 88.93 15 GLN F O 1
ATOM 5436 N N . PRO F 1 16 ? 112.760 111.271 -308.413 1.00 119.35 16 PRO F N 1
ATOM 5437 C CA . PRO F 1 16 ? 112.512 110.439 -309.587 1.00 119.35 16 PRO F CA 1
ATOM 5438 C C . PRO F 1 16 ? 111.375 109.496 -309.212 1.00 119.35 16 PRO F C 1
ATOM 5439 O O . PRO F 1 16 ? 111.401 108.903 -308.133 1.00 119.35 16 PRO F O 1
ATOM 5441 N N . VAL F 1 17 ? 110.376 109.357 -310.081 1.00 68.13 17 VAL F N 1
ATOM 5442 C CA . VAL F 1 17 ? 109.251 108.480 -309.762 1.00 68.13 17 VAL F CA 1
ATOM 5443 C C . VAL F 1 17 ? 108.927 107.402 -310.774 1.00 68.13 17 VAL F C 1
ATOM 5444 O O . VAL F 1 17 ? 108.913 107.632 -311.984 1.00 68.13 17 VAL F O 1
ATOM 5448 N N . LEU F 1 18 ? 108.671 106.216 -310.239 1.00 59.93 18 LEU F N 1
ATOM 5449 C CA . LEU F 1 18 ? 108.307 105.054 -311.023 1.00 59.93 18 LEU F CA 1
ATOM 5450 C C . LEU F 1 18 ? 107.237 104.332 -310.241 1.00 59.93 18 LEU F C 1
ATOM 5451 O O . LEU F 1 18 ? 107.517 103.679 -309.232 1.00 59.93 18 LEU F O 1
ATOM 5456 N N . GLN F 1 19 ? 106.000 104.474 -310.694 1.00 69.47 19 GLN F N 1
ATOM 5457 C CA . GLN F 1 19 ? 104.898 103.812 -310.030 1.00 69.47 19 GLN F CA 1
ATOM 5458 C C . GLN F 1 19 ? 104.047 103.046 -311.020 1.00 69.47 19 GLN F C 1
ATOM 5459 O O . GLN F 1 19 ? 103.888 103.437 -312.182 1.00 69.47 19 GLN F O 1
ATOM 5465 N N . ILE F 1 20 ? 103.525 101.929 -310.536 1.00 48.79 20 ILE F N 1
ATOM 5466 C CA . ILE F 1 20 ? 102.694 101.051 -311.329 1.00 48.79 20 ILE F CA 1
ATOM 5467 C C . ILE F 1 20 ? 101.245 101.514 -311.206 1.00 48.79 20 ILE F C 1
ATOM 5468 O O . ILE F 1 20 ? 100.691 101.553 -310.107 1.00 48.79 20 ILE F O 1
ATOM 5473 N N . GLN F 1 21 ? 100.645 101.887 -312.331 1.00 56.65 21 GLN F N 1
ATOM 5474 C CA . GLN F 1 21 ? 99.258 102.336 -312.331 1.00 56.65 21 GLN F CA 1
ATOM 5475 C C . GLN F 1 21 ? 98.267 101.197 -312.566 1.00 56.65 21 GLN F C 1
ATOM 5476 O O . GLN F 1 21 ? 97.248 101.111 -311.887 1.00 56.65 21 GLN F O 1
ATOM 5482 N N . ARG F 1 22 ? 98.572 100.317 -313.517 1.00 61.80 22 ARG F N 1
ATOM 5483 C CA . ARG F 1 22 ? 97.665 99.228 -313.837 1.00 61.80 22 ARG F CA 1
ATOM 5484 C C . ARG F 1 22 ? 98.380 98.138 -314.631 1.00 61.80 22 ARG F C 1
ATOM 5485 O O . ARG F 1 22 ? 99.198 98.431 -315.498 1.00 61.80 22 ARG F O 1
ATOM 5493 N N . ILE F 1 23 ? 98.077 96.883 -314.323 1.00 40.54 23 ILE F N 1
ATOM 5494 C CA . ILE F 1 23 ? 98.667 95.763 -315.046 1.00 40.54 23 ILE F CA 1
ATOM 5495 C C . ILE F 1 23 ? 97.512 94.961 -315.644 1.00 40.54 23 ILE F C 1
ATOM 5496 O O . ILE F 1 23 ? 96.589 94.550 -314.934 1.00 40.54 23 ILE F O 1
ATOM 5501 N N . TYR F 1 24 ? 97.568 94.752 -316.956 1.00 34.38 24 TYR F N 1
ATOM 5502 C CA . TYR F 1 24 ? 96.490 94.073 -317.659 1.00 34.38 24 TYR F CA 1
ATOM 5503 C C . TYR F 1 24 ? 96.956 93.359 -318.916 1.00 34.38 24 TYR F C 1
ATOM 5504 O O . TYR F 1 24 ? 98.044 93.612 -319.419 1.00 34.38 24 TYR F O 1
ATOM 5513 N N . VAL F 1 25 ? 96.105 92.491 -319.445 1.00 45.25 25 VAL F N 1
ATOM 5514 C CA . VAL F 1 25 ? 96.454 91.776 -320.652 1.00 45.25 25 VAL F CA 1
ATOM 5515 C C . VAL F 1 25 ? 95.733 92.391 -321.830 1.00 45.25 25 VAL F C 1
ATOM 5516 O O . VAL F 1 25 ? 94.549 92.659 -321.755 1.00 45.25 25 VAL F O 1
ATOM 5520 N N . LYS F 1 26 ? 96.449 92.615 -322.922 1.00 41.79 26 LYS F N 1
ATOM 5521 C CA . LYS F 1 26 ? 95.843 93.205 -324.099 1.00 41.79 26 LYS F CA 1
ATOM 5522 C C . LYS F 1 26 ? 95.439 92.113 -325.089 1.00 41.79 26 LYS F C 1
ATOM 5523 O O . LYS F 1 26 ? 94.481 92.274 -325.851 1.00 41.79 26 LYS F O 1
ATOM 5529 N N . ASP F 1 27 ? 96.164 91.000 -325.090 1.00 55.37 27 ASP F N 1
ATOM 5530 C CA . ASP F 1 27 ? 95.838 89.899 -325.987 1.00 55.37 27 ASP F CA 1
ATOM 5531 C C . ASP F 1 27 ? 96.376 88.573 -325.459 1.00 55.37 27 ASP F C 1
ATOM 5532 O O . ASP F 1 27 ? 97.461 88.513 -324.895 1.00 55.37 27 ASP F O 1
ATOM 5537 N N . VAL F 1 28 ? 95.598 87.514 -325.637 1.00 44.71 28 VAL F N 1
ATOM 5538 C CA . VAL F 1 28 ? 95.974 86.189 -325.183 1.00 44.71 28 VAL F CA 1
ATOM 5539 C C . VAL F 1 28 ? 95.504 85.159 -326.186 1.00 44.71 28 VAL F C 1
ATOM 5540 O O . VAL F 1 28 ? 94.406 85.263 -326.734 1.00 44.71 28 VAL F O 1
ATOM 5544 N N . SER F 1 29 ? 96.330 84.152 -326.416 1.00 43.36 29 SER F N 1
ATOM 5545 C CA . SER F 1 29 ? 95.969 83.110 -327.347 1.00 43.36 29 SER F CA 1
ATOM 5546 C C . SER F 1 29 ? 96.645 81.807 -326.948 1.00 43.36 29 SER F C 1
ATOM 5547 O O . SER F 1 29 ? 97.829 81.789 -326.626 1.00 43.36 29 SER F O 1
ATOM 5550 N N . PHE F 1 30 ? 95.871 80.726 -326.924 1.00 44.85 30 PHE F N 1
ATOM 5551 C CA . PHE F 1 30 ? 96.385 79.401 -326.589 1.00 44.85 30 PHE F CA 1
ATOM 5552 C C . PHE F 1 30 ? 95.743 78.423 -327.545 1.00 44.85 30 PHE F C 1
ATOM 5553 O O . PHE F 1 30 ? 94.534 78.417 -327.700 1.00 44.85 30 PHE F O 1
ATOM 5561 N N . GLU F 1 31 ? 96.550 77.594 -328.185 1.00 53.34 31 GLU F N 1
ATOM 5562 C CA . GLU F 1 31 ? 96.027 76.644 -329.140 1.00 53.34 31 GLU F CA 1
ATOM 5563 C C . GLU F 1 31 ? 96.671 75.262 -329.021 1.00 53.34 31 GLU F C 1
ATOM 5564 O O . GLU F 1 31 ? 97.900 75.136 -328.950 1.00 53.34 31 GLU F O 1
ATOM 5570 N N . ALA F 1 32 ? 95.826 74.232 -329.000 1.00 38.03 32 ALA F N 1
ATOM 5571 C CA . ALA F 1 32 ? 96.250 72.833 -328.914 1.00 38.03 32 ALA F CA 1
ATOM 5572 C C . ALA F 1 32 ? 95.535 72.076 -330.024 1.00 38.03 32 ALA F C 1
ATOM 5573 O O . ALA F 1 32 ? 94.589 71.336 -329.777 1.00 38.03 32 ALA F O 1
ATOM 5575 N N . PRO F 1 33 ? 95.999 72.237 -331.264 1.00 58.25 33 PRO F N 1
ATOM 5576 C CA . PRO F 1 33 ? 95.450 71.618 -332.471 1.00 58.25 33 PRO F CA 1
ATOM 5577 C C . PRO F 1 33 ? 95.250 70.116 -332.467 1.00 58.25 33 PRO F C 1
ATOM 5578 O O . PRO F 1 33 ? 94.193 69.625 -332.851 1.00 58.25 33 PRO F O 1
ATOM 5582 N N . ASN F 1 34 ? 96.267 69.385 -332.033 1.00 61.06 34 ASN F N 1
ATOM 5583 C CA . ASN F 1 34 ? 96.200 67.937 -332.067 1.00 61.06 34 ASN F CA 1
ATOM 5584 C C . ASN F 1 34 ? 95.721 67.199 -330.828 1.00 61.06 34 ASN F C 1
ATOM 5585 O O . ASN F 1 34 ? 96.319 66.202 -330.430 1.00 61.06 34 ASN F O 1
ATOM 5590 N N . LEU F 1 35 ? 94.649 67.674 -330.209 1.00 55.63 35 LEU F N 1
ATOM 5591 C CA . LEU F 1 35 ? 94.121 66.965 -329.050 1.00 55.63 35 LEU F CA 1
ATOM 5592 C C . LEU F 1 35 ? 92.924 66.146 -329.526 1.00 55.63 35 LEU F C 1
ATOM 5593 O O . LEU F 1 35 ? 92.254 66.521 -330.484 1.00 55.63 35 LEU F O 1
ATOM 5598 N N . PRO F 1 36 ? 92.641 65.013 -328.862 1.00 52.33 36 PRO F N 1
ATOM 5599 C CA . PRO F 1 36 ? 93.394 64.507 -327.716 1.00 52.33 36 PRO F CA 1
ATOM 5600 C C . PRO F 1 36 ? 94.457 63.465 -328.066 1.00 52.33 36 PRO F C 1
ATOM 5601 O O . PRO F 1 36 ? 95.160 62.991 -327.176 1.00 52.33 36 PRO F O 1
ATOM 5605 N N . HIS F 1 37 ? 94.590 63.107 -329.343 1.00 52.13 37 HIS F N 1
ATOM 5606 C CA . HIS F 1 37 ? 95.577 62.093 -329.712 1.00 52.13 37 HIS F CA 1
ATOM 5607 C C . HIS F 1 37 ? 97.047 62.426 -329.431 1.00 52.13 37 HIS F C 1
ATOM 5608 O O . HIS F 1 37 ? 97.835 61.516 -329.193 1.00 52.13 37 HIS F O 1
ATOM 5615 N N . ILE F 1 38 ? 97.430 63.701 -329.438 1.00 68.93 38 ILE F N 1
ATOM 5616 C CA . ILE F 1 38 ? 98.824 64.057 -329.158 1.00 68.93 38 ILE F CA 1
ATOM 5617 C C . ILE F 1 38 ? 99.234 63.529 -327.779 1.00 68.93 38 ILE F C 1
ATOM 5618 O O . ILE F 1 38 ? 100.423 63.383 -327.489 1.00 68.93 38 ILE F O 1
ATOM 5623 N N . PHE F 1 39 ? 98.245 63.258 -326.930 1.00 50.83 39 PHE F N 1
ATOM 5624 C CA . PHE F 1 39 ? 98.504 62.750 -325.581 1.00 50.83 39 PHE F CA 1
ATOM 5625 C C . PHE F 1 39 ? 99.004 61.306 -325.584 1.00 50.83 39 PHE F C 1
ATOM 5626 O O . PHE F 1 39 ? 99.394 60.774 -324.544 1.00 50.83 39 PHE F O 1
ATOM 5634 N N . GLN F 1 40 ? 98.995 60.684 -326.756 1.00 50.09 40 GLN F N 1
ATOM 5635 C CA . GLN F 1 40 ? 99.423 59.302 -326.904 1.00 50.09 40 GLN F CA 1
ATOM 5636 C C . GLN F 1 40 ? 100.885 59.210 -327.324 1.00 50.09 40 GLN F C 1
ATOM 5637 O O . GLN F 1 40 ? 101.490 58.139 -327.276 1.00 50.09 40 GLN F O 1
ATOM 5643 N N . GLN F 1 41 ? 101.445 60.333 -327.750 1.00 54.78 41 GLN F N 1
ATOM 5644 C CA . GLN F 1 41 ? 102.839 60.378 -328.176 1.00 54.78 41 GLN F CA 1
ATOM 5645 C C . GLN F 1 41 ? 103.722 60.462 -326.944 1.00 54.78 41 GLN F C 1
ATOM 5646 O O . GLN F 1 41 ? 103.245 60.822 -325.873 1.00 54.78 41 GLN F O 1
ATOM 5652 N N . GLU F 1 42 ? 104.998 60.116 -327.074 1.00 51.52 42 GLU F N 1
ATOM 5653 C CA . GLU F 1 42 ? 105.874 60.203 -325.914 1.00 51.52 42 GLU F CA 1
ATOM 5654 C C . GLU F 1 42 ? 106.207 61.671 -325.714 1.00 51.52 42 GLU F C 1
ATOM 5655 O O . GLU F 1 42 ? 106.578 62.376 -326.662 1.00 51.52 42 GLU F O 1
ATOM 5661 N N . TRP F 1 43 ? 106.061 62.130 -324.476 1.00 45.69 43 TRP F N 1
ATOM 5662 C CA . TRP F 1 43 ? 106.316 63.522 -324.158 1.00 45.69 43 TRP F CA 1
ATOM 5663 C C . TRP F 1 43 ? 107.777 63.905 -324.231 1.00 45.69 43 TRP F C 1
ATOM 5664 O O . TRP F 1 43 ? 108.460 63.958 -323.214 1.00 45.69 43 TRP F O 1
ATOM 5675 N N . LYS F 1 44 ? 108.260 64.166 -325.438 1.00 45.42 44 LYS F N 1
ATOM 5676 C CA . LYS F 1 44 ? 109.637 64.594 -325.628 1.00 45.42 44 LYS F CA 1
ATOM 5677 C C . LYS F 1 44 ? 109.508 65.979 -326.244 1.00 45.42 44 LYS F C 1
ATOM 5678 O O . LYS F 1 44 ? 109.630 66.151 -327.459 1.00 45.42 44 LYS F O 1
ATOM 5684 N N . PRO F 1 45 ? 109.242 66.989 -325.397 1.00 41.90 45 PRO F N 1
ATOM 5685 C CA . PRO F 1 45 ? 109.059 68.400 -325.746 1.00 41.90 45 PRO F CA 1
ATOM 5686 C C . PRO F 1 45 ? 110.244 69.235 -326.220 1.00 41.90 45 PRO F C 1
ATOM 5687 O O . PRO F 1 45 ? 111.327 69.194 -325.651 1.00 41.90 45 PRO F O 1
ATOM 5691 N N . LYS F 1 46 ? 109.995 70.012 -327.268 1.00 47.17 46 LYS F N 1
ATOM 5692 C CA . LYS F 1 46 ? 110.970 70.926 -327.840 1.00 47.17 46 LYS F CA 1
ATOM 5693 C C . LYS F 1 46 ? 110.306 72.317 -327.785 1.00 47.17 46 LYS F C 1
ATOM 5694 O O . LYS F 1 46 ? 109.379 72.613 -328.546 1.00 47.17 46 LYS F O 1
ATOM 5700 N N . LEU F 1 47 ? 110.777 73.157 -326.868 1.00 47.91 47 LEU F N 1
ATOM 5701 C CA . LEU F 1 47 ? 110.224 74.500 -326.670 1.00 47.91 47 LEU F CA 1
ATOM 5702 C C . LEU F 1 47 ? 110.806 75.665 -327.479 1.00 47.91 47 LEU F C 1
ATOM 5703 O O . LEU F 1 47 ? 112.010 75.900 -327.473 1.00 47.91 47 LEU F O 1
ATOM 5708 N N . GLY F 1 48 ? 109.929 76.404 -328.150 1.00 53.89 48 GLY F N 1
ATOM 5709 C CA . GLY F 1 48 ? 110.342 77.571 -328.909 1.00 53.89 48 GLY F CA 1
ATOM 5710 C C . GLY F 1 48 ? 109.847 78.769 -328.113 1.00 53.89 48 GLY F C 1
ATOM 5711 O O . GLY F 1 48 ? 108.661 78.850 -327.824 1.00 53.89 48 GLY F O 1
ATOM 5712 N N . PHE F 1 49 ? 110.729 79.702 -327.768 1.00 44.53 49 PHE F N 1
ATOM 5713 C CA . PHE F 1 49 ? 110.357 80.853 -326.949 1.00 44.53 49 PHE F CA 1
ATOM 5714 C C . PHE F 1 49 ? 110.770 82.180 -327.567 1.00 44.53 49 PHE F C 1
ATOM 5715 O O . PHE F 1 49 ? 111.952 82.439 -327.729 1.00 44.53 49 PHE F O 1
ATOM 5723 N N . ASP F 1 50 ? 109.788 83.010 -327.915 1.00 48.24 50 ASP F N 1
ATOM 5724 C CA . ASP F 1 50 ? 110.023 84.330 -328.509 1.00 48.24 50 ASP F CA 1
ATOM 5725 C C . ASP F 1 50 ? 109.628 85.400 -327.506 1.00 48.24 50 ASP F C 1
ATOM 5726 O O . ASP F 1 50 ? 108.653 85.230 -326.787 1.00 48.24 50 ASP F O 1
ATOM 5731 N N . LEU F 1 51 ? 110.356 86.513 -327.473 1.00 44.79 51 LEU F N 1
ATOM 5732 C CA . LEU F 1 51 ? 110.049 87.574 -326.523 1.00 44.79 51 LEU F CA 1
ATOM 5733 C C . LEU F 1 51 ? 110.470 88.929 -327.050 1.00 44.79 51 LEU F C 1
ATOM 5734 O O . LEU F 1 51 ? 111.459 89.044 -327.765 1.00 44.79 51 LEU F O 1
ATOM 5739 N N . SER F 1 52 ? 109.692 89.952 -326.712 1.00 51.04 52 SER F N 1
ATOM 5740 C CA . SER F 1 52 ? 109.967 91.314 -327.158 1.00 51.04 52 SER F CA 1
ATOM 5741 C C . SER F 1 52 ? 109.150 92.300 -326.354 1.00 51.04 52 SER F C 1
ATOM 5742 O O . SER F 1 52 ? 108.162 91.934 -325.728 1.00 51.04 52 SER F O 1
ATOM 5745 N N . THR F 1 53 ? 109.558 93.559 -326.390 1.00 49.56 53 THR F N 1
ATOM 5746 C CA . THR F 1 53 ? 108.866 94.594 -325.654 1.00 49.56 53 THR F CA 1
ATOM 5747 C C . THR F 1 53 ? 108.678 95.831 -326.513 1.00 49.56 53 THR F C 1
ATOM 5748 O O . THR F 1 53 ? 109.377 96.013 -327.508 1.00 49.56 53 THR F O 1
ATOM 5752 N N . GLU F 1 54 ? 107.716 96.666 -326.134 1.00 53.78 54 GLU F N 1
ATOM 5753 C CA . GLU F 1 54 ? 107.469 97.911 -326.841 1.00 53.78 54 GLU F CA 1
ATOM 5754 C C . GLU F 1 54 ? 106.741 98.837 -325.894 1.00 53.78 54 GLU F C 1
ATOM 5755 O O . GLU F 1 54 ? 105.993 98.390 -325.018 1.00 53.78 54 GLU F O 1
ATOM 5761 N N . THR F 1 55 ? 106.994 100.131 -326.046 1.00 51.53 55 THR F N 1
ATOM 5762 C CA . THR F 1 55 ? 106.365 101.120 -325.191 1.00 51.53 55 THR F CA 1
ATOM 5763 C C . THR F 1 55 ? 105.641 102.224 -325.971 1.00 51.53 55 THR F C 1
ATOM 5764 O O . THR F 1 55 ? 105.912 102.470 -327.152 1.00 51.53 55 THR F O 1
ATOM 5768 N N . THR F 1 56 ? 104.674 102.847 -325.313 1.00 51.98 56 THR F N 1
ATOM 5769 C CA . THR F 1 56 ? 103.926 103.941 -325.905 1.00 51.98 56 THR F CA 1
ATOM 5770 C C . THR F 1 56 ? 103.555 104.890 -324.786 1.00 51.98 56 THR F C 1
ATOM 5771 O O . THR F 1 56 ? 103.087 104.466 -323.710 1.00 51.98 56 THR F O 1
ATOM 5775 N N . GLN F 1 57 ? 103.811 106.172 -325.032 1.00 55.18 57 GLN F N 1
ATOM 5776 C CA . GLN F 1 57 ? 103.489 107.207 -324.072 1.00 55.18 57 GLN F CA 1
ATOM 5777 C C . GLN F 1 57 ? 101.996 107.343 -324.218 1.00 55.18 57 GLN F C 1
ATOM 5778 O O . GLN F 1 57 ? 101.490 107.533 -325.322 1.00 55.18 57 GLN F O 1
ATOM 5784 N N . VAL F 1 58 ? 101.289 107.237 -323.106 1.00 62.43 58 VAL F N 1
ATOM 5785 C CA . VAL F 1 58 ? 99.849 107.281 -323.157 1.00 62.43 58 VAL F CA 1
ATOM 5786 C C . VAL F 1 58 ? 99.283 108.460 -322.365 1.00 62.43 58 VAL F C 1
ATOM 5787 O O . VAL F 1 58 ? 98.074 108.609 -322.218 1.00 62.43 58 VAL F O 1
ATOM 5791 N N . GLY F 1 59 ? 100.181 109.309 -321.881 1.00 71.48 59 GLY F N 1
ATOM 5792 C CA . GLY F 1 59 ? 99.783 110.475 -321.118 1.00 71.48 59 GLY F CA 1
ATOM 5793 C C . GLY F 1 59 ? 101.008 111.194 -320.599 1.00 71.48 59 GLY F C 1
ATOM 5794 O O . GLY F 1 59 ? 102.132 110.854 -320.962 1.00 71.48 59 GLY F O 1
ATOM 5795 N N . ASP F 1 60 ? 100.807 112.193 -319.752 1.00 53.44 60 ASP F N 1
ATOM 5796 C CA . ASP F 1 60 ? 101.937 112.919 -319.205 1.00 53.44 60 ASP F CA 1
ATOM 5797 C C . ASP F 1 60 ? 102.594 112.027 -318.164 1.00 53.44 60 ASP F C 1
ATOM 5798 O O . ASP F 1 60 ? 101.982 111.685 -317.147 1.00 53.44 60 ASP F O 1
ATOM 5803 N N . ASP F 1 61 ? 103.834 111.631 -318.443 1.00 73.20 61 ASP F N 1
ATOM 5804 C CA . ASP F 1 61 ? 104.584 110.763 -317.545 1.00 73.20 61 ASP F CA 1
ATOM 5805 C C . ASP F 1 61 ? 103.913 109.408 -317.396 1.00 73.20 61 ASP F C 1
ATOM 5806 O O . ASP F 1 61 ? 104.195 108.659 -316.457 1.00 73.20 61 ASP F O 1
ATOM 5811 N N . LEU F 1 62 ? 103.017 109.106 -318.331 1.00 49.89 62 LEU F N 1
ATOM 5812 C CA . LEU F 1 62 ? 102.291 107.839 -318.346 1.00 49.89 62 LEU F CA 1
ATOM 5813 C C . LEU F 1 62 ? 102.711 107.009 -319.542 1.00 49.89 62 LEU F C 1
ATOM 5814 O O . LEU F 1 62 ? 102.504 107.410 -320.694 1.00 49.89 62 LEU F O 1
ATOM 5819 N N . TYR F 1 63 ? 103.296 105.849 -319.272 1.00 37.18 63 TYR F N 1
ATOM 5820 C CA . TYR F 1 63 ? 103.714 104.970 -320.356 1.00 37.18 63 TYR F CA 1
ATOM 5821 C C . TYR F 1 63 ? 103.091 103.585 -320.227 1.00 37.18 63 TYR F C 1
ATOM 5822 O O . TYR F 1 63 ? 102.943 103.054 -319.114 1.00 37.18 63 TYR F O 1
ATOM 5831 N N . GLU F 1 64 ? 102.700 103.021 -321.367 1.00 36.90 64 GLU F N 1
ATOM 5832 C CA . GLU F 1 64 ? 102.150 101.668 -321.371 1.00 36.90 64 GLU F CA 1
ATOM 5833 C C . GLU F 1 64 ? 103.261 100.809 -321.930 1.00 36.90 64 GLU F C 1
ATOM 5834 O O . GLU F 1 64 ? 103.635 100.954 -323.104 1.00 36.90 64 GLU F O 1
ATOM 5840 N N . VAL F 1 65 ? 103.804 99.933 -321.090 1.00 48.76 65 VAL F N 1
ATOM 5841 C CA . VAL F 1 65 ? 104.872 99.048 -321.526 1.00 48.76 65 VAL F CA 1
ATOM 5842 C C . VAL F 1 65 ? 104.261 97.689 -321.813 1.00 48.76 65 VAL F C 1
ATOM 5843 O O . VAL F 1 65 ? 103.504 97.153 -321.005 1.00 48.76 65 VAL F O 1
ATOM 5847 N N . VAL F 1 66 ? 104.575 97.138 -322.975 1.00 44.94 66 VAL F N 1
ATOM 5848 C CA . VAL F 1 66 ? 104.019 95.852 -323.339 1.00 44.94 66 VAL F CA 1
ATOM 5849 C C . VAL F 1 66 ? 105.075 94.771 -323.492 1.00 44.94 66 VAL F C 1
ATOM 5850 O O . VAL F 1 66 ? 106.079 94.959 -324.183 1.00 44.94 66 VAL F O 1
ATOM 5854 N N . LEU F 1 67 ? 104.834 93.635 -322.845 1.00 55.72 67 LEU F N 1
ATOM 5855 C CA . LEU F 1 67 ? 105.732 92.496 -322.926 1.00 55.72 67 LEU F CA 1
ATOM 5856 C C . LEU F 1 67 ? 105.069 91.443 -323.805 1.00 55.72 67 LEU F C 1
ATOM 5857 O O . LEU F 1 67 ? 104.000 90.943 -323.476 1.00 55.72 67 LEU F O 1
ATOM 5862 N N . ASN F 1 68 ? 105.693 91.123 -324.929 1.00 42.27 68 ASN F N 1
ATOM 5863 C CA . ASN F 1 68 ? 105.145 90.131 -325.834 1.00 42.27 68 ASN F CA 1
ATOM 5864 C C . ASN F 1 68 ? 105.886 88.810 -325.673 1.00 42.27 68 ASN F C 1
ATOM 5865 O O . ASN F 1 68 ? 107.108 88.749 -325.763 1.00 42.27 68 ASN F O 1
ATOM 5870 N N . ILE F 1 69 ? 105.139 87.747 -325.429 1.00 39.26 69 ILE F N 1
ATOM 5871 C CA . ILE F 1 69 ? 105.736 86.438 -325.255 1.00 39.26 69 ILE F CA 1
ATOM 5872 C C . ILE F 1 69 ? 105.070 85.368 -326.126 1.00 39.26 69 ILE F C 1
ATOM 5873 O O . ILE F 1 69 ? 103.877 85.157 -326.051 1.00 39.26 69 ILE F O 1
ATOM 5878 N N . SER F 1 70 ? 105.852 84.712 -326.972 1.00 57.37 70 SER F N 1
ATOM 5879 C CA . SER F 1 70 ? 105.333 83.656 -327.829 1.00 57.37 70 SER F CA 1
ATOM 5880 C C . SER F 1 70 ? 106.004 82.372 -327.430 1.00 57.37 70 SER F C 1
ATOM 5881 O O . SER F 1 70 ? 107.221 82.320 -327.292 1.00 57.37 70 SER F O 1
ATOM 5884 N N . VAL F 1 71 ? 105.213 81.323 -327.270 1.00 44.34 71 VAL F N 1
ATOM 5885 C CA . VAL F 1 71 ? 105.762 80.061 -326.846 1.00 44.34 71 VAL F CA 1
ATOM 5886 C C . VAL F 1 71 ? 105.141 78.914 -327.637 1.00 44.34 71 VAL F C 1
ATOM 5887 O O . VAL F 1 71 ? 103.931 78.828 -327.763 1.00 44.34 71 VAL F O 1
ATOM 5891 N N . GLU F 1 72 ? 105.983 78.061 -328.209 1.00 57.19 72 GLU F N 1
ATOM 5892 C CA . GLU F 1 72 ? 105.497 76.932 -328.974 1.00 57.19 72 GLU F CA 1
ATOM 5893 C C . GLU F 1 72 ? 106.246 75.667 -328.592 1.00 57.19 72 GLU F C 1
ATOM 5894 O O . GLU F 1 72 ? 107.470 75.652 -328.545 1.00 57.19 72 GLU F O 1
ATOM 5900 N N . THR F 1 73 ? 105.504 74.604 -328.317 1.00 38.36 73 THR F N 1
ATOM 5901 C CA . THR F 1 73 ? 106.095 73.341 -327.919 1.00 38.36 73 THR F CA 1
ATOM 5902 C C . THR F 1 73 ? 105.732 72.240 -328.893 1.00 38.36 73 THR F C 1
ATOM 5903 O O . THR F 1 73 ? 104.556 72.005 -329.175 1.00 38.36 73 THR F O 1
ATOM 5907 N N . THR F 1 74 ? 106.743 71.550 -329.394 1.00 47.01 74 THR F N 1
ATOM 5908 C CA . THR F 1 74 ? 106.521 70.464 -330.330 1.00 47.01 74 THR F CA 1
ATOM 5909 C C . THR F 1 74 ? 107.138 69.199 -329.755 1.00 47.01 74 THR F C 1
ATOM 5910 O O . THR F 1 74 ? 108.046 69.271 -328.930 1.00 47.01 74 THR F O 1
ATOM 5914 N N . LEU F 1 75 ? 106.630 68.042 -330.158 1.00 54.92 75 LEU F N 1
ATOM 5915 C CA . LEU F 1 75 ? 107.179 66.776 -329.689 1.00 54.92 75 LEU F CA 1
ATOM 5916 C C . LEU F 1 75 ? 108.185 66.362 -330.753 1.00 54.92 75 LEU F C 1
ATOM 5917 O O . LEU F 1 75 ? 107.839 66.291 -331.935 1.00 54.92 75 LEU F O 1
ATOM 5922 N N . GLU F 1 76 ? 109.426 66.100 -330.347 1.00 81.77 76 GLU F N 1
ATOM 5923 C CA . GLU F 1 76 ? 110.475 65.767 -331.310 1.00 81.77 76 GLU F CA 1
ATOM 5924 C C . GLU F 1 76 ? 110.327 64.532 -332.195 1.00 81.77 76 GLU F C 1
ATOM 5925 O O . GLU F 1 76 ? 110.584 64.611 -333.396 1.00 81.77 76 GLU F O 1
ATOM 5931 N N . ASP F 1 77 ? 109.909 63.405 -331.630 1.00 92.07 77 ASP F N 1
ATOM 5932 C CA . ASP F 1 77 ? 109.764 62.185 -332.421 1.00 92.07 77 ASP F CA 1
ATOM 5933 C C . ASP F 1 77 ? 108.596 62.180 -333.406 1.00 92.07 77 ASP F C 1
ATOM 5934 O O . ASP F 1 77 ? 108.105 61.114 -333.774 1.00 92.07 77 ASP F O 1
ATOM 5939 N N . SER F 1 78 ? 108.146 63.357 -333.831 1.00 73.76 78 SER F N 1
ATOM 5940 C CA . SER F 1 78 ? 107.038 63.445 -334.785 1.00 73.76 78 SER F CA 1
ATOM 5941 C C . SER F 1 78 ? 106.868 64.858 -335.322 1.00 73.76 78 SER F C 1
ATOM 5942 O O . SER F 1 78 ? 106.272 65.052 -336.377 1.00 73.76 78 SER F O 1
ATOM 5945 N N . GLY F 1 79 ? 107.381 65.841 -334.593 1.00 62.37 79 GLY F N 1
ATOM 5946 C CA . GLY F 1 79 ? 107.282 67.218 -335.042 1.00 62.37 79 GLY F CA 1
ATOM 5947 C C . GLY F 1 79 ? 105.935 67.894 -334.831 1.00 62.37 79 GLY F C 1
ATOM 5948 O O . GLY F 1 79 ? 105.801 69.096 -335.072 1.00 62.37 79 GLY F O 1
ATOM 5949 N N . ASP F 1 80 ? 104.939 67.131 -334.384 1.00 57.93 80 ASP F N 1
ATOM 5950 C CA . ASP F 1 80 ? 103.605 67.673 -334.145 1.00 57.93 80 ASP F CA 1
ATOM 5951 C C . ASP F 1 80 ? 103.618 68.763 -333.083 1.00 57.93 80 ASP F C 1
ATOM 5952 O O . ASP F 1 80 ? 104.406 68.708 -332.137 1.00 57.93 80 ASP F O 1
ATOM 5957 N N . VAL F 1 81 ? 102.746 69.757 -333.242 1.00 43.24 81 VAL F N 1
ATOM 5958 C CA . VAL F 1 81 ? 102.666 70.831 -332.260 1.00 43.24 81 VAL F CA 1
ATOM 5959 C C . VAL F 1 81 ? 101.795 70.383 -331.097 1.00 43.24 81 VAL F C 1
ATOM 5960 O O . VAL F 1 81 ? 100.674 69.904 -331.289 1.00 43.24 81 VAL F O 1
ATOM 5964 N N . ALA F 1 82 ? 102.323 70.518 -329.888 1.00 45.13 82 ALA F N 1
ATOM 5965 C CA . ALA F 1 82 ? 101.556 70.150 -328.715 1.00 45.13 82 ALA F CA 1
ATOM 5966 C C . ALA F 1 82 ? 100.678 71.353 -328.390 1.00 45.13 82 ALA F C 1
ATOM 5967 O O . ALA F 1 82 ? 99.483 71.199 -328.148 1.00 45.13 82 ALA F O 1
ATOM 5969 N N . PHE F 1 83 ? 101.272 72.547 -328.408 1.00 56.16 83 PHE F N 1
ATOM 5970 C CA . PHE F 1 83 ? 100.534 73.777 -328.134 1.00 56.16 83 PHE F CA 1
ATOM 5971 C C . PHE F 1 83 ? 101.306 75.045 -328.477 1.00 56.16 83 PHE F C 1
ATOM 5972 O O . PHE F 1 83 ? 102.527 75.061 -328.489 1.00 56.16 83 PHE F O 1
ATOM 5980 N N . ILE F 1 84 ? 100.566 76.108 -328.762 1.00 44.89 84 ILE F N 1
ATOM 5981 C CA . ILE F 1 84 ? 101.141 77.409 -329.071 1.00 44.89 84 ILE F CA 1
ATOM 5982 C C . ILE F 1 84 ? 100.479 78.397 -328.124 1.00 44.89 84 ILE F C 1
ATOM 5983 O O . ILE F 1 84 ? 99.269 78.366 -327.934 1.00 44.89 84 ILE F O 1
ATOM 5988 N N . CYS F 1 85 ? 101.263 79.277 -327.527 1.00 47.98 85 CYS F N 1
ATOM 5989 C CA . CYS F 1 85 ? 100.697 80.235 -326.593 1.00 47.98 85 CYS F CA 1
ATOM 5990 C C . CYS F 1 85 ? 101.339 81.605 -326.727 1.00 47.98 85 CYS F C 1
ATOM 5991 O O . CYS F 1 85 ? 102.538 81.752 -326.548 1.00 47.98 85 CYS F O 1
ATOM 5994 N N . GLU F 1 86 ? 100.530 82.603 -327.057 1.00 51.73 86 GLU F N 1
ATOM 5995 C CA . GLU F 1 86 ? 101.009 83.964 -327.216 1.00 51.73 86 GLU F CA 1
ATOM 5996 C C . GLU F 1 86 ? 100.327 84.866 -326.201 1.00 51.73 86 GLU F C 1
ATOM 5997 O O . GLU F 1 86 ? 99.107 84.826 -326.043 1.00 51.73 86 GLU F O 1
ATOM 6003 N N . VAL F 1 87 ? 101.121 85.680 -325.516 1.00 40.92 87 VAL F N 1
ATOM 6004 C CA . VAL F 1 87 ? 100.608 86.600 -324.521 1.00 40.92 87 VAL F CA 1
ATOM 6005 C C . VAL F 1 87 ? 101.165 88.008 -324.708 1.00 40.92 87 VAL F C 1
ATOM 6006 O O . VAL F 1 87 ? 102.351 88.196 -325.001 1.00 40.92 87 VAL F O 1
ATOM 6010 N N . LYS F 1 88 ? 100.289 88.996 -324.555 1.00 40.58 88 LYS F N 1
ATOM 6011 C CA . LYS F 1 88 ? 100.673 90.390 -324.675 1.00 40.58 88 LYS F CA 1
ATOM 6012 C C . LYS F 1 88 ? 100.338 91.015 -323.332 1.00 40.58 88 LYS F C 1
ATOM 6013 O O . LYS F 1 88 ? 99.258 91.552 -323.130 1.00 40.58 88 LYS F O 1
ATOM 6019 N N . GLN F 1 89 ? 101.273 90.899 -322.399 1.00 53.75 89 GLN F N 1
ATOM 6020 C CA . GLN F 1 89 ? 101.112 91.430 -321.052 1.00 53.75 89 GLN F CA 1
ATOM 6021 C C . GLN F 1 89 ? 101.560 92.879 -321.031 1.00 53.75 89 GLN F C 1
ATOM 6022 O O . GLN F 1 89 ? 102.624 93.211 -321.541 1.00 53.75 89 GLN F O 1
ATOM 6028 N N . ALA F 1 90 ? 100.758 93.749 -320.434 1.00 37.70 90 ALA F N 1
ATOM 6029 C CA . ALA F 1 90 ? 101.116 95.153 -320.385 1.00 37.70 90 ALA F CA 1
ATOM 6030 C C . ALA F 1 90 ? 100.893 95.787 -319.029 1.00 37.70 90 ALA F C 1
ATOM 6031 O O . ALA F 1 90 ? 100.358 95.171 -318.104 1.00 37.70 90 ALA F O 1
ATOM 6033 N N . GLY F 1 91 ? 101.331 97.031 -318.916 1.00 56.39 91 GLY F N 1
ATOM 6034 C CA . GLY F 1 91 ? 101.180 97.767 -317.680 1.00 56.39 91 GLY F CA 1
ATOM 6035 C C . GLY F 1 91 ? 101.328 99.251 -317.957 1.00 56.39 91 GLY F C 1
ATOM 6036 O O . GLY F 1 91 ? 102.073 99.654 -318.859 1.00 56.39 91 GLY F O 1
ATOM 6037 N N . VAL F 1 92 ? 100.594 100.071 -317.211 1.00 36.19 92 VAL F N 1
ATOM 6038 C CA . VAL F 1 92 ? 100.697 101.513 -317.382 1.00 36.19 92 VAL F CA 1
ATOM 6039 C C . VAL F 1 92 ? 101.512 102.008 -316.206 1.00 36.19 92 VAL F C 1
ATOM 6040 O O . VAL F 1 92 ? 101.146 101.778 -315.050 1.00 36.19 92 VAL F O 1
ATOM 6044 N N . PHE F 1 93 ? 102.628 102.673 -316.500 1.00 36.06 93 PHE F N 1
ATOM 6045 C CA . PHE F 1 93 ? 103.483 103.166 -315.432 1.00 36.06 93 PHE F CA 1
ATOM 6046 C C . PHE F 1 93 ? 103.636 104.665 -315.460 1.00 36.06 93 PHE F C 1
ATOM 6047 O O . PHE F 1 93 ? 103.569 105.284 -316.524 1.00 36.06 93 PHE F O 1
ATOM 6055 N N . THR F 1 94 ? 103.838 105.242 -314.281 1.00 49.68 94 THR F N 1
ATOM 6056 C CA . THR F 1 94 ? 104.067 106.671 -314.170 1.00 49.68 94 THR F CA 1
ATOM 6057 C C . THR F 1 94 ? 105.581 106.776 -313.988 1.00 49.68 94 THR F C 1
ATOM 6058 O O . THR F 1 94 ? 106.136 106.314 -312.980 1.00 49.68 94 THR F O 1
ATOM 6062 N N . ILE F 1 95 ? 106.249 107.354 -314.981 1.00 61.74 95 ILE F N 1
ATOM 6063 C CA . ILE F 1 95 ? 107.696 107.475 -314.932 1.00 61.74 95 ILE F CA 1
ATOM 6064 C C . ILE F 1 95 ? 108.164 108.892 -315.221 1.00 61.74 95 ILE F C 1
ATOM 6065 O O . ILE F 1 95 ? 107.741 109.508 -316.205 1.00 61.74 95 ILE F O 1
ATOM 6070 N N . SER F 1 96 ? 109.045 109.404 -314.368 1.00 91.73 96 SER F N 1
ATOM 6071 C CA . SER F 1 96 ? 109.574 110.745 -314.565 1.00 91.73 96 SER F CA 1
ATOM 6072 C C . SER F 1 96 ? 110.848 111.013 -313.772 1.00 91.73 96 SER F C 1
ATOM 6073 O O . SER F 1 96 ? 111.093 110.406 -312.722 1.00 91.73 96 SER F O 1
ATOM 6076 N N . GLY F 1 97 ? 111.660 111.925 -314.297 1.00 72.96 97 GLY F N 1
ATOM 6077 C CA . GLY F 1 97 ? 112.898 112.298 -313.638 1.00 72.96 97 GLY F CA 1
ATOM 6078 C C . GLY F 1 97 ? 114.081 111.402 -313.939 1.00 72.96 97 GLY F C 1
ATOM 6079 O O . GLY F 1 97 ? 114.841 111.066 -313.035 1.00 72.96 97 GLY F O 1
ATOM 6080 N N . LEU F 1 98 ? 114.240 111.011 -315.200 1.00 41.29 98 LEU F N 1
ATOM 6081 C CA . LEU F 1 98 ? 115.356 110.152 -315.590 1.00 41.29 98 LEU F CA 1
ATOM 6082 C C . LEU F 1 98 ? 115.968 110.612 -316.905 1.00 41.29 98 LEU F C 1
ATOM 6083 O O . LEU F 1 98 ? 115.257 110.998 -317.844 1.00 41.29 98 LEU F O 1
ATOM 6088 N N . GLU F 1 99 ? 117.292 110.545 -316.972 1.00 48.21 99 GLU F N 1
ATOM 6089 C CA . GLU F 1 99 ? 118.006 110.953 -318.173 1.00 48.21 99 GLU F CA 1
ATOM 6090 C C . GLU F 1 99 ? 117.739 109.956 -319.298 1.00 48.21 99 GLU F C 1
ATOM 6091 O O . GLU F 1 99 ? 117.415 108.798 -319.042 1.00 48.21 99 GLU F O 1
ATOM 6097 N N . ASP F 1 100 ? 117.887 110.408 -320.535 1.00 62.95 100 ASP F N 1
ATOM 6098 C CA . ASP F 1 100 ? 117.651 109.564 -321.698 1.00 62.95 100 ASP F CA 1
ATOM 6099 C C . ASP F 1 100 ? 117.970 108.083 -321.529 1.00 62.95 100 ASP F C 1
ATOM 6100 O O . ASP F 1 100 ? 117.130 107.221 -321.795 1.00 62.95 100 ASP F O 1
ATOM 6105 N N . VAL F 1 101 ? 119.188 107.788 -321.095 1.00 51.60 101 VAL F N 1
ATOM 6106 C CA . VAL F 1 101 ? 119.616 106.406 -320.942 1.00 51.60 101 VAL F CA 1
ATOM 6107 C C . VAL F 1 101 ? 118.932 105.706 -319.777 1.00 51.60 101 VAL F C 1
ATOM 6108 O O . VAL F 1 101 ? 118.498 104.571 -319.903 1.00 51.60 101 VAL F O 1
ATOM 6112 N N . GLN F 1 102 ? 118.821 106.378 -318.645 1.00 50.99 102 GLN F N 1
ATOM 6113 C CA . GLN F 1 102 ? 118.176 105.766 -317.498 1.00 50.99 102 GLN F CA 1
ATOM 6114 C C . GLN F 1 102 ? 116.721 105.417 -317.824 1.00 50.99 102 GLN F C 1
ATOM 6115 O O . GLN F 1 102 ? 116.222 104.369 -317.406 1.00 50.99 102 GLN F O 1
ATOM 6121 N N . MET F 1 103 ? 116.051 106.297 -318.570 1.00 63.00 103 MET F N 1
ATOM 6122 C CA . MET F 1 103 ? 114.659 106.083 -318.966 1.00 63.00 103 MET F CA 1
ATOM 6123 C C . MET F 1 103 ? 114.576 104.914 -319.945 1.00 63.00 103 MET F C 1
ATOM 6124 O O . MET F 1 103 ? 113.639 104.116 -319.884 1.00 63.00 103 MET F O 1
ATOM 6129 N N . ALA F 1 104 ? 115.552 104.808 -320.842 1.00 47.97 104 ALA F N 1
ATOM 6130 C CA . ALA F 1 104 ? 115.551 103.714 -321.805 1.00 47.97 104 ALA F CA 1
ATOM 6131 C C . ALA F 1 104 ? 115.697 102.384 -321.069 1.00 47.97 104 ALA F C 1
ATOM 6132 O O . ALA F 1 104 ? 115.062 101.390 -321.427 1.00 47.97 104 ALA F O 1
ATOM 6134 N N . HIS F 1 105 ? 116.525 102.359 -320.034 1.00 66.75 105 HIS F N 1
ATOM 6135 C CA . HIS F 1 105 ? 116.688 101.122 -319.297 1.00 66.75 105 HIS F CA 1
ATOM 6136 C C . HIS F 1 105 ? 115.397 100.782 -318.551 1.00 66.75 105 HIS F C 1
ATOM 6137 O O . HIS F 1 105 ? 115.016 99.615 -318.468 1.00 66.75 105 HIS F O 1
ATOM 6144 N N . CYS F 1 106 ? 114.721 101.803 -318.031 1.00 52.63 106 CYS F N 1
ATOM 6145 C CA . CYS F 1 106 ? 113.465 101.621 -317.290 1.00 52.63 106 CYS F CA 1
ATOM 6146 C C . CYS F 1 106 ? 112.356 101.072 -318.195 1.00 52.63 106 CYS F C 1
ATOM 6147 O O . CYS F 1 106 ? 111.576 100.206 -317.799 1.00 52.63 106 CYS F O 1
ATOM 6150 N N . LEU F 1 107 ? 112.303 101.566 -319.421 1.00 39.91 107 LEU F N 1
ATOM 6151 C CA . LEU F 1 107 ? 111.289 101.139 -320.359 1.00 39.91 107 LEU F CA 1
ATOM 6152 C C . LEU F 1 107 ? 111.514 99.783 -320.988 1.00 39.91 107 LEU F C 1
ATOM 6153 O O . LEU F 1 107 ? 110.551 99.064 -321.268 1.00 39.91 107 LEU F O 1
ATOM 6158 N N . THR F 1 108 ? 112.769 99.422 -321.230 1.00 55.43 108 THR F N 1
ATOM 6159 C CA . THR F 1 108 ? 113.043 98.146 -321.871 1.00 55.43 108 THR F CA 1
ATOM 6160 C C . THR F 1 108 ? 113.547 97.041 -320.958 1.00 55.43 108 THR F C 1
ATOM 6161 O O . THR F 1 108 ? 113.680 95.899 -321.398 1.00 55.43 108 THR F O 1
ATOM 6165 N N . SER F 1 109 ? 113.821 97.360 -319.695 1.00 50.59 109 SER F N 1
ATOM 6166 C CA . SER F 1 109 ? 114.287 96.329 -318.779 1.00 50.59 109 SER F CA 1
ATOM 6167 C C . SER F 1 109 ? 113.562 96.301 -317.436 1.00 50.59 109 SER F C 1
ATOM 6168 O O . SER F 1 109 ? 112.971 95.287 -317.076 1.00 50.59 109 SER F O 1
ATOM 6171 N N . GLN F 1 110 ? 113.591 97.405 -316.699 1.00 50.58 110 GLN F N 1
ATOM 6172 C CA . GLN F 1 110 ? 112.956 97.437 -315.389 1.00 50.58 110 GLN F CA 1
ATOM 6173 C C . GLN F 1 110 ? 111.465 97.135 -315.433 1.00 50.58 110 GLN F C 1
ATOM 6174 O O . GLN F 1 110 ? 110.979 96.297 -314.665 1.00 50.58 110 GLN F O 1
ATOM 6180 N N . CYS F 1 111 ? 110.737 97.812 -316.317 1.00 46.66 111 CYS F N 1
ATOM 6181 C CA . CYS F 1 111 ? 109.309 97.573 -316.421 1.00 46.66 111 CYS F CA 1
ATOM 6182 C C . CYS F 1 111 ? 108.991 96.195 -317.009 1.00 46.66 111 CYS F C 1
ATOM 6183 O O . CYS F 1 111 ? 108.208 95.435 -316.425 1.00 46.66 111 CYS F O 1
ATOM 6186 N N . PRO F 1 112 ? 109.579 95.847 -318.168 1.00 46.22 112 PRO F N 1
ATOM 6187 C CA . PRO F 1 112 ? 109.273 94.520 -318.706 1.00 46.22 112 PRO F CA 1
ATOM 6188 C C . PRO F 1 112 ? 109.520 93.459 -317.645 1.00 46.22 112 PRO F C 1
ATOM 6189 O O . PRO F 1 112 ? 108.807 92.463 -317.570 1.00 46.22 112 PRO F O 1
ATOM 6193 N N . ASN F 1 113 ? 110.526 93.684 -316.809 1.00 51.60 113 ASN F N 1
ATOM 6194 C CA . ASN F 1 113 ? 110.843 92.721 -315.768 1.00 51.60 113 ASN F CA 1
ATOM 6195 C C . ASN F 1 113 ? 109.737 92.604 -314.719 1.00 51.60 113 ASN F C 1
ATOM 6196 O O . ASN F 1 113 ? 109.495 91.522 -314.191 1.00 51.60 113 ASN F O 1
ATOM 6201 N N . MET F 1 114 ? 109.070 93.709 -314.408 1.00 49.42 114 MET F N 1
ATOM 6202 C CA . MET F 1 114 ? 107.999 93.659 -313.426 1.00 49.42 114 MET F CA 1
ATOM 6203 C C . MET F 1 114 ? 106.798 92.925 -314.025 1.00 49.42 114 MET F C 1
ATOM 6204 O O . MET F 1 114 ? 106.036 92.271 -313.309 1.00 49.42 114 MET F O 1
ATOM 6209 N N . LEU F 1 115 ? 106.654 93.019 -315.345 1.00 41.85 115 LEU F N 1
ATOM 6210 C CA . LEU F 1 115 ? 105.554 92.375 -316.056 1.00 41.85 115 LEU F CA 1
ATOM 6211 C C . LEU F 1 115 ? 105.759 90.888 -316.325 1.00 41.85 115 LEU F C 1
ATOM 6212 O O . LEU F 1 115 ? 104.781 90.147 -316.508 1.00 41.85 115 LEU F O 1
ATOM 6217 N N . PHE F 1 116 ? 107.018 90.458 -316.366 1.00 46.05 116 PHE F N 1
ATOM 6218 C CA . PHE F 1 116 ? 107.333 89.070 -316.665 1.00 46.05 116 PHE F CA 1
ATOM 6219 C C . PHE F 1 116 ? 106.625 88.041 -315.794 1.00 46.05 116 PHE F C 1
ATOM 6220 O O . PHE F 1 116 ? 105.937 87.156 -316.309 1.00 46.05 116 PHE F O 1
ATOM 6228 N N . PRO F 1 117 ? 106.782 88.126 -314.467 1.00 45.16 117 PRO F N 1
ATOM 6229 C CA . PRO F 1 117 ? 106.099 87.127 -313.644 1.00 45.16 117 PRO F CA 1
ATOM 6230 C C . PRO F 1 117 ? 104.582 87.034 -313.875 1.00 45.16 117 PRO F C 1
ATOM 6231 O O . PRO F 1 117 ? 103.984 85.978 -313.656 1.00 45.16 117 PRO F O 1
ATOM 6235 N N . TYR F 1 118 ? 103.962 88.124 -314.318 1.00 49.12 118 TYR F N 1
ATOM 6236 C CA . TYR F 1 118 ? 102.531 88.105 -314.612 1.00 49.12 118 TYR F CA 1
ATOM 6237 C C . TYR F 1 118 ? 102.308 87.256 -315.868 1.00 49.12 118 TYR F C 1
ATOM 6238 O O . TYR F 1 118 ? 101.434 86.398 -315.901 1.00 49.12 118 TYR F O 1
ATOM 6247 N N . ALA F 1 119 ? 103.094 87.503 -316.911 1.00 33.29 119 ALA F N 1
ATOM 6248 C CA . ALA F 1 119 ? 102.951 86.741 -318.148 1.00 33.29 119 ALA F CA 1
ATOM 6249 C C . ALA F 1 119 ? 103.357 85.299 -317.947 1.00 33.29 119 ALA F C 1
ATOM 6250 O O . ALA F 1 119 ? 102.837 84.408 -318.607 1.00 33.29 119 ALA F O 1
ATOM 6252 N N . ARG F 1 120 ? 104.297 85.065 -317.041 1.00 48.46 120 ARG F N 1
ATOM 6253 C CA . ARG F 1 120 ? 104.750 83.712 -316.767 1.00 48.46 120 ARG F CA 1
ATOM 6254 C C . ARG F 1 120 ? 103.571 82.929 -316.214 1.00 48.46 120 ARG F C 1
ATOM 6255 O O . ARG F 1 120 ? 103.277 81.823 -316.662 1.00 48.46 120 ARG F O 1
ATOM 6263 N N . GLU F 1 121 ? 102.890 83.530 -315.244 1.00 39.15 121 GLU F N 1
ATOM 6264 C CA . GLU F 1 121 ? 101.736 82.915 -314.598 1.00 39.15 121 GLU F CA 1
ATOM 6265 C C . GLU F 1 121 ? 100.634 82.620 -315.611 1.00 39.15 121 GLU F C 1
ATOM 6266 O O . GLU F 1 121 ? 99.995 81.568 -315.560 1.00 39.15 121 GLU F O 1
ATOM 6272 N N . LEU F 1 122 ? 100.404 83.550 -316.532 1.00 40.69 122 LEU F N 1
ATOM 6273 C CA . LEU F 1 122 ? 99.360 83.327 -317.508 1.00 40.69 122 LEU F CA 1
ATOM 6274 C C . LEU F 1 122 ? 99.707 82.166 -318.415 1.00 40.69 122 LEU F C 1
ATOM 6275 O O . LEU F 1 122 ? 98.851 81.321 -318.695 1.00 40.69 122 LEU F O 1
ATOM 6280 N N . VAL F 1 123 ? 100.953 82.118 -318.879 1.00 39.40 123 VAL F N 1
ATOM 6281 C CA . VAL F 1 123 ? 101.356 81.037 -319.764 1.00 39.40 123 VAL F CA 1
ATOM 6282 C C . VAL F 1 123 ? 101.234 79.686 -319.048 1.00 39.40 123 VAL F C 1
ATOM 6283 O O . VAL F 1 123 ? 100.721 78.715 -319.615 1.00 39.40 123 VAL F O 1
ATOM 6287 N N . SER F 1 124 ? 101.664 79.625 -317.794 1.00 34.81 124 SER F N 1
ATOM 6288 C CA . SER F 1 124 ? 101.558 78.375 -317.063 1.00 34.81 124 SER F CA 1
ATOM 6289 C C . SER F 1 124 ? 100.092 78.005 -316.840 1.00 34.81 124 SER F C 1
ATOM 6290 O O . SER F 1 124 ? 99.725 76.841 -316.980 1.00 34.81 124 SER F O 1
ATOM 6293 N N . ASN F 1 125 ? 99.255 78.994 -316.521 1.00 48.67 125 ASN F N 1
ATOM 6294 C CA . ASN F 1 125 ? 97.831 78.767 -316.288 1.00 48.67 125 ASN F CA 1
ATOM 6295 C C . ASN F 1 125 ? 97.157 78.150 -317.509 1.00 48.67 125 ASN F C 1
ATOM 6296 O O . ASN F 1 125 ? 96.429 77.164 -317.393 1.00 48.67 125 ASN F O 1
ATOM 6301 N N . LEU F 1 126 ? 97.400 78.734 -318.678 1.00 44.23 126 LEU F N 1
ATOM 6302 C CA . LEU F 1 126 ? 96.820 78.226 -319.907 1.00 44.23 126 LEU F CA 1
ATOM 6303 C C . LEU F 1 126 ? 97.347 76.846 -320.283 1.00 44.23 126 LEU F C 1
ATOM 6304 O O . LEU F 1 126 ? 96.572 75.987 -320.713 1.00 44.23 126 LEU F O 1
ATOM 6309 N N . VAL F 1 127 ? 98.655 76.619 -320.133 1.00 40.00 127 VAL F N 1
ATOM 6310 C CA . VAL F 1 127 ? 99.202 75.309 -320.490 1.00 40.00 127 VAL F CA 1
ATOM 6311 C C . VAL F 1 127 ? 98.574 74.241 -319.607 1.00 40.00 127 VAL F C 1
ATOM 6312 O O . VAL F 1 127 ? 98.246 73.159 -320.083 1.00 40.00 127 VAL F O 1
ATOM 6316 N N . ASN F 1 128 ? 98.375 74.545 -318.327 1.00 30.17 128 ASN F N 1
ATOM 6317 C CA . ASN F 1 128 ? 97.754 73.575 -317.438 1.00 30.17 128 ASN F CA 1
ATOM 6318 C C . ASN F 1 128 ? 96.325 73.257 -317.883 1.00 30.17 128 ASN F C 1
ATOM 6319 O O . ASN F 1 128 ? 95.873 72.135 -317.734 1.00 30.17 128 ASN F O 1
ATOM 6324 N N . ARG F 1 129 ? 95.607 74.236 -318.430 1.00 54.24 129 ARG F N 1
ATOM 6325 C CA . ARG F 1 129 ? 94.236 73.981 -318.863 1.00 54.24 129 ARG F CA 1
ATOM 6326 C C . ARG F 1 129 ? 94.217 73.052 -320.066 1.00 54.24 129 ARG F C 1
ATOM 6327 O O . ARG F 1 129 ? 93.174 72.510 -320.429 1.00 54.24 129 ARG F O 1
ATOM 6335 N N . GLY F 1 130 ? 95.373 72.872 -320.685 1.00 37.37 130 GLY F N 1
ATOM 6336 C CA . GLY F 1 130 ? 95.451 71.982 -321.825 1.00 37.37 130 GLY F CA 1
ATOM 6337 C C . GLY F 1 130 ? 95.903 70.621 -321.322 1.00 37.37 130 GLY F C 1
ATOM 6338 O O . GLY F 1 130 ? 96.102 69.676 -322.100 1.00 37.37 130 GLY F O 1
ATOM 6339 N N . THR F 1 131 ? 96.047 70.526 -320.000 1.00 38.00 131 THR F N 1
ATOM 6340 C CA . THR F 1 131 ? 96.497 69.307 -319.332 1.00 38.00 131 THR F CA 1
ATOM 6341 C C . THR F 1 131 ? 97.859 68.840 -319.808 1.00 38.00 131 THR F C 1
ATOM 6342 O O . THR F 1 131 ? 98.092 67.646 -319.943 1.00 38.00 131 THR F O 1
ATOM 6346 N N . PHE F 1 132 ? 98.753 69.778 -320.090 1.00 55.08 132 PHE F N 1
ATOM 6347 C CA . PHE F 1 132 ? 100.096 69.415 -320.501 1.00 55.08 132 PHE F CA 1
ATOM 6348 C C . PHE F 1 132 ? 100.963 69.577 -319.272 1.00 55.08 132 PHE F C 1
ATOM 6349 O O . PHE F 1 132 ? 100.597 70.299 -318.337 1.00 55.08 132 PHE F O 1
ATOM 6357 N N . PRO F 1 133 ? 102.121 68.906 -319.242 1.00 42.01 133 PRO F N 1
ATOM 6358 C CA . PRO F 1 133 ? 102.985 69.050 -318.068 1.00 42.01 133 PRO F CA 1
ATOM 6359 C C . PRO F 1 133 ? 103.400 70.515 -317.874 1.00 42.01 133 PRO F C 1
ATOM 6360 O O . PRO F 1 133 ? 103.670 71.239 -318.848 1.00 42.01 133 PRO F O 1
ATOM 6364 N N . ALA F 1 134 ? 103.434 70.934 -316.610 1.00 49.85 134 ALA F N 1
ATOM 6365 C CA . ALA F 1 134 ? 103.780 72.301 -316.225 1.00 49.85 134 ALA F CA 1
ATOM 6366 C C . ALA F 1 134 ? 104.874 72.949 -317.052 1.00 49.85 134 ALA F C 1
ATOM 6367 O O . ALA F 1 134 ? 105.867 72.310 -317.403 1.00 49.85 134 ALA F O 1
ATOM 6369 N N . LEU F 1 135 ? 104.666 74.228 -317.361 1.00 43.87 135 LEU F N 1
ATOM 6370 C CA . LEU F 1 135 ? 105.624 75.032 -318.114 1.00 43.87 135 LEU F CA 1
ATOM 6371 C C . LEU F 1 135 ? 105.772 76.380 -317.428 1.00 43.87 135 LEU F C 1
ATOM 6372 O O . LEU F 1 135 ? 104.936 77.263 -317.587 1.00 43.87 135 LEU F O 1
ATOM 6377 N N . ASN F 1 136 ? 106.826 76.531 -316.639 1.00 49.45 136 ASN F N 1
ATOM 6378 C CA . ASN F 1 136 ? 107.069 77.789 -315.950 1.00 49.45 136 ASN F CA 1
ATOM 6379 C C . ASN F 1 136 ? 108.324 78.416 -316.525 1.00 49.45 136 ASN F C 1
ATOM 6380 O O . ASN F 1 136 ? 109.443 78.049 -316.163 1.00 49.45 136 ASN F O 1
ATOM 6385 N N . LEU F 1 137 ? 108.118 79.351 -317.447 1.00 35.51 137 LEU F N 1
ATOM 6386 C CA . LEU F 1 137 ? 109.208 80.034 -318.121 1.00 35.51 137 LEU F CA 1
ATOM 6387 C C . LEU F 1 137 ? 110.306 80.427 -317.150 1.00 35.51 137 LEU F C 1
ATOM 6388 O O . LEU F 1 137 ? 110.032 80.943 -316.064 1.00 35.51 137 LEU F O 1
ATOM 6393 N N . SER F 1 138 ? 111.553 80.163 -317.532 1.00 47.09 138 SER F N 1
ATOM 6394 C CA . SER F 1 138 ? 112.670 80.495 -316.672 1.00 47.09 138 SER F CA 1
ATOM 6395 C C . SER F 1 138 ? 112.945 81.975 -316.734 1.00 47.09 138 SER F C 1
ATOM 6396 O O . SER F 1 138 ? 112.643 82.638 -317.735 1.00 47.09 138 SER F O 1
ATOM 6399 N N . PRO F 1 139 ? 113.499 82.524 -315.645 1.00 28.56 139 PRO F N 1
ATOM 6400 C CA . PRO F 1 139 ? 113.830 83.942 -315.524 1.00 28.56 139 PRO F CA 1
ATOM 6401 C C . PRO F 1 139 ? 114.484 84.485 -316.774 1.00 28.56 139 PRO F C 1
ATOM 6402 O O . PRO F 1 139 ? 115.270 83.797 -317.419 1.00 28.56 139 PRO F O 1
ATOM 6406 N N . VAL F 1 140 ? 114.145 85.718 -317.127 1.00 53.65 140 VAL F N 1
ATOM 6407 C CA . VAL F 1 140 ? 114.735 86.342 -318.289 1.00 53.65 140 VAL F CA 1
ATOM 6408 C C . VAL F 1 140 ? 115.517 87.538 -317.838 1.00 53.65 140 VAL F C 1
ATOM 6409 O O . VAL F 1 140 ? 115.056 88.288 -316.979 1.00 53.65 140 VAL F O 1
ATOM 6413 N N . ASN F 1 141 ? 116.710 87.709 -318.392 1.00 40.02 141 ASN F N 1
ATOM 6414 C CA . ASN F 1 141 ? 117.462 88.893 -318.048 1.00 40.02 141 ASN F CA 1
ATOM 6415 C C . ASN F 1 141 ? 117.034 89.902 -319.102 1.00 40.02 141 ASN F C 1
ATOM 6416 O O . ASN F 1 141 ? 117.351 89.759 -320.288 1.00 40.02 141 ASN F O 1
ATOM 6421 N N . PHE F 1 142 ? 116.294 90.917 -318.677 1.00 56.03 142 PHE F N 1
ATOM 6422 C CA . PHE F 1 142 ? 115.816 91.890 -319.633 1.00 56.03 142 PHE F CA 1
ATOM 6423 C C . PHE F 1 142 ? 116.846 92.912 -320.037 1.00 56.03 142 PHE F C 1
ATOM 6424 O O . PHE F 1 142 ? 116.647 93.647 -321.005 1.00 56.03 142 PHE F O 1
ATOM 6432 N N . ASP F 1 143 ? 117.965 92.944 -319.324 1.00 42.30 143 ASP F N 1
ATOM 6433 C CA . ASP F 1 143 ? 119.015 93.880 -319.679 1.00 42.30 143 ASP F CA 1
ATOM 6434 C C . ASP F 1 143 ? 119.356 93.689 -321.147 1.00 42.30 143 ASP F C 1
ATOM 6435 O O . ASP F 1 143 ? 119.786 94.621 -321.820 1.00 42.30 143 ASP F O 1
ATOM 6440 N N . ALA F 1 144 ? 119.134 92.483 -321.656 1.00 47.97 144 ALA F N 1
ATOM 6441 C CA . ALA F 1 144 ? 119.423 92.196 -323.055 1.00 47.97 144 ALA F CA 1
ATOM 6442 C C . ALA F 1 144 ? 118.618 93.099 -323.973 1.00 47.97 144 ALA F C 1
ATOM 6443 O O . ALA F 1 144 ? 119.106 93.528 -325.017 1.00 47.97 144 ALA F O 1
ATOM 6445 N N . LEU F 1 145 ? 117.380 93.381 -323.584 1.00 51.29 145 LEU F N 1
ATOM 6446 C CA . LEU F 1 145 ? 116.513 94.229 -324.392 1.00 51.29 145 LEU F CA 1
ATOM 6447 C C . LEU F 1 145 ? 116.987 95.674 -324.328 1.00 51.29 145 LEU F C 1
ATOM 6448 O O . LEU F 1 145 ? 116.919 96.409 -325.321 1.00 51.29 145 LEU F O 1
ATOM 6453 N N . PHE F 1 146 ? 117.487 96.070 -323.158 1.00 54.07 146 PHE F N 1
ATOM 6454 C CA . PHE F 1 146 ? 118.007 97.417 -322.980 1.00 54.07 146 PHE F CA 1
ATOM 6455 C C . PHE F 1 146 ? 119.096 97.627 -324.022 1.00 54.07 146 PHE F C 1
ATOM 6456 O O . PHE F 1 146 ? 119.016 98.530 -324.849 1.00 54.07 146 PHE F O 1
ATOM 6464 N N . VAL F 1 147 ? 120.106 96.770 -323.980 1.00 48.59 147 VAL F N 1
ATOM 6465 C CA . VAL F 1 147 ? 121.219 96.841 -324.915 1.00 48.59 147 VAL F CA 1
ATOM 6466 C C . VAL F 1 147 ? 120.709 96.852 -326.349 1.00 48.59 147 VAL F C 1
ATOM 6467 O O . VAL F 1 147 ? 121.125 97.693 -327.147 1.00 48.59 147 VAL F O 1
ATOM 6471 N N . GLU F 1 148 ? 119.803 95.935 -326.678 1.00 46.55 148 GLU F N 1
ATOM 6472 C CA . GLU F 1 148 ? 119.275 95.884 -328.035 1.00 46.55 148 GLU F CA 1
ATOM 6473 C C . GLU F 1 148 ? 118.684 97.236 -328.443 1.00 46.55 148 GLU F C 1
ATOM 6474 O O . GLU F 1 148 ? 118.786 97.640 -329.609 1.00 46.55 148 GLU F O 1
ATOM 6480 N N . TYR F 1 149 ? 118.060 97.928 -327.491 1.00 54.71 149 TYR F N 1
ATOM 6481 C CA . TYR F 1 149 ? 117.486 99.243 -327.773 1.00 54.71 149 TYR F CA 1
ATOM 6482 C C . TYR F 1 149 ? 118.608 100.273 -327.975 1.00 54.71 149 TYR F C 1
ATOM 6483 O O . TYR F 1 149 ? 118.570 101.068 -328.914 1.00 54.71 149 TYR F O 1
ATOM 6492 N N . MET F 1 150 ? 119.606 100.243 -327.094 1.00 55.62 150 MET F N 1
ATOM 6493 C CA . MET F 1 150 ? 120.735 101.161 -327.177 1.00 55.62 150 MET F CA 1
ATOM 6494 C C . MET F 1 150 ? 121.547 100.990 -328.465 1.00 55.62 150 MET F C 1
ATOM 6495 O O . MET F 1 150 ? 121.889 101.975 -329.119 1.00 55.62 150 MET F O 1
ATOM 6500 N N . ASN F 1 151 ? 121.858 99.755 -328.841 1.00 46.12 151 ASN F N 1
ATOM 6501 C CA . ASN F 1 151 ? 122.629 99.530 -330.069 1.00 46.12 151 ASN F CA 1
ATOM 6502 C C . ASN F 1 151 ? 121.864 100.002 -331.304 1.00 46.12 151 ASN F C 1
ATOM 6503 O O . ASN F 1 151 ? 122.457 100.388 -332.321 1.00 46.12 151 ASN F O 1
ATOM 6508 N N . ARG F 1 152 ? 120.540 99.943 -331.205 1.00 75.27 152 ARG F N 1
ATOM 6509 C CA . ARG F 1 152 ? 119.646 100.355 -332.274 1.00 75.27 152 ARG F CA 1
ATOM 6510 C C . ARG F 1 152 ? 119.888 101.845 -332.517 1.00 75.27 152 ARG F C 1
ATOM 6511 O O . ARG F 1 152 ? 119.826 102.326 -333.647 1.00 75.27 152 ARG F O 1
ATOM 6519 N N . GLN F 1 153 ? 120.187 102.563 -331.439 1.00 79.13 153 GLN F N 1
ATOM 6520 C CA . GLN F 1 153 ? 120.436 104.002 -331.485 1.00 79.13 153 GLN F CA 1
ATOM 6521 C C . GLN F 1 153 ? 121.844 104.385 -331.951 1.00 79.13 153 GLN F C 1
ATOM 6522 O O . GLN F 1 153 ? 122.048 105.474 -332.484 1.00 79.13 153 GLN F O 1
ATOM 6528 N N . GLN F 1 154 ? 122.812 103.492 -331.759 1.00 67.15 154 GLN F N 1
ATOM 6529 C CA . GLN F 1 154 ? 124.193 103.772 -332.143 1.00 67.15 154 GLN F CA 1
ATOM 6530 C C . GLN F 1 154 ? 124.416 104.074 -333.620 1.00 67.15 154 GLN F C 1
ATOM 6531 O O . GLN F 1 154 ? 125.555 104.112 -334.058 1.00 67.15 154 GLN F O 1
ATOM 6533 N N . ALA F 1 155 ? 123.353 104.283 -334.390 1.00 73.08 155 ALA F N 1
ATOM 6534 C CA . ALA F 1 155 ? 123.511 104.597 -335.811 1.00 73.08 155 ALA F CA 1
ATOM 6535 C C . ALA F 1 155 ? 123.095 106.034 -336.110 1.00 73.08 155 ALA F C 1
ATOM 6536 O O . ALA F 1 155 ? 123.772 106.744 -336.857 1.00 73.08 155 ALA F O 1
ATOM 6538 N N . GLU F 1 156 ? 121.973 106.456 -335.531 1.00 69.35 156 GLU F N 1
ATOM 6539 C CA . GLU F 1 156 ? 121.487 107.818 -335.724 1.00 69.35 156 GLU F CA 1
ATOM 6540 C C . GLU F 1 156 ? 122.472 108.763 -335.041 1.00 69.35 156 GLU F C 1
ATOM 6541 O O . GLU F 1 156 ? 122.544 109.946 -335.364 1.00 69.35 156 GLU F O 1
ATOM 6543 N N . ASN F 1 157 ? 123.231 108.218 -334.095 1.00 90.42 157 ASN F N 1
ATOM 6544 C CA . ASN F 1 157 ? 124.239 108.972 -333.352 1.00 90.42 157 ASN F CA 1
ATOM 6545 C C . ASN F 1 157 ? 125.439 109.289 -334.233 1.00 90.42 157 ASN F C 1
ATOM 6546 O O . ASN F 1 157 ? 126.063 110.339 -334.093 1.00 90.42 157 ASN F O 1
ATOM 6551 N N . ALA F 1 158 ? 125.766 108.367 -335.133 1.00 85.27 158 ALA F N 1
ATOM 6552 C CA . ALA F 1 158 ? 126.894 108.544 -336.034 1.00 85.27 158 ALA F CA 1
ATOM 6553 C C . ALA F 1 158 ? 126.640 109.685 -337.016 1.00 85.27 158 ALA F C 1
ATOM 6554 O O . ALA F 1 158 ? 127.513 110.523 -337.247 1.00 85.27 158 ALA F O 1
ATOM 6556 N N . GLU F 1 159 ? 125.442 109.713 -337.593 1.00 91.88 159 GLU F N 1
ATOM 6557 C CA . GLU F 1 159 ? 125.077 110.756 -338.547 1.00 91.88 159 GLU F CA 1
ATOM 6558 C C . GLU F 1 159 ? 124.941 112.102 -337.834 1.00 91.88 159 GLU F C 1
ATOM 6559 O O . GLU F 1 159 ? 125.055 113.157 -338.455 1.00 91.88 159 GLU F O 1
ATOM 6561 N N . GLU F 1 160 ? 124.709 112.057 -336.526 1.00 77.95 160 GLU F N 1
ATOM 6562 C CA . GLU F 1 160 ? 124.555 113.268 -335.728 1.00 77.95 160 GLU F CA 1
ATOM 6563 C C . GLU F 1 160 ? 125.887 113.868 -335.300 1.00 77.95 160 GLU F C 1
ATOM 6564 O O . GLU F 1 160 ? 125.975 115.071 -335.071 1.00 77.95 160 GLU F O 1
ATOM 6566 N N . LYS F 1 161 ? 126.922 113.041 -335.185 1.00 128.62 161 LYS F N 1
ATOM 6567 C CA . LYS F 1 161 ? 128.233 113.543 -334.783 1.00 128.62 161 LYS F CA 1
ATOM 6568 C C . LYS F 1 161 ? 128.729 114.558 -335.806 1.00 128.62 161 LYS F C 1
ATOM 6569 O O . LYS F 1 161 ? 129.763 115.197 -335.611 1.00 128.62 161 LYS F O 1
ATOM 6571 N N . SER F 1 162 ? 127.984 114.699 -336.899 1.00 103.98 162 SER F N 1
ATOM 6572 C CA . SER F 1 162 ? 128.326 115.650 -337.948 1.00 103.98 162 SER F CA 1
ATOM 6573 C C . SER F 1 162 ? 127.369 116.850 -337.867 1.00 103.98 162 SER F C 1
ATOM 6574 O O . SER F 1 162 ? 127.797 117.915 -337.357 1.00 103.98 162 SER F O 1
ATOM 6576 N N . LYS G 1 5 ? 50.689 58.639 -316.804 1.00 106.45 5 LYS G N 1
ATOM 6577 C CA . LYS G 1 5 ? 50.148 59.970 -317.213 1.00 106.45 5 LYS G CA 1
ATOM 6578 C C . LYS G 1 5 ? 51.190 61.091 -317.079 1.00 106.45 5 LYS G C 1
ATOM 6579 O O . LYS G 1 5 ? 51.994 61.105 -316.144 1.00 106.45 5 LYS G O 1
ATOM 6581 N N . GLN G 1 6 ? 51.176 62.022 -318.030 1.00 133.79 6 GLN G N 1
ATOM 6582 C CA . GLN G 1 6 ? 52.095 63.157 -318.020 1.00 133.79 6 GLN G CA 1
ATOM 6583 C C . GLN G 1 6 ? 51.277 64.416 -317.723 1.00 133.79 6 GLN G C 1
ATOM 6584 O O . GLN G 1 6 ? 50.625 64.963 -318.611 1.00 133.79 6 GLN G O 1
ATOM 6586 N N . ASP G 1 7 ? 51.306 64.862 -316.469 1.00 119.29 7 ASP G N 1
ATOM 6587 C CA . ASP G 1 7 ? 50.560 66.048 -316.052 1.00 119.29 7 ASP G CA 1
ATOM 6588 C C . ASP G 1 7 ? 51.479 67.176 -315.582 1.00 119.29 7 ASP G C 1
ATOM 6589 O O . ASP G 1 7 ? 51.759 67.289 -314.390 1.00 119.29 7 ASP G O 1
ATOM 6591 N N . VAL G 1 8 ? 51.929 68.015 -316.515 1.00 62.69 8 VAL G N 1
ATOM 6592 C CA . VAL G 1 8 ? 52.821 69.129 -316.202 1.00 62.69 8 VAL G CA 1
ATOM 6593 C C . VAL G 1 8 ? 52.244 70.094 -315.162 1.00 62.69 8 VAL G C 1
ATOM 6594 O O . VAL G 1 8 ? 51.447 70.966 -315.500 1.00 62.69 8 VAL G O 1
ATOM 6596 N N . ALA G 1 9 ? 52.658 69.941 -313.905 1.00 63.25 9 ALA G N 1
ATOM 6597 C CA . ALA G 1 9 ? 52.191 70.802 -312.813 1.00 63.25 9 ALA G CA 1
ATOM 6598 C C . ALA G 1 9 ? 52.532 72.273 -313.063 1.00 63.25 9 ALA G C 1
ATOM 6599 O O . ALA G 1 9 ? 53.648 72.596 -313.460 1.00 63.25 9 ALA G O 1
ATOM 6601 N N . ALA G 1 10 ? 51.573 73.158 -312.810 1.00 61.01 10 ALA G N 1
ATOM 6602 C CA . ALA G 1 10 ? 51.733 74.603 -313.014 1.00 61.01 10 ALA G CA 1
ATOM 6603 C C . ALA G 1 10 ? 53.106 75.210 -312.685 1.00 61.01 10 ALA G C 1
ATOM 6604 O O . ALA G 1 10 ? 53.685 74.930 -311.634 1.00 61.01 10 ALA G O 1
ATOM 6606 N N . THR G 1 11 ? 53.604 76.064 -313.582 1.00 54.85 11 THR G N 1
ATOM 6607 C CA . THR G 1 11 ? 54.894 76.732 -313.388 1.00 54.85 11 THR G CA 1
ATOM 6608 C C . THR G 1 11 ? 54.709 78.019 -312.576 1.00 54.85 11 THR G C 1
ATOM 6609 O O . THR G 1 11 ? 53.578 78.436 -312.312 1.00 54.85 11 THR G O 1
ATOM 6613 N N . GLU G 1 12 ? 55.820 78.655 -312.198 1.00 41.72 12 GLU G N 1
ATOM 6614 C CA . GLU G 1 12 ? 55.782 79.893 -311.409 1.00 41.72 12 GLU G CA 1
ATOM 6615 C C . GLU G 1 12 ? 55.241 81.129 -312.138 1.00 41.72 12 GLU G C 1
ATOM 6616 O O . GLU G 1 12 ? 55.284 81.230 -313.377 1.00 41.72 12 GLU G O 1
ATOM 6622 N N . GLU G 1 13 ? 54.741 82.075 -311.344 1.00 48.17 13 GLU G N 1
ATOM 6623 C CA . GLU G 1 13 ? 54.169 83.307 -311.877 1.00 48.17 13 GLU G CA 1
ATOM 6624 C C . GLU G 1 13 ? 55.188 84.083 -312.714 1.00 48.17 13 GLU G C 1
ATOM 6625 O O . GLU G 1 13 ? 54.852 84.674 -313.744 1.00 48.17 13 GLU G O 1
ATOM 6631 N N . GLN G 1 14 ? 56.435 84.068 -312.251 1.00 61.80 14 GLN G N 1
ATOM 6632 C CA . GLN G 1 14 ? 57.555 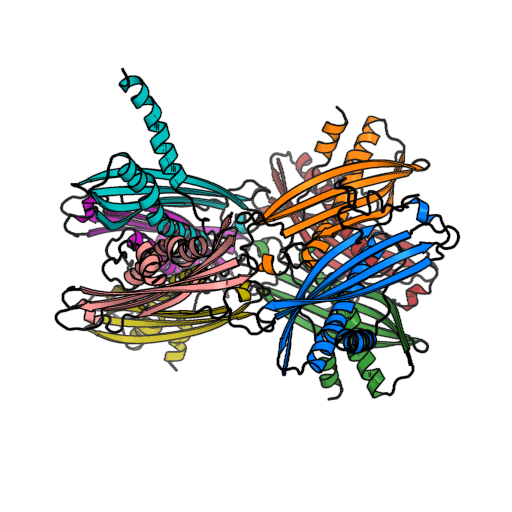84.733 -312.912 1.00 61.80 14 GLN G CA 1
ATOM 6633 C C . GLN G 1 14 ? 58.713 83.741 -312.994 1.00 61.80 14 GLN G C 1
ATOM 6634 O O . GLN G 1 14 ? 58.943 82.978 -312.052 1.00 61.80 14 GLN G O 1
ATOM 6640 N N . GLN G 1 15 ? 59.439 83.749 -314.110 1.00 72.27 15 GLN G N 1
ATOM 6641 C CA . GLN G 1 15 ? 60.579 82.846 -314.273 1.00 72.27 15 GLN G CA 1
ATOM 6642 C C . GLN G 1 15 ? 61.395 82.802 -312.979 1.00 72.27 15 GLN G C 1
ATOM 6643 O O . GLN G 1 15 ? 61.818 83.839 -312.465 1.00 72.27 15 GLN G O 1
ATOM 6649 N N . PRO G 1 16 ? 61.601 81.597 -312.418 1.00 54.08 16 PRO G N 1
ATOM 6650 C CA . PRO G 1 16 ? 62.376 81.478 -311.181 1.00 54.08 16 PRO G CA 1
ATOM 6651 C C . PRO G 1 16 ? 63.748 82.070 -311.468 1.00 54.08 16 PRO G C 1
ATOM 6652 O O . PRO G 1 16 ? 64.162 82.129 -312.623 1.00 54.08 16 PRO G O 1
ATOM 6656 N N . VAL G 1 17 ? 64.469 82.498 -310.443 1.00 51.49 17 VAL G N 1
ATOM 6657 C CA . VAL G 1 17 ? 65.772 83.085 -310.713 1.00 51.49 17 VAL G CA 1
ATOM 6658 C C . VAL G 1 17 ? 66.974 82.438 -310.044 1.00 51.49 17 VAL G C 1
ATOM 6659 O O . VAL G 1 17 ? 66.996 82.211 -308.836 1.00 51.49 17 VAL G O 1
ATOM 6663 N N . LEU G 1 18 ? 67.969 82.130 -310.861 1.00 59.79 18 LEU G N 1
ATOM 6664 C CA . LEU G 1 18 ? 69.221 81.572 -310.382 1.00 59.79 18 LEU G CA 1
ATOM 6665 C C . LEU G 1 18 ? 70.296 82.383 -311.085 1.00 59.79 18 LEU G C 1
ATOM 6666 O O . LEU G 1 18 ? 70.639 82.101 -312.230 1.00 59.79 18 LEU G O 1
ATOM 6671 N N . GLN G 1 19 ? 70.798 83.411 -310.411 1.00 44.20 19 GLN G N 1
ATOM 6672 C CA . GLN G 1 19 ? 71.836 84.262 -310.988 1.00 44.20 19 GLN G CA 1
ATOM 6673 C C . GLN G 1 19 ? 73.072 84.427 -310.101 1.00 44.20 19 GLN G C 1
ATOM 6674 O O . GLN G 1 19 ? 72.976 84.455 -308.868 1.00 44.20 19 GLN G O 1
ATOM 6680 N N . ILE G 1 20 ? 74.236 84.525 -310.743 1.00 47.22 20 ILE G N 1
ATOM 6681 C CA . ILE G 1 20 ? 75.500 84.682 -310.021 1.00 47.22 20 ILE G CA 1
ATOM 6682 C C . ILE G 1 20 ? 75.766 86.161 -309.834 1.00 47.22 20 ILE G C 1
ATOM 6683 O O . ILE G 1 20 ? 75.908 86.885 -310.820 1.00 47.22 20 ILE G O 1
ATOM 6688 N N . GLN G 1 21 ? 75.841 86.604 -308.578 1.00 44.65 21 GLN G N 1
ATOM 6689 C CA . GLN G 1 21 ? 76.096 88.016 -308.276 1.00 44.65 21 GLN G CA 1
ATOM 6690 C C . GLN G 1 21 ? 77.584 88.303 -308.218 1.00 44.65 21 GLN G C 1
ATOM 6691 O O . GLN G 1 21 ? 78.072 89.275 -308.797 1.00 44.65 21 GLN G O 1
ATOM 6697 N N . ARG G 1 22 ? 78.308 87.459 -307.498 1.00 62.49 22 ARG G N 1
ATOM 6698 C CA . ARG G 1 22 ? 79.745 87.625 -307.413 1.00 62.49 22 ARG G CA 1
ATOM 6699 C C . ARG G 1 22 ? 80.442 86.400 -306.844 1.00 62.49 22 ARG G C 1
ATOM 6700 O O . ARG G 1 22 ? 79.903 85.693 -305.990 1.00 62.49 22 ARG G O 1
ATOM 6708 N N . ILE G 1 23 ? 81.633 86.125 -307.358 1.00 55.40 23 ILE G N 1
ATOM 6709 C CA . ILE G 1 23 ? 82.393 84.999 -306.856 1.00 55.40 23 ILE G CA 1
ATOM 6710 C C . ILE G 1 23 ? 83.676 85.552 -306.304 1.00 55.40 23 ILE G C 1
ATOM 6711 O O . ILE G 1 23 ? 84.355 86.363 -306.938 1.00 55.40 23 ILE G O 1
ATOM 6716 N N . TYR G 1 24 ? 83.983 85.122 -305.092 1.00 58.63 24 TYR G N 1
ATOM 6717 C CA . TYR G 1 24 ? 85.157 85.607 -304.396 1.00 58.63 24 TYR G CA 1
ATOM 6718 C C . TYR G 1 24 ? 85.710 84.567 -303.433 1.00 58.63 24 TYR G C 1
ATOM 6719 O O . TYR G 1 24 ? 85.046 83.580 -303.114 1.00 58.63 24 TYR G O 1
ATOM 6728 N N . VAL G 1 25 ? 86.932 84.792 -302.974 1.00 48.81 25 VAL G N 1
ATOM 6729 C CA . VAL G 1 25 ? 87.548 83.881 -302.026 1.00 48.81 25 VAL G CA 1
ATOM 6730 C C . VAL G 1 25 ? 87.492 84.524 -300.652 1.00 48.81 25 VAL G C 1
ATOM 6731 O O . VAL G 1 25 ? 87.822 85.697 -300.494 1.00 48.81 25 VAL G O 1
ATOM 6735 N N . LYS G 1 26 ? 87.073 83.754 -299.657 1.00 46.30 26 LYS G N 1
ATOM 6736 C CA . LYS G 1 26 ? 86.990 84.269 -298.295 1.00 46.30 26 LYS G CA 1
ATOM 6737 C C . LYS G 1 26 ? 88.275 83.984 -297.527 1.00 46.30 26 LYS G C 1
ATOM 6738 O O . LYS G 1 26 ? 88.698 84.780 -296.690 1.00 46.30 26 LYS G O 1
ATOM 6744 N N . ASP G 1 27 ? 88.893 82.842 -297.809 1.00 68.80 27 ASP G N 1
ATOM 6745 C CA . ASP G 1 27 ? 90.135 82.472 -297.141 1.00 68.80 27 ASP G CA 1
ATOM 6746 C C . ASP G 1 27 ? 90.940 81.490 -297.969 1.00 68.80 27 ASP G C 1
ATOM 6747 O O . ASP G 1 27 ? 90.385 80.610 -298.620 1.00 68.80 27 ASP G O 1
ATOM 6752 N N . VAL G 1 28 ? 92.255 81.660 -297.958 1.00 60.33 28 VAL G N 1
ATOM 6753 C CA . VAL G 1 28 ? 93.136 80.768 -298.693 1.00 60.33 28 VAL G CA 1
ATOM 6754 C C . VAL G 1 28 ? 94.398 80.529 -297.889 1.00 60.33 28 VAL G C 1
ATOM 6755 O O . VAL G 1 28 ? 94.889 81.409 -297.182 1.00 60.33 28 VAL G O 1
ATOM 6759 N N . SER G 1 29 ? 94.922 79.322 -298.007 1.00 58.38 29 SER G N 1
ATOM 6760 C CA . SER G 1 29 ? 96.100 78.939 -297.262 1.00 58.38 29 SER G CA 1
ATOM 6761 C C . SER G 1 29 ? 96.875 77.871 -298.018 1.00 58.38 29 SER G C 1
ATOM 6762 O O . SER G 1 29 ? 96.298 76.884 -298.479 1.00 58.38 29 SER G O 1
ATOM 6765 N N . PHE G 1 30 ? 98.178 78.087 -298.172 1.00 51.97 30 PHE G N 1
ATOM 6766 C CA . PHE G 1 30 ? 99.048 77.115 -298.835 1.00 51.97 30 PHE G CA 1
ATOM 6767 C C . PHE G 1 30 ? 100.326 77.019 -298.023 1.00 51.97 30 PHE G C 1
ATOM 6768 O O . PHE G 1 30 ? 100.961 78.023 -297.732 1.00 51.97 30 PHE G O 1
ATOM 6776 N N . GLU G 1 31 ? 100.720 75.809 -297.672 1.00 59.77 31 GLU G N 1
ATOM 6777 C CA . GLU G 1 31 ? 101.910 75.643 -296.864 1.00 59.77 31 GLU G CA 1
ATOM 6778 C C . GLU G 1 31 ? 102.767 74.482 -297.358 1.00 59.77 31 GLU G C 1
ATOM 6779 O O . GLU G 1 31 ? 102.256 73.405 -297.655 1.00 59.77 31 GLU G O 1
ATOM 6785 N N . ALA G 1 32 ? 104.071 74.723 -297.463 1.00 45.44 32 ALA G N 1
ATOM 6786 C CA . ALA G 1 32 ? 105.045 73.712 -297.887 1.00 45.44 32 ALA G CA 1
ATOM 6787 C C . ALA G 1 32 ? 106.201 73.828 -296.898 1.00 45.44 32 ALA G C 1
ATOM 6788 O O . ALA G 1 32 ? 107.212 74.469 -297.169 1.00 45.44 32 ALA G O 1
ATOM 6790 N N . PRO G 1 33 ? 106.049 73.205 -295.726 1.00 67.83 33 PRO G N 1
ATOM 6791 C CA . PRO G 1 33 ? 106.980 73.163 -294.597 1.00 67.83 33 PRO G CA 1
ATOM 6792 C C . PRO G 1 33 ? 108.390 72.692 -294.885 1.00 67.83 33 PRO G C 1
ATOM 6793 O O . PRO G 1 33 ? 109.356 73.350 -294.519 1.00 67.83 33 PRO G O 1
ATOM 6797 N N . ASN G 1 34 ? 108.496 71.541 -295.537 1.00 51.05 34 ASN G N 1
ATOM 6798 C CA . ASN G 1 34 ? 109.786 70.932 -295.814 1.00 51.05 34 ASN G CA 1
ATOM 6799 C C . ASN G 1 34 ? 110.490 71.296 -297.105 1.00 51.05 34 ASN G C 1
ATOM 6800 O O . ASN G 1 34 ? 111.024 70.424 -297.781 1.00 51.05 34 ASN G O 1
ATOM 6805 N N . LEU G 1 35 ? 110.506 72.575 -297.455 1.00 64.51 35 LEU G N 1
ATOM 6806 C CA . LEU G 1 35 ? 111.210 72.999 -298.660 1.00 64.51 35 LEU G CA 1
ATOM 6807 C C . LEU G 1 35 ? 112.548 73.593 -298.245 1.00 64.51 35 LEU G C 1
ATOM 6808 O O . LEU G 1 35 ? 112.668 74.164 -297.165 1.00 64.51 35 LEU G O 1
ATOM 6813 N N . PRO G 1 36 ? 113.578 73.454 -299.087 1.00 55.75 36 PRO G N 1
ATOM 6814 C CA . PRO G 1 36 ? 113.526 72.768 -300.381 1.00 55.75 36 PRO G CA 1
ATOM 6815 C C . PRO G 1 36 ? 113.971 71.298 -300.382 1.00 55.75 36 PRO G C 1
ATOM 6816 O O . PRO G 1 36 ? 113.917 70.638 -301.417 1.00 55.75 36 PRO G O 1
ATOM 6820 N N . HIS G 1 37 ? 114.393 70.776 -299.236 1.00 56.20 37 HIS G N 1
ATOM 6821 C CA . HIS G 1 37 ? 114.844 69.392 -299.190 1.00 56.20 37 HIS G CA 1
ATOM 6822 C C . HIS G 1 37 ? 113.829 68.335 -299.619 1.00 56.20 37 HIS G C 1
ATOM 6823 O O . HIS G 1 37 ? 114.217 67.300 -300.145 1.00 56.20 37 HIS G O 1
ATOM 6830 N N . ILE G 1 38 ? 112.541 68.577 -299.408 1.00 48.54 38 ILE G N 1
ATOM 6831 C CA . ILE G 1 38 ? 111.512 67.600 -299.794 1.00 48.54 38 ILE G CA 1
ATOM 6832 C C . ILE G 1 38 ? 111.657 67.239 -301.276 1.00 48.54 38 ILE G C 1
ATOM 6833 O O . ILE G 1 38 ? 111.288 66.141 -301.707 1.00 48.54 38 ILE G O 1
ATOM 6838 N N . PHE G 1 39 ? 112.204 68.176 -302.048 1.00 48.57 39 PHE G N 1
ATOM 6839 C CA . PHE G 1 39 ? 112.383 67.989 -303.484 1.00 48.57 39 PHE G CA 1
ATOM 6840 C C . PHE G 1 39 ? 113.386 66.898 -303.808 1.00 48.57 39 PHE G C 1
ATOM 6841 O O . PHE G 1 39 ? 113.539 66.516 -304.965 1.00 48.57 39 PHE G O 1
ATOM 6849 N N . GLN G 1 40 ? 114.066 66.393 -302.788 1.00 66.35 40 GLN G N 1
ATOM 6850 C CA . GLN G 1 40 ? 115.079 65.363 -302.979 1.00 66.35 40 GLN G CA 1
ATOM 6851 C C . GLN G 1 40 ? 114.504 63.967 -302.792 1.00 66.35 40 GLN G C 1
ATOM 6852 O O . GLN G 1 40 ? 115.136 62.975 -303.139 1.00 66.35 40 GLN G O 1
ATOM 6858 N N . GLN G 1 41 ? 113.302 63.898 -302.234 1.00 49.17 41 GLN G N 1
ATOM 6859 C CA . GLN G 1 41 ? 112.630 62.620 -302.009 1.00 49.17 41 GLN G CA 1
ATOM 6860 C C . GLN G 1 41 ? 111.992 62.145 -303.299 1.00 49.17 41 GLN G C 1
ATOM 6861 O O . GLN G 1 41 ? 111.750 62.938 -304.204 1.00 49.17 41 GLN G O 1
ATOM 6867 N N . GLU G 1 42 ? 111.724 60.853 -303.398 1.00 77.24 42 GLU G N 1
ATOM 6868 C CA . GLU G 1 42 ? 111.094 60.353 -304.602 1.00 77.24 42 GLU G CA 1
ATOM 6869 C C . GLU G 1 42 ? 109.634 60.789 -304.530 1.00 77.24 42 GLU G C 1
ATOM 6870 O O . GLU G 1 42 ? 108.953 60.558 -303.525 1.00 77.24 42 GLU G O 1
ATOM 6876 N N . TRP G 1 43 ? 109.159 61.433 -305.592 1.00 45.57 43 TRP G N 1
ATOM 6877 C CA . TRP G 1 43 ? 107.786 61.924 -305.620 1.00 45.57 43 TRP G CA 1
ATOM 6878 C C . TRP G 1 43 ? 106.737 60.826 -305.745 1.00 45.57 43 TRP G C 1
ATOM 6879 O O . TRP G 1 43 ? 106.251 60.535 -306.829 1.00 45.57 43 TRP G O 1
ATOM 6890 N N . LYS G 1 44 ? 106.401 60.213 -304.622 1.00 44.75 44 LYS G N 1
ATOM 6891 C CA . LYS G 1 44 ? 105.386 59.172 -304.589 1.00 44.75 44 LYS G CA 1
ATOM 6892 C C . LYS G 1 44 ? 104.335 59.757 -303.654 1.00 44.75 44 LYS G C 1
ATOM 6893 O O . LYS G 1 44 ? 104.282 59.437 -302.461 1.00 44.75 44 LYS G O 1
ATOM 6899 N N . PRO G 1 45 ? 103.493 60.656 -304.190 1.00 52.14 45 PRO G N 1
ATOM 6900 C CA . PRO G 1 45 ? 102.421 61.358 -303.478 1.00 52.14 45 PRO G CA 1
ATOM 6901 C C . PRO G 1 45 ? 101.195 60.609 -302.996 1.00 52.14 45 PRO G C 1
ATOM 6902 O O . PRO G 1 45 ? 100.686 59.724 -303.675 1.00 52.14 45 PRO G O 1
ATOM 6906 N N . LYS G 1 46 ? 100.737 60.987 -301.803 1.00 53.33 46 LYS G N 1
ATOM 6907 C CA . LYS G 1 46 ? 99.526 60.442 -301.185 1.00 53.33 46 LYS G CA 1
ATOM 6908 C C . LYS G 1 46 ? 98.653 61.659 -300.916 1.00 53.33 46 LYS G C 1
ATOM 6909 O O . LYS G 1 46 ? 98.976 62.498 -300.073 1.00 53.33 46 LYS G O 1
ATOM 6915 N N . LEU G 1 47 ? 97.550 61.753 -301.649 1.00 50.96 47 LEU G N 1
ATOM 6916 C CA . LEU G 1 47 ? 96.649 62.890 -301.530 1.00 50.96 47 LEU G CA 1
ATOM 6917 C C . LEU G 1 47 ? 95.459 62.731 -300.595 1.00 50.96 47 LEU G C 1
ATOM 6918 O O . LEU G 1 47 ? 94.687 61.786 -300.714 1.00 50.96 47 LEU G O 1
ATOM 6923 N N . GLY G 1 48 ? 95.326 63.685 -299.676 1.00 52.71 48 GLY G N 1
ATOM 6924 C CA . GLY G 1 48 ? 94.216 63.714 -298.739 1.00 52.71 48 GLY G CA 1
ATOM 6925 C C . GLY G 1 48 ? 93.321 64.864 -299.180 1.00 52.71 48 GLY G C 1
ATOM 6926 O O . GLY G 1 48 ? 93.779 66.009 -299.262 1.00 52.71 48 GLY G O 1
ATOM 6927 N N . PHE G 1 49 ? 92.053 64.570 -299.466 1.00 73.46 49 PHE G N 1
ATOM 6928 C CA . PHE G 1 49 ? 91.114 65.581 -299.952 1.00 73.46 49 PHE G CA 1
ATOM 6929 C C . PHE G 1 49 ? 89.841 65.671 -299.133 1.00 73.46 49 PHE G C 1
ATOM 6930 O O . PHE G 1 49 ? 89.070 64.717 -299.065 1.00 73.46 49 PHE G O 1
ATOM 6938 N N . ASP G 1 50 ? 89.616 66.827 -298.520 1.00 71.33 50 ASP G N 1
ATOM 6939 C CA . ASP G 1 50 ? 88.415 67.034 -297.723 1.00 71.33 50 ASP G CA 1
ATOM 6940 C C . ASP G 1 50 ? 87.568 68.116 -298.389 1.00 71.33 50 ASP G C 1
ATOM 6941 O O . ASP G 1 50 ? 88.110 69.072 -298.948 1.00 71.33 50 ASP G O 1
ATOM 6946 N N . LEU G 1 51 ? 86.245 67.964 -298.332 1.00 57.50 51 LEU G N 1
ATOM 6947 C CA . LEU G 1 51 ? 85.338 68.918 -298.967 1.00 57.50 51 LEU G CA 1
ATOM 6948 C C . LEU G 1 51 ? 84.008 69.073 -298.228 1.00 57.50 51 LEU G C 1
ATOM 6949 O O . LEU G 1 51 ? 83.503 68.125 -297.634 1.00 57.50 51 LEU G O 1
ATOM 6954 N N . SER G 1 52 ? 83.446 70.277 -298.272 1.00 62.25 52 SER G N 1
ATOM 6955 C CA . SER G 1 52 ? 82.174 70.564 -297.617 1.00 62.25 52 SER G CA 1
ATOM 6956 C C . SER G 1 52 ? 81.654 71.926 -298.063 1.00 62.25 52 SER G C 1
ATOM 6957 O O . SER G 1 52 ? 82.423 72.766 -298.528 1.00 62.25 52 SER G O 1
ATOM 6960 N N . THR G 1 53 ? 80.348 72.138 -297.925 1.00 56.45 53 THR G N 1
ATOM 6961 C CA . THR G 1 53 ? 79.736 73.406 -298.313 1.00 56.45 53 THR G CA 1
ATOM 6962 C C . THR G 1 53 ? 78.854 73.925 -297.192 1.00 56.45 53 THR G C 1
ATOM 6963 O O . THR G 1 53 ? 78.467 73.176 -296.302 1.00 56.45 53 THR G O 1
ATOM 6967 N N . GLU G 1 54 ? 78.556 75.217 -297.232 1.00 61.83 54 GLU G N 1
ATOM 6968 C CA . GLU G 1 54 ? 77.693 75.839 -296.243 1.00 61.83 54 GLU G CA 1
ATOM 6969 C C . GLU G 1 54 ? 77.051 77.068 -296.866 1.00 61.83 54 GLU G C 1
ATOM 6970 O O . GLU G 1 54 ? 77.668 77.747 -297.686 1.00 61.83 54 GLU G O 1
ATOM 6976 N N . THR G 1 55 ? 75.804 77.339 -296.488 1.00 62.54 55 THR G N 1
ATOM 6977 C CA . THR G 1 55 ? 75.054 78.468 -297.037 1.00 62.54 55 THR G CA 1
ATOM 6978 C C . THR G 1 55 ? 74.640 79.485 -295.988 1.00 62.54 55 THR G C 1
ATOM 6979 O O . THR G 1 55 ? 74.490 79.158 -294.815 1.00 62.54 55 THR G O 1
ATOM 6983 N N . THR G 1 56 ? 74.455 80.724 -296.424 1.00 70.55 56 THR G N 1
ATOM 6984 C CA . THR G 1 56 ? 74.028 81.793 -295.539 1.00 70.55 56 THR G CA 1
ATOM 6985 C C . THR G 1 56 ? 73.232 82.798 -296.345 1.00 70.55 56 THR G C 1
ATOM 6986 O O . THR G 1 56 ? 73.709 83.292 -297.369 1.00 70.55 56 THR G O 1
ATOM 6990 N N . GLN G 1 57 ? 72.016 83.093 -295.899 1.00 75.12 57 GLN G N 1
ATOM 6991 C CA . GLN G 1 57 ? 71.209 84.071 -296.606 1.00 75.12 57 GLN G CA 1
ATOM 6992 C C . GLN G 1 57 ? 71.813 85.412 -296.227 1.00 75.12 57 GLN G C 1
ATOM 6993 O O . GLN G 1 57 ? 71.976 85.714 -295.047 1.00 75.12 57 GLN G O 1
ATOM 6999 N N . VAL G 1 58 ? 72.168 86.204 -297.231 1.00 71.30 58 VAL G N 1
ATOM 7000 C CA . VAL G 1 58 ? 72.789 87.495 -296.984 1.00 71.30 58 VAL G CA 1
ATOM 7001 C C . VAL G 1 58 ? 71.905 88.655 -297.439 1.00 71.30 58 VAL G C 1
ATOM 7002 O O . VAL G 1 58 ? 72.324 89.814 -297.422 1.00 71.30 58 VAL G O 1
ATOM 7006 N N . GLY G 1 59 ? 70.680 88.335 -297.838 1.00 67.00 59 GLY G N 1
ATOM 7007 C CA . GLY G 1 59 ? 69.755 89.359 -298.289 1.00 67.00 59 GLY G CA 1
ATOM 7008 C C . GLY G 1 59 ? 68.473 88.724 -298.781 1.00 67.00 59 GLY G C 1
ATOM 7009 O O . GLY G 1 59 ? 68.274 87.521 -298.609 1.00 67.00 59 GLY G O 1
ATOM 7010 N N . ASP G 1 60 ? 67.587 89.517 -299.375 1.00 81.16 60 ASP G N 1
ATOM 7011 C CA . ASP G 1 60 ? 66.341 88.964 -299.890 1.00 81.16 60 ASP G CA 1
ATOM 7012 C C . ASP G 1 60 ? 66.670 88.262 -301.199 1.00 81.16 60 ASP G C 1
ATOM 7013 O O . ASP G 1 60 ? 67.111 88.891 -302.160 1.00 81.16 60 ASP G O 1
ATOM 7018 N N . ASP G 1 61 ? 66.481 86.946 -301.220 1.00 110.16 61 ASP G N 1
ATOM 7019 C CA . ASP G 1 61 ? 66.784 86.155 -302.407 1.00 110.16 61 ASP G CA 1
ATOM 7020 C C . ASP G 1 61 ? 68.280 86.083 -302.681 1.00 110.16 61 ASP G C 1
ATOM 7021 O O . ASP G 1 61 ? 68.696 85.617 -303.740 1.00 110.16 61 ASP G O 1
ATOM 7026 N N . LEU G 1 62 ? 69.086 86.568 -301.744 1.00 69.08 62 LEU G N 1
ATOM 7027 C CA . LEU G 1 62 ? 70.528 86.528 -301.910 1.00 69.08 62 LEU G CA 1
ATOM 7028 C C . LEU G 1 62 ? 71.158 85.579 -300.907 1.00 69.08 62 LEU G C 1
ATOM 7029 O O . LEU G 1 62 ? 71.008 85.734 -299.690 1.00 69.08 62 LEU G O 1
ATOM 7034 N N . TYR G 1 63 ? 71.862 84.585 -301.435 1.00 54.16 63 TYR G N 1
ATOM 7035 C CA . TYR G 1 63 ? 72.514 83.596 -300.597 1.00 54.16 63 TYR G CA 1
ATOM 7036 C C . TYR G 1 63 ? 73.998 83.512 -300.914 1.00 54.16 63 TYR G C 1
ATOM 7037 O O . TYR G 1 63 ? 74.403 83.623 -302.075 1.00 54.16 63 TYR G O 1
ATOM 7046 N N . GLU G 1 64 ? 74.806 83.354 -299.870 1.00 56.22 64 GLU G N 1
ATOM 7047 C CA . GLU G 1 64 ? 76.247 83.206 -300.034 1.00 56.22 64 GLU G CA 1
ATOM 7048 C C . GLU G 1 64 ? 76.527 81.723 -299.880 1.00 56.22 64 GLU G C 1
ATOM 7049 O O . GLU G 1 64 ? 76.313 81.160 -298.803 1.00 56.22 64 GLU G O 1
ATOM 7055 N N . VAL G 1 65 ? 76.976 81.080 -300.952 1.00 54.70 65 VAL G N 1
ATOM 7056 C CA . VAL G 1 65 ? 77.304 79.663 -300.875 1.00 54.70 65 VAL G CA 1
ATOM 7057 C C . VAL G 1 65 ? 78.827 79.542 -300.780 1.00 54.70 65 VAL G C 1
ATOM 7058 O O . VAL G 1 65 ? 79.560 80.111 -301.595 1.00 54.70 65 VAL G O 1
ATOM 7062 N N . VAL G 1 66 ? 79.299 78.817 -299.770 1.00 57.39 66 VAL G N 1
ATOM 7063 C CA . VAL G 1 66 ? 80.732 78.646 -299.555 1.00 57.39 66 VAL G CA 1
ATOM 7064 C C . VAL G 1 66 ? 81.196 77.211 -299.757 1.00 57.39 66 VAL G C 1
ATOM 7065 O O . VAL G 1 66 ? 80.633 76.285 -299.179 1.00 57.39 66 VAL G O 1
ATOM 7069 N N . LEU G 1 67 ? 82.218 77.035 -300.591 1.00 65.30 67 LEU G N 1
ATOM 7070 C CA . LEU G 1 67 ? 82.782 75.710 -300.847 1.00 65.30 67 LEU G CA 1
ATOM 7071 C C . LEU G 1 67 ? 84.115 75.622 -300.125 1.00 65.30 67 LEU G C 1
ATOM 7072 O O . LEU G 1 67 ? 85.026 76.412 -300.373 1.00 65.30 67 LEU G O 1
ATOM 7077 N N . ASN G 1 68 ? 84.217 74.667 -299.211 1.00 65.66 68 ASN G N 1
ATOM 7078 C CA . ASN G 1 68 ? 85.437 74.475 -298.444 1.00 65.66 68 ASN G CA 1
ATOM 7079 C C . ASN G 1 68 ? 86.197 73.284 -298.983 1.00 65.66 68 ASN G C 1
ATOM 7080 O O . ASN G 1 68 ? 85.677 72.176 -299.032 1.00 65.66 68 ASN G O 1
ATOM 7085 N N . ILE G 1 69 ? 87.433 73.519 -299.395 1.00 55.65 69 ILE G N 1
ATOM 7086 C CA . ILE G 1 69 ? 88.253 72.445 -299.914 1.00 55.65 69 ILE G CA 1
ATOM 7087 C C . ILE G 1 69 ? 89.585 72.404 -299.190 1.00 55.65 69 ILE G C 1
ATOM 7088 O O . ILE G 1 69 ? 90.266 73.413 -299.046 1.00 55.65 69 ILE G O 1
ATOM 7093 N N . SER G 1 70 ? 89.932 71.224 -298.704 1.00 70.61 70 SER G N 1
ATOM 7094 C CA . SER G 1 70 ? 91.180 71.042 -297.992 1.00 70.61 70 SER G CA 1
ATOM 7095 C C . SER G 1 70 ? 91.941 69.927 -298.699 1.00 70.61 70 SER G C 1
ATOM 7096 O O . SER G 1 70 ? 91.389 68.866 -299.002 1.00 70.61 70 SER G O 1
ATOM 7099 N N . VAL G 1 71 ? 93.210 70.178 -298.977 1.00 50.37 71 VAL G N 1
ATOM 7100 C CA . VAL G 1 71 ? 94.032 69.200 -299.670 1.00 50.37 71 VAL G CA 1
ATOM 7101 C C . VAL G 1 71 ? 95.403 69.064 -299.007 1.00 50.37 71 VAL G C 1
ATOM 7102 O O . VAL G 1 71 ? 96.067 70.056 -298.713 1.00 50.37 71 VAL G O 1
ATOM 7106 N N . GLU G 1 72 ? 95.810 67.829 -298.743 1.00 65.12 72 GLU G N 1
ATOM 7107 C CA . GLU G 1 72 ? 97.118 67.593 -298.145 1.00 65.12 72 GLU G CA 1
ATOM 7108 C C . GLU G 1 72 ? 97.814 66.477 -298.904 1.00 65.12 72 GLU G C 1
ATOM 7109 O O . GLU G 1 72 ? 97.232 65.420 -299.144 1.00 65.12 72 GLU G O 1
ATOM 7115 N N . THR G 1 73 ? 99.057 66.718 -299.297 1.00 59.15 73 THR G N 1
ATOM 7116 C CA . THR G 1 73 ? 99.820 65.721 -300.032 1.00 59.15 73 THR G CA 1
ATOM 7117 C C . THR G 1 73 ? 101.074 65.350 -299.268 1.00 59.15 73 THR G C 1
ATOM 7118 O O . THR G 1 73 ? 101.856 66.212 -298.867 1.00 59.15 73 THR G O 1
ATOM 7122 N N . THR G 1 74 ? 101.257 64.054 -299.060 1.00 45.83 74 THR G N 1
ATOM 7123 C CA . THR G 1 74 ? 102.432 63.552 -298.364 1.00 45.83 74 THR G CA 1
ATOM 7124 C C . THR G 1 74 ? 103.104 62.540 -299.266 1.00 45.83 74 THR G C 1
ATOM 7125 O O . THR G 1 74 ? 102.464 61.974 -300.154 1.00 45.83 74 THR G O 1
ATOM 7129 N N . LEU G 1 75 ? 104.399 62.339 -299.049 1.00 67.52 75 LEU G N 1
ATOM 7130 C CA . LEU G 1 75 ? 105.176 61.384 -299.821 1.00 67.52 75 LEU G CA 1
ATOM 7131 C C . LEU G 1 75 ? 105.208 60.098 -299.007 1.00 67.52 75 LEU G C 1
ATOM 7132 O O . LEU G 1 75 ? 105.608 60.099 -297.846 1.00 67.52 75 LEU G O 1
ATOM 7137 N N . GLU G 1 76 ? 104.775 59.003 -299.625 1.00 81.04 76 GLU G N 1
ATOM 7138 C CA . GLU G 1 76 ? 104.677 57.703 -298.960 1.00 81.04 76 GLU G CA 1
ATOM 7139 C C . GLU G 1 76 ? 105.890 57.098 -298.257 1.00 81.04 76 GLU G C 1
ATOM 7140 O O . GLU G 1 76 ? 105.793 56.699 -297.097 1.00 81.04 76 GLU G O 1
ATOM 7146 N N . ASP G 1 77 ? 107.026 57.013 -298.935 1.00 72.23 77 ASP G N 1
ATOM 7147 C CA . ASP G 1 77 ? 108.187 56.406 -298.295 1.00 72.23 77 ASP G CA 1
ATOM 7148 C C . ASP G 1 77 ? 108.921 57.299 -297.294 1.00 72.23 77 ASP G C 1
ATOM 7149 O O . ASP G 1 77 ? 110.139 57.216 -297.155 1.00 72.23 77 ASP G O 1
ATOM 7154 N N . SER G 1 78 ? 108.175 58.140 -296.584 1.00 69.03 78 SER G N 1
ATOM 7155 C CA . SER G 1 78 ? 108.766 59.027 -295.582 1.00 69.03 78 SER G CA 1
ATOM 7156 C C . SER G 1 78 ? 107.693 59.673 -294.726 1.00 69.03 78 SER G C 1
ATOM 7157 O O . SER G 1 78 ? 107.946 60.043 -293.584 1.00 69.03 78 SER G O 1
ATOM 7160 N N . GLY G 1 79 ? 106.499 59.814 -295.289 1.00 53.60 79 GLY G N 1
ATOM 7161 C CA . GLY G 1 79 ? 105.399 60.415 -294.556 1.00 53.60 79 GLY G CA 1
ATOM 7162 C C . GLY G 1 79 ? 105.437 61.935 -294.477 1.00 53.60 79 GLY G C 1
ATOM 7163 O O . GLY G 1 79 ? 104.483 62.566 -294.025 1.00 53.60 79 GLY G O 1
ATOM 7164 N N . ASP G 1 80 ? 106.540 62.527 -294.915 1.00 64.93 80 ASP G N 1
ATOM 7165 C CA . ASP G 1 80 ? 106.697 63.972 -294.881 1.00 64.93 80 ASP G CA 1
ATOM 7166 C C . ASP G 1 80 ? 105.591 64.679 -295.634 1.00 64.93 80 ASP G C 1
ATOM 7167 O O . ASP G 1 80 ? 105.085 64.169 -296.628 1.00 64.93 80 ASP G O 1
ATOM 7172 N N . VAL G 1 81 ? 105.230 65.867 -295.168 1.00 56.35 81 VAL G N 1
ATOM 7173 C CA . VAL G 1 81 ? 104.191 66.652 -295.817 1.00 56.35 81 VAL G CA 1
ATOM 7174 C C . VAL G 1 81 ? 104.791 67.435 -296.980 1.00 56.35 81 VAL G C 1
ATOM 7175 O O . VAL G 1 81 ? 105.747 68.190 -296.801 1.00 56.35 81 VAL G O 1
ATOM 7179 N N . ALA G 1 82 ? 104.242 67.253 -298.174 1.00 57.50 82 ALA G N 1
ATOM 7180 C CA . ALA G 1 82 ? 104.747 67.981 -299.325 1.00 57.50 82 ALA G CA 1
ATOM 7181 C C . ALA G 1 82 ? 104.154 69.374 -299.251 1.00 57.50 82 ALA G C 1
ATOM 7182 O O . ALA G 1 82 ? 104.871 70.371 -299.315 1.00 57.50 82 ALA G O 1
ATOM 7184 N N . PHE G 1 83 ? 102.835 69.430 -299.108 1.00 55.48 83 PHE G N 1
ATOM 7185 C CA . PHE G 1 83 ? 102.128 70.698 -299.001 1.00 55.48 83 PHE G CA 1
ATOM 7186 C C . PHE G 1 83 ? 100.683 70.519 -298.531 1.00 55.48 83 PHE G C 1
ATOM 7187 O O . PHE G 1 83 ? 100.075 69.459 -298.707 1.00 55.48 83 PHE G O 1
ATOM 7195 N N . ILE G 1 84 ? 100.147 71.575 -297.930 1.00 55.67 84 ILE G N 1
ATOM 7196 C CA . ILE G 1 84 ? 98.781 71.589 -297.426 1.00 55.67 84 ILE G CA 1
ATOM 7197 C C . ILE G 1 84 ? 98.134 72.805 -298.046 1.00 55.67 84 ILE G C 1
ATOM 7198 O O . ILE G 1 84 ? 98.729 73.875 -298.053 1.00 55.67 84 ILE G O 1
ATOM 7203 N N . CYS G 1 85 ? 96.926 72.647 -298.575 1.00 75.18 85 CYS G N 1
ATOM 7204 C CA . CYS G 1 85 ? 96.224 73.770 -299.186 1.00 75.18 85 CYS G CA 1
ATOM 7205 C C . CYS G 1 85 ? 94.747 73.757 -298.814 1.00 75.18 85 CYS G C 1
ATOM 7206 O O . CYS G 1 85 ? 94.050 72.761 -299.015 1.00 75.18 85 CYS G O 1
ATOM 7209 N N . GLU G 1 86 ? 94.280 74.869 -298.257 1.00 50.46 86 GLU G N 1
ATOM 7210 C CA . GLU G 1 86 ? 92.886 74.994 -297.864 1.00 50.46 86 GLU G CA 1
ATOM 7211 C C . GLU G 1 86 ? 92.297 76.221 -298.526 1.00 50.46 86 GLU G C 1
ATOM 7212 O O . GLU G 1 86 ? 92.871 77.306 -298.500 1.00 50.46 86 GLU G O 1
ATOM 7218 N N . VAL G 1 87 ? 91.145 76.032 -299.146 1.00 55.96 87 VAL G N 1
ATOM 7219 C CA . VAL G 1 87 ? 90.480 77.108 -299.848 1.00 55.96 87 VAL G CA 1
ATOM 7220 C C . VAL G 1 87 ? 89.020 77.224 -299.445 1.00 55.96 87 VAL G C 1
ATOM 7221 O O . VAL G 1 87 ? 88.327 76.222 -299.248 1.00 55.96 87 VAL G O 1
ATOM 7225 N N . LYS G 1 88 ? 88.574 78.469 -299.319 1.00 51.98 88 LYS G N 1
ATOM 7226 C CA . LYS G 1 88 ? 87.205 78.793 -298.959 1.00 51.98 88 LYS G CA 1
ATOM 7227 C C . LYS G 1 88 ? 86.662 79.641 -300.116 1.00 51.98 88 LYS G C 1
ATOM 7228 O O . LYS G 1 88 ? 86.664 80.871 -300.052 1.00 51.98 88 LYS G O 1
ATOM 7234 N N . GLN G 1 89 ? 86.229 78.972 -301.184 1.00 53.23 89 GLN G N 1
ATOM 7235 C CA . GLN G 1 89 ? 85.708 79.649 -302.368 1.00 53.23 89 GLN G CA 1
ATOM 7236 C C . GLN G 1 89 ? 84.229 79.921 -302.194 1.00 53.23 89 GLN G C 1
ATOM 7237 O O . GLN G 1 89 ? 83.460 79.013 -301.871 1.00 53.23 89 GLN G O 1
ATOM 7243 N N . ALA G 1 90 ? 83.818 81.164 -302.421 1.00 43.63 90 ALA G N 1
ATOM 7244 C CA . ALA G 1 90 ? 82.419 81.497 -302.247 1.00 43.63 90 ALA G CA 1
ATOM 7245 C C . ALA G 1 90 ? 81.811 82.257 -303.404 1.00 43.63 90 ALA G C 1
ATOM 7246 O O . ALA G 1 90 ? 82.507 82.724 -304.316 1.00 43.63 90 ALA G O 1
ATOM 7248 N N . GLY G 1 91 ? 80.490 82.364 -303.350 1.00 68.00 91 GLY G N 1
ATOM 7249 C CA . GLY G 1 91 ? 79.745 83.077 -304.364 1.00 68.00 91 GLY G CA 1
ATOM 7250 C C . GLY G 1 91 ? 78.418 83.537 -303.792 1.00 68.00 91 GLY G C 1
ATOM 7251 O O . GLY G 1 91 ? 77.836 82.875 -302.937 1.00 68.00 91 GLY G O 1
ATOM 7252 N N . VAL G 1 92 ? 77.953 84.691 -304.251 1.00 39.70 92 VAL G N 1
ATOM 7253 C CA . VAL G 1 92 ? 76.678 85.244 -303.815 1.00 39.70 92 VAL G CA 1
ATOM 7254 C C . VAL G 1 92 ? 75.719 85.041 -304.985 1.00 39.70 92 VAL G C 1
ATOM 7255 O O . VAL G 1 92 ? 75.952 85.538 -306.099 1.00 39.70 92 VAL G O 1
ATOM 7259 N N . PHE G 1 93 ? 74.651 84.294 -304.734 1.00 60.18 93 PHE G N 1
ATOM 7260 C CA . PHE G 1 93 ? 73.680 84.016 -305.777 1.00 60.18 93 PHE G CA 1
ATOM 7261 C C . PHE G 1 93 ? 72.288 84.534 -305.449 1.00 60.18 93 PHE G C 1
ATOM 7262 O O . PHE G 1 93 ? 71.893 84.602 -304.286 1.00 60.18 93 PHE G O 1
ATOM 7270 N N . THR G 1 94 ? 71.556 84.902 -306.493 1.00 58.14 94 THR G N 1
ATOM 7271 C CA . THR G 1 94 ? 70.186 85.364 -306.356 1.00 58.14 94 THR G CA 1
ATOM 7272 C C . THR G 1 94 ? 69.355 84.127 -306.687 1.00 58.14 94 THR G C 1
ATOM 7273 O O . THR G 1 94 ? 69.370 83.643 -307.820 1.00 58.14 94 THR G O 1
ATOM 7277 N N . ILE G 1 95 ? 68.650 83.601 -305.697 1.00 67.56 95 ILE G N 1
ATOM 7278 C CA . ILE G 1 95 ? 67.837 82.413 -305.918 1.00 67.56 95 ILE G CA 1
ATOM 7279 C C . ILE G 1 95 ? 66.396 82.619 -305.447 1.00 67.56 95 ILE G C 1
ATOM 7280 O O . ILE G 1 95 ? 66.143 83.085 -304.331 1.00 67.56 95 ILE G O 1
ATOM 7285 N N . SER G 1 96 ? 65.449 82.256 -306.301 1.00 69.80 96 SER G N 1
ATOM 7286 C CA . SER G 1 96 ? 64.044 82.446 -305.981 1.00 69.80 96 SER G CA 1
ATOM 7287 C C . SER G 1 96 ? 63.118 81.564 -306.809 1.00 69.80 96 SER G C 1
ATOM 7288 O O . SER G 1 96 ? 63.427 81.226 -307.952 1.00 69.80 96 SER G O 1
ATOM 7291 N N . GLY G 1 97 ? 61.971 81.218 -306.228 1.00 50.63 97 GLY G N 1
ATOM 7292 C CA . GLY G 1 97 ? 60.998 80.401 -306.929 1.00 50.63 97 GLY G CA 1
ATOM 7293 C C . GLY G 1 97 ? 61.249 78.907 -306.930 1.00 50.63 97 GLY G C 1
ATOM 7294 O O . GLY G 1 97 ? 61.052 78.261 -307.958 1.00 50.63 97 GLY G O 1
ATOM 7295 N N . LEU G 1 98 ? 61.664 78.349 -305.795 1.00 60.77 98 LEU G N 1
ATOM 7296 C CA . LEU G 1 98 ? 61.920 76.920 -305.725 1.00 60.77 98 LEU G CA 1
ATOM 7297 C C . LEU G 1 98 ? 61.376 76.286 -304.447 1.00 60.77 98 LEU G C 1
ATOM 7298 O O . LEU G 1 98 ? 61.477 76.871 -303.362 1.00 60.77 98 LEU G O 1
ATOM 7303 N N . GLU G 1 99 ? 60.798 75.091 -304.582 1.00 49.11 99 GLU G N 1
ATOM 7304 C CA . GLU G 1 99 ? 60.250 74.362 -303.438 1.00 49.11 99 GLU G CA 1
ATOM 7305 C C . GLU G 1 99 ? 61.370 73.949 -302.482 1.00 49.11 99 GLU G C 1
ATOM 7306 O O . GLU G 1 99 ? 62.508 73.772 -302.904 1.00 49.11 99 GLU G O 1
ATOM 7312 N N . ASP G 1 100 ? 61.047 73.782 -301.202 1.00 69.19 100 ASP G N 1
ATOM 7313 C CA . ASP G 1 100 ? 62.044 73.390 -300.206 1.00 69.19 100 ASP G CA 1
ATOM 7314 C C . ASP G 1 100 ? 63.120 72.424 -300.707 1.00 69.19 100 ASP G C 1
ATOM 7315 O O . ASP G 1 100 ? 64.308 72.630 -300.461 1.00 69.19 100 ASP G O 1
ATOM 7320 N N . VAL G 1 101 ? 62.705 71.375 -301.407 1.00 64.71 101 VAL G N 1
ATOM 7321 C CA . VAL G 1 101 ? 63.652 70.390 -301.914 1.00 64.71 101 VAL G CA 1
ATOM 7322 C C . VAL G 1 101 ? 64.492 70.929 -303.068 1.00 64.71 101 VAL G C 1
ATOM 7323 O O . VAL G 1 101 ? 65.706 70.758 -303.082 1.00 64.71 101 VAL G O 1
ATOM 7327 N N . GLN G 1 102 ? 63.849 71.576 -304.036 1.00 76.46 102 GLN G N 1
ATOM 7328 C CA . GLN G 1 102 ? 64.565 72.137 -305.185 1.00 76.46 102 GLN G CA 1
ATOM 7329 C C . GLN G 1 102 ? 65.631 73.119 -304.697 1.00 76.46 102 GLN G C 1
ATOM 7330 O O . GLN G 1 102 ? 66.746 73.159 -305.221 1.00 76.46 102 GLN G O 1
ATOM 7336 N N . MET G 1 103 ? 65.265 73.921 -303.698 1.00 56.95 103 MET G N 1
ATOM 7337 C CA . MET G 1 103 ? 66.158 74.913 -303.124 1.00 56.95 103 MET G CA 1
ATOM 7338 C C . MET G 1 103 ? 67.355 74.260 -302.444 1.00 56.95 103 MET G C 1
ATOM 7339 O O . MET G 1 103 ? 68.482 74.724 -302.585 1.00 56.95 103 MET G O 1
ATOM 7344 N N . ALA G 1 104 ? 67.110 73.187 -301.702 1.00 70.82 104 ALA G N 1
ATOM 7345 C CA . ALA G 1 104 ? 68.190 72.490 -301.010 1.00 70.82 104 ALA G CA 1
ATOM 7346 C C . ALA G 1 104 ? 69.179 71.908 -302.011 1.00 70.82 104 ALA G C 1
ATOM 7347 O O . ALA G 1 104 ? 70.386 71.895 -301.771 1.00 70.82 104 ALA G O 1
ATOM 7349 N N . HIS G 1 105 ? 68.669 71.421 -303.133 1.00 72.65 105 HIS G N 1
ATOM 7350 C CA . HIS G 1 105 ? 69.535 70.855 -304.154 1.00 72.65 105 HIS G CA 1
ATOM 7351 C C . HIS G 1 105 ? 70.367 71.961 -304.780 1.00 72.65 105 HIS G C 1
ATOM 7352 O O . HIS G 1 105 ? 71.544 71.779 -305.073 1.00 72.65 105 HIS G O 1
ATOM 7359 N N . CYS G 1 106 ? 69.743 73.114 -304.972 1.00 71.34 106 CYS G N 1
ATOM 7360 C CA . CYS G 1 106 ? 70.410 74.255 -305.572 1.00 71.34 106 CYS G CA 1
ATOM 7361 C C . CYS G 1 106 ? 71.537 74.783 -304.672 1.00 71.34 106 CYS G C 1
ATOM 7362 O O . CYS G 1 106 ? 72.607 75.150 -305.154 1.00 71.34 106 CYS G O 1
ATOM 7365 N N . LEU G 1 107 ? 71.311 74.798 -303.366 1.00 54.20 107 LEU G N 1
ATOM 7366 C CA . LEU G 1 107 ? 72.319 75.317 -302.451 1.00 54.20 107 LEU G CA 1
ATOM 7367 C C . LEU G 1 107 ? 73.398 74.322 -302.047 1.00 54.20 107 LEU G C 1
ATOM 7368 O O . LEU G 1 107 ? 74.484 74.718 -301.618 1.00 54.20 107 LEU G O 1
ATOM 7373 N N . THR G 1 108 ? 73.112 73.034 -302.186 1.00 62.61 108 THR G N 1
ATOM 7374 C CA . THR G 1 108 ? 74.074 72.011 -301.800 1.00 62.61 108 THR G CA 1
ATOM 7375 C C . THR G 1 108 ? 74.747 71.327 -302.974 1.00 62.61 108 THR G C 1
ATOM 7376 O O . THR G 1 108 ? 75.757 70.650 -302.803 1.00 62.61 108 THR G O 1
ATOM 7380 N N . SER G 1 109 ? 74.192 71.494 -304.166 1.00 68.31 109 SER G N 1
ATOM 7381 C CA . SER G 1 109 ? 74.762 70.850 -305.340 1.00 68.31 109 SER G CA 1
ATOM 7382 C C . SER G 1 109 ? 74.996 71.796 -306.514 1.00 68.31 109 SER G C 1
ATOM 7383 O O . SER G 1 109 ? 76.133 71.970 -306.957 1.00 68.31 109 SER G O 1
ATOM 7386 N N . GLN G 1 110 ? 73.928 72.407 -307.019 1.00 65.38 110 GLN G N 1
ATOM 7387 C CA . GLN G 1 110 ? 74.046 73.312 -308.160 1.00 65.38 110 GLN G CA 1
ATOM 7388 C C . GLN G 1 110 ? 75.063 74.429 -307.991 1.00 65.38 110 GLN G C 1
ATOM 7389 O O . GLN G 1 110 ? 75.959 74.587 -308.816 1.00 65.38 110 GLN G O 1
ATOM 7395 N N . CYS G 1 111 ? 74.923 75.206 -306.926 1.00 66.85 111 CYS G N 1
ATOM 7396 C CA . CYS G 1 111 ? 75.836 76.309 -306.689 1.00 66.85 111 CYS G CA 1
ATOM 7397 C C . CYS G 1 111 ? 77.253 75.848 -306.364 1.00 66.85 111 CYS G C 1
ATOM 7398 O O . CYS G 1 111 ? 78.222 76.335 -306.958 1.00 66.85 111 CYS G O 1
ATOM 7401 N N . PRO G 1 112 ? 77.401 74.902 -305.424 1.00 72.50 112 PRO G N 1
ATOM 7402 C CA . PRO G 1 112 ? 78.752 74.442 -305.107 1.00 72.50 112 PRO G CA 1
ATOM 7403 C C . PRO G 1 112 ? 79.443 73.969 -306.386 1.00 72.50 112 PRO G C 1
ATOM 7404 O O . PRO G 1 112 ? 80.645 74.156 -306.570 1.00 72.50 112 PRO G O 1
ATOM 7408 N N . ASN G 1 113 ? 78.660 73.375 -307.279 1.00 54.45 113 ASN G N 1
ATOM 7409 C CA . ASN G 1 113 ? 79.193 72.868 -308.534 1.00 54.45 113 ASN G CA 1
ATOM 7410 C C . ASN G 1 113 ? 79.688 73.983 -309.454 1.00 54.45 113 ASN G C 1
ATOM 7411 O O . ASN G 1 113 ? 80.633 73.782 -310.210 1.00 54.45 113 ASN G O 1
ATOM 7416 N N . MET G 1 114 ? 79.058 75.152 -309.400 1.00 60.32 114 MET G N 1
ATOM 7417 C CA . MET G 1 114 ? 79.503 76.261 -310.236 1.00 60.32 114 MET G CA 1
ATOM 7418 C C . MET G 1 114 ? 80.791 76.830 -309.639 1.00 60.32 114 MET G C 1
ATOM 7419 O O . MET G 1 114 ? 81.651 77.338 -310.364 1.00 60.32 114 MET G O 1
ATOM 7424 N N . LEU G 1 115 ? 80.921 76.723 -308.317 1.00 52.27 115 LEU G N 1
ATOM 7425 C CA . LEU G 1 115 ? 82.090 77.225 -307.606 1.00 52.27 115 LEU G CA 1
ATOM 7426 C C . LEU G 1 115 ? 83.314 76.324 -307.656 1.00 52.27 115 LEU G C 1
ATOM 7427 O O . LEU G 1 115 ? 84.440 76.794 -307.494 1.00 52.27 115 LEU G O 1
ATOM 7432 N N . PHE G 1 116 ? 83.092 75.034 -307.865 1.00 52.43 116 PHE G N 1
ATOM 7433 C CA . PHE G 1 116 ? 84.177 74.061 -307.896 1.00 52.43 116 PHE G CA 1
ATOM 7434 C C . PHE G 1 116 ? 85.349 74.362 -308.843 1.00 52.43 116 PHE G C 1
ATOM 7435 O O . PHE G 1 116 ? 86.497 74.416 -308.409 1.00 52.43 116 PHE G O 1
ATOM 7443 N N . PRO G 1 117 ? 85.084 74.569 -310.143 1.00 38.46 117 PRO G N 1
ATOM 7444 C CA . PRO G 1 117 ? 86.250 74.841 -310.986 1.00 38.46 117 PRO G CA 1
ATOM 7445 C C . PRO G 1 117 ? 87.027 76.110 -310.634 1.00 38.46 117 PRO G C 1
ATOM 7446 O O . PRO G 1 117 ? 88.193 76.246 -311.000 1.00 38.46 117 PRO G O 1
ATOM 7450 N N . TYR G 1 118 ? 86.401 77.035 -309.918 1.00 64.54 118 TYR G N 1
ATOM 7451 C CA . TYR G 1 118 ? 87.116 78.239 -309.506 1.00 64.54 118 TYR G CA 1
ATOM 7452 C C . TYR G 1 118 ? 88.091 77.825 -308.406 1.00 64.54 118 TYR G C 1
ATOM 7453 O O . TYR G 1 118 ? 89.241 78.262 -308.366 1.00 64.54 118 TYR G O 1
ATOM 7462 N N . ALA G 1 119 ? 87.610 76.976 -307.509 1.00 42.84 119 ALA G N 1
ATOM 7463 C CA . ALA G 1 119 ? 88.411 76.494 -306.403 1.00 42.84 119 ALA G CA 1
ATOM 7464 C C . ALA G 1 119 ? 89.505 75.544 -306.907 1.00 42.84 119 ALA G C 1
ATOM 7465 O O . ALA G 1 119 ? 90.605 75.487 -306.352 1.00 42.84 119 ALA G O 1
ATOM 7467 N N . ARG G 1 120 ? 89.199 74.803 -307.967 1.00 57.09 120 ARG G N 1
ATOM 7468 C CA . ARG G 1 120 ? 90.163 73.878 -308.533 1.00 57.09 120 ARG G CA 1
ATOM 7469 C C . ARG G 1 120 ? 91.333 74.667 -309.068 1.00 57.09 120 ARG G C 1
ATOM 7470 O O . ARG G 1 120 ? 92.486 74.325 -308.818 1.00 57.09 120 ARG G O 1
ATOM 7478 N N . GLU G 1 121 ? 91.021 75.731 -309.802 1.00 43.03 121 GLU G N 1
ATOM 7479 C CA . GLU G 1 121 ? 92.033 76.587 -310.405 1.00 43.03 121 GLU G CA 1
ATOM 7480 C C . GLU G 1 121 ? 92.928 77.225 -309.340 1.00 43.03 121 GLU G C 1
ATOM 7481 O O . GLU G 1 121 ? 94.138 77.375 -309.532 1.00 43.03 121 GLU G O 1
ATOM 7487 N N . LEU G 1 122 ? 92.330 77.591 -308.210 1.00 38.67 122 LEU G N 1
ATOM 7488 C CA . LEU G 1 122 ? 93.082 78.217 -307.131 1.00 38.67 122 LEU G CA 1
ATOM 7489 C C . LEU G 1 122 ? 94.062 77.224 -306.540 1.00 38.67 122 LEU G C 1
ATOM 7490 O O . LEU G 1 122 ? 95.218 77.547 -306.295 1.00 38.67 122 LEU G O 1
ATOM 7495 N N . VAL G 1 123 ? 93.588 76.013 -306.295 1.00 50.87 123 VAL G N 1
ATOM 7496 C CA . VAL G 1 123 ? 94.442 74.983 -305.738 1.00 50.87 123 VAL G CA 1
ATOM 7497 C C . VAL G 1 123 ? 95.573 74.683 -306.709 1.00 50.87 123 VAL G C 1
ATOM 7498 O O . VAL G 1 123 ? 96.727 74.602 -306.303 1.00 50.87 123 VAL G O 1
ATOM 7502 N N . SER G 1 124 ? 95.253 74.534 -307.991 1.00 42.25 124 SER G N 1
ATOM 7503 C CA . SER G 1 124 ? 96.290 74.222 -308.959 1.00 42.25 124 SER G CA 1
ATOM 7504 C C . SER G 1 124 ? 97.304 75.357 -309.092 1.00 42.25 124 SER G C 1
ATOM 7505 O O . SER G 1 124 ? 98.504 75.099 -309.225 1.00 42.25 124 SER G O 1
ATOM 7508 N N . ASN G 1 125 ? 96.836 76.604 -309.016 1.00 41.04 125 ASN G N 1
ATOM 7509 C CA . ASN G 1 125 ? 97.717 77.769 -309.134 1.00 41.04 125 ASN G CA 1
ATOM 7510 C C . ASN G 1 125 ? 98.715 77.797 -307.980 1.00 41.04 125 ASN G C 1
ATOM 7511 O O . ASN G 1 125 ? 99.908 78.003 -308.188 1.00 41.04 125 ASN G O 1
ATOM 7516 N N . LEU G 1 126 ? 98.217 77.577 -306.766 1.00 52.29 126 LEU G N 1
ATOM 7517 C CA . LEU G 1 126 ? 99.047 77.575 -305.569 1.00 52.29 126 LEU G CA 1
ATOM 7518 C C . LEU G 1 126 ? 100.066 76.447 -305.576 1.00 52.29 126 LEU G C 1
ATOM 7519 O O . LEU G 1 126 ? 101.233 76.650 -305.233 1.00 52.29 126 LEU G O 1
ATOM 7524 N N . VAL G 1 127 ? 99.619 75.252 -305.954 1.00 43.29 127 VAL G N 1
ATOM 7525 C CA . VAL G 1 127 ? 100.501 74.093 -306.005 1.00 43.29 127 VAL G CA 1
ATOM 7526 C C . VAL G 1 127 ? 101.649 74.370 -306.964 1.00 43.29 127 VAL G C 1
ATOM 7527 O O . VAL G 1 127 ? 102.802 74.100 -306.661 1.00 43.29 127 VAL G O 1
ATOM 7531 N N . ASN G 1 128 ? 101.331 74.921 -308.124 1.00 33.94 128 ASN G N 1
ATOM 7532 C CA . ASN G 1 128 ? 102.350 75.249 -309.116 1.00 33.94 128 ASN G CA 1
ATOM 7533 C C . ASN G 1 128 ? 103.365 76.249 -308.573 1.00 33.94 128 ASN G C 1
ATOM 7534 O O . ASN G 1 128 ? 104.538 76.182 -308.923 1.00 33.94 128 ASN G O 1
ATOM 7539 N N . ARG G 1 129 ? 102.927 77.175 -307.722 1.00 49.86 129 ARG G N 1
ATOM 7540 C CA . ARG G 1 129 ? 103.851 78.165 -307.184 1.00 49.86 129 ARG G CA 1
ATOM 7541 C C . ARG G 1 129 ? 104.832 77.532 -306.213 1.00 49.86 129 ARG G C 1
ATOM 7542 O O . ARG G 1 129 ? 105.858 78.122 -305.878 1.00 49.86 129 ARG G O 1
ATOM 7550 N N . GLY G 1 130 ? 104.523 76.324 -305.764 1.00 50.95 130 GLY G N 1
ATOM 7551 C CA . GLY G 1 130 ? 105.431 75.643 -304.864 1.00 50.95 130 GLY G CA 1
ATOM 7552 C C . GLY G 1 130 ? 106.310 74.726 -305.692 1.00 50.95 130 GLY G C 1
ATOM 7553 O O . GLY G 1 130 ? 107.118 73.970 -305.170 1.00 50.95 130 GLY G O 1
ATOM 7554 N N . THR G 1 131 ? 106.142 74.824 -307.005 1.00 45.62 131 THR G N 1
ATOM 7555 C CA . THR G 1 131 ? 106.855 74.011 -307.990 1.00 45.62 131 THR G CA 1
ATOM 7556 C C . THR G 1 131 ? 106.677 72.508 -307.788 1.00 45.62 131 THR G C 1
ATOM 7557 O O . THR G 1 131 ? 107.605 71.732 -307.989 1.00 45.62 131 THR G O 1
ATOM 7561 N N . PHE G 1 132 ? 105.481 72.105 -307.376 1.00 35.29 132 PHE G N 1
ATOM 7562 C CA . PHE G 1 132 ? 105.160 70.695 -307.209 1.00 35.29 132 PHE G CA 1
ATOM 7563 C C . PHE G 1 132 ? 104.499 70.255 -308.510 1.00 35.29 132 PHE G C 1
ATOM 7564 O O . PHE G 1 132 ? 104.015 71.078 -309.289 1.00 35.29 132 PHE G O 1
ATOM 7572 N N . PRO G 1 133 ? 104.498 68.951 -308.791 1.00 35.28 133 PRO G N 1
ATOM 7573 C CA . PRO G 1 133 ? 103.842 68.575 -310.049 1.00 35.28 133 PRO G CA 1
ATOM 7574 C C . PRO G 1 133 ? 102.346 68.916 -310.011 1.00 35.28 133 PRO G C 1
ATOM 7575 O O . PRO G 1 133 ? 101.705 68.826 -308.969 1.00 35.28 133 PRO G O 1
ATOM 7579 N N . ALA G 1 134 ? 101.806 69.312 -311.159 1.00 46.44 134 ALA G N 1
ATOM 7580 C CA . ALA G 1 134 ? 100.398 69.697 -311.291 1.00 46.44 134 ALA G CA 1
ATOM 7581 C C . ALA G 1 134 ? 99.418 68.856 -310.500 1.00 46.44 134 ALA G C 1
ATOM 7582 O O . ALA G 1 134 ? 99.530 67.636 -310.461 1.00 46.44 134 ALA G O 1
ATOM 7584 N N . LEU G 1 135 ? 98.456 69.532 -309.878 1.00 50.68 135 LEU G N 1
ATOM 7585 C CA . LEU G 1 135 ? 97.392 68.891 -309.110 1.00 50.68 135 LEU G CA 1
ATOM 7586 C C . LEU G 1 135 ? 96.080 69.532 -309.535 1.00 50.68 135 LEU G C 1
ATOM 7587 O O . LEU G 1 135 ? 95.753 70.631 -309.097 1.00 50.68 135 LEU G O 1
ATOM 7592 N N . ASN G 1 136 ? 95.341 68.860 -310.410 1.00 44.43 136 ASN G N 1
ATOM 7593 C CA . ASN G 1 136 ? 94.066 69.385 -310.876 1.00 44.43 136 ASN G CA 1
ATOM 7594 C C . ASN G 1 136 ? 92.968 68.475 -310.352 1.00 44.43 136 ASN G C 1
ATOM 7595 O O . ASN G 1 136 ? 92.688 67.422 -310.925 1.00 44.43 136 ASN G O 1
ATOM 7600 N N . LEU G 1 137 ? 92.357 68.890 -309.248 1.00 39.30 137 LEU G N 1
ATOM 7601 C CA . LEU G 1 137 ? 91.309 68.103 -308.604 1.00 39.30 137 LEU G CA 1
ATOM 7602 C C . LEU G 1 137 ? 90.314 67.496 -309.573 1.00 39.30 137 LEU G C 1
ATOM 7603 O O . LEU G 1 137 ? 89.823 68.172 -310.475 1.00 39.30 137 LEU G O 1
ATOM 7608 N N . SER G 1 138 ? 90.028 66.210 -309.388 1.00 51.21 138 SER G N 1
ATOM 7609 C CA . SER G 1 138 ? 89.076 65.502 -310.241 1.00 51.21 138 SER G CA 1
ATOM 7610 C C . SER G 1 138 ? 87.653 65.980 -309.977 1.00 51.21 138 SER G C 1
ATOM 7611 O O . SER G 1 138 ? 87.331 66.439 -308.883 1.00 51.21 138 SER G O 1
ATOM 7614 N N . PRO G 1 139 ? 86.780 65.866 -310.984 1.00 40.90 139 PRO G N 1
ATOM 7615 C CA . PRO G 1 139 ? 85.382 66.271 -310.903 1.00 40.90 139 PRO G CA 1
ATOM 7616 C C . PRO G 1 139 ? 84.722 65.749 -309.647 1.00 40.90 139 PRO G C 1
ATOM 7617 O O . PRO G 1 139 ? 84.952 64.611 -309.250 1.00 40.90 139 PRO G O 1
ATOM 7621 N N . VAL G 1 140 ? 83.898 66.578 -309.024 1.00 60.83 140 VAL G N 1
ATOM 7622 C CA . VAL G 1 140 ? 83.196 66.168 -307.824 1.00 60.83 140 VAL G CA 1
ATOM 7623 C C . VAL G 1 140 ? 81.714 66.084 -308.139 1.00 60.83 140 VAL G C 1
ATOM 7624 O O . VAL G 1 140 ? 81.161 66.976 -308.792 1.00 60.83 140 VAL G O 1
ATOM 7628 N N . ASN G 1 141 ? 81.088 65.000 -307.688 1.00 60.77 141 ASN G N 1
ATOM 7629 C CA . ASN G 1 141 ? 79.660 64.780 -307.883 1.00 60.77 141 ASN G CA 1
ATOM 7630 C C . ASN G 1 141 ? 78.951 65.355 -306.668 1.00 60.77 141 ASN G C 1
ATOM 7631 O O . ASN G 1 141 ? 78.795 64.675 -305.658 1.00 60.77 141 ASN G O 1
ATOM 7636 N N . PHE G 1 142 ? 78.523 66.609 -306.765 1.00 88.72 142 PHE G N 1
ATOM 7637 C CA . PHE G 1 142 ? 77.855 67.244 -305.641 1.00 88.72 142 PHE G CA 1
ATOM 7638 C C . PHE G 1 142 ? 76.455 66.707 -305.375 1.00 88.72 142 PHE G C 1
ATOM 7639 O O . PHE G 1 142 ? 75.897 66.934 -304.302 1.00 88.72 142 PHE G O 1
ATOM 7647 N N . ASP G 1 143 ? 75.887 65.994 -306.342 1.00 79.02 143 ASP G N 1
ATOM 7648 C CA . ASP G 1 143 ? 74.559 65.429 -306.151 1.00 79.02 143 ASP G CA 1
ATOM 7649 C C . ASP G 1 143 ? 74.590 64.475 -304.964 1.00 79.02 143 ASP G C 1
ATOM 7650 O O . ASP G 1 143 ? 73.613 64.350 -304.226 1.00 79.02 143 ASP G O 1
ATOM 7655 N N . ALA G 1 144 ? 75.724 63.811 -304.776 1.00 67.17 144 ALA G N 1
ATOM 7656 C CA . ALA G 1 144 ? 75.881 62.871 -303.674 1.00 67.17 144 ALA G CA 1
ATOM 7657 C C . ALA G 1 144 ? 75.793 63.596 -302.336 1.00 67.17 144 ALA G C 1
ATOM 7658 O O . ALA G 1 144 ? 75.160 63.107 -301.399 1.00 67.17 144 ALA G O 1
ATOM 7660 N N . LEU G 1 145 ? 76.429 64.762 -302.257 1.00 66.29 145 LEU G N 1
ATOM 7661 C CA . LEU G 1 145 ? 76.426 65.557 -301.033 1.00 66.29 145 LEU G CA 1
ATOM 7662 C C . LEU G 1 145 ? 75.025 66.048 -300.713 1.00 66.29 145 LEU G C 1
ATOM 7663 O O . LEU G 1 145 ? 74.650 66.153 -299.545 1.00 66.29 145 LEU G O 1
ATOM 7668 N N . PHE G 1 146 ? 74.263 66.358 -301.761 1.00 71.96 146 PHE G N 1
ATOM 7669 C CA . PHE G 1 146 ? 72.888 66.831 -301.620 1.00 71.96 146 PHE G CA 1
ATOM 7670 C C . PHE G 1 146 ? 72.044 65.723 -301.023 1.00 71.96 146 PHE G C 1
ATOM 7671 O O . PHE G 1 146 ? 71.253 65.960 -300.108 1.00 71.96 146 PHE G O 1
ATOM 7679 N N . VAL G 1 147 ? 72.215 64.517 -301.554 1.00 68.92 147 VAL G N 1
ATOM 7680 C CA . VAL G 1 147 ? 71.500 63.342 -301.070 1.00 68.92 147 VAL G CA 1
ATOM 7681 C C . VAL G 1 147 ? 71.847 63.103 -299.597 1.00 68.92 147 VAL G C 1
ATOM 7682 O O . VAL G 1 147 ? 70.960 62.885 -298.773 1.00 68.92 147 VAL G O 1
ATOM 7686 N N . GLU G 1 148 ? 73.135 63.144 -299.270 1.00 93.39 148 GLU G N 1
ATOM 7687 C CA . GLU G 1 148 ? 73.569 62.951 -297.889 1.00 93.39 148 GLU G CA 1
ATOM 7688 C C . GLU G 1 148 ? 72.856 63.957 -296.989 1.00 93.39 148 GLU G C 1
ATOM 7689 O O . GLU G 1 148 ? 72.521 63.647 -295.844 1.00 93.39 148 GLU G O 1
ATOM 7695 N N . TYR G 1 149 ? 72.633 65.158 -297.522 1.00 84.32 149 TYR G N 1
ATOM 7696 C CA . TYR G 1 149 ? 71.972 66.244 -296.799 1.00 84.32 149 TYR G CA 1
ATOM 7697 C C . TYR G 1 149 ? 70.496 65.970 -296.553 1.00 84.32 149 TYR G C 1
ATOM 7698 O O . TYR G 1 149 ? 69.920 66.464 -295.585 1.00 84.32 149 TYR G O 1
ATOM 7707 N N . MET G 1 150 ? 69.888 65.189 -297.439 1.00 89.96 150 MET G N 1
ATOM 7708 C CA . MET G 1 150 ? 68.476 64.844 -297.324 1.00 89.96 150 MET G CA 1
ATOM 7709 C C . MET G 1 150 ? 68.211 63.720 -296.315 1.00 89.96 150 MET G C 1
ATOM 7710 O O . MET G 1 150 ? 67.059 63.416 -295.998 1.00 89.96 150 MET G O 1
ATOM 7715 N N . ASN G 1 151 ? 69.273 63.103 -295.810 1.00 107.61 151 ASN G N 1
ATOM 7716 C CA . ASN G 1 151 ? 69.115 62.031 -294.839 1.00 107.61 151 ASN G CA 1
ATOM 7717 C C . ASN G 1 151 ? 69.537 62.503 -293.449 1.00 107.61 151 ASN G C 1
ATOM 7718 O O . ASN G 1 151 ? 68.645 62.636 -292.583 1.00 107.61 151 ASN G O 1
ATOM 7723 N N . PRO H 1 16 ? 133.547 84.245 -309.692 1.00 70.57 16 PRO H N 1
ATOM 7724 C CA . PRO H 1 16 ? 132.348 84.983 -309.185 1.00 70.57 16 PRO H CA 1
ATOM 7725 C C . PRO H 1 16 ? 131.072 84.425 -309.861 1.00 70.57 16 PRO H C 1
ATOM 7726 O O . PRO H 1 16 ? 131.010 84.321 -311.092 1.00 70.57 16 PRO H O 1
ATOM 7728 N N . VAL H 1 17 ? 130.058 84.072 -309.060 1.00 45.07 17 VAL H N 1
ATOM 7729 C CA . VAL H 1 17 ? 128.824 83.462 -309.590 1.00 45.07 17 VAL H CA 1
ATOM 7730 C C . VAL H 1 17 ? 127.492 83.735 -308.871 1.00 45.07 17 VAL H C 1
ATOM 7731 O O . VAL H 1 17 ? 127.390 83.637 -307.640 1.00 45.07 17 VAL H O 1
ATOM 7735 N N . LEU H 1 18 ? 126.464 84.035 -309.663 1.00 69.03 18 LEU H N 1
ATOM 7736 C CA . LEU H 1 18 ? 125.131 84.301 -309.136 1.00 69.03 18 LEU H CA 1
ATOM 7737 C C . LEU H 1 18 ? 124.091 83.758 -310.098 1.00 69.03 18 LEU H C 1
ATOM 7738 O O . LEU H 1 18 ? 123.792 84.381 -311.118 1.00 69.03 18 LEU H O 1
ATOM 7743 N N . GLN H 1 19 ? 123.549 82.589 -309.774 1.00 40.71 19 GLN H N 1
ATOM 7744 C CA . GLN H 1 19 ? 122.547 81.963 -310.621 1.00 40.71 19 GLN H CA 1
ATOM 7745 C C . GLN H 1 19 ? 121.314 81.578 -309.825 1.00 40.71 19 GLN H C 1
ATOM 7746 O O . GLN H 1 19 ? 121.403 81.175 -308.665 1.00 40.71 19 GLN H O 1
ATOM 7752 N N . ILE H 1 20 ? 120.159 81.707 -310.463 1.00 56.07 20 ILE H N 1
ATOM 7753 C CA . ILE H 1 20 ? 118.898 81.371 -309.831 1.00 56.07 20 ILE H CA 1
ATOM 7754 C C . ILE H 1 20 ? 118.568 79.915 -310.176 1.00 56.07 20 ILE H C 1
ATOM 7755 O O . ILE H 1 20 ? 118.488 79.544 -311.346 1.00 56.07 20 ILE H O 1
ATOM 7760 N N . GLN H 1 21 ? 118.419 79.084 -309.150 1.00 71.13 21 GLN H N 1
ATOM 7761 C CA . GLN H 1 21 ? 118.145 77.671 -309.359 1.00 71.13 21 GLN H CA 1
ATOM 7762 C C . GLN H 1 21 ? 116.666 77.317 -309.350 1.00 71.13 21 GLN H C 1
ATOM 7763 O O . GLN H 1 21 ? 116.207 76.496 -310.144 1.00 71.13 21 GLN H O 1
ATOM 7769 N N . ARG H 1 22 ? 115.911 77.946 -308.465 1.00 57.93 22 ARG H N 1
ATOM 7770 C CA . ARG H 1 22 ? 114.502 77.624 -308.368 1.00 57.93 22 ARG H CA 1
ATOM 7771 C C . ARG H 1 22 ? 113.761 78.704 -307.596 1.00 57.93 22 ARG H C 1
ATOM 7772 O O . ARG H 1 22 ? 114.254 79.217 -306.590 1.00 57.93 22 ARG H O 1
ATOM 7780 N N . ILE H 1 23 ? 112.580 79.056 -308.083 1.00 28.72 23 ILE H N 1
ATOM 7781 C CA . ILE H 1 23 ? 111.758 80.066 -307.435 1.00 28.72 23 ILE H CA 1
ATOM 7782 C C . ILE H 1 23 ? 110.465 79.393 -306.990 1.00 28.72 23 ILE H C 1
ATOM 7783 O O . ILE H 1 23 ? 109.775 78.771 -307.793 1.00 28.72 23 ILE H O 1
ATOM 7788 N N . TYR H 1 24 ? 110.133 79.516 -305.713 1.00 46.43 24 TYR H N 1
ATOM 7789 C CA . TYR H 1 24 ? 108.935 78.872 -305.211 1.00 46.43 24 TYR H CA 1
ATOM 7790 C C . TYR H 1 24 ? 108.378 79.559 -303.976 1.00 46.43 24 TYR H C 1
ATOM 7791 O O . TYR H 1 24 ? 109.049 80.370 -303.333 1.00 46.43 24 TYR H O 1
ATOM 7800 N N . VAL H 1 25 ? 107.144 79.209 -303.645 1.00 43.61 25 VAL H N 1
ATOM 7801 C CA . VAL H 1 25 ? 106.453 79.781 -302.507 1.00 43.61 25 VAL H CA 1
ATOM 7802 C C . VAL H 1 25 ? 106.455 78.800 -301.343 1.00 43.61 25 VAL H C 1
ATOM 7803 O O . VAL H 1 25 ? 106.069 77.643 -301.515 1.00 43.61 25 VAL H O 1
ATOM 7807 N N . LYS H 1 26 ? 106.873 79.246 -300.161 1.00 47.29 26 LYS H N 1
ATOM 7808 C CA . LYS H 1 26 ? 106.906 78.359 -298.992 1.00 47.29 26 LYS H CA 1
ATOM 7809 C C . LYS H 1 26 ? 105.608 78.462 -298.194 1.00 47.29 26 LYS H C 1
ATOM 7810 O O . LYS H 1 26 ? 105.142 77.483 -297.607 1.00 47.29 26 LYS H O 1
ATOM 7816 N N . ASP H 1 27 ? 105.031 79.658 -298.167 1.00 58.50 27 ASP H N 1
ATOM 7817 C CA . ASP H 1 27 ? 103.794 79.889 -297.429 1.00 58.50 27 ASP H CA 1
ATOM 7818 C C . ASP H 1 27 ? 102.969 81.024 -298.037 1.00 58.50 27 ASP H C 1
ATOM 7819 O O . ASP H 1 27 ? 103.508 82.047 -298.461 1.00 58.50 27 ASP H O 1
ATOM 7824 N N . VAL H 1 28 ? 101.656 80.836 -298.072 1.00 55.12 28 VAL H N 1
ATOM 7825 C CA . VAL H 1 28 ? 100.752 81.837 -298.612 1.00 55.12 28 VAL H CA 1
ATOM 7826 C C . VAL H 1 28 ? 99.496 81.878 -297.772 1.00 55.12 28 VAL H C 1
ATOM 7827 O O . VAL H 1 28 ? 98.995 80.839 -297.332 1.00 55.12 28 VAL H O 1
ATOM 7831 N N . SER H 1 29 ? 98.984 83.086 -297.563 1.00 70.74 29 SER H N 1
ATOM 7832 C CA . SER H 1 29 ? 97.784 83.283 -296.768 1.00 70.74 29 SER H CA 1
ATOM 7833 C C . SER H 1 29 ? 97.031 84.524 -297.222 1.00 70.74 29 SER H C 1
ATOM 7834 O O . SER H 1 29 ? 97.622 85.587 -297.405 1.00 70.74 29 SER H O 1
ATOM 7837 N N . PHE H 1 30 ? 95.726 84.379 -297.417 1.00 58.49 30 PHE H N 1
ATOM 7838 C CA . PHE H 1 30 ? 94.884 85.496 -297.817 1.00 58.49 30 PHE H CA 1
ATOM 7839 C C . PHE H 1 30 ? 93.550 85.341 -297.113 1.00 58.49 30 PHE H C 1
ATOM 7840 O O . PHE H 1 30 ? 92.909 84.298 -297.211 1.00 58.49 30 PHE H O 1
ATOM 7848 N N . GLU H 1 31 ? 93.141 86.381 -296.393 1.00 78.53 31 GLU H N 1
ATOM 7849 C CA . GLU H 1 31 ? 91.883 86.364 -295.652 1.00 78.53 31 GLU H CA 1
ATOM 7850 C C . GLU H 1 31 ? 91.040 87.601 -295.891 1.00 78.53 31 GLU H C 1
ATOM 7851 O O . GLU H 1 31 ? 91.543 88.724 -295.864 1.00 78.53 31 GLU H O 1
ATOM 7857 N N . ALA H 1 32 ? 89.747 87.376 -296.094 1.00 62.36 32 ALA H N 1
ATOM 7858 C CA . ALA H 1 32 ? 88.767 88.438 -296.296 1.00 62.36 32 ALA H CA 1
ATOM 7859 C C . ALA H 1 32 ? 87.618 88.080 -295.350 1.00 62.36 32 ALA H C 1
ATOM 7860 O O . ALA H 1 32 ? 86.584 87.563 -295.766 1.00 62.36 32 ALA H O 1
ATOM 7862 N N . PRO H 1 33 ? 87.794 88.369 -294.055 1.00 105.93 33 PRO H N 1
ATOM 7863 C CA . PRO H 1 33 ? 86.840 88.101 -292.976 1.00 105.93 33 PRO H CA 1
ATOM 7864 C C . PRO H 1 33 ? 85.432 88.639 -293.157 1.00 105.93 33 PRO H C 1
ATOM 7865 O O . PRO H 1 33 ? 84.454 87.925 -292.950 1.00 105.93 33 PRO H O 1
ATOM 7869 N N . ASN H 1 34 ? 85.333 89.902 -293.546 1.00 81.85 34 ASN H N 1
ATOM 7870 C CA . ASN H 1 34 ? 84.037 90.529 -293.666 1.00 81.85 34 ASN H CA 1
ATOM 7871 C C . ASN H 1 34 ? 83.377 90.598 -295.015 1.00 81.85 34 ASN H C 1
ATOM 7872 O O . ASN H 1 34 ? 82.898 91.652 -295.426 1.00 81.85 34 ASN H O 1
ATOM 7877 N N . LEU H 1 35 ? 83.334 89.469 -295.705 1.00 71.12 35 LEU H N 1
ATOM 7878 C CA . LEU H 1 35 ? 82.670 89.430 -296.995 1.00 71.12 35 LEU H CA 1
ATOM 7879 C C . LEU H 1 35 ? 81.328 88.729 -296.768 1.00 71.12 35 LEU H C 1
ATOM 7880 O O . LEU H 1 35 ? 81.206 87.863 -295.896 1.00 71.12 35 LEU H O 1
ATOM 7885 N N . PRO H 1 36 ? 80.308 89.082 -297.561 1.00 68.70 36 PRO H N 1
ATOM 7886 C CA . PRO H 1 36 ? 80.363 90.080 -298.633 1.00 68.70 36 PRO H CA 1
ATOM 7887 C C . PRO H 1 36 ? 79.941 91.489 -298.234 1.00 68.70 36 PRO H C 1
ATOM 7888 O O . PRO H 1 36 ? 79.999 92.405 -299.054 1.00 68.70 36 PRO H O 1
ATOM 7892 N N . HIS H 1 37 ? 79.526 91.673 -296.983 1.00 80.08 37 HIS H N 1
ATOM 7893 C CA . HIS H 1 37 ? 79.070 92.986 -296.536 1.00 80.08 37 HIS H CA 1
ATOM 7894 C C . HIS H 1 37 ? 80.053 94.151 -296.657 1.00 80.08 37 HIS H C 1
ATOM 7895 O O . HIS H 1 37 ? 79.647 95.274 -296.950 1.00 80.08 37 HIS H O 1
ATOM 7902 N N . ILE H 1 38 ? 81.340 93.902 -296.457 1.00 62.35 38 ILE H N 1
ATOM 7903 C CA . ILE H 1 38 ? 82.312 94.987 -296.546 1.00 62.35 38 ILE H CA 1
ATOM 7904 C C . ILE H 1 38 ? 82.292 95.662 -297.923 1.00 62.35 38 ILE H C 1
ATOM 7905 O O . ILE H 1 38 ? 82.770 96.787 -298.085 1.00 62.35 38 ILE H O 1
ATOM 7910 N N . PHE H 1 39 ? 81.721 94.976 -298.908 1.00 76.21 39 PHE H N 1
ATOM 7911 C CA . PHE H 1 39 ? 81.640 95.509 -300.258 1.00 76.21 39 PHE H CA 1
ATOM 7912 C C . PHE H 1 39 ? 80.630 96.644 -300.330 1.00 76.21 39 PHE H C 1
ATOM 7913 O O . PHE H 1 39 ? 80.532 97.327 -301.345 1.00 76.21 39 PHE H O 1
ATOM 7921 N N . GLN H 1 40 ? 79.882 96.853 -299.255 1.00 94.57 40 GLN H N 1
ATOM 7922 C CA . GLN H 1 40 ? 78.891 97.917 -299.251 1.00 94.57 40 GLN H CA 1
ATOM 7923 C C . GLN H 1 40 ? 79.391 99.211 -298.622 1.00 94.57 40 GLN H C 1
ATOM 7924 O O . GLN H 1 40 ? 78.731 100.245 -298.707 1.00 94.57 40 GLN H O 1
ATOM 7930 N N . GLN H 1 41 ? 80.567 99.158 -298.004 1.00 80.58 41 GLN H N 1
ATOM 7931 C CA . GLN H 1 41 ? 81.160 100.346 -297.398 1.00 80.58 41 GLN H CA 1
ATOM 7932 C C . GLN H 1 41 ? 81.898 101.124 -298.481 1.00 80.58 41 GLN H C 1
ATOM 7933 O O . GLN H 1 41 ? 82.179 100.588 -299.554 1.00 80.58 41 GLN H O 1
ATOM 7939 N N . GLU H 1 42 ? 82.204 102.389 -298.210 1.00 92.59 42 GLU H N 1
ATOM 7940 C CA . GLU H 1 42 ? 82.920 103.201 -299.183 1.00 92.59 42 GLU H CA 1
ATOM 7941 C C . GLU H 1 42 ? 84.371 102.751 -299.220 1.00 92.59 42 GLU H C 1
ATOM 7942 O O . GLU H 1 42 ? 85.027 102.652 -298.179 1.00 92.59 42 GLU H O 1
ATOM 7948 N N . TRP H 1 43 ? 84.866 102.472 -300.422 1.00 81.43 43 TRP H N 1
ATOM 7949 C CA . TRP H 1 43 ? 86.237 102.015 -300.577 1.00 81.43 43 TRP H CA 1
ATOM 7950 C C . TRP H 1 43 ? 87.271 103.095 -300.298 1.00 81.43 43 TRP H C 1
ATOM 7951 O O . TRP H 1 43 ? 87.797 103.720 -301.224 1.00 81.43 43 TRP H O 1
ATOM 7962 N N . LYS H 1 44 ? 87.545 103.307 -299.011 1.00 80.53 44 LYS H N 1
ATOM 7963 C CA . LYS H 1 44 ? 88.535 104.279 -298.535 1.00 80.53 44 LYS H CA 1
ATOM 7964 C C . LYS H 1 44 ? 89.593 103.408 -297.857 1.00 80.53 44 LYS H C 1
ATOM 7965 O O . LYS H 1 44 ? 89.616 103.290 -296.635 1.00 80.53 44 LYS H O 1
ATOM 7971 N N . PRO H 1 45 ? 90.484 102.792 -298.649 1.00 65.08 45 PRO H N 1
ATOM 7972 C CA . PRO H 1 45 ? 91.557 101.908 -298.192 1.00 65.08 45 PRO H CA 1
ATOM 7973 C C . PRO H 1 45 ? 92.733 102.507 -297.430 1.00 65.08 45 PRO H C 1
ATOM 7974 O O . PRO H 1 45 ? 93.248 103.570 -297.774 1.00 65.08 45 PRO H O 1
ATOM 7978 N N . LYS H 1 46 ? 93.160 101.783 -296.400 1.00 81.71 46 LYS H N 1
ATOM 7979 C CA . LYS H 1 46 ? 94.296 102.159 -295.565 1.00 81.71 46 LYS H CA 1
ATOM 7980 C C . LYS H 1 46 ? 95.198 100.922 -295.627 1.00 81.71 46 LYS H C 1
ATOM 7981 O O . LYS H 1 46 ? 94.879 99.882 -295.048 1.00 81.71 46 LYS H O 1
ATOM 7987 N N . LEU H 1 47 ? 96.317 101.040 -296.336 1.00 66.33 47 LEU H N 1
ATOM 7988 C CA . LEU H 1 47 ? 97.249 99.927 -296.536 1.00 66.33 47 LEU H CA 1
ATOM 7989 C C . LEU H 1 47 ? 98.418 99.782 -295.556 1.00 66.33 47 LEU H C 1
ATOM 7990 O O . LEU H 1 47 ? 99.213 100.697 -295.387 1.00 66.33 47 LEU H O 1
ATOM 7995 N N . GLY H 1 48 ? 98.518 98.615 -294.926 1.00 91.48 48 GLY H N 1
ATOM 7996 C CA . GLY H 1 48 ? 99.610 98.338 -294.006 1.00 91.48 48 GLY H CA 1
ATOM 7997 C C . GLY H 1 48 ? 100.518 97.339 -294.704 1.00 91.48 48 GLY H C 1
ATOM 7998 O O . GLY H 1 48 ? 100.071 96.253 -295.070 1.00 91.48 48 GLY H O 1
ATOM 7999 N N . PHE H 1 49 ? 101.787 97.693 -294.892 1.00 72.73 49 PHE H N 1
ATOM 8000 C CA . PHE H 1 49 ? 102.744 96.832 -295.595 1.00 72.73 49 PHE H CA 1
ATOM 8001 C C . PHE H 1 49 ? 103.993 96.519 -294.786 1.00 72.73 49 PHE H C 1
ATOM 8002 O O . PHE H 1 49 ? 104.741 97.419 -294.419 1.00 72.73 49 PHE H O 1
ATOM 8010 N N . ASP H 1 50 ? 104.223 95.239 -294.520 1.00 80.46 50 ASP H N 1
ATOM 8011 C CA . ASP H 1 50 ? 105.398 94.810 -293.764 1.00 80.46 50 ASP H CA 1
ATOM 8012 C C . ASP H 1 50 ? 106.275 93.947 -294.663 1.00 80.46 50 ASP H C 1
ATOM 8013 O O . ASP H 1 50 ? 105.765 93.164 -295.458 1.00 80.46 50 ASP H O 1
ATOM 8018 N N . LEU H 1 51 ? 107.591 94.092 -294.547 1.00 82.81 51 LEU H N 1
ATOM 8019 C CA . LEU H 1 51 ? 108.512 93.304 -295.362 1.00 82.81 51 LEU H CA 1
ATOM 8020 C C . LEU H 1 51 ? 109.807 92.960 -294.636 1.00 82.81 51 LEU H C 1
ATOM 8021 O O . LEU H 1 51 ? 110.276 93.711 -293.781 1.00 82.81 51 LEU H O 1
ATOM 8026 N N . SER H 1 52 ? 110.379 91.812 -294.986 1.00 63.00 52 SER H N 1
ATOM 8027 C CA . SER H 1 52 ? 111.619 91.349 -294.380 1.00 63.00 52 SER H CA 1
ATOM 8028 C C . SER H 1 52 ? 112.152 90.174 -295.181 1.00 63.00 52 SER H C 1
ATOM 8029 O O . SER H 1 52 ? 111.405 89.528 -295.911 1.00 63.00 52 SER H O 1
ATOM 8032 N N . THR H 1 53 ? 113.445 89.898 -295.047 1.00 62.95 53 THR H N 1
ATOM 8033 C CA . THR H 1 53 ? 114.047 88.784 -295.759 1.00 62.95 53 THR H CA 1
ATOM 8034 C C . THR H 1 53 ? 114.934 88.001 -294.812 1.00 62.95 53 THR H C 1
ATOM 8035 O O . THR H 1 53 ? 115.346 88.506 -293.771 1.00 62.95 53 THR H O 1
ATOM 8039 N N . GLU H 1 54 ? 115.201 86.752 -295.166 1.00 60.95 54 GLU H N 1
ATOM 8040 C CA . GLU H 1 54 ? 116.055 85.893 -294.363 1.00 60.95 54 GLU H CA 1
ATOM 8041 C C . GLU H 1 54 ? 116.717 84.876 -295.284 1.00 60.95 54 GLU H C 1
ATOM 8042 O O . GLU H 1 54 ? 116.099 84.408 -296.238 1.00 60.95 54 GLU H O 1
ATOM 8048 N N . THR H 1 55 ? 117.977 84.547 -295.005 1.00 61.39 55 THR H N 1
ATOM 8049 C CA . THR H 1 55 ? 118.711 83.604 -295.833 1.00 61.39 55 THR H CA 1
ATOM 8050 C C . THR H 1 55 ? 119.099 82.351 -295.072 1.00 61.39 55 THR H C 1
ATOM 8051 O O . THR H 1 55 ? 119.182 82.351 -293.843 1.00 61.39 55 THR H O 1
ATOM 8055 N N . THR H 1 56 ? 119.332 81.281 -295.822 1.00 51.52 56 THR H N 1
ATOM 8056 C CA . THR H 1 56 ? 119.706 80.003 -295.246 1.00 51.52 56 THR H CA 1
ATOM 8057 C C . THR H 1 56 ? 120.575 79.278 -296.244 1.00 51.52 56 THR H C 1
ATOM 8058 O O . THR H 1 56 ? 120.172 79.124 -297.397 1.00 51.52 56 THR H O 1
ATOM 8062 N N . GLN H 1 57 ? 121.760 78.841 -295.822 1.00 77.44 57 GLN H N 1
ATOM 8063 C CA . GLN H 1 57 ? 122.634 78.104 -296.724 1.00 77.44 57 GLN H CA 1
ATOM 8064 C C . GLN H 1 57 ? 122.033 76.711 -296.754 1.00 77.44 57 GLN H C 1
ATOM 8065 O O . GLN H 1 57 ? 121.843 76.091 -295.709 1.00 77.44 57 GLN H O 1
ATOM 8071 N N . VAL H 1 58 ? 121.717 76.225 -297.948 1.00 90.52 58 VAL H N 1
ATOM 8072 C CA . VAL H 1 58 ? 121.104 74.914 -298.077 1.00 90.52 58 VAL H CA 1
ATOM 8073 C C . VAL H 1 58 ? 122.007 73.932 -298.840 1.00 90.52 58 VAL H C 1
ATOM 8074 O O . VAL H 1 58 ? 121.587 72.832 -299.202 1.00 90.52 58 VAL H O 1
ATOM 8078 N N . GLY H 1 59 ? 123.257 74.335 -299.053 1.00 67.19 59 GLY H N 1
ATOM 8079 C CA . GLY H 1 59 ? 124.216 73.496 -299.751 1.00 67.19 59 GLY H CA 1
ATOM 8080 C C . GLY H 1 59 ? 125.500 74.248 -300.044 1.00 67.19 59 GLY H C 1
ATOM 8081 O O . GLY H 1 59 ? 125.681 75.384 -299.607 1.00 67.19 59 GLY H O 1
ATOM 8082 N N . ASP H 1 60 ? 126.404 73.614 -300.779 1.00 71.71 60 ASP H N 1
ATOM 8083 C CA . ASP H 1 60 ? 127.661 74.254 -301.136 1.00 71.71 60 ASP H CA 1
ATOM 8084 C C . ASP H 1 60 ? 127.352 75.348 -302.143 1.00 71.71 60 ASP H C 1
ATOM 8085 O O . ASP H 1 60 ? 126.919 75.066 -303.261 1.00 71.71 60 ASP H O 1
ATOM 8090 N N . ASP H 1 61 ? 127.568 76.594 -301.744 1.00 90.92 61 ASP H N 1
ATOM 8091 C CA . ASP H 1 61 ? 127.308 77.726 -302.623 1.00 90.92 61 ASP H CA 1
ATOM 8092 C C . ASP H 1 61 ? 125.828 77.832 -302.988 1.00 90.92 61 ASP H C 1
ATOM 8093 O O . ASP H 1 61 ? 125.463 78.532 -303.938 1.00 90.92 61 ASP H O 1
ATOM 8098 N N . LEU H 1 62 ? 124.983 77.130 -302.233 1.00 59.68 62 LEU H N 1
ATOM 8099 C CA . LEU H 1 62 ? 123.542 77.164 -302.449 1.00 59.68 62 LEU H CA 1
ATOM 8100 C C . LEU H 1 62 ? 122.860 77.822 -301.270 1.00 59.68 62 LEU H C 1
ATOM 8101 O O . LEU H 1 62 ? 122.979 77.355 -300.141 1.00 59.68 62 LEU H O 1
ATOM 8106 N N . TYR H 1 63 ? 122.145 78.909 -301.533 1.00 60.30 63 TYR H N 1
ATOM 8107 C CA . TYR H 1 63 ? 121.449 79.617 -300.477 1.00 60.30 63 TYR H CA 1
ATOM 8108 C C . TYR H 1 63 ? 120.000 79.838 -300.844 1.00 60.30 63 TYR H C 1
ATOM 8109 O O . TYR H 1 63 ? 119.674 80.148 -301.992 1.00 60.30 63 TYR H O 1
ATOM 8118 N N . GLU H 1 64 ? 119.128 79.657 -299.863 1.00 45.38 64 GLU H N 1
ATOM 8119 C CA . GLU H 1 64 ? 117.710 79.874 -300.073 1.00 45.38 64 GLU H CA 1
ATOM 8120 C C . GLU H 1 64 ? 117.402 81.226 -299.458 1.00 45.38 64 GLU H C 1
ATOM 8121 O O . GLU H 1 64 ? 117.574 81.423 -298.247 1.00 45.38 64 GLU H O 1
ATOM 8127 N N . VAL H 1 65 ? 116.975 82.160 -300.302 1.00 48.65 65 VAL H N 1
ATOM 8128 C CA . VAL H 1 65 ? 116.634 83.502 -299.856 1.00 48.65 65 VAL H CA 1
ATOM 8129 C C . VAL H 1 65 ? 115.116 83.590 -299.758 1.00 48.65 65 VAL H C 1
ATOM 8130 O O . VAL H 1 65 ? 114.412 83.258 -300.703 1.00 48.65 65 VAL H O 1
ATOM 8134 N N . VAL H 1 66 ? 114.608 84.027 -298.615 1.00 58.54 66 VAL H N 1
ATOM 8135 C CA . VAL H 1 66 ? 113.164 84.137 -298.437 1.00 58.54 66 VAL H CA 1
ATOM 8136 C C . VAL H 1 66 ? 112.717 85.582 -298.252 1.00 58.54 66 VAL H C 1
ATOM 8137 O O . VAL H 1 66 ? 113.235 86.310 -297.406 1.00 58.54 66 VAL H O 1
ATOM 8141 N N . LEU H 1 67 ? 111.740 85.984 -299.052 1.00 57.33 67 LEU H N 1
ATOM 8142 C CA . LEU H 1 67 ? 111.185 87.328 -299.007 1.00 57.33 67 LEU H CA 1
ATOM 8143 C C . LEU H 1 67 ? 109.835 87.229 -298.299 1.00 57.33 67 LEU H C 1
ATOM 8144 O O . LEU H 1 67 ? 108.940 86.555 -298.794 1.00 57.33 67 LEU H O 1
ATOM 8149 N N . ASN H 1 68 ? 109.704 87.868 -297.135 1.00 59.91 68 ASN H N 1
ATOM 8150 C CA . ASN H 1 68 ? 108.455 87.843 -296.362 1.00 59.91 68 ASN H CA 1
ATOM 8151 C C . ASN H 1 68 ? 107.679 89.127 -296.577 1.00 59.91 68 ASN H C 1
ATOM 8152 O O . ASN H 1 68 ? 108.173 90.215 -296.290 1.00 59.91 68 ASN H O 1
ATOM 8157 N N . ILE H 1 69 ? 106.459 89.009 -297.074 1.00 59.41 69 ILE H N 1
ATOM 8158 C CA . ILE H 1 69 ? 105.648 90.187 -297.304 1.00 59.41 69 ILE H CA 1
ATOM 8159 C C . ILE H 1 69 ? 104.300 90.058 -296.622 1.00 59.41 69 ILE H C 1
ATOM 8160 O O . ILE H 1 69 ? 103.608 89.051 -296.771 1.00 59.41 69 ILE H O 1
ATOM 8165 N N . SER H 1 70 ? 103.945 91.087 -295.858 1.00 57.19 70 SER H N 1
ATOM 8166 C CA . SER H 1 70 ? 102.687 91.126 -295.128 1.00 57.19 70 SER H CA 1
ATOM 8167 C C . SER H 1 70 ? 101.903 92.353 -295.577 1.00 57.19 70 SER H C 1
ATOM 8168 O O . SER H 1 70 ? 102.421 93.463 -295.557 1.00 57.19 70 SER H O 1
ATOM 8171 N N . VAL H 1 71 ? 100.658 92.153 -295.990 1.00 76.56 71 VAL H N 1
ATOM 8172 C CA . VAL H 1 71 ? 99.831 93.258 -296.461 1.00 76.56 71 VAL H CA 1
ATOM 8173 C C . VAL H 1 71 ? 98.440 93.239 -295.828 1.00 76.56 71 VAL H C 1
ATOM 8174 O O . VAL H 1 71 ? 97.733 92.232 -295.889 1.00 76.56 71 VAL H O 1
ATOM 8178 N N . GLU H 1 72 ? 98.054 94.349 -295.210 1.00 76.02 72 GLU H N 1
ATOM 8179 C CA . GLU H 1 72 ? 96.737 94.439 -294.596 1.00 76.02 72 GLU H CA 1
ATOM 8180 C C . GLU H 1 72 ? 96.036 95.709 -295.033 1.00 76.02 72 GLU H C 1
ATOM 8181 O O . GLU H 1 72 ? 96.598 96.794 -294.947 1.00 76.02 72 GLU H O 1
ATOM 8187 N N . THR H 1 73 ? 94.808 95.574 -295.516 1.00 55.92 73 THR H N 1
ATOM 8188 C CA . THR H 1 73 ? 94.054 96.737 -295.952 1.00 55.92 73 THR H CA 1
ATOM 8189 C C . THR H 1 73 ? 92.766 96.873 -295.164 1.00 55.92 73 THR H C 1
ATOM 8190 O O . THR H 1 73 ? 91.998 95.924 -295.028 1.00 55.92 73 THR H O 1
ATOM 8194 N N . THR H 1 74 ? 92.548 98.067 -294.635 1.00 83.41 74 THR H N 1
ATOM 8195 C CA . THR H 1 74 ? 91.359 98.348 -293.857 1.00 83.41 74 THR H CA 1
ATOM 8196 C C . THR H 1 74 ? 90.685 99.580 -294.441 1.00 83.41 74 THR H C 1
ATOM 8197 O O . THR H 1 74 ? 91.339 100.402 -295.085 1.00 83.41 74 THR H O 1
ATOM 8201 N N . LEU H 1 75 ? 89.374 99.687 -294.244 1.00 78.30 75 LEU H N 1
ATOM 8202 C CA . LEU H 1 75 ? 88.614 100.838 -294.726 1.00 78.30 75 LEU H CA 1
ATOM 8203 C C . LEU H 1 75 ? 88.590 101.853 -293.580 1.00 78.30 75 LEU H C 1
ATOM 8204 O O . LEU H 1 75 ? 88.181 101.528 -292.465 1.00 78.30 75 LEU H O 1
ATOM 8209 N N . GLU H 1 76 ? 89.037 103.075 -293.855 1.00 86.42 76 GLU H N 1
ATOM 8210 C CA . GLU H 1 76 ? 89.121 104.122 -292.833 1.00 86.42 76 GLU H CA 1
ATOM 8211 C C . GLU H 1 76 ? 87.868 104.520 -292.054 1.00 86.42 76 GLU H C 1
ATOM 8212 O O . GLU H 1 76 ? 87.902 104.591 -290.823 1.00 86.42 76 GLU H O 1
ATOM 8218 N N . ASP H 1 77 ? 86.772 104.783 -292.757 1.00 163.33 77 ASP H N 1
ATOM 8219 C CA . ASP H 1 77 ? 85.530 105.195 -292.111 1.00 163.33 77 ASP H CA 1
ATOM 8220 C C . ASP H 1 77 ? 84.801 104.079 -291.362 1.00 163.33 77 ASP H C 1
ATOM 8221 O O . ASP H 1 77 ? 83.580 104.124 -291.217 1.00 163.33 77 ASP H O 1
ATOM 8226 N N . SER H 1 78 ? 85.546 103.089 -290.876 1.00 94.48 78 SER H N 1
ATOM 8227 C CA . SER H 1 78 ? 84.952 101.966 -290.147 1.00 94.48 78 SER H CA 1
ATOM 8228 C C . SER H 1 78 ? 85.995 101.106 -289.427 1.00 94.48 78 SER H C 1
ATOM 8229 O O . SER H 1 78 ? 85.695 100.440 -288.435 1.00 94.48 78 SER H O 1
ATOM 8232 N N . GLY H 1 79 ? 87.221 101.121 -289.939 1.00 120.34 79 GLY H N 1
ATOM 8233 C CA . GLY H 1 79 ? 88.287 100.347 -289.332 1.00 120.34 79 GLY H CA 1
ATOM 8234 C C . GLY H 1 79 ? 88.257 98.866 -289.661 1.00 120.34 79 GLY H C 1
ATOM 8235 O O . GLY H 1 79 ? 89.191 98.130 -289.341 1.00 120.34 79 GLY H O 1
ATOM 8236 N N . ASP H 1 80 ? 87.186 98.424 -290.307 1.00 102.67 80 ASP H N 1
ATOM 8237 C CA . ASP H 1 80 ? 87.036 97.023 -290.671 1.00 102.67 80 ASP H CA 1
ATOM 8238 C C . ASP H 1 80 ? 88.142 96.549 -291.602 1.00 102.67 80 ASP H C 1
ATOM 8239 O O . ASP H 1 80 ? 88.640 97.309 -292.435 1.00 102.67 80 ASP H O 1
ATOM 8244 N N . VAL H 1 81 ? 88.521 95.285 -291.450 1.00 47.03 81 VAL H N 1
ATOM 8245 C CA . VAL H 1 81 ? 89.555 94.683 -292.289 1.00 47.03 81 VAL H CA 1
ATOM 8246 C C . VAL H 1 81 ? 88.980 94.260 -293.646 1.00 47.03 81 VAL H C 1
ATOM 8247 O O . VAL H 1 81 ? 88.014 93.498 -293.717 1.00 47.03 81 VAL H O 1
ATOM 8251 N N . ALA H 1 82 ? 89.567 94.764 -294.720 1.00 57.81 82 ALA H N 1
ATOM 8252 C CA . ALA H 1 82 ? 89.113 94.401 -296.052 1.00 57.81 82 ALA H CA 1
ATOM 8253 C C . ALA H 1 82 ? 89.731 93.032 -296.347 1.00 57.81 82 ALA H C 1
ATOM 8254 O O . ALA H 1 82 ? 89.028 92.064 -296.661 1.00 57.81 82 ALA H O 1
ATOM 8256 N N . PHE H 1 83 ? 91.055 92.962 -296.226 1.00 71.64 83 PHE H N 1
ATOM 8257 C CA . PHE H 1 83 ? 91.788 91.724 -296.453 1.00 71.64 83 PHE H CA 1
ATOM 8258 C C . PHE H 1 83 ? 93.188 91.750 -295.852 1.00 71.64 83 PHE H C 1
ATOM 8259 O O . PHE H 1 83 ? 93.783 92.812 -295.676 1.00 71.64 83 PHE H O 1
ATOM 8267 N N . ILE H 1 84 ? 93.694 90.566 -295.524 1.00 63.88 84 ILE H N 1
ATOM 8268 C CA . ILE H 1 84 ? 95.039 90.401 -294.979 1.00 63.88 84 ILE H CA 1
ATOM 8269 C C . ILE H 1 84 ? 95.734 89.402 -295.896 1.00 63.88 84 ILE H C 1
ATOM 8270 O O . ILE H 1 84 ? 95.181 88.349 -296.199 1.00 63.88 84 ILE H O 1
ATOM 8275 N N . CYS H 1 85 ? 96.938 89.733 -296.342 1.00 67.78 85 CYS H N 1
ATOM 8276 C CA . CYS H 1 85 ? 97.670 88.847 -297.235 1.00 67.78 85 CYS H CA 1
ATOM 8277 C C . CYS H 1 85 ? 99.122 88.682 -296.812 1.00 67.78 85 CYS H C 1
ATOM 8278 O O . CYS H 1 85 ? 99.855 89.658 -296.698 1.00 67.78 85 CYS H O 1
ATOM 8281 N N . GLU H 1 86 ? 99.529 87.440 -296.582 1.00 73.10 86 GLU H N 1
ATOM 8282 C CA . GLU H 1 86 ? 100.896 87.135 -296.185 1.00 73.10 86 GLU H CA 1
ATOM 8283 C C . GLU H 1 86 ? 101.529 86.205 -297.192 1.00 73.10 86 GLU H C 1
ATOM 8284 O O . GLU H 1 86 ? 100.955 85.176 -297.544 1.00 73.10 86 GLU H O 1
ATOM 8290 N N . VAL H 1 87 ? 102.724 86.563 -297.638 1.00 62.03 87 VAL H N 1
ATOM 8291 C CA . VAL H 1 87 ? 103.435 85.760 -298.612 1.00 62.03 87 VAL H CA 1
ATOM 8292 C C . VAL H 1 87 ? 104.877 85.500 -298.209 1.00 62.03 87 VAL H C 1
ATOM 8293 O O . VAL H 1 87 ? 105.558 86.378 -297.687 1.00 62.03 87 VAL H O 1
ATOM 8297 N N . LYS H 1 88 ? 105.328 84.276 -298.447 1.00 62.01 88 LYS H N 1
ATOM 8298 C CA . LYS H 1 88 ? 106.693 83.893 -298.146 1.00 62.01 88 LYS H CA 1
ATOM 8299 C C . LYS H 1 88 ? 107.252 83.383 -299.475 1.00 62.01 88 LYS H C 1
ATOM 8300 O O . LYS H 1 88 ? 107.194 82.193 -299.768 1.00 62.01 88 LYS H O 1
ATOM 8306 N N . GLN H 1 89 ? 107.756 84.309 -300.290 1.00 51.83 89 GLN H N 1
ATOM 8307 C CA . GLN H 1 89 ? 108.316 83.991 -301.604 1.00 51.83 89 GLN H CA 1
ATOM 8308 C C . GLN H 1 89 ? 109.793 83.667 -301.471 1.00 51.83 89 GLN H C 1
ATOM 8309 O O . GLN H 1 89 ? 110.543 84.444 -300.899 1.00 51.83 89 GLN H O 1
ATOM 8315 N N . ALA H 1 90 ? 110.219 82.534 -302.013 1.00 49.01 90 ALA H N 1
ATOM 8316 C CA . ALA H 1 90 ? 111.617 82.136 -301.898 1.00 49.01 90 ALA H CA 1
ATOM 8317 C C . ALA H 1 90 ? 112.279 81.769 -303.201 1.00 49.01 90 ALA H C 1
ATOM 8318 O O . ALA H 1 90 ? 111.640 81.633 -304.241 1.00 49.01 90 ALA H O 1
ATOM 8320 N N . GLY H 1 91 ? 113.587 81.602 -303.116 1.00 52.07 91 GLY H N 1
ATOM 8321 C CA . GLY H 1 91 ? 114.364 81.225 -304.271 1.00 52.07 91 GLY H CA 1
ATOM 8322 C C . GLY H 1 91 ? 115.667 80.624 -303.800 1.00 52.07 91 GLY H C 1
ATOM 8323 O O . GLY H 1 91 ? 116.204 81.036 -302.773 1.00 52.07 91 GLY H O 1
ATOM 8324 N N . VAL H 1 92 ? 116.157 79.626 -304.527 1.00 46.40 92 VAL H N 1
ATOM 8325 C CA . VAL H 1 92 ? 117.431 79.001 -304.197 1.00 46.40 92 VAL H CA 1
ATOM 8326 C C . VAL H 1 92 ? 118.435 79.522 -305.217 1.00 46.40 92 VAL H C 1
ATOM 8327 O O . VAL H 1 92 ? 118.228 79.393 -306.422 1.00 46.40 92 VAL H O 1
ATOM 8331 N N . PHE H 1 93 ? 119.506 80.139 -304.735 1.00 52.93 93 PHE H N 1
ATOM 8332 C CA . PHE H 1 93 ? 120.518 80.682 -305.635 1.00 52.93 93 PHE H CA 1
ATOM 8333 C C . PHE H 1 93 ? 121.876 80.032 -305.432 1.00 52.93 93 PHE H C 1
ATOM 8334 O O . PHE H 1 93 ? 122.199 79.566 -304.339 1.00 52.93 93 PHE H O 1
ATOM 8342 N N . THR H 1 94 ? 122.668 80.019 -306.496 1.00 46.20 94 THR H N 1
ATOM 8343 C CA . THR H 1 94 ? 124.032 79.505 -306.453 1.00 46.20 94 THR H CA 1
ATOM 8344 C C . THR H 1 94 ? 124.856 80.788 -306.385 1.00 46.20 94 THR H C 1
ATOM 8345 O O . THR H 1 94 ? 124.877 81.574 -307.336 1.00 46.20 94 THR H O 1
ATOM 8349 N N . ILE H 1 95 ? 125.516 81.014 -305.259 1.00 51.54 95 ILE H N 1
ATOM 8350 C CA . ILE H 1 95 ? 126.303 82.228 -305.082 1.00 51.54 95 ILE H CA 1
ATOM 8351 C C . ILE H 1 95 ? 127.721 81.911 -304.649 1.00 51.54 95 ILE H C 1
ATOM 8352 O O . ILE H 1 95 ? 127.933 81.127 -303.720 1.00 51.54 95 ILE H O 1
ATOM 8357 N N . SER H 1 96 ? 128.694 82.542 -305.297 1.00 59.37 96 SER H N 1
ATOM 8358 C CA . SER H 1 96 ? 130.085 82.290 -304.955 1.00 59.37 96 SER H CA 1
ATOM 8359 C C . SER H 1 96 ? 131.049 83.335 -305.504 1.00 59.37 96 SER H C 1
ATOM 8360 O O . SER H 1 96 ? 130.781 83.969 -306.520 1.00 59.37 96 SER H O 1
ATOM 8363 N N . GLY H 1 97 ? 132.172 83.507 -304.815 1.00 65.67 97 GLY H N 1
ATOM 8364 C CA . GLY H 1 97 ? 133.183 84.452 -305.256 1.00 65.67 97 GLY H CA 1
ATOM 8365 C C . GLY H 1 97 ? 132.920 85.889 -304.858 1.00 65.67 97 GLY H C 1
ATOM 8366 O O . GLY H 1 97 ? 133.115 86.811 -305.661 1.00 65.67 97 GLY H O 1
ATOM 8367 N N . LEU H 1 98 ? 132.502 86.087 -303.611 1.00 44.68 98 LEU H N 1
ATOM 8368 C CA . LEU H 1 98 ? 132.200 87.427 -303.133 1.00 44.68 98 LEU H CA 1
ATOM 8369 C C . LEU H 1 98 ? 132.749 87.691 -301.735 1.00 44.68 98 LEU H C 1
ATOM 8370 O O . LEU H 1 98 ? 132.699 86.819 -300.859 1.00 44.68 98 LEU H O 1
ATOM 8375 N N . GLU H 1 99 ? 133.261 88.903 -301.527 1.00 74.12 99 GLU H N 1
ATOM 8376 C CA . GLU H 1 99 ? 133.792 89.286 -300.226 1.00 74.12 99 GLU H CA 1
ATOM 8377 C C . GLU H 1 99 ? 132.612 89.415 -299.270 1.00 74.12 99 GLU H C 1
ATOM 8378 O O . GLU H 1 99 ? 131.484 89.637 -299.705 1.00 74.12 99 GLU H O 1
ATOM 8384 N N . ASP H 1 100 ? 132.882 89.280 -297.974 1.00 87.10 100 ASP H N 1
ATOM 8385 C CA . ASP H 1 100 ? 131.851 89.370 -296.937 1.00 87.10 100 ASP H CA 1
ATOM 8386 C C . ASP H 1 100 ? 130.753 90.410 -297.170 1.00 87.10 100 ASP H C 1
ATOM 8387 O O . ASP H 1 100 ? 129.568 90.109 -297.019 1.00 87.10 100 ASP H O 1
ATOM 8392 N N . VAL H 1 101 ? 131.132 91.634 -297.525 1.00 100.52 101 VAL H N 1
ATOM 8393 C CA . VAL H 1 101 ? 130.122 92.661 -297.747 1.00 100.52 101 VAL H CA 1
ATOM 8394 C C . VAL H 1 101 ? 129.400 92.493 -299.080 1.00 100.52 101 VAL H C 1
ATOM 8395 O O . VAL H 1 101 ? 128.191 92.696 -299.162 1.00 100.52 101 VAL H O 1
ATOM 8399 N N . GLN H 1 102 ? 130.141 92.116 -300.115 1.00 74.92 102 GLN H N 1
ATOM 8400 C CA . GLN H 1 102 ? 129.574 91.897 -301.441 1.00 74.92 102 GLN H CA 1
ATOM 8401 C C . GLN H 1 102 ? 128.463 90.852 -301.297 1.00 74.92 102 GLN H C 1
ATOM 8402 O O . GLN H 1 102 ? 127.364 90.996 -301.837 1.00 74.92 102 GLN H O 1
ATOM 8408 N N . MET H 1 103 ? 128.778 89.799 -300.552 1.00 81.20 103 MET H N 1
ATOM 8409 C CA . MET H 1 103 ? 127.861 88.697 -300.307 1.00 81.20 103 MET H CA 1
ATOM 8410 C C . MET H 1 103 ? 126.643 89.160 -299.527 1.00 81.20 103 MET H C 1
ATOM 8411 O O . MET H 1 103 ? 125.518 88.779 -299.838 1.00 81.20 103 MET H O 1
ATOM 8416 N N . ALA H 1 104 ? 126.875 89.978 -298.508 1.00 74.12 104 ALA H N 1
ATOM 8417 C CA . ALA H 1 104 ? 125.791 90.484 -297.672 1.00 74.12 104 ALA H CA 1
ATOM 8418 C C . ALA H 1 104 ? 124.813 91.306 -298.493 1.00 74.12 104 ALA H C 1
ATOM 8419 O O . ALA H 1 104 ? 123.604 91.252 -298.271 1.00 74.12 104 ALA H O 1
ATOM 8421 N N . HIS H 1 105 ? 125.344 92.071 -299.439 1.00 71.53 105 HIS H N 1
ATOM 8422 C CA . HIS H 1 105 ? 124.510 92.894 -300.299 1.00 71.53 105 HIS H CA 1
ATOM 8423 C C . HIS H 1 105 ? 123.699 91.993 -301.220 1.00 71.53 105 HIS H C 1
ATOM 8424 O O . HIS H 1 105 ? 122.518 92.232 -301.454 1.00 71.53 105 HIS H O 1
ATOM 8431 N N . CYS H 1 106 ? 124.332 90.941 -301.724 1.00 59.66 106 CYS H N 1
ATOM 8432 C CA . CYS H 1 106 ? 123.663 90.011 -302.616 1.00 59.66 106 CYS H CA 1
ATOM 8433 C C . CYS H 1 106 ? 122.514 89.276 -301.920 1.00 59.66 106 CYS H C 1
ATOM 8434 O O . CYS H 1 106 ? 121.449 89.097 -302.500 1.00 59.66 106 CYS H O 1
ATOM 8437 N N . LEU H 1 107 ? 122.724 88.868 -300.674 1.00 61.97 107 LEU H N 1
ATOM 8438 C CA . LEU H 1 107 ? 121.704 88.139 -299.921 1.00 61.97 107 LEU H CA 1
ATOM 8439 C C . LEU H 1 107 ? 120.557 88.970 -299.363 1.00 61.97 107 LEU H C 1
ATOM 8440 O O . LEU H 1 107 ? 119.463 88.448 -299.154 1.00 61.97 107 LEU H O 1
ATOM 8445 N N . THR H 1 108 ? 120.799 90.248 -299.093 1.00 76.06 108 THR H N 1
ATOM 8446 C CA . THR H 1 108 ? 119.745 91.092 -298.538 1.00 76.06 108 THR H CA 1
ATOM 8447 C C . THR H 1 108 ? 119.182 92.129 -299.494 1.00 76.06 108 THR H C 1
ATOM 8448 O O . THR H 1 108 ? 118.186 92.779 -299.183 1.00 76.06 108 THR H O 1
ATOM 8452 N N . SER H 1 109 ? 119.811 92.291 -300.651 1.00 51.65 109 SER H N 1
ATOM 8453 C CA . SER H 1 109 ? 119.332 93.260 -301.627 1.00 51.65 109 SER H CA 1
ATOM 8454 C C . SER H 1 109 ? 119.133 92.662 -303.013 1.00 51.65 109 SER H C 1
ATOM 8455 O O . SER H 1 109 ? 118.008 92.605 -303.500 1.00 51.65 109 SER H O 1
ATOM 8458 N N . GLN H 1 110 ? 120.220 92.222 -303.644 1.00 67.76 110 GLN H N 1
ATOM 8459 C CA . GLN H 1 110 ? 120.164 91.639 -304.988 1.00 67.76 110 GLN H CA 1
ATOM 8460 C C . GLN H 1 110 ? 119.121 90.545 -305.157 1.00 67.76 110 GLN H C 1
ATOM 8461 O O . GLN H 1 110 ? 118.251 90.625 -306.028 1.00 67.76 110 GLN H O 1
ATOM 8467 N N . CYS H 1 111 ? 119.243 89.512 -304.332 1.00 53.44 111 CYS H N 1
ATOM 8468 C CA . CYS H 1 111 ? 118.352 88.378 -304.376 1.00 53.44 111 CYS H CA 1
ATOM 8469 C C . CYS H 1 111 ? 116.907 88.732 -304.033 1.00 53.44 111 CYS H C 1
ATOM 8470 O O . CYS H 1 111 ? 115.995 88.460 -304.820 1.00 53.44 111 CYS H O 1
ATOM 8473 N N . PRO H 1 112 ? 116.666 89.344 -302.859 1.00 60.67 112 PRO H N 1
ATOM 8474 C CA . PRO H 1 112 ? 115.274 89.675 -302.550 1.00 60.67 112 PRO H CA 1
ATOM 8475 C C . PRO H 1 112 ? 114.640 90.505 -303.667 1.00 60.67 112 PRO H C 1
ATOM 8476 O O . PRO H 1 112 ? 113.452 90.380 -303.951 1.00 60.67 112 PRO H O 1
ATOM 8480 N N . ASN H 1 113 ? 115.454 91.332 -304.310 1.00 45.00 113 ASN H N 1
ATOM 8481 C CA . ASN H 1 113 ? 114.998 92.183 -305.403 1.00 45.00 113 ASN H CA 1
ATOM 8482 C C . ASN H 1 113 ? 114.514 91.356 -306.589 1.00 45.00 113 ASN H C 1
ATOM 8483 O O . ASN H 1 113 ? 113.567 91.746 -307.273 1.00 45.00 113 ASN H O 1
ATOM 8488 N N . MET H 1 114 ? 115.176 90.231 -306.849 1.00 56.69 114 MET H N 1
ATOM 8489 C CA . MET H 1 114 ? 114.788 89.364 -307.954 1.00 56.69 114 MET H CA 1
ATOM 8490 C C . MET H 1 114 ? 113.480 88.653 -307.625 1.00 56.69 114 MET H C 1
ATOM 8491 O O . MET H 1 114 ? 112.666 88.382 -308.509 1.00 56.69 114 MET H O 1
ATOM 8496 N N . LEU H 1 115 ? 113.277 88.369 -306.343 1.00 72.51 115 LEU H N 1
ATOM 8497 C CA . LEU H 1 115 ? 112.074 87.683 -305.908 1.00 72.51 115 LEU H CA 1
ATOM 8498 C C . LEU H 1 115 ? 110.871 88.597 -305.716 1.00 72.51 115 LEU H C 1
ATOM 8499 O O . LEU H 1 115 ? 109.739 88.130 -305.731 1.00 72.51 115 LEU H O 1
ATOM 8504 N N . PHE H 1 116 ? 111.102 89.895 -305.558 1.00 53.87 116 PHE H N 1
ATOM 8505 C CA . PHE H 1 116 ? 109.995 90.816 -305.329 1.00 53.87 116 PHE H CA 1
ATOM 8506 C C . PHE H 1 116 ? 108.881 90.787 -306.379 1.00 53.87 116 PHE H C 1
ATOM 8507 O O . PHE H 1 116 ? 107.713 90.583 -306.049 1.00 53.87 116 PHE H O 1
ATOM 8515 N N . PRO H 1 117 ? 109.220 90.990 -307.657 1.00 64.86 117 PRO H N 1
ATOM 8516 C CA . PRO H 1 117 ? 108.164 90.965 -308.675 1.00 64.86 117 PRO H CA 1
ATOM 8517 C C . PRO H 1 117 ? 107.313 89.694 -308.688 1.00 64.86 117 PRO H C 1
ATOM 8518 O O . PRO H 1 117 ? 106.162 89.722 -309.119 1.00 64.86 117 PRO H O 1
ATOM 8522 N N . TYR H 1 118 ? 107.870 88.577 -308.233 1.00 43.73 118 TYR H N 1
ATOM 8523 C CA . TYR H 1 118 ? 107.093 87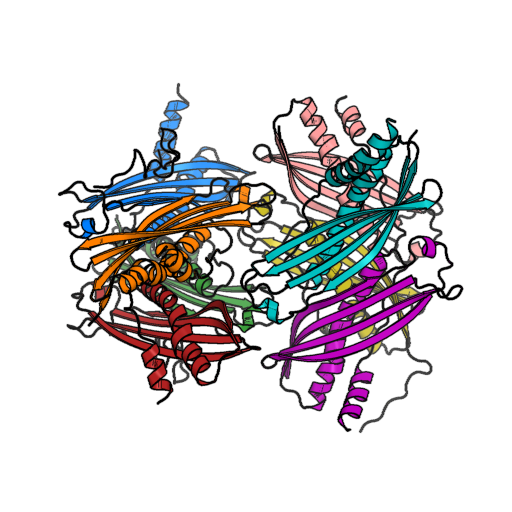.351 -308.182 1.00 43.73 118 TYR H CA 1
ATOM 8524 C C . TYR H 1 118 ? 106.103 87.458 -307.015 1.00 43.73 118 TYR H C 1
ATOM 8525 O O . TYR H 1 118 ? 104.948 87.071 -307.144 1.00 43.73 118 TYR H O 1
ATOM 8534 N N . ALA H 1 119 ? 106.552 88.004 -305.888 1.00 43.03 119 ALA H N 1
ATOM 8535 C CA . ALA H 1 119 ? 105.694 88.182 -304.716 1.00 43.03 119 ALA H CA 1
ATOM 8536 C C . ALA H 1 119 ? 104.603 89.200 -305.041 1.00 43.03 119 ALA H C 1
ATOM 8537 O O . ALA H 1 119 ? 103.463 89.074 -304.588 1.00 43.03 119 ALA H O 1
ATOM 8539 N N . ARG H 1 120 ? 104.968 90.219 -305.817 1.00 61.80 120 ARG H N 1
ATOM 8540 C CA . ARG H 1 120 ? 104.025 91.259 -306.212 1.00 61.80 120 ARG H CA 1
ATOM 8541 C C . ARG H 1 120 ? 102.855 90.643 -306.944 1.00 61.80 120 ARG H C 1
ATOM 8542 O O . ARG H 1 120 ? 101.696 90.899 -306.627 1.00 61.80 120 ARG H O 1
ATOM 8550 N N . GLU H 1 121 ? 103.176 89.842 -307.947 1.00 48.01 121 GLU H N 1
ATOM 8551 C CA . GLU H 1 121 ? 102.166 89.193 -308.756 1.00 48.01 121 GLU H CA 1
ATOM 8552 C C . GLU H 1 121 ? 101.301 88.258 -307.919 1.00 48.01 121 GLU H C 1
ATOM 8553 O O . GLU H 1 121 ? 100.096 88.158 -308.147 1.00 48.01 121 GLU H O 1
ATOM 8559 N N . LEU H 1 122 ? 101.901 87.578 -306.945 1.00 59.54 122 LEU H N 1
ATOM 8560 C CA . LEU H 1 122 ? 101.138 86.681 -306.084 1.00 59.54 122 LEU H CA 1
ATOM 8561 C C . LEU H 1 122 ? 100.125 87.487 -305.267 1.00 59.54 122 LEU H C 1
ATOM 8562 O O . LEU H 1 122 ? 98.949 87.123 -305.183 1.00 59.54 122 LEU H O 1
ATOM 8567 N N . VAL H 1 123 ? 100.592 88.581 -304.670 1.00 55.35 123 VAL H N 1
ATOM 8568 C CA . VAL H 1 123 ? 99.738 89.448 -303.865 1.00 55.35 123 VAL H CA 1
ATOM 8569 C C . VAL H 1 123 ? 98.593 89.950 -304.740 1.00 55.35 123 VAL H C 1
ATOM 8570 O O . VAL H 1 123 ? 97.425 89.895 -304.364 1.00 55.35 123 VAL H O 1
ATOM 8574 N N . SER H 1 124 ? 98.948 90.426 -305.922 1.00 46.33 124 SER H N 1
ATOM 8575 C CA . SER H 1 124 ? 97.984 90.940 -306.882 1.00 46.33 124 SER H CA 1
ATOM 8576 C C . SER H 1 124 ? 96.937 89.895 -307.286 1.00 46.33 124 SER H C 1
ATOM 8577 O O . SER H 1 124 ? 95.736 90.193 -307.364 1.00 46.33 124 SER H O 1
ATOM 8580 N N . ASN H 1 125 ? 97.401 88.673 -307.544 1.00 48.58 125 ASN H N 1
ATOM 8581 C CA . ASN H 1 125 ? 96.533 87.578 -307.964 1.00 48.58 125 ASN H CA 1
ATOM 8582 C C . ASN H 1 125 ? 95.506 87.257 -306.891 1.00 48.58 125 ASN H C 1
ATOM 8583 O O . ASN H 1 125 ? 94.316 87.140 -307.176 1.00 48.58 125 ASN H O 1
ATOM 8588 N N . LEU H 1 126 ? 95.975 87.118 -305.656 1.00 57.72 126 LEU H N 1
ATOM 8589 C CA . LEU H 1 126 ? 95.106 86.818 -304.525 1.00 57.72 126 LEU H CA 1
ATOM 8590 C C . LEU H 1 126 ? 94.092 87.924 -304.240 1.00 57.72 126 LEU H C 1
ATOM 8591 O O . LEU H 1 126 ? 92.922 87.647 -303.996 1.00 57.72 126 LEU H O 1
ATOM 8596 N N . VAL H 1 127 ? 94.544 89.174 -304.258 1.00 64.47 127 VAL H N 1
ATOM 8597 C CA . VAL H 1 127 ? 93.662 90.300 -304.000 1.00 64.47 127 VAL H CA 1
ATOM 8598 C C . VAL H 1 127 ? 92.536 90.303 -305.017 1.00 64.47 127 VAL H C 1
ATOM 8599 O O . VAL H 1 127 ? 91.380 90.503 -304.659 1.00 64.47 127 VAL H O 1
ATOM 8603 N N . ASN H 1 128 ? 92.863 90.071 -306.283 1.00 50.20 128 ASN H N 1
ATOM 8604 C CA . ASN H 1 128 ? 91.830 90.047 -307.303 1.00 50.20 128 ASN H CA 1
ATOM 8605 C C . ASN H 1 128 ? 90.827 88.930 -307.053 1.00 50.20 128 ASN H C 1
ATOM 8606 O O . ASN H 1 128 ? 89.648 89.077 -307.362 1.00 50.20 128 ASN H O 1
ATOM 8611 N N . ARG H 1 129 ? 91.290 87.808 -306.513 1.00 54.73 129 ARG H N 1
ATOM 8612 C CA . ARG H 1 129 ? 90.404 86.682 -306.241 1.00 54.73 129 ARG H CA 1
ATOM 8613 C C . ARG H 1 129 ? 89.343 87.064 -305.222 1.00 54.73 129 ARG H C 1
ATOM 8614 O O . ARG H 1 129 ? 88.297 86.417 -305.126 1.00 54.73 129 ARG H O 1
ATOM 8622 N N . GLY H 1 130 ? 89.626 88.105 -304.446 1.00 52.18 130 GLY H N 1
ATOM 8623 C CA . GLY H 1 130 ? 88.677 88.565 -303.445 1.00 52.18 130 GLY H CA 1
ATOM 8624 C C . GLY H 1 130 ? 87.810 89.680 -304.006 1.00 52.18 130 GLY H C 1
ATOM 8625 O O . GLY H 1 130 ? 87.006 90.281 -303.289 1.00 52.18 130 GLY H O 1
ATOM 8626 N N . THR H 1 131 ? 87.983 89.935 -305.303 1.00 58.16 131 THR H N 1
ATOM 8627 C CA . THR H 1 131 ? 87.261 90.971 -306.036 1.00 58.16 131 THR H CA 1
ATOM 8628 C C . THR H 1 131 ? 87.464 92.362 -305.437 1.00 58.16 131 THR H C 1
ATOM 8629 O O . THR H 1 131 ? 86.539 93.171 -305.414 1.00 58.16 131 THR H O 1
ATOM 8633 N N . PHE H 1 132 ? 88.667 92.631 -304.936 1.00 55.66 132 PHE H N 1
ATOM 8634 C CA . PHE H 1 132 ? 88.991 93.946 -304.386 1.00 55.66 132 PHE H CA 1
ATOM 8635 C C . PHE H 1 132 ? 89.690 94.721 -305.496 1.00 55.66 132 PHE H C 1
ATOM 8636 O O . PHE H 1 132 ? 90.237 94.131 -306.425 1.00 55.66 132 PHE H O 1
ATOM 8644 N N . PRO H 1 133 ? 89.688 96.058 -305.420 1.00 71.16 133 PRO H N 1
ATOM 8645 C CA . PRO H 1 133 ? 90.376 96.768 -306.501 1.00 71.16 133 PRO H CA 1
ATOM 8646 C C . PRO H 1 133 ? 91.850 96.387 -306.515 1.00 71.16 133 PRO H C 1
ATOM 8647 O O . PRO H 1 133 ? 92.451 96.144 -305.472 1.00 71.16 133 PRO H O 1
ATOM 8651 N N . ALA H 1 134 ? 92.419 96.330 -307.709 1.00 40.62 134 ALA H N 1
ATOM 8652 C CA . ALA H 1 134 ? 93.824 95.981 -307.912 1.00 40.62 134 ALA H CA 1
ATOM 8653 C C . ALA H 1 134 ? 94.791 96.561 -306.880 1.00 40.62 134 ALA H C 1
ATOM 8654 O O . ALA H 1 134 ? 94.677 97.716 -306.482 1.00 40.62 134 ALA H O 1
ATOM 8656 N N . LEU H 1 135 ? 95.743 95.739 -306.452 1.00 53.03 135 LEU H N 1
ATOM 8657 C CA . LEU H 1 135 ? 96.774 96.160 -305.513 1.00 53.03 135 LEU H CA 1
ATOM 8658 C C . LEU H 1 135 ? 98.107 95.682 -306.055 1.00 53.03 135 LEU H C 1
ATOM 8659 O O . LEU H 1 135 ? 98.432 94.504 -305.950 1.00 53.03 135 LEU H O 1
ATOM 8664 N N . ASN H 1 136 ? 98.876 96.588 -306.644 1.00 71.34 136 ASN H N 1
ATOM 8665 C CA . ASN H 1 136 ? 100.178 96.221 -307.184 1.00 71.34 136 ASN H CA 1
ATOM 8666 C C . ASN H 1 136 ? 101.261 96.924 -306.392 1.00 71.34 136 ASN H C 1
ATOM 8667 O O . ASN H 1 136 ? 101.559 98.093 -306.629 1.00 71.34 136 ASN H O 1
ATOM 8672 N N . LEU H 1 137 ? 101.831 96.196 -305.437 1.00 54.57 137 LEU H N 1
ATOM 8673 C CA . LEU H 1 137 ? 102.878 96.713 -304.565 1.00 54.57 137 LEU H CA 1
ATOM 8674 C C . LEU H 1 137 ? 103.875 97.588 -305.310 1.00 54.57 137 LEU H C 1
ATOM 8675 O O . LEU H 1 137 ? 104.376 97.200 -306.364 1.00 54.57 137 LEU H O 1
ATOM 8680 N N . SER H 1 138 ? 104.155 98.772 -304.769 1.00 75.00 138 SER H N 1
ATOM 8681 C CA . SER H 1 138 ? 105.106 99.686 -305.396 1.00 75.00 138 SER H CA 1
ATOM 8682 C C . SER H 1 138 ? 106.523 99.154 -305.199 1.00 75.00 138 SER H C 1
ATOM 8683 O O . SER H 1 138 ? 106.812 98.476 -304.209 1.00 75.00 138 SER H O 1
ATOM 8686 N N . PRO H 1 139 ? 107.425 99.444 -306.152 1.00 54.31 139 PRO H N 1
ATOM 8687 C CA . PRO H 1 139 ? 108.808 98.978 -306.060 1.00 54.31 139 PRO H CA 1
ATOM 8688 C C . PRO H 1 139 ? 109.462 99.268 -304.723 1.00 54.31 139 PRO H C 1
ATOM 8689 O O . PRO H 1 139 ? 109.240 100.321 -304.128 1.00 54.31 139 PRO H O 1
ATOM 8693 N N . VAL H 1 140 ? 110.255 98.319 -304.246 1.00 72.59 140 VAL H N 1
ATOM 8694 C CA . VAL H 1 140 ? 110.961 98.493 -302.984 1.00 72.59 140 VAL H CA 1
ATOM 8695 C C . VAL H 1 140 ? 112.450 98.596 -303.261 1.00 72.59 140 VAL H C 1
ATOM 8696 O O . VAL H 1 140 ? 112.976 97.894 -304.122 1.00 72.59 140 VAL H O 1
ATOM 8700 N N . ASN H 1 141 ? 113.131 99.485 -302.547 1.00 86.38 141 ASN H N 1
ATOM 8701 C CA . ASN H 1 141 ? 114.563 99.629 -302.734 1.00 86.38 141 ASN H CA 1
ATOM 8702 C C . ASN H 1 141 ? 115.245 98.920 -301.579 1.00 86.38 141 ASN H C 1
ATOM 8703 O O . ASN H 1 141 ? 115.345 99.459 -300.472 1.00 86.38 141 ASN H O 1
ATOM 8708 N N . PHE H 1 142 ? 115.700 97.699 -301.853 1.00 118.20 142 PHE H N 1
ATOM 8709 C CA . PHE H 1 142 ? 116.359 96.869 -300.856 1.00 118.20 142 PHE H CA 1
ATOM 8710 C C . PHE H 1 142 ? 117.732 97.374 -300.451 1.00 118.20 142 PHE H C 1
ATOM 8711 O O . PHE H 1 142 ? 118.249 96.984 -299.407 1.00 118.20 142 PHE H O 1
ATOM 8719 N N . ASP H 1 143 ? 118.327 98.233 -301.271 1.00 64.35 143 ASP H N 1
ATOM 8720 C CA . ASP H 1 143 ? 119.634 98.769 -300.934 1.00 64.35 143 ASP H CA 1
ATOM 8721 C C . ASP H 1 143 ? 119.587 99.455 -299.573 1.00 64.35 143 ASP H C 1
ATOM 8722 O O . ASP H 1 143 ? 120.620 99.661 -298.938 1.00 64.35 143 ASP H O 1
ATOM 8727 N N . ALA H 1 144 ? 118.388 99.801 -299.117 1.00 69.43 144 ALA H N 1
ATOM 8728 C CA . ALA H 1 144 ? 118.238 100.434 -297.812 1.00 69.43 144 ALA H CA 1
ATOM 8729 C C . ALA H 1 144 ? 118.171 99.330 -296.764 1.00 69.43 144 ALA H C 1
ATOM 8730 O O . ALA H 1 144 ? 118.603 99.520 -295.630 1.00 69.43 144 ALA H O 1
ATOM 8732 N N . LEU H 1 145 ? 117.623 98.179 -297.149 1.00 129.88 145 LEU H N 1
ATOM 8733 C CA . LEU H 1 145 ? 117.527 97.030 -296.247 1.00 129.88 145 LEU H CA 1
ATOM 8734 C C . LEU H 1 145 ? 118.931 96.490 -296.002 1.00 129.88 145 LEU H C 1
ATOM 8735 O O . LEU H 1 145 ? 119.161 95.704 -295.082 1.00 129.88 145 LEU H O 1
ATOM 8740 N N . PHE H 1 146 ? 119.856 96.921 -296.855 1.00 106.20 146 PHE H N 1
ATOM 8741 C CA . PHE H 1 146 ? 121.261 96.535 -296.791 1.00 106.20 146 PHE H CA 1
ATOM 8742 C C . PHE H 1 146 ? 121.993 97.543 -295.908 1.00 106.20 146 PHE H C 1
ATOM 8743 O O . PHE H 1 146 ? 122.786 97.169 -295.044 1.00 106.20 146 PHE H O 1
ATOM 8751 N N . VAL H 1 147 ? 121.703 98.823 -296.128 1.00 91.38 147 VAL H N 1
ATOM 8752 C CA . VAL H 1 147 ? 122.301 99.906 -295.358 1.00 91.38 147 VAL H CA 1
ATOM 8753 C C . VAL H 1 147 ? 121.858 99.825 -293.900 1.00 91.38 147 VAL H C 1
ATOM 8754 O O . VAL H 1 147 ? 122.672 99.945 -292.989 1.00 91.38 147 VAL H O 1
ATOM 8758 N N . GLU H 1 148 ? 120.560 99.629 -293.692 1.00 115.36 148 GLU H N 1
ATOM 8759 C CA . GLU H 1 148 ? 119.998 99.514 -292.351 1.00 115.36 148 GLU H CA 1
ATOM 8760 C C . GLU H 1 148 ? 120.333 98.149 -291.763 1.00 115.36 148 GLU H C 1
ATOM 8761 O O . GLU H 1 148 ? 120.038 97.866 -290.601 1.00 115.36 148 GLU H O 1
ATOM 8767 N N . TYR H 1 149 ? 120.943 97.303 -292.585 1.00 136.61 149 TYR H N 1
ATOM 8768 C CA . TYR H 1 149 ? 121.338 95.969 -292.160 1.00 136.61 149 TYR H CA 1
ATOM 8769 C C . TYR H 1 149 ? 122.753 96.025 -291.614 1.00 136.61 149 TYR H C 1
ATOM 8770 O O . TYR H 1 149 ? 122.994 95.694 -290.453 1.00 136.61 149 TYR H O 1
ATOM 8779 N N . MET H 1 150 ? 123.680 96.443 -292.472 1.00 157.62 150 MET H N 1
ATOM 8780 C CA . MET H 1 150 ? 125.086 96.558 -292.105 1.00 157.62 150 MET H CA 1
ATOM 8781 C C . MET H 1 150 ? 125.200 97.200 -290.734 1.00 157.62 150 MET H C 1
ATOM 8782 O O . MET H 1 150 ? 125.791 96.631 -289.813 1.00 157.62 150 MET H O 1
ATOM 8787 N N . ASN H 1 151 ? 124.628 98.391 -290.605 1.00 103.17 151 ASN H N 1
ATOM 8788 C CA . ASN H 1 151 ? 124.655 99.097 -289.336 1.00 103.17 151 ASN H CA 1
ATOM 8789 C C . ASN H 1 151 ? 124.093 98.135 -288.291 1.00 103.17 151 ASN H C 1
ATOM 8790 O O . ASN H 1 151 ? 124.881 97.665 -287.442 1.00 103.17 151 ASN H O 1
ATOM 8795 N N . ILE I 2 2 ? 142.386 54.501 -306.663 1.00 60.59 2 ILE I N 1
ATOM 8796 C CA . ILE I 2 2 ? 142.073 55.164 -307.976 1.00 60.59 2 ILE I CA 1
ATOM 8797 C C . ILE I 2 2 ? 141.100 54.349 -308.854 1.00 60.59 2 ILE I C 1
ATOM 8798 O O . ILE I 2 2 ? 141.478 53.350 -309.473 1.00 60.59 2 ILE I O 1
ATOM 8803 N N . GLY I 2 3 ? 139.850 54.804 -308.911 1.00 36.06 3 GLY I N 1
ATOM 8804 C CA . GLY I 2 3 ? 138.824 54.118 -309.677 1.00 36.06 3 GLY I CA 1
ATOM 8805 C C . GLY I 2 3 ? 139.054 53.971 -311.167 1.00 36.06 3 GLY I C 1
ATOM 8806 O O . GLY I 2 3 ? 139.722 54.785 -311.804 1.00 36.06 3 GLY I O 1
ATOM 8807 N N . ARG I 2 4 ? 138.470 52.923 -311.730 1.00 38.24 4 ARG I N 1
ATOM 8808 C CA . ARG I 2 4 ? 138.604 52.647 -313.147 1.00 38.24 4 ARG I CA 1
ATOM 8809 C C . ARG I 2 4 ? 138.047 53.791 -313.996 1.00 38.24 4 ARG I C 1
ATOM 8810 O O . ARG I 2 4 ? 138.494 54.004 -315.129 1.00 38.24 4 ARG I O 1
ATOM 8818 N N . ASN I 2 5 ? 137.075 54.521 -313.442 1.00 61.32 5 ASN I N 1
ATOM 8819 C CA . ASN I 2 5 ? 136.437 55.648 -314.133 1.00 61.32 5 ASN I CA 1
ATOM 8820 C C . ASN I 2 5 ? 137.123 56.979 -313.900 1.00 61.32 5 ASN I C 1
ATOM 8821 O O . ASN I 2 5 ? 136.858 57.946 -314.615 1.00 61.32 5 ASN I O 1
ATOM 8826 N N . GLU I 2 6 ? 137.984 57.038 -312.890 1.00 40.96 6 GLU I N 1
ATOM 8827 C CA . GLU I 2 6 ? 138.679 58.275 -312.584 1.00 40.96 6 GLU I CA 1
ATOM 8828 C C . GLU I 2 6 ? 139.460 58.757 -313.796 1.00 40.96 6 GLU I C 1
ATOM 8829 O O . GLU I 2 6 ? 139.739 57.981 -314.724 1.00 40.96 6 GLU I O 1
ATOM 8835 N N . PRO I 2 7 ? 139.798 60.058 -313.818 1.00 50.66 7 PRO I N 1
ATOM 8836 C CA . PRO I 2 7 ? 140.558 60.658 -314.921 1.00 50.66 7 PRO I CA 1
ATOM 8837 C C . PRO I 2 7 ? 141.991 60.151 -314.781 1.00 50.66 7 PRO I C 1
ATOM 8838 O O . PRO I 2 7 ? 142.586 60.286 -313.707 1.00 50.66 7 PRO I O 1
ATOM 8842 N N . CYS I 2 8 ? 142.546 59.564 -315.836 1.00 67.19 8 CYS I N 1
ATOM 8843 C CA . CYS I 2 8 ? 143.901 59.033 -315.728 1.00 67.19 8 CYS I CA 1
ATOM 8844 C C . CYS I 2 8 ? 144.900 60.081 -315.269 1.00 67.19 8 CYS I C 1
ATOM 8845 O O . CYS I 2 8 ? 144.983 61.176 -315.833 1.00 67.19 8 CYS I O 1
ATOM 8848 N N . PRO I 2 9 ? 145.677 59.756 -314.229 1.00 74.21 9 PRO I N 1
ATOM 8849 C CA . PRO I 2 9 ? 146.662 60.717 -313.731 1.00 74.21 9 PRO I CA 1
ATOM 8850 C C . PRO I 2 9 ? 147.778 60.997 -314.742 1.00 74.21 9 PRO I C 1
ATOM 8851 O O . PRO I 2 9 ? 148.922 60.594 -314.550 1.00 74.21 9 PRO I O 1
ATOM 8855 N N . CYS I 2 10 ? 147.422 61.678 -315.828 1.00 71.67 10 CYS I N 1
ATOM 8856 C CA . CYS I 2 10 ? 148.371 62.048 -316.877 1.00 71.67 10 CYS I CA 1
ATOM 8857 C C . CYS I 2 10 ? 147.713 63.017 -317.868 1.00 71.67 10 CYS I C 1
ATOM 8858 O O . CYS I 2 10 ? 148.171 63.174 -319.005 1.00 71.67 10 CYS I O 1
ATOM 8861 N N . GLY I 2 11 ? 146.636 63.662 -317.415 1.00 69.60 11 GLY I N 1
ATOM 8862 C CA . GLY I 2 11 ? 145.907 64.631 -318.219 1.00 69.60 11 GLY I CA 1
ATOM 8863 C C . GLY I 2 11 ? 145.557 64.250 -319.647 1.00 69.60 11 GLY I C 1
ATOM 8864 O O . GLY I 2 11 ? 145.477 65.116 -320.517 1.00 69.60 11 GLY I O 1
ATOM 8865 N N . SER I 2 12 ? 145.338 62.969 -319.909 1.00 54.08 12 SER I N 1
ATOM 8866 C CA . SER I 2 12 ? 145.001 62.559 -321.265 1.00 54.08 12 SER I CA 1
ATOM 8867 C C . SER I 2 12 ? 143.521 62.805 -321.478 1.00 54.08 12 SER I C 1
ATOM 8868 O O . SER I 2 12 ? 143.060 62.945 -322.613 1.00 54.08 12 SER I O 1
ATOM 8870 N N . GLY I 2 13 ? 142.782 62.878 -320.375 1.00 83.26 13 GLY I N 1
ATOM 8871 C CA . GLY I 2 13 ? 141.346 63.059 -320.468 1.00 83.26 13 GLY I CA 1
ATOM 8872 C C . GLY I 2 13 ? 140.748 61.664 -320.590 1.00 83.26 13 GLY I C 1
ATOM 8873 O O . GLY I 2 13 ? 139.531 61.463 -320.499 1.00 83.26 13 GLY I O 1
ATOM 8874 N N . LYS I 2 14 ? 141.633 60.695 -320.820 1.00 46.12 14 LYS I N 1
ATOM 8875 C CA . LYS I 2 14 ? 141.262 59.297 -320.931 1.00 46.12 14 LYS I CA 1
ATOM 8876 C C . LYS I 2 14 ? 140.911 58.874 -319.513 1.00 46.12 14 LYS I C 1
ATOM 8877 O O . LYS I 2 14 ? 141.345 59.504 -318.541 1.00 46.12 14 LYS I O 1
ATOM 8883 N N . LYS I 2 15 ? 140.115 57.820 -319.393 1.00 56.70 15 LYS I N 1
ATOM 8884 C CA . LYS I 2 15 ? 139.761 57.301 -318.084 1.00 56.70 15 LYS I CA 1
ATOM 8885 C C . LYS I 2 15 ? 140.906 56.381 -317.707 1.00 56.70 15 LYS I C 1
ATOM 8886 O O . LYS I 2 15 ? 141.561 55.805 -318.577 1.00 56.70 15 LYS I O 1
ATOM 8892 N N . TYR I 2 16 ? 141.167 56.256 -316.416 1.00 57.24 16 TYR I N 1
ATOM 8893 C CA . TYR I 2 16 ? 142.249 55.402 -315.971 1.00 57.24 16 TYR I CA 1
ATOM 8894 C C . TYR I 2 16 ? 142.260 54.062 -316.731 1.00 57.24 16 TYR I C 1
ATOM 8895 O O . TYR I 2 16 ? 143.308 53.626 -317.209 1.00 57.24 16 TYR I O 1
ATOM 8904 N N . LYS I 2 17 ? 141.086 53.442 -316.866 1.00 50.59 17 LYS I N 1
ATOM 8905 C CA . LYS I 2 17 ? 140.936 52.144 -317.533 1.00 50.59 17 LYS I CA 1
ATOM 8906 C C . LYS I 2 17 ? 141.116 52.104 -319.050 1.00 50.59 17 LYS I C 1
ATOM 8907 O O . LYS I 2 17 ? 141.219 51.021 -319.630 1.00 50.59 17 LYS I O 1
ATOM 8913 N N . HIS I 2 18 ? 141.140 53.266 -319.694 1.00 57.62 18 HIS I N 1
ATOM 8914 C CA . HIS I 2 18 ? 141.276 53.325 -321.148 1.00 57.62 18 HIS I CA 1
ATOM 8915 C C . HIS I 2 18 ? 142.573 53.993 -321.528 1.00 57.62 18 HIS I C 1
ATOM 8916 O O . HIS I 2 18 ? 142.768 54.385 -322.688 1.00 57.62 18 HIS I O 1
ATOM 8923 N N . CYS I 2 19 ? 143.452 54.121 -320.537 1.00 79.03 19 CYS I N 1
ATOM 8924 C CA . CYS I 2 19 ? 144.753 54.750 -320.713 1.00 79.03 19 CYS I CA 1
ATOM 8925 C C . CYS I 2 19 ? 145.803 53.917 -319.958 1.00 79.03 19 CYS I C 1
ATOM 8926 O O . CYS I 2 19 ? 146.052 52.759 -320.305 1.00 79.03 19 CYS I O 1
ATOM 8929 N N . HIS I 2 20 ? 146.396 54.505 -318.918 1.00 60.53 20 HIS I N 1
ATOM 8930 C CA . HIS I 2 20 ? 147.425 53.841 -318.119 1.00 60.53 20 HIS I CA 1
ATOM 8931 C C . HIS I 2 20 ? 146.917 52.670 -317.289 1.00 60.53 20 HIS I C 1
ATOM 8932 O O . HIS I 2 20 ? 147.708 51.893 -316.754 1.00 60.53 20 HIS I O 1
ATOM 8939 N N . GLY I 2 21 ? 145.601 52.535 -317.183 1.00 46.16 21 GLY I N 1
ATOM 8940 C CA . GLY I 2 21 ? 145.045 51.449 -316.399 1.00 46.16 21 GLY I CA 1
ATOM 8941 C C . GLY I 2 21 ? 144.512 50.295 -317.221 1.00 46.16 21 GLY I C 1
ATOM 8942 O O . GLY I 2 21 ? 144.044 49.323 -316.652 1.00 46.16 21 GLY I O 1
ATOM 8943 N N . SER I 2 22 ? 144.576 50.391 -318.546 1.00 42.51 22 SER I N 1
ATOM 8944 C CA . SER I 2 22 ? 144.078 49.323 -319.404 1.00 42.51 22 SER I CA 1
ATOM 8945 C C . SER I 2 22 ? 144.702 47.986 -319.008 1.00 42.51 22 SER I C 1
ATOM 8946 O O . SER I 2 22 ? 145.774 47.956 -318.393 1.00 42.51 22 SER I O 1
ATOM 8948 N N . ARG I 2 23 ? 144.020 46.888 -319.354 1.00 66.38 23 ARG I N 1
ATOM 8949 C CA . ARG I 2 23 ? 144.486 45.528 -319.057 1.00 66.38 23 ARG I CA 1
ATOM 8950 C C . ARG I 2 23 ? 144.391 44.643 -320.288 1.00 66.38 23 ARG I C 1
ATOM 8951 O O . ARG I 2 23 ? 144.570 43.431 -320.197 1.00 66.38 23 ARG I O 1
ATOM 8959 N N . VAL I 2 24 ? 144.095 45.249 -321.433 1.00 70.09 24 VAL I N 1
ATOM 8960 C CA . VAL I 2 24 ? 143.970 44.506 -322.680 1.00 70.09 24 VAL I CA 1
ATOM 8961 C C . VAL I 2 24 ? 145.214 43.644 -322.911 1.00 70.09 24 VAL I C 1
ATOM 8962 O O . VAL I 2 24 ? 146.283 43.936 -322.373 1.00 70.09 24 VAL I O 1
ATOM 8964 N N . ALA I 2 25 ? 145.073 42.582 -323.703 1.00 102.69 25 ALA I N 1
ATOM 8965 C CA . ALA I 2 25 ? 146.192 41.682 -323.990 1.00 102.69 25 ALA I CA 1
ATOM 8966 C C . ALA I 2 25 ? 146.003 40.910 -325.301 1.00 102.69 25 ALA I C 1
ATOM 8967 O O . ALA I 2 25 ? 144.907 41.036 -325.892 1.00 102.69 25 ALA I O 1
ATOM 8969 N N . ILE J 2 2 ? 96.663 29.802 -328.432 1.00 52.06 2 ILE J N 1
ATOM 8970 C CA . ILE J 2 2 ? 96.387 29.883 -326.955 1.00 52.06 2 ILE J CA 1
ATOM 8971 C C . ILE J 2 2 ? 97.632 30.321 -326.142 1.00 52.06 2 ILE J C 1
ATOM 8972 O O . ILE J 2 2 ? 98.561 29.529 -325.916 1.00 52.06 2 ILE J O 1
ATOM 8977 N N . GLY J 2 3 ? 97.620 31.585 -325.698 1.00 68.56 3 GLY J N 1
ATOM 8978 C CA . GLY J 2 3 ? 98.735 32.173 -324.959 1.00 68.56 3 GLY J CA 1
ATOM 8979 C C . GLY J 2 3 ? 98.957 31.829 -323.492 1.00 68.56 3 GLY J C 1
ATOM 8980 O O . GLY J 2 3 ? 98.007 31.680 -322.719 1.00 68.56 3 GLY J O 1
ATOM 8981 N N . ARG J 2 4 ? 100.232 31.741 -323.107 1.00 37.49 4 ARG J N 1
ATOM 8982 C CA . ARG J 2 4 ? 100.620 31.395 -321.743 1.00 37.49 4 ARG J CA 1
ATOM 8983 C C . ARG J 2 4 ? 99.932 32.245 -320.678 1.00 37.49 4 ARG J C 1
ATOM 8984 O O . ARG J 2 4 ? 99.452 31.706 -319.686 1.00 37.49 4 ARG J O 1
ATOM 8992 N N . ASN J 2 5 ? 99.866 33.563 -320.889 1.00 60.43 5 ASN J N 1
ATOM 8993 C CA . ASN J 2 5 ? 99.219 34.483 -319.933 1.00 60.43 5 ASN J CA 1
ATOM 8994 C C . ASN J 2 5 ? 97.706 34.558 -320.066 1.00 60.43 5 ASN J C 1
ATOM 8995 O O . ASN J 2 5 ? 97.026 35.194 -319.257 1.00 60.43 5 ASN J O 1
ATOM 9000 N N . GLU J 2 6 ? 97.189 33.921 -321.105 1.00 56.03 6 GLU J N 1
ATOM 9001 C CA . GLU J 2 6 ? 95.764 33.922 -321.391 1.00 56.03 6 GLU J CA 1
ATOM 9002 C C . GLU J 2 6 ? 94.958 33.066 -320.414 1.00 56.03 6 GLU J C 1
ATOM 9003 O O . GLU J 2 6 ? 95.412 32.007 -319.970 1.00 56.03 6 GLU J O 1
ATOM 9009 N N . PRO J 2 7 ? 93.753 33.529 -320.056 1.00 63.00 7 PRO J N 1
ATOM 9010 C CA . PRO J 2 7 ? 92.879 32.796 -319.140 1.00 63.00 7 PRO J CA 1
ATOM 9011 C C . PRO J 2 7 ? 92.705 31.378 -319.698 1.00 63.00 7 PRO J C 1
ATOM 9012 O O . PRO J 2 7 ? 92.492 31.206 -320.900 1.00 63.00 7 PRO J O 1
ATOM 9016 N N . CYS J 2 8 ? 92.789 30.363 -318.845 1.00 74.10 8 CYS J N 1
ATOM 9017 C CA . CYS J 2 8 ? 92.659 29.003 -319.347 1.00 74.10 8 CYS J CA 1
ATOM 9018 C C . CYS J 2 8 ? 91.256 28.626 -319.814 1.00 74.10 8 CYS J C 1
ATOM 9019 O O . CYS J 2 8 ? 90.247 28.970 -319.169 1.00 74.10 8 CYS J O 1
ATOM 9022 N N . PRO J 2 9 ? 91.176 27.920 -320.962 1.00 44.42 9 PRO J N 1
ATOM 9023 C CA . PRO J 2 9 ? 89.906 27.475 -321.533 1.00 44.42 9 PRO J CA 1
ATOM 9024 C C . PRO J 2 9 ? 89.321 26.424 -320.590 1.00 44.42 9 PRO J C 1
ATOM 9025 O O . PRO J 2 9 ? 89.637 25.235 -320.699 1.00 44.42 9 PRO J O 1
ATOM 9029 N N . CYS J 2 10 ? 88.512 26.877 -319.641 1.00 60.76 10 CYS J N 1
ATOM 9030 C CA . CYS J 2 10 ? 87.869 26.003 -318.677 1.00 60.76 10 CYS J CA 1
ATOM 9031 C C . CYS J 2 10 ? 87.584 26.786 -317.411 1.00 60.76 10 CYS J C 1
ATOM 9032 O O . CYS J 2 10 ? 87.720 26.268 -316.311 1.00 60.76 10 CYS J O 1
ATOM 9035 N N . GLY J 2 11 ? 87.198 28.044 -317.579 1.00 96.73 11 GLY J N 1
ATOM 9036 C CA . GLY J 2 11 ? 86.874 28.894 -316.447 1.00 96.73 11 GLY J CA 1
ATOM 9037 C C . GLY J 2 11 ? 87.562 28.640 -315.115 1.00 96.73 11 GLY J C 1
ATOM 9038 O O . GLY J 2 11 ? 86.953 28.829 -314.065 1.00 96.73 11 GLY J O 1
ATOM 9039 N N . SER J 2 12 ? 88.820 28.211 -315.142 1.00 58.64 12 SER J N 1
ATOM 9040 C CA . SER J 2 12 ? 89.565 27.973 -313.911 1.00 58.64 12 SER J CA 1
ATOM 9041 C C . SER J 2 12 ? 89.834 29.317 -313.281 1.00 58.64 12 SER J C 1
ATOM 9042 O O . SER J 2 12 ? 89.650 29.508 -312.085 1.00 58.64 12 SER J O 1
ATOM 9044 N N . GLY J 2 13 ? 90.271 30.249 -314.115 1.00 91.92 13 GLY J N 1
ATOM 9045 C CA . GLY J 2 13 ? 90.606 31.577 -313.649 1.00 91.92 13 GLY J CA 1
ATOM 9046 C C . GLY J 2 13 ? 92.110 31.669 -313.782 1.00 91.92 13 GLY J C 1
ATOM 9047 O O . GLY J 2 13 ? 92.678 32.751 -313.943 1.00 91.92 13 GLY J O 1
ATOM 9048 N N . LYS J 2 14 ? 92.745 30.500 -313.726 1.00 75.66 14 LYS J N 1
ATOM 9049 C CA . LYS J 2 14 ? 94.190 30.377 -313.843 1.00 75.66 14 LYS J CA 1
ATOM 9050 C C . LYS J 2 14 ? 94.672 30.667 -315.259 1.00 75.66 14 LYS J C 1
ATOM 9051 O O . LYS J 2 14 ? 93.968 30.379 -316.233 1.00 75.66 14 LYS J O 1
ATOM 9057 N N . LYS J 2 15 ? 95.867 31.245 -315.367 1.00 46.34 15 LYS J N 1
ATOM 9058 C CA . LYS J 2 15 ? 96.455 31.521 -316.670 1.00 46.34 15 LYS J CA 1
ATOM 9059 C C . LYS J 2 15 ? 96.654 30.150 -317.314 1.00 46.34 15 LYS J C 1
ATOM 9060 O O . LYS J 2 15 ? 97.014 29.178 -316.636 1.00 46.34 15 LYS J O 1
ATOM 9066 N N . TYR J 2 16 ? 96.423 30.076 -318.617 1.00 48.92 16 TYR J N 1
ATOM 9067 C CA . TYR J 2 16 ? 96.574 28.829 -319.333 1.00 48.92 16 TYR J CA 1
ATOM 9068 C C . TYR J 2 16 ? 97.849 28.058 -318.923 1.00 48.92 16 TYR J C 1
ATOM 9069 O O . TYR J 2 16 ? 97.829 26.833 -318.870 1.00 48.92 16 TYR J O 1
ATOM 9078 N N . LYS J 2 17 ? 98.940 28.764 -318.605 1.00 62.22 17 LYS J N 1
ATOM 9079 C CA . LYS J 2 17 ? 100.211 28.120 -318.217 1.00 62.22 17 LYS J CA 1
ATOM 9080 C C . LYS J 2 17 ? 100.207 27.544 -316.804 1.00 62.22 17 LYS J C 1
ATOM 9081 O O . LYS J 2 17 ? 101.106 26.786 -316.423 1.00 62.22 17 LYS J O 1
ATOM 9087 N N . HIS J 2 18 ? 99.190 27.915 -316.035 1.00 87.16 18 HIS J N 1
ATOM 9088 C CA . HIS J 2 18 ? 99.045 27.459 -314.663 1.00 87.16 18 HIS J CA 1
ATOM 9089 C C . HIS J 2 18 ? 97.894 26.467 -314.572 1.00 87.16 18 HIS J C 1
ATOM 9090 O O . HIS J 2 18 ? 97.473 26.085 -313.481 1.00 87.16 18 HIS J O 1
ATOM 9097 N N . CYS J 2 19 ? 97.388 26.051 -315.729 1.00 81.02 19 CYS J N 1
ATOM 9098 C CA . CYS J 2 19 ? 96.282 25.104 -315.780 1.00 81.02 19 CYS J CA 1
ATOM 9099 C C . CYS J 2 19 ? 96.545 24.042 -316.861 1.00 81.02 19 CYS J C 1
ATOM 9100 O O . CYS J 2 19 ? 97.375 23.148 -316.669 1.00 81.02 19 CYS J O 1
ATOM 9103 N N . HIS J 2 20 ? 95.855 24.156 -317.996 1.00 66.47 20 HIS J N 1
ATOM 9104 C CA . HIS J 2 20 ? 95.994 23.207 -319.101 1.00 66.47 20 HIS J CA 1
ATOM 9105 C C . HIS J 2 20 ? 97.180 23.448 -320.047 1.00 66.47 20 HIS J C 1
ATOM 9106 O O . HIS J 2 20 ? 97.254 22.846 -321.120 1.00 66.47 20 HIS J O 1
ATOM 9113 N N . GLY J 2 21 ? 98.107 24.317 -319.649 1.00 47.06 21 GLY J N 1
ATOM 9114 C CA . GLY J 2 21 ? 99.276 24.601 -320.468 1.00 47.06 21 GLY J CA 1
ATOM 9115 C C . GLY J 2 21 ? 100.597 24.391 -319.720 1.00 47.06 21 GLY J C 1
ATOM 9116 O O . GLY J 2 21 ? 101.676 24.719 -320.237 1.00 47.06 21 GLY J O 1
ATOM 9117 N N . SER J 2 22 ? 100.513 23.844 -318.506 1.00 64.05 22 SER J N 1
ATOM 9118 C CA . SER J 2 22 ? 101.689 23.593 -317.672 1.00 64.05 22 SER J CA 1
ATOM 9119 C C . SER J 2 22 ? 102.614 22.554 -318.280 1.00 64.05 22 SER J C 1
ATOM 9120 O O . SER J 2 22 ? 102.157 21.579 -318.872 1.00 64.05 22 SER J O 1
ATOM 9122 N N . ARG J 2 23 ? 103.917 22.766 -318.119 1.00 101.50 23 ARG J N 1
ATOM 9123 C CA . ARG J 2 23 ? 104.915 21.835 -318.627 1.00 101.50 23 ARG J CA 1
ATOM 9124 C C . ARG J 2 23 ? 105.697 21.249 -317.461 1.00 101.50 23 ARG J C 1
ATOM 9125 O O . ARG J 2 23 ? 106.781 20.689 -317.641 1.00 101.50 23 ARG J O 1
ATOM 9133 N N . VAL J 2 24 ? 105.139 21.393 -316.263 1.00 106.25 24 VAL J N 1
ATOM 9134 C CA . VAL J 2 24 ? 105.765 20.861 -315.063 1.00 106.25 24 VAL J CA 1
ATOM 9135 C C . VAL J 2 24 ? 105.846 19.356 -315.248 1.00 106.25 24 VAL J C 1
ATOM 9136 O O . VAL J 2 24 ? 104.839 18.655 -315.132 1.00 106.25 24 VAL J O 1
ATOM 9138 N N . ALA J 2 25 ? 107.045 18.868 -315.549 1.00 81.68 25 ALA J N 1
ATOM 9139 C CA . ALA J 2 25 ? 107.267 17.443 -315.766 1.00 81.68 25 ALA J CA 1
ATOM 9140 C C . ALA J 2 25 ? 106.924 16.594 -314.541 1.00 81.68 25 ALA J C 1
ATOM 9141 O O . ALA J 2 25 ? 107.315 16.981 -313.417 1.00 81.68 25 ALA J O 1
#

Secondary structure (DSSP, 8-state):
-EEEEEEEEEEEEEEE-TTTTGGGGS---EEEEEEEEEEEEEEETTEEEEEEEEEEEEEETTT--EEEEEEEEEEEEEEEES--HHHHHHIIIIIHHHHHHHHHHHHHHHHHHHTT----------SHHHHHHHHHHHHHHS--/--EEEEEEEEEEEEEEE-TTTTGGGGS---EEEEEEEEEEEEEEETTEEEEEEEEEEEEEETTT--EEEEEEEEEEEEEEEES--HHHHHHIIIIIHHHHHHHHHHHHHHHHHHHTT----------TTHHHHHHH-/-EEEEEEEEEEEEEEE-TTTTGGGGS---EEEEEEEEEEEEEEETTEEEEEEEEEEEEEETTT--EEEEEEEEEEEEEEEES--HHHHHHIIIIIHHHHHHHHHHHHHHHHHHHTT-----PPP--HHHHHHHHH-/-EEEEEEEEEEEEEE-TTTTGGGGS---EEEEEEEEEEEEEEETTEEEEEEEEEEEEEETTT--EEEEEEEEEEEEEEE-S--HHHHHHIIIIIHHHHHHHHHHHHHHHHHHHTT----------THHHHHHHH-/-EEEEEEEEEEEEEEE-TTTTGGGGS---EEEEEEEEEEEEEEETTEEEEEEEEEEEEEETTT--EEEEEEEEEEEEEEEES--HHHHHHIIIIIHHHHHHHHHHHHHHHHHHHTT-----------HHHHHHHHHHHT-/--EEEEEEEEEEEEEEE-TTTTGGGGS---EEEEEEEEEEEEEEETTEEEEEEEEEEEEEETTT--EEEEEEEEEEEEEEEES--HHHHHHIIIIIHHHHHHHHHHHHHHHHHHHTT----------THHHHHHHHHHHTTHHHHHT-/--------SS--EEEEEEEEEEEEEEE-TTTTGGGGS---EEEEEEEEEEEEEEETTEEEEEEEEEEEEEETTT--EEEEEEEEEEEEEEEES--HHHHHHIIIIIHHHHHHHHHHHHHHHHHHHTT----------HHHHHHHHH-/-EEEEEEEEEEEEEEE-TTTTGGGGS---EEEEEEEEEEEEEEETTEEEEEEEEEEEEEETTT--EEEEEEEEEEEEEEEES--HHHHHHIIIIIHHHHHHHHHHHHHHHHHHHTT----------THHHHHHHH-/--TTSBPTTT-SSBGGGTTT----/--TTSBPTTT--SBGGGTTT----

InterPro domains:
  IPR003708 Bacterial protein export chaperone SecB [MF_00821] (1-154)
  IPR003708 Bacterial protein export chaperone SecB [PF02556] (12-152)
  IPR003708 Bacterial protein export chaperone SecB [PR01594] (20-37)
  IPR003708 Bacterial protein export chaperone SecB [PR01594] (82-102)
  IPR003708 Bacterial protein export chaperone SecB [PR01594] (106-128)
  IPR003708 Bacterial protein export chaperone SecB [PR01594] (132-150)
  IPR003708 Bacterial protein export chaperone SecB [PTHR36918] (1-163)
  IPR003708 Bacterial protein export chaperone SecB [TIGR00809] (12-156)
  IPR035958 SecB-like superfamily [G3DSA:3.10.420.10] (1-169)
  IPR035958 SecB-like superfamily [SSF54611] (6-150)

Solvent-accessible surface area: 50353 Å² total; per-residue (Å²): 114,79,64,79,22,16,22,11,0,0,40,26,0,1,0,8,0,34,1,5,21,75,0,46,157,55,108,80,81,68,123,91,35,78,102,38,52,34,89,49,72,109,46,31,140,62,20,33,6,0,8,0,28,3,34,0,48,5,25,0,101,70,57,50,36,6,0,4,7,0,32,4,81,9,0,0,2,0,36,1,29,59,63,131,130,72,94,35,15,50,0,28,22,7,73,0,0,72,67,0,8,9,20,0,4,8,2,0,17,12,2,0,35,37,0,37,8,75,73,25,29,7,70,58,38,100,3,72,52,45,31,78,104,99,37,96,66,82,118,65,76,94,75,142,142,92,58,34,64,18,93,72,14,1,2,28,15,0,1,0,43,2,74,34,7,4,88,2,25,17,16,39,91,45,67,139,84,34,72,98,42,53,38,85,50,78,104,57,30,135,64,56,28,14,0,3,0,37,3,31,1,79,4,25,0,106,30,44,51,48,41,0,4,41,1,64,4,57,5,0,0,10,0,29,0,30,57,54,128,124,82,105,35,17,55,0,24,18,7,67,0,0,54,16,0,2,5,21,0,45,17,2,0,12,11,2,0,29,36,0,22,4,70,50,28,24,6,40,60,32,107,5,71,57,49,33,93,109,138,87,155,115,58,34,67,22,96,78,9,0,0,35,18,0,1,0,34,1,72,40,4,5,100,3,25,28,16,34,94,47,66,117,83,36,74,101,49,57,43,88,52,74,106,54,30,135,64,56,32,9,0,6,0,33,3,40,2,70,3,28,0,95,28,40,49,54,33,0,3,46,0,53,5,55,6,0,0,8,0,33,0,28,53,52,135,127,88,102,33,23,49,0,27,25,4,58,0,0,57,16,0,2,4,26,0,37,20,2,0,7,14,2,0,30,32,0,26,5,68,50,30,24,5,42,56,25,94,4,75,40,56,28,88,127,136,112,151,120,64,77,27,20,20,16,0,2,34,30,0,0,0,6,0,42,6,2,18,90,3,52,152,55,105,90,97,69,130,97,37,84,102,36,57,36,89,50,71,110,52,31,138,63,26,30,8,0,4,0,30,2,29,0,49,5,21,0,107,72,58,48,36,9,0,3,4,0,38,4,59,6,0,0,0,0,40,1,31,74,64,124,130,70,68,34,14,53,0,28,23,6,69,0,0,72,74,0,5,10,20,0,3,9,0,0,6,12,1,0,33,42,0,41,9,72,57,25,25,8,57,52,39,99,5,74,46,43,31,82,114,136,103,144,117,68,72,93,32,16,20,15,0,2,33,51,0,41,0,69,0,58,44,5,16,103,3,54,160,63,113,97,81,66,120,85,38,80,92,34,53,34,91,51,72,119,50,29,134,65,28,30,11,0,8,0,28,2,39,2,80,5,26,0,81,86,57,48,54,39,0,2,46,0,87,5,69,6,0,0,2,0,41,1,29,68,54,133,127,71,98,37,12,51,0,29,19,8,61,0,0,74,57,0,6,12,18,0,5,8,0,0,4,14,0,0,29,40,0,38,9,72,54,25,20,6,48,49,42,99,1,62,59,54,29,78,118,110,62,96,72,67,92,126,151,58,73,39,80,20,86,72,13,0,2,35,51,1,37,0,70,0,61,42,6,8,105,3,24,10,23,49,88,50,67,137,84,36,76,98,50,50,30,87,45,73,116,59,28,138,62,56,36,10,0,6,0,30,2,34,1,68,4,23,1,107,42,45,50,54,36,1,3,53,0,84,5,57,6,0,0,10,0,25,1,33,54,62,126,117,76,103,30,8,57,2,29,17,8,75,0,0,55,15,0,3,4,19,0,44,20,2,0,8,11,0,0,32,31,0,28,5,69,59,30,27,4,43,62,35,104,4,67,68,22,35,79,116,70,62,94,162,59,69,70,75,96,72,85,77,97,128,160,113,94,110,94,103,127,88,175,149,160,61,55,44,68,18,94,69,13,0,3,38,54,0,40,1,71,0,62,44,8,7,92,2,25,9,14,32,90,43,59,113,90,38,85,100,35,56,34,91,53,75,112,61,31,132,60,50,34,9,0,5,0,31,3,33,0,73,5,29,0,86,23,35,48,47,38,0,3,46,0,84,5,62,6,0,0,8,0,26,1,28,38,69,121,130,72,88,30,17,48,0,26,19,6,68,0,0,51,14,0,4,4,21,0,44,15,1,0,12,12,3,0,34,32,0,20,5,68,61,27,28,7,43,59,30,100,3,72,48,48,28,80,115,147,94,156,117,69,69,81,23,11,22,17,0,2,27,45,1,26,0,68,1,71,40,5,20,101,2,54,164,59,126,96,90,67,126,93,36,76,94,42,53,33,91,50,69,116,44,28,136,64,20,32,8,0,4,0,34,3,33,0,71,6,25,0,96,78,55,51,50,36,0,3,45,1,84,6,53,7,0,0,1,0,40,1,30,59,57,144,130,77,104,38,17,47,1,29,25,6,61,0,0,74,76,0,7,10,20,0,4,6,1,0,13,9,3,0,33,37,0,41,10,69,71,24,24,6,73,51,40,105,2,67,43,59,35,84,135,122,81,153,118,20,18,11,84,104,5,99,65,80,54,73,108,29,50,4,81,31,140,4,53,100,72,96,120,22,9,13,89,102,7,89,70,83,44,70,116,27,39,7,86,39,133,4,55,90,76,95

B-factor: mean 57.31, std 24.57, range [3.53, 202.16]

Nearest PDB structures (foldseek):
  1ozb-assembly2_G  TM=1.005E+00  e=1.546E-24  Haemophilus influenzae
  1ozb-assembly1_A  TM=1.006E+00  e=3.285E-24  Haemophilus influenzae
  1fx3-assembly1_D  TM=9.918E-01  e=9.488E-23  Haemophilus influenzae
  1qyn-assembly1_C  TM=9.753E-01  e=2.568E-18  Escherichia coli
  5jtp-assembly1_D  TM=9.382E-01  e=3.762E-16  Escherichia coli O157:H7

Organism: Haemophilus influenzae (strain ATCC 51907 / DSM 11121 / KW20 / Rd) (NCBI:txid71421)

Sequence (1171 aa):
PVLQIQRIYVKDVSFEAPNLPHIFQQEWKPKLGFDLSTETTQVGDDLYEVVLNISVETTLEDSGDVAFICEVKQAGVFTISGLEDVQMAHCLTSQCPNMLFPYARELVSNLVNRGTFPALNLSPVNFDALFVEYMNRQQAENAEQPVLQIQRIYVKDVSFEAPNLPHIFQQEWKPKLGFDLSTETTQVGDDLYEVVLNISVETTLEDSGDVAFICEVKQAGVFTISGLEDVQMAHCLTSQCPNMLFPYARELVSNLVNRGTFPALNLSPVNFDALFVEYMNPVLQIQRIYVKDVSFEAPNLPHIFQQEWKPKLGFDLSTETTQVGDDLYEVVLNISVETTLEDSGDVAFICEVKQAGVFTISGLEDVQMAHCLTSQCPNMLFPYARELVSNLVNRGTFPALNLSPVNFDALFVEYMNVLQIQRIYVKDVSFEAPNLPHIFQQEWKPKLGFDLSTETTQVGDDLYEVVLNISVETTLEDSGDVAFICEVKQAGVFTISGLEDVQMAHCLTSQCPNMLFPYARELVSNLVNRGTFPALNLSPVNFDALFVEYMNPVLQIQRIYVKDVSFEAPNLPHIFQQEWKPKLGFDLSTETTQVGDDLYEVVLNISVETTLEDSGDVAFICEVKQAGVFTISGLEDVQMAHCLTSQCPNMLFPYARELVSNLVNRGTFPALNLSPVNFDALFVEYMNRQQAQPVLQIQRIYVKDVSFEAPNLPHIFQQEWKPKLGFDLSTETTQVGDDLYEVVLNISVETTLEDSGDVAFICEVKQAGVFTISGLEDVQMAHCLTSQCPNMLFPYARELVSNLVNRGTFPALNLSPVNFDALFVEYMNRQQAENAEEKSKQDVAATEEQQPVLQIQRIYVKDVSFEAPNLPHIFQQEWKPKLGFDLSTETTQVGDDLYEVVLNISVETTLEDSGDVAFICEVKQAGVFTISGLEDVQMAHCLTSQCPNMLFPYARELVSNLVNRGTFPALNLSPVNFDALFVEYMNPVLQIQRIYVKDVSFEAPNLPHIFQQEWKPKLGFDLSTETTQVGDDLYEVVLNISVETTLEDSGDVAFICEVKQAGVFTISGLEDVQMAHCLTSQCPNMLFPYARELVSNLVNRGTFPALNLSPVNFDALFVEYMNIGRNEPCPCGSGKKYKHCHGSRVAIGRNEPCPCGSGKKYKHCHGSRVA

CATH classification: 3.10.420.10